Protein AF-0000000065813609 (afdb_homodimer)

Sequence (1292 aa):
MASGGAFCLIANDGKADKIILAQDLLNSRISNIKNVNKSYGKPDPEPTLSQIEETHLVHFNAHFKPYVPVGFEYNKVRPHTGTPTLGNKLTFGIPQYGDFFHDMVGHHILGACHSSWQDAPIQGTAQMGAHGQLQTFPRNGYDWDNQTPLEGAVYTLVDPFGRPIVPGTKNAYRNLVYYCEYPGERLYENVRFDVNGNSLDEYSSDVTTLVRKFCIPGDKMTGYKHLVGQEVSVEGTSGPLLCNIHDLHKPHQSKPILTDENDTQRTCSHTNPKFLSQHFPENSHNIQTAGKQDITPITDATYLDIRRNVHYSCNGPQTPKYYQPPLALWIKLRFWFNENVNLAIPSVSIPFGERFITIKLASQKDLVNEFPGLFIRQSRFIPGRPSRRNIRFKPWFIPGVINEISLTNNELYINNLFVTPEIHNLFVKRVRFSLIRVHKTQVTHTNNNHHDEKLMSALKWPIEYMFIGLKPTWNISDQNPHQHRDWHKFGHVVNAIMQPTHHAEISFQDRDTALPDACSSISDISPVTYPITLPIIKNISVTAHGINLIDKFPSKFCSSYIPFHYGGNAIKTPDDPGAMMITFALKPREEYQPSGHINVSRAREFYISWDTDYVGSITTADLVVSASAINFLLLQNGSAVLRYSTMASGGAFCLIANDGKADKIILAQDLLNSRISNIKNVNKSYGKPDPEPTLSQIEETHLVHFNAHFKPYVPVGFEYNKVRPHTGTPTLGNKLTFGIPQYGDFFHDMVGHHILGACHSSWQDAPIQGTAQMGAHGQLQTFPRNGYDWDNQTPLEGAVYTLVDPFGRPIVPGTKNAYRNLVYYCEYPGERLYENVRFDVNGNSLDEYSSDVTTLVRKFCIPGDKMTGYKHLVGQEVSVEGTSGPLLCNIHDLHKPHQSKPILTDENDTQRTCSHTNPKFLSQHFPENSHNIQTAGKQDITPITDATYLDIRRNVHYSCNGPQTPKYYQPPLALWIKLRFWFNENVNLAIPSVSIPFGERFITIKLASQKDLVNEFPGLFIRQSRFIPGRPSRRNIRFKPWFIPGVINEISLTNNELYINNLFVTPEIHNLFVKRVRFSLIRVHKTQVTHTNNNHHDEKLMSALKWPIEYMFIGLKPTWNISDQNPHQHRDWHKFGHVVNAIMQPTHHAEISFQDRDTALPDACSSISDISPVTYPITLPIIKNISVTAHGINLIDKFPSKFCSSYIPFHYGGNAIKTPDDPGAMMITFALKPREEYQPSGHINVSRAREFYISWDTDYVGSITTADLVVSASAINFLLLQNGSAVLRYST

InterPro domains:
  IPR007542 Major capsid protein, C-terminal [PF04451] (423-640)
  IPR016112 Group II dsDNA virus coat/capsid protein [SSF49749] (59-231)
  IPR016112 Group II dsDNA virus coat/capsid protein [SSF49749] (291-428)
  IPR038519 Major capsid protein, C-terminal domain superfamily [G3DSA:2.70.9.20] (430-646)

Structure (mmCIF, N/CA/C/O backbone):
data_AF-0000000065813609-model_v1
#
loop_
_entity.id
_entity.type
_entity.pdbx_description
1 polymer 'Hexon protein p72'
#
loop_
_atom_site.group_PDB
_atom_site.id
_atom_site.type_symbol
_atom_site.label_atom_id
_atom_site.label_alt_id
_atom_site.label_comp_id
_atom_site.label_asym_id
_atom_site.label_entity_id
_atom_site.label_seq_id
_atom_site.pdbx_PDB_ins_code
_atom_site.Cartn_x
_atom_site.Cartn_y
_atom_site.Cartn_z
_atom_site.occupancy
_atom_site.B_iso_or_equiv
_atom_site.auth_seq_id
_atom_site.auth_comp_id
_atom_site.auth_asym_id
_atom_site.auth_atom_id
_atom_site.pdbx_PDB_model_num
ATOM 1 N N . MET A 1 1 ? 18.5 -40.781 7.051 1 17.11 1 MET A N 1
ATOM 2 C CA . MET A 1 1 ? 17.594 -41.812 6.551 1 17.11 1 MET A CA 1
ATOM 3 C C . MET A 1 1 ? 16.141 -41.344 6.605 1 17.11 1 MET A C 1
ATOM 5 O O . MET A 1 1 ? 15.25 -42.125 6.914 1 17.11 1 MET A O 1
ATOM 9 N N . ALA A 1 2 ? 15.867 -40.125 6.602 1 18.41 2 ALA A N 1
ATOM 10 C CA . ALA A 1 2 ? 14.781 -39.281 7.082 1 18.41 2 ALA A CA 1
ATOM 11 C C . ALA A 1 2 ? 13.5 -39.5 6.285 1 18.41 2 ALA A C 1
ATOM 13 O O . ALA A 1 2 ? 13.531 -39.562 5.055 1 18.41 2 ALA A O 1
ATOM 14 N N . SER A 1 3 ? 12.391 -40.281 6.84 1 20.25 3 SER A N 1
ATOM 15 C CA . SER A 1 3 ? 11.141 -41 6.594 1 20.25 3 SER A CA 1
ATOM 16 C C . SER A 1 3 ? 10.133 -40.094 5.875 1 20.25 3 SER A C 1
ATOM 18 O O . SER A 1 3 ? 10.016 -38.906 6.184 1 20.25 3 SER A O 1
ATOM 20 N N . GLY A 1 4 ? 9.766 -40.375 4.641 1 24.12 4 GLY A N 1
ATOM 21 C CA . GLY A 1 4 ? 8.867 -39.906 3.594 1 24.12 4 GLY A CA 1
ATOM 22 C C . GLY A 1 4 ? 7.48 -39.562 4.105 1 24.12 4 GLY A C 1
ATOM 23 O O . GLY A 1 4 ? 6.703 -40.438 4.461 1 24.12 4 GLY A O 1
ATOM 24 N N . GLY A 1 5 ? 7.262 -38.531 4.871 1 26 5 GLY A N 1
ATOM 25 C CA . GLY A 1 5 ? 6.016 -38.312 5.582 1 26 5 GLY A CA 1
ATOM 26 C C . GLY A 1 5 ? 4.809 -38.219 4.668 1 26 5 GLY A C 1
ATOM 27 O O . GLY A 1 5 ? 4.953 -38.188 3.443 1 26 5 GLY A O 1
ATOM 28 N N . ALA A 1 6 ? 3.422 -38.375 5.117 1 26.95 6 ALA A N 1
ATOM 29 C CA . ALA A 1 6 ? 2.059 -38.656 4.672 1 26.95 6 ALA A CA 1
ATOM 30 C C . ALA A 1 6 ? 1.574 -37.594 3.686 1 26.95 6 ALA A C 1
ATOM 32 O O . ALA A 1 6 ? 0.526 -37.781 3.057 1 26.95 6 ALA A O 1
ATOM 33 N N . PHE A 1 7 ? 1.956 -36.344 3.75 1 27.88 7 PHE A N 1
ATOM 34 C CA . PHE A 1 7 ? 1.291 -35.312 2.963 1 27.88 7 PHE A CA 1
ATOM 35 C C . PHE A 1 7 ? 2.117 -34.938 1.733 1 27.88 7 PHE A C 1
ATOM 37 O O . PHE A 1 7 ? 3.348 -34.938 1.786 1 27.88 7 PHE A O 1
ATOM 44 N N . CYS A 1 8 ? 1.643 -35.438 0.547 1 27.55 8 CYS A N 1
ATOM 45 C CA . CYS A 1 8 ? 2.34 -35.062 -0.682 1 27.55 8 CYS A CA 1
ATOM 46 C C . CYS A 1 8 ? 1.888 -33.719 -1.183 1 27.55 8 CYS A C 1
ATOM 48 O O . CYS A 1 8 ? 0.692 -33.469 -1.362 1 27.55 8 CYS A O 1
ATOM 50 N N . LEU A 1 9 ? 2.521 -32.688 -0.787 1 30.09 9 LEU A N 1
ATOM 51 C CA . LEU A 1 9 ? 2.34 -31.391 -1.418 1 30.09 9 LEU A CA 1
ATOM 52 C C . LEU A 1 9 ? 2.645 -31.469 -2.91 1 30.09 9 LEU A C 1
ATOM 54 O O . LEU A 1 9 ? 3.719 -31.922 -3.309 1 30.09 9 LEU A O 1
ATOM 58 N N . ILE A 1 10 ? 1.572 -31.719 -3.715 1 31.33 10 ILE A N 1
ATOM 59 C CA . ILE A 1 10 ? 1.807 -31.797 -5.152 1 31.33 10 ILE A CA 1
ATOM 60 C C . ILE A 1 10 ? 1.607 -30.422 -5.781 1 31.33 10 ILE A C 1
ATOM 62 O O . ILE A 1 10 ? 0.597 -29.75 -5.535 1 31.33 10 ILE A O 1
ATOM 66 N N . ALA A 1 11 ? 2.469 -29.703 -5.84 1 32.31 11 ALA A N 1
ATOM 67 C CA . ALA A 1 11 ? 2.328 -28.438 -6.555 1 32.31 11 ALA A CA 1
ATOM 68 C C . ALA A 1 11 ? 2.27 -28.672 -8.062 1 32.31 11 ALA A C 1
ATOM 70 O O . ALA A 1 11 ? 3.057 -29.438 -8.609 1 32.31 11 ALA A O 1
ATOM 71 N N . ASN A 1 12 ? 0.96 -28.75 -8.539 1 31.72 12 ASN A N 1
ATOM 72 C CA . ASN A 1 12 ? 0.755 -28.953 -9.969 1 31.72 12 ASN A CA 1
ATOM 73 C C . ASN A 1 12 ? 0.893 -27.656 -10.758 1 31.72 12 ASN A C 1
ATOM 75 O O . ASN A 1 12 ? 0.412 -26.609 -10.328 1 31.72 12 ASN A O 1
ATOM 79 N N . ASP A 1 13 ? 1.905 -27.609 -11.391 1 32.09 13 ASP A N 1
ATOM 80 C CA . ASP A 1 13 ? 2.18 -26.438 -12.211 1 32.09 13 ASP A CA 1
ATOM 81 C C . ASP A 1 13 ? 1.117 -26.266 -13.297 1 32.09 13 ASP A C 1
ATOM 83 O O . ASP A 1 13 ? 1.367 -25.641 -14.32 1 32.09 13 ASP A O 1
ATOM 87 N N . GLY A 1 14 ? -0.15 -26.75 -13.242 1 31.2 14 GLY A N 1
ATOM 88 C CA . GLY A 1 14 ? -1.317 -26.422 -14.039 1 31.2 14 GLY A CA 1
ATOM 89 C C . GLY A 1 14 ? -1.962 -27.625 -14.695 1 31.2 14 GLY A C 1
ATOM 90 O O . GLY A 1 14 ? -3.049 -27.516 -15.266 1 31.2 14 GLY A O 1
ATOM 91 N N . LYS A 1 15 ? -1.315 -28.656 -15.398 1 33.69 15 LYS A N 1
ATOM 92 C CA . LYS A 1 15 ? -2.082 -29.578 -16.234 1 33.69 15 LYS A CA 1
ATOM 93 C C . LYS A 1 15 ? -2.709 -30.688 -15.391 1 33.69 15 LYS A C 1
ATOM 95 O O . LYS A 1 15 ? -2.006 -31.562 -14.875 1 33.69 15 LYS A O 1
ATOM 100 N N . ALA A 1 16 ? -3.699 -30.656 -14.766 1 33.12 16 ALA A N 1
ATOM 101 C CA . ALA A 1 16 ? -4.367 -31.484 -13.758 1 33.12 16 ALA A CA 1
ATOM 102 C C . ALA A 1 16 ? -4.621 -32.906 -14.273 1 33.12 16 ALA A C 1
ATOM 104 O O . ALA A 1 16 ? -4.449 -33.875 -13.539 1 33.12 16 ALA A O 1
ATOM 105 N N . ASP A 1 17 ? -5.309 -33.062 -15.383 1 31.48 17 ASP A N 1
ATOM 106 C CA . ASP A 1 17 ? -5.75 -34.406 -15.758 1 31.48 17 ASP A CA 1
ATOM 107 C C . ASP A 1 17 ? -4.566 -35.344 -15.844 1 31.48 17 ASP A C 1
ATOM 109 O O . ASP A 1 17 ? -4.672 -36.5 -15.445 1 31.48 17 ASP A O 1
ATOM 113 N N . LYS A 1 18 ? -3.555 -34.938 -16.5 1 33.34 18 LYS A N 1
ATOM 114 C CA . LYS A 1 18 ? -2.369 -35.781 -16.656 1 33.34 18 LYS A CA 1
ATOM 115 C C . LYS A 1 18 ? -1.627 -35.906 -15.328 1 33.34 18 LYS A C 1
ATOM 117 O O . LYS A 1 18 ? -0.626 -36.625 -15.242 1 33.34 18 LYS A O 1
ATOM 122 N N . ILE A 1 19 ? -1.897 -35.281 -14.336 1 37.94 19 ILE A N 1
ATOM 123 C CA . ILE A 1 19 ? -1.289 -35.25 -13.008 1 37.94 19 ILE A CA 1
ATOM 124 C C . ILE A 1 19 ? -1.578 -36.531 -12.273 1 37.94 19 ILE A C 1
ATOM 126 O O . ILE A 1 19 ? -0.696 -37.094 -11.609 1 37.94 19 ILE A O 1
ATOM 130 N N . ILE A 1 20 ? -2.863 -36.812 -12.289 1 37.09 20 ILE A N 1
ATOM 131 C CA . ILE A 1 20 ? -3.139 -38.094 -11.641 1 37.09 20 ILE A CA 1
ATOM 132 C C . ILE A 1 20 ? -2.322 -39.188 -12.312 1 37.09 20 ILE A C 1
ATOM 134 O O . ILE A 1 20 ? -1.779 -40.062 -11.633 1 37.09 20 ILE A O 1
ATOM 138 N N . LEU A 1 21 ? -2.365 -39.125 -13.609 1 37.72 21 LEU A N 1
ATOM 139 C CA . LEU A 1 21 ? -1.688 -40.188 -14.352 1 37.72 21 LEU A CA 1
ATOM 140 C C . LEU A 1 21 ? -0.266 -39.781 -14.719 1 37.72 21 LEU A C 1
ATOM 142 O O . LEU A 1 21 ? 0.445 -40.5 -15.406 1 37.72 21 LEU A O 1
ATOM 146 N N . ALA A 1 22 ? 0.005 -38.562 -14.25 1 42.88 22 ALA A N 1
ATOM 147 C CA . ALA A 1 22 ? 1.214 -37.906 -14.719 1 42.88 22 ALA A CA 1
ATOM 148 C C . ALA A 1 22 ? 2.467 -38.656 -14.289 1 42.88 22 ALA A C 1
ATOM 150 O O . ALA A 1 22 ? 3.4 -38.812 -15.07 1 42.88 22 ALA A O 1
ATOM 151 N N . GLN A 1 23 ? 2.342 -38.938 -13.07 1 46.09 23 GLN A N 1
ATOM 152 C CA . GLN A 1 23 ? 3.514 -39.719 -12.656 1 46.09 23 GLN A CA 1
ATOM 153 C C . GLN A 1 23 ? 3.693 -40.938 -13.531 1 46.09 23 GLN A C 1
ATOM 155 O O . GLN A 1 23 ? 4.809 -41.25 -13.961 1 46.09 23 GLN A O 1
ATOM 160 N N . ASP A 1 24 ? 2.512 -41.531 -13.703 1 49.38 24 ASP A N 1
ATOM 161 C CA . ASP A 1 24 ? 2.586 -42.719 -14.523 1 49.38 24 ASP A CA 1
ATOM 162 C C . ASP A 1 24 ? 2.959 -42.406 -15.961 1 49.38 24 ASP A C 1
ATOM 164 O O . ASP A 1 24 ? 3.756 -43.125 -16.578 1 49.38 24 ASP A O 1
ATOM 168 N N . LEU A 1 25 ? 2.416 -41.281 -16.375 1 51.06 25 LEU A N 1
ATOM 169 C CA . LEU A 1 25 ? 2.746 -40.875 -17.734 1 51.06 25 LEU A CA 1
ATOM 170 C C . LEU A 1 25 ? 4.215 -40.5 -17.844 1 51.06 25 LEU A C 1
ATOM 172 O O . LEU A 1 25 ? 4.898 -40.875 -18.797 1 51.06 25 LEU A O 1
ATOM 176 N N . LEU A 1 26 ? 4.574 -39.75 -16.859 1 53.88 26 LEU A N 1
ATOM 177 C CA . LEU A 1 26 ? 5.988 -39.375 -16.844 1 53.88 26 LEU A CA 1
ATOM 178 C C . LEU A 1 26 ? 6.871 -40.625 -16.781 1 53.88 26 LEU A C 1
ATOM 180 O O . LEU A 1 26 ? 7.836 -40.75 -17.547 1 53.88 26 LEU A O 1
ATOM 184 N N . ASN A 1 27 ? 6.422 -41.438 -15.883 1 58.91 27 ASN A N 1
ATOM 185 C CA . ASN A 1 27 ? 7.188 -42.656 -15.75 1 58.91 27 ASN A CA 1
ATOM 186 C C . ASN A 1 27 ? 7.16 -43.469 -17.031 1 58.91 27 ASN A C 1
ATOM 188 O O . ASN A 1 27 ? 8.172 -44.062 -17.438 1 58.91 27 ASN A O 1
ATOM 192 N N . SER A 1 28 ? 5.992 -43.438 -17.578 1 58.44 28 SER A N 1
ATOM 193 C CA . SER A 1 28 ? 5.871 -44.156 -18.844 1 58.44 28 SER A CA 1
ATOM 194 C C . SER A 1 28 ? 6.73 -43.531 -19.922 1 58.44 28 SER A C 1
ATOM 196 O O . SER A 1 28 ? 7.398 -44.219 -20.688 1 58.44 28 SER A O 1
ATOM 198 N N . ARG A 1 29 ? 6.742 -42.281 -19.906 1 59.56 29 ARG A N 1
ATOM 199 C CA . ARG A 1 29 ? 7.543 -41.562 -20.906 1 59.56 29 ARG A CA 1
ATOM 200 C C . ARG A 1 29 ? 9.031 -41.781 -20.656 1 59.56 29 ARG A C 1
ATOM 202 O O . ARG A 1 29 ? 9.805 -42 -21.594 1 59.56 29 ARG A O 1
ATOM 209 N N . ILE A 1 30 ? 9.273 -41.594 -19.469 1 65.06 30 ILE A N 1
ATOM 210 C CA . ILE A 1 30 ? 10.664 -41.844 -19.094 1 65.06 30 ILE A CA 1
ATOM 211 C C . ILE A 1 30 ? 11.055 -43.25 -19.531 1 65.06 30 ILE A C 1
ATOM 213 O O . ILE A 1 30 ? 12.117 -43.469 -20.125 1 65.06 30 ILE A O 1
ATOM 217 N N . SER A 1 31 ? 10.117 -44.125 -19.25 1 68.75 31 SER A N 1
ATOM 218 C CA . SER A 1 31 ? 10.375 -45.5 -19.609 1 68.75 31 SER A CA 1
ATOM 219 C C . SER A 1 31 ? 10.469 -45.688 -21.125 1 68.75 31 SER A C 1
ATOM 221 O O . SER A 1 31 ? 11.336 -46.406 -21.609 1 68.75 31 SER A O 1
ATOM 223 N N . ASN A 1 32 ? 9.656 -45 -21.75 1 65.38 32 ASN A N 1
ATOM 224 C CA . ASN A 1 32 ? 9.672 -45.062 -23.203 1 65.38 32 ASN A CA 1
ATOM 225 C C . ASN A 1 32 ? 10.977 -44.531 -23.781 1 65.38 32 ASN A C 1
ATOM 227 O O . ASN A 1 32 ? 11.578 -45.125 -24.672 1 65.38 32 ASN A O 1
ATOM 231 N N . ILE A 1 33 ? 11.32 -43.406 -23.297 1 70.94 33 ILE A N 1
ATOM 232 C CA . ILE A 1 33 ? 12.57 -42.844 -23.766 1 70.94 33 ILE A CA 1
ATOM 233 C C . ILE A 1 33 ? 13.734 -43.781 -23.453 1 70.94 33 ILE A C 1
ATOM 235 O O . ILE A 1 33 ? 14.617 -43.969 -24.297 1 70.94 33 ILE A O 1
ATOM 239 N N . LYS A 1 34 ? 13.586 -44.219 -22.281 1 77.5 34 LYS A N 1
ATOM 240 C CA . LYS A 1 34 ? 14.609 -45.188 -21.891 1 77.5 34 LYS A CA 1
ATOM 241 C C . LYS A 1 34 ? 14.641 -46.375 -22.859 1 77.5 34 LYS A C 1
ATOM 243 O O . LYS A 1 34 ? 15.719 -46.812 -23.281 1 77.5 34 LYS A O 1
ATOM 248 N N . ASN A 1 35 ? 13.477 -46.812 -23.219 1 73.88 35 ASN A N 1
ATOM 249 C CA . ASN A 1 35 ? 13.383 -47.938 -24.141 1 73.88 35 ASN A CA 1
ATOM 250 C C . ASN A 1 35 ? 13.883 -47.562 -25.531 1 73.88 35 ASN A C 1
ATOM 252 O O . ASN A 1 35 ? 14.578 -48.375 -26.172 1 73.88 35 ASN A O 1
ATOM 256 N N . VAL A 1 36 ? 13.516 -46.438 -25.906 1 72.5 36 VAL A N 1
ATOM 257 C CA . VAL A 1 36 ? 13.977 -45.969 -27.219 1 72.5 36 VAL A CA 1
ATOM 258 C C . VAL A 1 36 ? 15.5 -45.844 -27.188 1 72.5 36 VAL A C 1
ATOM 260 O O . VAL A 1 36 ? 16.188 -46.25 -28.125 1 72.5 36 VAL A O 1
ATOM 263 N N . ASN A 1 37 ? 15.945 -45.344 -26.219 1 78.19 37 ASN A N 1
ATOM 264 C CA . ASN A 1 37 ? 17.391 -45.188 -26.094 1 78.19 37 ASN A CA 1
ATOM 265 C C . ASN A 1 37 ? 18.109 -46.531 -26.078 1 78.19 37 ASN A C 1
ATOM 267 O O . ASN A 1 37 ? 19.156 -46.688 -26.703 1 78.19 37 ASN A O 1
ATOM 271 N N . LYS A 1 38 ? 17.469 -47.375 -25.391 1 78.81 38 LYS A N 1
ATOM 272 C CA . LYS A 1 38 ? 18.016 -48.719 -25.359 1 78.81 38 LYS A CA 1
ATOM 273 C C . LYS A 1 38 ? 18.016 -49.344 -26.75 1 78.81 38 LYS A C 1
ATOM 275 O O . LYS A 1 38 ? 18.984 -50 -27.141 1 78.81 38 LYS A O 1
ATOM 280 N N . SER A 1 39 ? 17.016 -49.062 -27.359 1 76.62 39 SER A N 1
ATOM 281 C CA . SER A 1 39 ? 16.891 -49.625 -28.688 1 76.62 39 SER A CA 1
ATOM 282 C C . SER A 1 39 ? 17.906 -49.031 -29.656 1 76.62 39 SER A C 1
ATOM 284 O O . SER A 1 39 ? 18.359 -49.719 -30.594 1 76.62 39 SER A O 1
ATOM 286 N N . TYR A 1 40 ? 18.156 -47.812 -29.391 1 75.94 40 TYR A N 1
ATOM 287 C CA . TYR A 1 40 ? 19.125 -47.156 -30.25 1 75.94 40 TYR A CA 1
ATOM 288 C C . TYR A 1 40 ? 20.547 -47.469 -29.812 1 75.94 40 TYR A C 1
ATOM 290 O O . TYR A 1 40 ? 21.5 -46.969 -30.406 1 75.94 40 TYR A O 1
ATOM 298 N N . GLY A 1 41 ? 20.625 -48.25 -28.75 1 73.19 41 GLY A N 1
ATOM 299 C CA . GLY A 1 41 ? 21.922 -48.688 -28.297 1 73.19 41 GLY A CA 1
ATOM 300 C C . GLY A 1 41 ? 22.719 -47.625 -27.562 1 73.19 41 GLY A C 1
ATOM 301 O O . GLY A 1 41 ? 23.938 -47.656 -27.547 1 73.19 41 GLY A O 1
ATOM 302 N N . LYS A 1 42 ? 21.969 -46.719 -27.031 1 73.38 42 LYS A N 1
ATOM 303 C CA . LYS A 1 42 ? 22.688 -45.688 -26.281 1 73.38 42 LYS A CA 1
ATOM 304 C C . LYS A 1 42 ? 23.266 -46.25 -25 1 73.38 42 LYS A C 1
ATOM 306 O O . LYS A 1 42 ? 22.625 -47.062 -24.312 1 73.38 42 LYS A O 1
ATOM 311 N N . PRO A 1 43 ? 24.484 -45.938 -24.812 1 76.19 43 PRO A N 1
ATOM 312 C CA . PRO A 1 43 ? 25.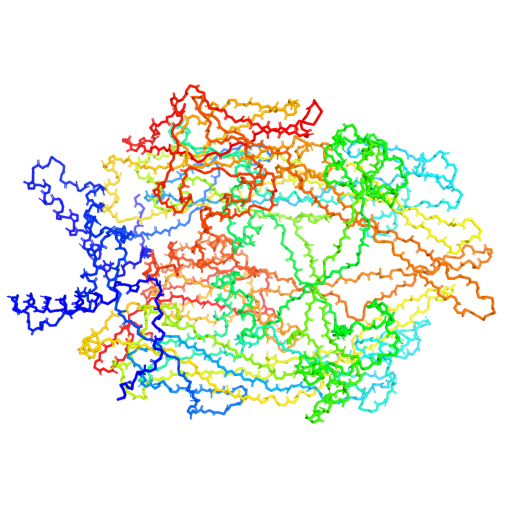125 -46.5 -23.609 1 76.19 43 PRO A CA 1
ATOM 313 C C . PRO A 1 43 ? 24.391 -46.125 -22.328 1 76.19 43 PRO A C 1
ATOM 315 O O . PRO A 1 43 ? 24.328 -46.938 -21.391 1 76.19 43 PRO A O 1
ATOM 318 N N . ASP A 1 44 ? 23.828 -45 -22.25 1 70.25 44 ASP A N 1
ATOM 319 C CA . ASP A 1 44 ? 23 -44.562 -21.125 1 70.25 44 ASP A CA 1
ATOM 320 C C . ASP A 1 44 ? 21.547 -44.406 -21.531 1 70.25 44 ASP A C 1
ATOM 322 O O . ASP A 1 44 ? 21.188 -43.5 -22.281 1 70.25 44 ASP A O 1
ATOM 326 N N . PRO A 1 45 ? 20.812 -45.344 -21.094 1 76.38 45 PRO A N 1
ATOM 327 C CA . PRO A 1 45 ? 19.422 -45.312 -21.547 1 76.38 45 PRO A CA 1
ATOM 328 C C . PRO A 1 45 ? 18.594 -44.25 -20.828 1 76.38 45 PRO A C 1
ATOM 330 O O . PRO A 1 45 ? 17.438 -44.031 -21.203 1 76.38 45 PRO A O 1
ATOM 333 N N . GLU A 1 46 ? 19.141 -43.719 -19.859 1 72.38 46 GLU A N 1
ATOM 334 C CA . GLU A 1 46 ? 18.359 -42.75 -19.094 1 72.38 46 GLU A CA 1
ATOM 335 C C . GLU A 1 46 ? 18.062 -41.5 -19.922 1 72.38 46 GLU A C 1
ATOM 337 O O . GLU A 1 46 ? 18.922 -41.062 -20.688 1 72.38 46 GLU A O 1
ATOM 342 N N . PRO A 1 47 ? 16.812 -41.125 -19.812 1 62.91 47 PRO A N 1
ATOM 343 C CA . PRO A 1 47 ? 16.5 -39.906 -20.578 1 62.91 47 PRO A CA 1
ATOM 344 C C . PRO A 1 47 ? 17.359 -38.719 -20.172 1 62.91 47 PRO A C 1
ATOM 346 O O . PRO A 1 47 ? 17.688 -38.562 -19 1 62.91 47 PRO A O 1
ATOM 349 N N . THR A 1 48 ? 17.781 -38.031 -21.172 1 62.25 48 THR A N 1
ATOM 350 C CA . THR A 1 48 ? 18.406 -36.75 -20.891 1 62.25 48 THR A CA 1
ATOM 351 C C . THR A 1 48 ? 17.359 -35.719 -20.5 1 62.25 48 THR A C 1
ATOM 353 O O . THR A 1 48 ? 16.172 -35.906 -20.719 1 62.25 48 THR A O 1
ATOM 356 N N . LEU A 1 49 ? 17.781 -34.781 -19.766 1 54.38 49 LEU A N 1
ATOM 357 C CA . LEU A 1 49 ? 16.875 -33.688 -19.391 1 54.38 49 LEU A CA 1
ATOM 358 C C . LEU A 1 49 ? 16.203 -33.094 -20.625 1 54.38 49 LEU A C 1
ATOM 360 O O . LEU A 1 49 ? 15.016 -32.75 -20.594 1 54.38 49 LEU A O 1
ATOM 364 N N . SER A 1 50 ? 17.094 -33.062 -21.672 1 54.31 50 SER A N 1
ATOM 365 C CA . SER A 1 50 ? 16.547 -32.562 -22.922 1 54.31 50 SER A CA 1
ATOM 366 C C . SER A 1 50 ? 15.461 -33.469 -23.469 1 54.31 50 SER A C 1
ATOM 368 O O . SER A 1 50 ? 14.453 -33 -24 1 54.31 50 SER A O 1
ATOM 370 N N . GLN A 1 51 ? 15.781 -34.719 -23.422 1 56.44 51 GLN A N 1
ATOM 371 C CA . GLN A 1 51 ? 14.797 -35.688 -23.906 1 56.44 51 GLN A CA 1
ATOM 372 C C . GLN A 1 51 ? 13.508 -35.594 -23.094 1 56.44 51 GLN A C 1
ATOM 374 O O . GLN A 1 51 ? 12.414 -35.719 -23.656 1 56.44 51 GLN A O 1
ATOM 379 N N . ILE A 1 52 ? 13.805 -35.469 -21.844 1 55.84 52 ILE A N 1
ATOM 380 C CA . ILE A 1 52 ? 12.641 -35.312 -20.984 1 55.84 52 ILE A CA 1
ATOM 381 C C . ILE A 1 52 ? 11.914 -34 -21.312 1 55.84 52 ILE A C 1
ATOM 383 O O . ILE A 1 52 ? 10.688 -33.969 -21.375 1 55.84 52 ILE A O 1
ATOM 387 N N . GLU A 1 53 ? 12.883 -33.156 -21.547 1 51.25 53 GLU A N 1
ATOM 388 C CA . GLU A 1 53 ? 12.312 -31.875 -21.938 1 51.25 53 GLU A CA 1
ATOM 389 C C . GLU A 1 53 ? 11.602 -31.984 -23.281 1 51.25 53 GLU A C 1
ATOM 391 O O . GLU A 1 53 ? 10.562 -31.359 -23.484 1 51.25 53 GLU A O 1
ATOM 396 N N . GLU A 1 54 ? 12.445 -32.812 -24.203 1 43.41 54 GLU A N 1
ATOM 397 C CA . GLU A 1 54 ? 11.898 -33 -25.547 1 43.41 54 GLU A CA 1
ATOM 398 C C . GLU A 1 54 ? 10.594 -33.812 -25.5 1 43.41 54 GLU A C 1
ATOM 400 O O . GLU A 1 54 ? 9.766 -33.719 -26.391 1 43.41 54 GLU A O 1
ATOM 405 N N . THR A 1 55 ? 10.867 -34.938 -24.844 1 40.41 55 THR A N 1
ATOM 406 C CA . THR A 1 55 ? 9.617 -35.688 -24.734 1 40.41 55 THR A CA 1
ATOM 407 C C . THR A 1 55 ? 8.469 -34.781 -24.344 1 40.41 55 THR A C 1
ATOM 409 O O . THR A 1 55 ? 7.301 -35.094 -24.594 1 40.41 55 THR A O 1
ATOM 412 N N . HIS A 1 56 ? 9.117 -34.062 -23.75 1 35.09 56 HIS A N 1
ATOM 413 C CA . HIS A 1 56 ? 8.234 -33 -23.328 1 35.09 56 HIS A CA 1
ATOM 414 C C . HIS A 1 56 ? 7.953 -32.031 -24.5 1 35.09 56 HIS A C 1
ATOM 416 O O . HIS A 1 56 ? 7.203 -31.078 -24.344 1 35.09 56 HIS A O 1
ATOM 422 N N . LEU A 1 57 ? 8.977 -32.25 -25.547 1 30.06 57 LEU A N 1
ATOM 423 C CA . LEU A 1 57 ? 9 -31.219 -26.578 1 30.06 57 LEU A CA 1
ATOM 424 C C . LEU A 1 57 ? 7.773 -31.328 -27.484 1 30.06 57 LEU A C 1
ATOM 426 O O . LEU A 1 57 ? 7.609 -30.547 -28.406 1 30.06 57 LEU A O 1
ATOM 430 N N . VAL A 1 58 ? 7.5 -32.5 -27.891 1 27.16 58 VAL A N 1
ATOM 431 C CA . VAL A 1 58 ? 6.676 -32.25 -29.062 1 27.16 58 VAL A CA 1
ATOM 432 C C . VAL A 1 58 ? 5.766 -31.031 -28.812 1 27.16 58 VAL A C 1
ATOM 434 O O . VAL A 1 58 ? 5.246 -30.422 -29.75 1 27.16 58 VAL A O 1
ATOM 437 N N . HIS A 1 59 ? 4.816 -31.297 -27.859 1 26.36 59 HIS A N 1
ATOM 438 C CA . HIS A 1 59 ? 3.916 -30.141 -27.781 1 26.36 59 HIS A CA 1
ATOM 439 C C . HIS A 1 59 ? 4.676 -28.875 -27.422 1 26.36 59 HIS A C 1
ATOM 441 O O . HIS A 1 59 ? 5.281 -28.797 -26.344 1 26.36 59 HIS A O 1
ATOM 447 N N . PHE A 1 60 ? 5.359 -28.156 -28.297 1 25.52 60 PHE A N 1
ATOM 448 C CA . PHE A 1 60 ? 6.043 -26.875 -28.359 1 25.52 60 PHE A CA 1
ATOM 449 C C . PHE A 1 60 ? 5.539 -25.953 -27.25 1 25.52 60 PHE A C 1
ATOM 451 O O . PHE A 1 60 ? 6.332 -25.422 -26.469 1 25.52 60 PHE A O 1
ATOM 458 N N . ASN A 1 61 ? 4.758 -24.719 -27.781 1 27.06 61 ASN A N 1
ATOM 459 C CA . ASN A 1 61 ? 4.605 -23.375 -27.219 1 27.06 61 ASN A CA 1
ATOM 460 C C . ASN A 1 61 ? 4.031 -23.422 -25.797 1 27.06 61 ASN A C 1
ATOM 462 O O . ASN A 1 61 ? 3.646 -22.391 -25.25 1 27.06 61 ASN A O 1
ATOM 466 N N . ALA A 1 62 ? 3.172 -24.281 -25.641 1 27.83 62 ALA A N 1
ATOM 467 C CA . ALA A 1 62 ? 2.586 -24.359 -24.297 1 27.83 62 ALA A CA 1
ATOM 468 C C . ALA A 1 62 ? 3.645 -24.719 -23.25 1 27.83 62 ALA A C 1
ATOM 470 O O . ALA A 1 62 ? 4.395 -25.672 -23.422 1 27.83 62 ALA A O 1
ATOM 471 N N . HIS A 1 63 ? 4.453 -23.844 -22.906 1 29.3 63 HIS A N 1
ATOM 472 C CA . HIS A 1 63 ? 5.418 -23.922 -21.812 1 29.3 63 HIS A CA 1
ATOM 473 C C . HIS A 1 63 ? 5.016 -25 -20.812 1 29.3 63 HIS A C 1
ATOM 475 O O . HIS A 1 63 ? 4.617 -24.688 -19.688 1 29.3 63 HIS A O 1
ATOM 481 N N . PHE A 1 64 ? 4.297 -25.953 -21.312 1 28.89 64 PHE A N 1
ATOM 482 C CA . PHE A 1 64 ? 3.939 -26.906 -20.281 1 28.89 64 PHE A CA 1
ATOM 483 C C . PHE A 1 64 ? 5.156 -27.719 -19.844 1 28.89 64 PHE A C 1
ATOM 485 O O . PHE A 1 64 ? 5.664 -28.547 -20.609 1 28.89 64 PHE A O 1
ATOM 492 N N . LYS A 1 65 ? 6.168 -27.203 -19.5 1 33.03 65 LYS A N 1
ATOM 493 C CA . LYS A 1 65 ? 7.172 -28 -18.797 1 33.03 65 LYS A CA 1
ATOM 494 C C . LYS A 1 65 ? 6.52 -29.125 -17.984 1 33.03 65 LYS A C 1
ATOM 496 O O . LYS A 1 65 ? 5.414 -28.953 -17.469 1 33.03 65 LYS A O 1
ATOM 501 N N . PRO A 1 66 ? 6.793 -30.391 -18.531 1 36 66 PRO A N 1
ATOM 502 C CA . PRO A 1 66 ? 6.309 -31.438 -17.625 1 36 66 PRO A CA 1
ATOM 503 C C . PRO A 1 66 ? 6.211 -30.969 -16.172 1 36 66 PRO A C 1
ATOM 505 O O . PRO A 1 66 ? 7.148 -30.359 -15.656 1 36 66 PRO A O 1
ATOM 508 N N . TYR A 1 67 ? 5.012 -30.766 -15.891 1 45.03 67 TYR A N 1
ATOM 509 C CA . TYR A 1 67 ? 4.832 -30.344 -14.508 1 45.03 67 TYR A CA 1
ATOM 510 C C . TYR A 1 67 ? 5.172 -31.469 -13.547 1 45.03 67 TYR A C 1
ATOM 512 O O . TYR A 1 67 ? 4.738 -32.594 -13.742 1 45.03 67 TYR A O 1
ATOM 520 N N . VAL A 1 68 ? 6.492 -31.656 -13.258 1 50.22 68 VAL A N 1
ATOM 521 C CA . VAL A 1 68 ? 6.836 -32.5 -12.125 1 50.22 68 VAL A CA 1
ATOM 522 C C . VAL A 1 68 ? 6.164 -31.984 -10.859 1 50.22 68 VAL A C 1
ATOM 524 O O . VAL A 1 68 ? 6.16 -30.781 -10.609 1 50.22 68 VAL A O 1
ATOM 527 N N . PRO A 1 69 ? 5.348 -33 -10.453 1 55.12 69 PRO A N 1
ATOM 528 C CA . PRO A 1 69 ? 4.852 -32.56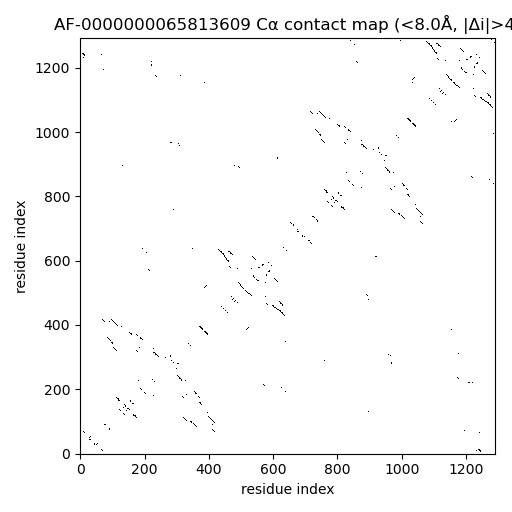2 -9.148 1 55.12 69 PRO A CA 1
ATOM 529 C C . PRO A 1 69 ? 5.969 -32.125 -8.203 1 55.12 69 PRO A C 1
ATOM 531 O O . PRO A 1 69 ? 7.027 -32.75 -8.156 1 55.12 69 PRO A O 1
ATOM 534 N N . VAL A 1 70 ? 5.801 -31 -7.805 1 65.88 70 VAL A N 1
ATOM 535 C CA . VAL A 1 70 ? 6.789 -30.453 -6.879 1 65.88 70 VAL A CA 1
ATOM 536 C C . VAL A 1 70 ? 6.121 -30.109 -5.547 1 65.88 70 VAL A C 1
ATOM 538 O O . VAL A 1 70 ? 5.012 -29.562 -5.523 1 65.88 70 VAL A O 1
ATOM 541 N N . GLY A 1 71 ? 6.664 -30.703 -4.5 1 69.5 71 GLY A N 1
ATOM 542 C CA . GLY A 1 71 ? 6.332 -30.219 -3.17 1 69.5 71 GLY A CA 1
ATOM 543 C C . GLY A 1 71 ? 7.32 -29.203 -2.639 1 69.5 71 GLY A C 1
ATOM 544 O O . GLY A 1 71 ? 8.469 -29.141 -3.092 1 69.5 71 GLY A O 1
ATOM 545 N N . PHE A 1 72 ? 6.797 -28.297 -1.841 1 77.94 72 PHE A N 1
ATOM 546 C CA . PHE A 1 72 ? 7.754 -27.344 -1.286 1 77.94 72 PHE A CA 1
ATOM 547 C C . PHE A 1 72 ? 7.434 -27.047 0.174 1 77.94 72 PHE A C 1
ATOM 549 O O . PHE A 1 72 ? 6.293 -27.203 0.611 1 77.94 72 PHE A O 1
ATOM 556 N N . GLU A 1 73 ? 8.469 -26.781 0.898 1 82.19 73 GLU A N 1
ATOM 557 C CA . GLU A 1 73 ? 8.414 -26.406 2.311 1 82.19 73 GLU A CA 1
ATOM 558 C C . GLU A 1 73 ? 9.508 -25.406 2.666 1 82.19 73 GLU A C 1
ATOM 560 O O . GLU A 1 73 ? 10.617 -25.484 2.143 1 82.19 73 GLU A O 1
ATOM 565 N N . TYR A 1 74 ? 9.109 -24.469 3.541 1 88.69 74 TYR A N 1
ATOM 566 C CA . TYR A 1 74 ? 10.109 -23.547 4.059 1 88.69 74 TYR A CA 1
ATOM 567 C C . TYR A 1 74 ? 10.75 -24.078 5.332 1 88.69 74 TYR A C 1
ATOM 569 O O . TYR A 1 74 ? 10.07 -24.656 6.184 1 88.69 74 TYR A O 1
ATOM 577 N N . ASN A 1 75 ? 12.016 -23.953 5.391 1 88.62 75 ASN A N 1
ATOM 578 C CA . ASN A 1 75 ? 12.766 -24.219 6.617 1 88.62 75 ASN A CA 1
ATOM 579 C C . ASN A 1 75 ? 13.609 -23.016 7.027 1 88.62 75 ASN A C 1
ATOM 581 O O . ASN A 1 75 ? 13.977 -22.203 6.188 1 88.62 75 ASN A O 1
ATOM 585 N N . LYS A 1 76 ? 13.82 -22.891 8.289 1 89.81 76 LYS A N 1
ATOM 586 C CA . LYS A 1 76 ? 14.633 -21.797 8.82 1 89.81 76 LYS A CA 1
ATOM 587 C C . LYS A 1 76 ? 16.016 -22.281 9.203 1 89.81 76 LYS A C 1
ATOM 589 O O . LYS A 1 76 ? 16.172 -23.391 9.742 1 89.81 76 LYS A O 1
ATOM 594 N N . VAL A 1 77 ? 17 -21.484 8.898 1 92.12 77 VAL A N 1
ATOM 595 C CA . VAL A 1 77 ? 18.375 -21.797 9.25 1 92.12 77 VAL A CA 1
ATOM 596 C C . VAL A 1 77 ? 19 -20.625 10 1 92.12 77 VAL A C 1
ATOM 598 O O . VAL A 1 77 ? 18.641 -19.469 9.758 1 92.12 77 VAL A O 1
ATOM 601 N N . ARG A 1 78 ? 19.891 -20.953 10.906 1 91.69 78 ARG A N 1
ATOM 602 C CA . ARG A 1 78 ? 20.625 -19.922 11.656 1 91.69 78 ARG A CA 1
ATOM 603 C C . ARG A 1 78 ? 22.047 -19.766 11.117 1 91.69 78 ARG A C 1
ATOM 605 O O . ARG A 1 78 ? 22.578 -20.672 10.484 1 91.69 78 ARG A O 1
ATOM 612 N N . PRO A 1 79 ? 22.578 -18.625 11.32 1 91.5 79 PRO A N 1
ATOM 613 C CA . PRO A 1 79 ? 23.938 -18.422 10.805 1 91.5 79 PRO A CA 1
ATOM 614 C C . PRO A 1 79 ? 25 -19.203 11.586 1 91.5 79 PRO A C 1
ATOM 616 O O . PRO A 1 79 ? 24.797 -19.516 12.758 1 91.5 79 PRO A O 1
ATOM 619 N N . HIS A 1 80 ? 26.094 -19.688 10.93 1 81.81 80 HIS A N 1
ATOM 620 C CA . HIS A 1 80 ? 27.203 -20.438 11.516 1 81.81 80 HIS A CA 1
ATOM 621 C C . HIS A 1 80 ? 28.094 -19.531 12.359 1 81.81 80 HIS A C 1
ATOM 623 O O . HIS A 1 80 ? 28.672 -19.969 13.359 1 81.81 80 HIS A O 1
ATOM 629 N N . THR A 1 81 ? 28.469 -18.516 11.688 1 67.69 81 THR A N 1
ATOM 630 C CA . THR A 1 81 ? 29.531 -17.703 12.266 1 67.69 81 THR A CA 1
ATOM 631 C C . THR A 1 81 ? 29.078 -16.25 12.414 1 67.69 81 THR A C 1
ATOM 633 O O . THR A 1 81 ? 28.141 -15.82 11.75 1 67.69 81 THR A O 1
ATOM 636 N N . GLY A 1 82 ? 29.609 -15.703 13.461 1 61.44 82 GLY A N 1
ATOM 637 C CA . GLY A 1 82 ? 29.672 -14.258 13.586 1 61.44 82 GLY A CA 1
ATOM 638 C C . GLY A 1 82 ? 28.75 -13.719 14.672 1 61.44 82 GLY A C 1
ATOM 639 O O . GLY A 1 82 ? 27.828 -14.406 15.117 1 61.44 82 GLY A O 1
ATOM 640 N N . THR A 1 83 ? 29.266 -12.977 15.43 1 66.56 83 THR A N 1
ATOM 641 C CA . THR A 1 83 ? 28.453 -12.242 16.391 1 66.56 83 THR A CA 1
ATOM 642 C C . THR A 1 83 ? 27.5 -11.289 15.688 1 66.56 83 THR A C 1
ATOM 644 O O . THR A 1 83 ? 27.938 -10.359 15 1 66.56 83 THR A O 1
ATOM 647 N N . PRO A 1 84 ? 26.234 -11.672 15.633 1 81.12 84 PRO A N 1
ATOM 648 C CA . PRO A 1 84 ? 25.297 -10.828 14.898 1 81.12 84 PRO A CA 1
ATOM 649 C C . PRO A 1 84 ? 25.266 -9.391 15.414 1 81.12 84 PRO A C 1
ATOM 651 O O . PRO A 1 84 ? 24.797 -9.141 16.531 1 81.12 84 PRO A O 1
ATOM 654 N N . THR A 1 85 ? 26.297 -8.578 14.891 1 88.25 85 THR A N 1
ATOM 655 C CA . THR A 1 85 ? 26.219 -7.145 15.148 1 88.25 85 THR A CA 1
ATOM 656 C C . THR A 1 85 ? 26.172 -6.359 13.844 1 88.25 85 THR A C 1
ATOM 658 O O . THR A 1 85 ? 26.609 -6.852 12.805 1 88.25 85 THR A O 1
ATOM 661 N N . LEU A 1 86 ? 25.641 -5.324 13.992 1 93.62 86 LEU A N 1
ATOM 662 C CA . LEU A 1 86 ? 25.594 -4.449 12.828 1 93.62 86 LEU A CA 1
ATOM 663 C C . LEU A 1 86 ? 27 -4.07 12.383 1 93.62 86 LEU A C 1
ATOM 665 O O . LEU A 1 86 ? 27.875 -3.824 13.211 1 93.62 86 LEU A O 1
ATOM 669 N N . GLY A 1 87 ? 27.266 -4.09 11.109 1 91.69 87 GLY A N 1
ATOM 670 C CA . GLY A 1 87 ? 28.578 -3.799 10.555 1 91.69 87 GLY A CA 1
ATOM 671 C C . GLY A 1 87 ? 29.391 -5.043 10.266 1 91.69 87 GLY A C 1
ATOM 672 O O . GLY A 1 87 ? 30.406 -4.98 9.562 1 91.69 87 GLY A O 1
ATOM 673 N N . ASN A 1 88 ? 28.922 -6.191 10.727 1 91.94 88 ASN A N 1
ATOM 674 C CA . ASN A 1 88 ? 29.672 -7.434 10.531 1 91.94 88 ASN A CA 1
ATOM 675 C C . ASN A 1 88 ? 29.047 -8.289 9.43 1 91.94 88 ASN A C 1
ATOM 677 O O . ASN A 1 88 ? 28.062 -7.883 8.797 1 91.94 88 ASN A O 1
ATOM 681 N N . LYS A 1 89 ? 29.812 -9.398 9.211 1 92.5 89 LYS A N 1
ATOM 682 C CA . LYS A 1 89 ? 29.328 -10.352 8.211 1 92.5 89 LYS A CA 1
ATOM 683 C C . LYS A 1 89 ? 28.594 -11.516 8.867 1 92.5 89 LYS A C 1
ATOM 685 O O . LYS A 1 89 ? 28.984 -11.977 9.938 1 92.5 89 LYS A O 1
ATOM 690 N N . LEU A 1 90 ? 27.516 -11.906 8.203 1 93.25 90 LEU A N 1
ATOM 691 C CA . LEU A 1 90 ? 26.75 -13.094 8.57 1 93.25 90 LEU A CA 1
ATOM 692 C C . LEU A 1 90 ? 26.812 -14.148 7.477 1 93.25 90 LEU A C 1
ATOM 694 O O . LEU A 1 90 ? 26.641 -13.836 6.297 1 93.25 90 LEU A O 1
ATOM 698 N N . THR A 1 91 ? 27.141 -15.398 7.902 1 93.44 91 THR A N 1
ATOM 699 C CA . THR A 1 91 ? 27.219 -16.469 6.922 1 93.44 91 THR A CA 1
ATOM 700 C C . THR A 1 91 ? 26.234 -17.594 7.258 1 93.44 91 THR A C 1
ATOM 702 O O . THR A 1 91 ? 26.219 -18.094 8.391 1 93.44 91 THR A O 1
ATOM 705 N N . PHE A 1 92 ? 25.422 -17.938 6.293 1 94.38 92 PHE A N 1
ATOM 706 C CA . PHE A 1 92 ? 24.469 -19.031 6.422 1 94.38 92 PHE A CA 1
ATOM 707 C C . PHE A 1 92 ? 24.906 -20.234 5.594 1 94.38 92 PHE A C 1
ATOM 709 O O . PHE A 1 92 ? 25.25 -20.094 4.418 1 94.38 92 PHE A O 1
ATOM 716 N N . GLY A 1 93 ? 24.969 -21.375 6.223 1 92.25 93 GLY A N 1
ATOM 717 C CA . GLY A 1 93 ? 25.078 -22.625 5.469 1 92.25 93 GLY A CA 1
ATOM 718 C C . GLY A 1 93 ? 23.734 -23.141 4.984 1 92.25 93 GLY A C 1
ATOM 719 O O . GLY A 1 93 ? 22.75 -23.109 5.715 1 92.25 93 GLY A O 1
ATOM 720 N N . ILE A 1 94 ? 23.672 -23.516 3.723 1 92.81 94 ILE A N 1
ATOM 721 C CA . ILE A 1 94 ? 22.422 -24.047 3.168 1 92.81 94 ILE A CA 1
ATOM 722 C C . ILE A 1 94 ? 22.391 -25.562 3.346 1 92.81 94 ILE A C 1
ATOM 724 O O . ILE A 1 94 ? 23.156 -26.297 2.709 1 92.81 94 ILE A O 1
ATOM 728 N N . PRO A 1 95 ? 21.484 -26 4.113 1 89.31 95 PRO A N 1
ATOM 729 C CA . PRO A 1 95 ? 21.406 -27.438 4.312 1 89.31 95 PRO A CA 1
ATOM 730 C C . PRO A 1 95 ? 20.719 -28.156 3.145 1 89.31 95 PRO A C 1
ATOM 732 O O . PRO A 1 95 ? 20.141 -27.516 2.271 1 89.31 95 PRO A O 1
ATOM 735 N N . GLN A 1 96 ? 20.938 -29.5 3.176 1 87.38 96 GLN A N 1
ATOM 736 C CA . GLN A 1 96 ? 20.234 -30.312 2.195 1 87.38 96 GLN A CA 1
ATOM 737 C C . GLN A 1 96 ? 18.922 -30.844 2.77 1 87.38 96 GLN A C 1
ATOM 739 O O . GLN A 1 96 ? 18.875 -31.984 3.225 1 87.38 96 GLN A O 1
ATOM 744 N N . TYR A 1 97 ? 17.969 -30.156 2.695 1 85.12 97 TYR A N 1
ATOM 745 C CA . TYR A 1 97 ? 16.672 -30.578 3.189 1 85.12 97 TYR A CA 1
ATOM 746 C C . TYR A 1 97 ? 15.805 -31.125 2.059 1 85.12 97 TYR A C 1
ATOM 748 O O . TYR A 1 97 ? 15.078 -32.094 2.244 1 85.12 97 TYR A O 1
ATOM 756 N N . GLY A 1 98 ? 15.875 -30.469 0.917 1 86.81 98 GLY A N 1
ATOM 757 C CA . GLY A 1 98 ? 15.125 -30.891 -0.255 1 86.81 98 GLY A CA 1
ATOM 758 C C . GLY A 1 98 ? 16 -31.188 -1.456 1 86.81 98 GLY A C 1
ATOM 759 O O . GLY A 1 98 ? 17.234 -31.188 -1.351 1 86.81 98 GLY A O 1
ATOM 760 N N . ASP A 1 99 ? 15.289 -31.516 -2.521 1 87.19 99 ASP A N 1
ATOM 761 C CA . ASP A 1 99 ? 16.016 -31.844 -3.744 1 87.19 99 ASP A CA 1
ATOM 762 C C . ASP A 1 99 ? 16.547 -30.578 -4.426 1 87.19 99 ASP A C 1
ATOM 764 O O . ASP A 1 99 ? 17.578 -30.625 -5.098 1 87.19 99 ASP A O 1
ATOM 768 N N . PHE A 1 100 ? 15.75 -29.484 -4.273 1 89.38 100 PHE A N 1
ATOM 769 C CA . PHE A 1 100 ? 16.109 -28.172 -4.801 1 89.38 100 PHE A CA 1
ATOM 770 C C . PHE A 1 100 ? 15.859 -27.094 -3.768 1 89.38 100 PHE A C 1
ATOM 772 O O . PHE A 1 100 ? 15.125 -27.312 -2.799 1 89.38 100 PHE A O 1
ATOM 779 N N . PHE A 1 101 ? 16.547 -26 -3.879 1 91 101 PHE A N 1
ATOM 780 C CA . PHE A 1 101 ? 16.141 -24.812 -3.15 1 91 101 PHE A CA 1
ATOM 781 C C . PHE A 1 101 ? 15.922 -23.641 -4.105 1 91 101 PHE A C 1
ATOM 783 O O . PHE A 1 101 ? 16.562 -23.562 -5.152 1 91 101 PHE A O 1
ATOM 790 N N . HIS A 1 102 ? 15 -22.734 -3.764 1 91.06 102 HIS A N 1
ATOM 791 C CA . HIS A 1 102 ? 14.602 -21.688 -4.688 1 91.06 102 HIS A CA 1
ATOM 792 C C . HIS A 1 102 ? 14.484 -20.344 -3.977 1 91.06 102 HIS A C 1
ATOM 794 O O . HIS A 1 102 ? 15.289 -19.438 -4.215 1 91.06 102 HIS A O 1
ATOM 800 N N . ASP A 1 103 ? 13.547 -20.172 -3.143 1 93.5 103 ASP A N 1
ATOM 801 C CA . ASP A 1 103 ? 13.266 -18.906 -2.484 1 93.5 103 ASP A CA 1
ATOM 802 C C . ASP A 1 103 ? 13.977 -18.812 -1.136 1 93.5 103 ASP A C 1
ATOM 804 O O . ASP A 1 103 ? 14.07 -19.812 -0.411 1 93.5 103 ASP A O 1
ATOM 808 N N . MET A 1 104 ? 14.562 -17.641 -0.913 1 96.75 104 MET A N 1
ATOM 809 C CA . MET A 1 104 ? 15.219 -17.359 0.361 1 96.75 104 MET A CA 1
ATOM 810 C C . MET A 1 104 ? 14.875 -15.961 0.857 1 96.75 104 MET A C 1
ATOM 812 O O . MET A 1 104 ? 14.828 -15.016 0.073 1 96.75 104 MET A O 1
ATOM 816 N N . VAL A 1 105 ? 14.586 -15.883 2.137 1 97.56 105 VAL A N 1
ATOM 817 C CA . VAL A 1 105 ? 14.297 -14.594 2.752 1 97.56 105 VAL A CA 1
ATOM 818 C C . VAL A 1 105 ? 14.922 -14.531 4.141 1 97.56 105 VAL A C 1
ATOM 820 O O . VAL A 1 105 ? 14.812 -15.477 4.922 1 97.56 105 VAL A O 1
ATOM 823 N N . GLY A 1 106 ? 15.672 -13.438 4.379 1 96.88 106 GLY A N 1
ATOM 824 C CA . GLY A 1 106 ? 16.234 -13.211 5.703 1 96.88 106 GLY A CA 1
ATOM 825 C C . GLY A 1 106 ? 15.266 -12.539 6.656 1 96.88 106 GLY A C 1
ATOM 826 O O . GLY A 1 106 ? 14.531 -11.633 6.266 1 96.88 106 GLY A O 1
ATOM 827 N N . HIS A 1 107 ? 15.18 -13.07 7.867 1 96.19 107 HIS A N 1
ATOM 828 C CA . HIS A 1 107 ? 14.383 -12.484 8.93 1 96.19 107 HIS A CA 1
ATOM 829 C C . HIS A 1 107 ? 15.258 -11.977 10.07 1 96.19 107 HIS A C 1
ATOM 831 O O . HIS A 1 107 ? 16 -12.75 10.68 1 96.19 107 HIS A O 1
ATOM 837 N N . HIS A 1 108 ? 15.234 -10.68 10.25 1 95.94 108 HIS A N 1
ATOM 838 C CA . HIS A 1 108 ? 16.016 -10.016 11.289 1 95.94 108 HIS A CA 1
ATOM 839 C C . HIS A 1 108 ? 15.125 -9.102 12.133 1 95.94 108 HIS A C 1
ATOM 841 O O . HIS A 1 108 ? 14.188 -8.484 11.617 1 95.94 108 HIS A O 1
ATOM 847 N N . ILE A 1 109 ? 15.445 -9.039 13.398 1 95.44 109 ILE A N 1
ATOM 848 C CA . ILE A 1 109 ? 14.781 -8.078 14.273 1 95.44 109 ILE A CA 1
ATOM 849 C C . ILE A 1 109 ? 15.805 -7.094 14.828 1 95.44 109 ILE A C 1
ATOM 851 O O . ILE A 1 109 ? 16.766 -7.492 15.492 1 95.44 109 ILE A O 1
ATOM 855 N N . LEU A 1 110 ? 15.68 -5.855 14.469 1 97.06 110 LEU A N 1
ATOM 856 C CA . LEU A 1 110 ? 16.453 -4.781 15.078 1 97.06 110 LEU A CA 1
ATOM 857 C C . LEU A 1 110 ? 15.844 -4.359 16.406 1 97.06 110 LEU A C 1
ATOM 859 O O . LEU A 1 110 ? 14.672 -3.998 16.469 1 97.06 110 LEU A O 1
ATOM 863 N N . GLY A 1 111 ? 16.578 -4.344 17.406 1 95.69 111 GLY A N 1
ATOM 864 C CA . GLY A 1 111 ? 16.094 -4.023 18.734 1 95.69 111 GLY A CA 1
ATOM 865 C C . GLY A 1 111 ? 15.641 -2.582 18.875 1 95.69 111 GLY A C 1
ATOM 866 O O . GLY A 1 111 ? 15.844 -1.771 17.969 1 95.69 111 GLY A O 1
ATOM 867 N N . ALA A 1 112 ? 15.039 -2.35 20 1 95.19 112 ALA A N 1
ATOM 868 C CA . ALA A 1 112 ? 14.539 -1.007 20.297 1 95.19 112 ALA A CA 1
ATOM 869 C C . ALA A 1 112 ? 15.688 -0.004 20.391 1 95.19 112 ALA A C 1
ATOM 871 O O . ALA A 1 112 ? 16.797 -0.36 20.781 1 95.19 112 ALA A O 1
ATOM 872 N N . CYS A 1 113 ? 15.414 1.179 20.016 1 96.19 113 CYS A N 1
ATOM 873 C CA . CYS A 1 113 ? 16.484 2.174 20.109 1 96.19 113 CYS A CA 1
ATOM 874 C C . CYS A 1 113 ? 15.938 3.514 20.594 1 96.19 113 CYS A C 1
ATOM 876 O O . CYS A 1 113 ? 14.75 3.811 20.391 1 96.19 113 CYS A O 1
ATOM 878 N N . HIS A 1 114 ? 16.719 4.258 21.25 1 96.19 114 HIS A N 1
ATOM 879 C CA . HIS A 1 114 ? 16.469 5.582 21.812 1 96.19 114 HIS A CA 1
ATOM 880 C C . HIS A 1 114 ? 17.766 6.375 21.953 1 96.19 114 HIS A C 1
ATOM 882 O O . HIS A 1 114 ? 18.859 5.805 21.906 1 96.19 114 HIS A O 1
ATOM 888 N N . SER A 1 115 ? 17.688 7.645 22 1 97.25 115 SER A N 1
ATOM 889 C CA . SER A 1 115 ? 18.844 8.516 22.188 1 97.25 115 SER A CA 1
ATOM 890 C C . SER A 1 115 ? 19.078 8.812 23.672 1 97.25 115 SER A C 1
ATOM 892 O O . SER A 1 115 ? 18.188 8.625 24.5 1 97.25 115 SER A O 1
ATOM 894 N N . SER A 1 116 ? 20.234 9.25 24.078 1 97.12 116 SER A N 1
ATOM 895 C CA . SER A 1 116 ? 20.609 9.562 25.453 1 97.12 116 SER A CA 1
ATOM 896 C C . SER A 1 116 ? 19.984 10.867 25.922 1 97.12 116 SER A C 1
ATOM 898 O O . SER A 1 116 ? 19.547 11.68 25.109 1 97.12 116 SER A O 1
ATOM 900 N N . TRP A 1 117 ? 19.938 11.078 27.234 1 96.81 117 TRP A N 1
ATOM 901 C CA . TRP A 1 117 ? 19.5 12.328 27.859 1 96.81 117 TRP A CA 1
ATOM 902 C C . TRP A 1 117 ? 20.531 13.43 27.609 1 96.81 117 TRP A C 1
ATOM 904 O O . TRP A 1 117 ? 21.734 13.164 27.578 1 96.81 117 TRP A O 1
ATOM 914 N N . GLN A 1 118 ? 20.047 14.625 27.453 1 95.88 118 GLN A N 1
ATOM 915 C CA . GLN A 1 118 ? 20.906 15.789 27.266 1 95.88 118 GLN A CA 1
ATOM 916 C C . GLN A 1 118 ? 20.453 16.953 28.156 1 95.88 118 GLN A C 1
ATOM 918 O O . GLN A 1 118 ? 19.297 17.016 28.562 1 95.88 118 GLN A O 1
ATOM 923 N N . ASP A 1 119 ? 21.391 17.812 28.438 1 95.88 119 ASP A N 1
ATOM 924 C CA . ASP A 1 119 ? 21.125 19 29.25 1 95.88 119 ASP A CA 1
ATOM 925 C C . ASP A 1 119 ? 20.578 20.141 28.391 1 95.88 119 ASP A C 1
ATOM 927 O O . ASP A 1 119 ? 20.984 20.312 27.25 1 95.88 119 ASP A O 1
ATOM 931 N N . ALA A 1 120 ? 19.656 20.875 28.969 1 97 120 ALA A N 1
ATOM 932 C CA . ALA A 1 120 ? 19.203 22.094 28.297 1 97 120 ALA A CA 1
ATOM 933 C C . ALA A 1 120 ? 20.281 23.172 28.328 1 97 120 ALA A C 1
ATOM 935 O O . ALA A 1 120 ? 20.953 23.359 29.359 1 97 120 ALA A O 1
ATOM 936 N N . PRO A 1 121 ? 20.453 23.812 27.25 1 96.31 121 PRO A N 1
ATOM 937 C CA . PRO A 1 121 ? 21.469 24.875 27.234 1 96.31 121 PRO A CA 1
ATOM 938 C C . PRO A 1 121 ? 21.078 26.078 28.094 1 96.31 121 PRO A C 1
ATOM 940 O O . PRO A 1 121 ? 19.875 26.328 28.312 1 96.31 121 PRO A O 1
ATOM 943 N N . ILE A 1 122 ? 22.125 26.766 28.5 1 95.38 122 ILE A N 1
ATOM 944 C CA . ILE A 1 122 ? 21.922 28.031 29.188 1 95.38 122 ILE A CA 1
ATOM 945 C C . ILE A 1 122 ? 21.891 29.172 28.172 1 95.38 122 ILE A C 1
ATOM 947 O O . ILE A 1 122 ? 22.641 29.172 27.203 1 95.38 122 ILE A O 1
ATOM 951 N N . GLN A 1 123 ? 20.969 30.094 28.438 1 94.88 123 GLN A N 1
ATOM 952 C CA . GLN A 1 123 ? 20.859 31.219 27.516 1 94.88 123 GLN A CA 1
ATOM 953 C C . GLN A 1 123 ? 22.203 31.938 27.359 1 94.88 123 GLN A C 1
ATOM 955 O O . GLN A 1 123 ? 22.906 32.156 28.359 1 94.88 123 GLN A O 1
ATOM 960 N N . GLY A 1 124 ? 22.578 32.25 26.188 1 92.81 124 GLY A N 1
ATOM 961 C CA . GLY A 1 124 ? 23.812 32.938 25.875 1 92.81 124 GLY A CA 1
ATOM 962 C C . GLY A 1 124 ? 24.953 32 25.547 1 92.81 124 GLY A C 1
ATOM 963 O O . GLY A 1 124 ? 26.062 32.438 25.234 1 92.81 124 GLY A O 1
ATOM 964 N N . THR A 1 125 ? 24.703 30.766 25.578 1 91.62 125 THR A N 1
ATOM 965 C CA . THR A 1 125 ? 25.766 29.797 25.297 1 91.62 125 THR A CA 1
ATOM 966 C C . THR A 1 125 ? 25.703 29.344 23.844 1 91.62 125 THR A C 1
ATOM 968 O O . THR A 1 125 ? 24.688 29.516 23.172 1 91.62 125 THR A O 1
ATOM 971 N N . ALA A 1 126 ? 26.812 28.844 23.359 1 89.19 126 ALA A N 1
ATOM 972 C CA . ALA A 1 126 ? 26.953 28.266 22.031 1 89.19 126 ALA A CA 1
ATOM 973 C C . ALA A 1 126 ? 27.578 26.875 22.094 1 89.19 126 ALA A C 1
ATOM 975 O O . ALA A 1 126 ? 28.438 26.609 22.938 1 89.19 126 ALA A O 1
ATOM 976 N N . GLN A 1 127 ? 27.062 25.984 21.297 1 87.69 127 GLN A N 1
ATOM 977 C CA . GLN A 1 127 ? 27.562 24.625 21.219 1 87.69 127 GLN A CA 1
ATOM 978 C C . GLN A 1 127 ? 27.609 24.125 19.781 1 87.69 127 GLN A C 1
ATOM 980 O O . GLN A 1 127 ? 26.828 24.594 18.938 1 87.69 127 GLN A O 1
ATOM 985 N N . MET A 1 128 ? 28.484 23.156 19.547 1 84.25 128 MET A N 1
ATOM 986 C CA . MET A 1 128 ? 28.562 22.562 18.203 1 84.25 128 MET A CA 1
ATOM 987 C C . MET A 1 128 ? 27.422 21.594 17.969 1 84.25 128 MET A C 1
ATOM 989 O O . MET A 1 128 ? 27.125 20.734 18.812 1 84.25 128 MET A O 1
ATOM 993 N N . GLY A 1 129 ? 26.75 21.781 16.828 1 81.69 129 GLY A N 1
ATOM 994 C CA . GLY A 1 129 ? 25.609 20.953 16.484 1 81.69 129 GLY A CA 1
ATOM 995 C C . GLY A 1 129 ? 26.016 19.625 15.852 1 81.69 129 GLY A C 1
ATOM 996 O O . GLY A 1 129 ? 27.203 19.312 15.734 1 81.69 129 GLY A O 1
ATOM 997 N N . ALA A 1 130 ? 25.078 18.812 15.508 1 76.62 130 ALA A N 1
ATOM 998 C CA . ALA A 1 130 ? 25.234 17.438 15.023 1 76.62 130 ALA A CA 1
ATOM 999 C C . ALA A 1 130 ? 25.938 17.422 13.664 1 76.62 130 ALA A C 1
ATOM 1001 O O . ALA A 1 130 ? 26.609 16.438 13.32 1 76.62 130 ALA A O 1
ATOM 1002 N N . HIS A 1 131 ? 25.906 18.359 12.93 1 75.38 131 HIS A N 1
ATOM 1003 C CA . HIS A 1 131 ? 26.5 18.375 11.602 1 75.38 131 HIS A CA 1
ATOM 1004 C C . HIS A 1 131 ? 27.594 19.438 11.492 1 75.38 131 HIS A C 1
ATOM 1006 O O . HIS A 1 131 ? 27.828 19.984 10.414 1 75.38 131 HIS A O 1
ATOM 1012 N N . GLY A 1 132 ? 28.094 19.844 12.648 1 69.75 132 GLY A N 1
ATOM 1013 C CA . GLY A 1 132 ? 29.266 20.719 12.703 1 69.75 132 GLY A CA 1
ATOM 1014 C C . GLY A 1 132 ? 28.891 22.188 12.727 1 69.75 132 GLY A C 1
ATOM 1015 O O . GLY A 1 132 ? 29.781 23.062 12.672 1 69.75 132 GLY A O 1
ATOM 1016 N N . GLN A 1 133 ? 27.656 22.5 12.805 1 70.62 133 GLN A N 1
ATOM 1017 C CA . GLN A 1 133 ? 27.25 23.906 12.859 1 70.62 133 GLN A CA 1
ATOM 1018 C C . GLN A 1 133 ? 27.25 24.422 14.297 1 70.62 133 GLN A C 1
ATOM 1020 O O . GLN A 1 133 ? 26.969 23.672 15.234 1 70.62 133 GLN A O 1
ATOM 1025 N N . LEU A 1 134 ? 27.641 25.672 14.367 1 78.31 134 LEU A N 1
ATOM 1026 C CA . LEU A 1 134 ? 27.578 26.297 15.68 1 78.31 134 LEU A CA 1
ATOM 1027 C C . LEU A 1 134 ? 26.141 26.703 16.031 1 78.31 134 LEU A C 1
ATOM 1029 O O . LEU A 1 134 ? 25.5 27.438 15.273 1 78.31 134 LEU A O 1
ATOM 1033 N N . GLN A 1 135 ? 25.625 26.203 17.125 1 83.81 135 GLN A N 1
ATOM 1034 C CA . GLN A 1 135 ? 24.281 26.531 17.609 1 83.81 135 GLN A CA 1
ATOM 1035 C C . GLN A 1 135 ? 24.359 27.484 18.797 1 83.81 135 GLN A C 1
ATOM 1037 O O . GLN A 1 135 ? 25.141 27.266 19.734 1 83.81 135 GLN A O 1
ATOM 1042 N N . THR A 1 136 ? 23.625 28.547 18.672 1 89.44 136 THR A N 1
ATOM 1043 C CA . THR A 1 136 ? 23.625 29.562 19.734 1 89.44 136 THR A CA 1
ATOM 1044 C C . THR A 1 136 ? 22.219 29.734 20.297 1 89.44 136 THR A C 1
ATOM 1046 O O . THR A 1 136 ? 21.25 29.859 19.547 1 89.44 136 THR A O 1
ATOM 1049 N N . PHE A 1 137 ? 22.125 29.672 21.656 1 94.69 137 PHE A N 1
ATOM 1050 C CA . PHE A 1 137 ? 20.922 30.078 22.359 1 94.69 137 PHE A CA 1
ATOM 1051 C C . PHE A 1 137 ? 21 31.547 22.766 1 94.69 137 PHE A C 1
ATOM 1053 O O . PHE A 1 137 ? 21.547 31.875 23.828 1 94.69 137 PHE A O 1
ATOM 1060 N N . PRO A 1 138 ? 20.359 32.312 22 1 94.56 138 PRO A N 1
ATOM 1061 C CA . PRO A 1 138 ? 20.594 33.75 22.172 1 94.56 138 PRO A CA 1
ATOM 1062 C C . PRO A 1 138 ? 19.969 34.281 23.469 1 94.56 138 PRO A C 1
ATOM 1064 O O . PRO A 1 138 ? 19 33.719 23.969 1 94.56 138 PRO A O 1
ATOM 1067 N N . ARG A 1 139 ? 20.562 35.5 23.922 1 94.44 139 ARG A N 1
ATOM 1068 C CA . ARG A 1 139 ? 19.969 36.25 25.016 1 94.44 139 ARG A CA 1
ATOM 1069 C C . ARG A 1 139 ? 18.766 37.062 24.531 1 94.44 139 ARG A C 1
ATOM 1071 O O . ARG A 1 139 ? 18.688 37.438 23.359 1 94.44 139 ARG A O 1
ATOM 1078 N N . ASN A 1 140 ? 17.891 37.312 25.516 1 92.81 140 ASN A N 1
ATOM 1079 C CA . ASN A 1 140 ? 16.781 38.188 25.188 1 92.81 140 ASN A CA 1
ATOM 1080 C C . ASN A 1 140 ? 17.281 39.562 24.75 1 92.81 140 ASN A C 1
ATOM 1082 O O . ASN A 1 140 ? 18.266 40.062 25.281 1 92.81 140 ASN A O 1
ATOM 1086 N N . GLY A 1 141 ? 16.656 40.062 23.734 1 90.31 141 GLY A N 1
ATOM 1087 C CA . GLY A 1 141 ? 17.031 41.375 23.25 1 90.31 141 GLY A CA 1
ATOM 1088 C C . GLY A 1 141 ? 18.062 41.344 22.141 1 90.31 141 GLY A C 1
ATOM 1089 O O . GLY A 1 141 ? 18.5 42.375 21.656 1 90.31 141 GLY A O 1
ATOM 1090 N N . TYR A 1 142 ? 18.469 40.188 21.828 1 91.94 142 TYR A N 1
ATOM 1091 C CA . TYR A 1 142 ? 19.422 40.031 20.734 1 91.94 142 TYR A CA 1
ATOM 1092 C C . TYR A 1 142 ? 18.828 39.156 19.625 1 91.94 142 TYR A C 1
ATOM 1094 O O . TYR A 1 142 ? 17.844 38.438 19.844 1 91.94 142 TYR A O 1
ATOM 1102 N N . ASP A 1 143 ? 19.438 39.281 18.484 1 90.06 143 ASP A N 1
ATOM 1103 C CA . ASP A 1 143 ? 19.047 38.406 17.375 1 90.06 143 ASP A CA 1
ATOM 1104 C C . ASP A 1 143 ? 19.656 37.031 17.5 1 90.06 143 ASP A C 1
ATOM 1106 O O . ASP A 1 143 ? 20.344 36.719 18.484 1 90.06 143 ASP A O 1
ATOM 1110 N N . TRP A 1 144 ? 19.359 36.219 16.578 1 86.94 144 TRP A N 1
ATOM 1111 C CA . TRP A 1 144 ? 19.734 34.812 16.594 1 86.94 144 TRP A CA 1
ATOM 1112 C C . TRP A 1 144 ? 21.25 34.656 16.75 1 86.94 144 TRP A C 1
ATOM 1114 O O . TRP A 1 144 ? 21.719 33.656 17.297 1 86.94 144 TRP A O 1
ATOM 1124 N N . ASP A 1 145 ? 22.062 35.656 16.312 1 81.44 145 ASP A N 1
ATOM 1125 C CA . ASP A 1 145 ? 23.516 35.594 16.391 1 81.44 145 ASP A CA 1
ATOM 1126 C C . ASP A 1 145 ? 24.016 35.969 17.797 1 81.44 145 ASP A C 1
ATOM 1128 O O . ASP A 1 145 ? 25.188 35.812 18.109 1 81.44 145 ASP A O 1
ATOM 1132 N N . ASN A 1 146 ? 23.141 36.438 18.625 1 89.88 146 ASN A N 1
ATOM 1133 C CA . ASN A 1 146 ? 23.422 36.844 20 1 89.88 146 ASN A CA 1
ATOM 1134 C C . ASN A 1 146 ? 24.344 38.062 20.031 1 89.88 146 ASN A C 1
ATOM 1136 O O . ASN A 1 146 ? 25.109 38.25 20.984 1 89.88 146 ASN A O 1
ATOM 1140 N N . GLN A 1 147 ? 24.484 38.812 18.953 1 87.06 147 GLN A N 1
ATOM 1141 C CA . GLN A 1 147 ? 25.344 40 18.859 1 87.06 147 GLN A CA 1
ATOM 1142 C C . GLN A 1 147 ? 24.547 41.219 18.453 1 87.06 147 GLN A C 1
ATOM 1144 O O . GLN A 1 147 ? 24.719 42.312 19.016 1 87.06 147 GLN A O 1
ATOM 1149 N N . THR A 1 148 ? 23.688 41.031 17.469 1 90.44 148 THR A N 1
ATOM 1150 C CA . THR A 1 148 ? 22.906 42.125 16.922 1 90.44 148 THR A CA 1
ATOM 1151 C C . THR A 1 148 ? 21.703 42.438 17.828 1 90.44 148 THR A C 1
ATOM 1153 O O . THR A 1 148 ? 20.875 41.562 18.078 1 90.44 148 THR A O 1
ATOM 1156 N N . PRO A 1 149 ? 21.625 43.656 18.281 1 90.44 149 PRO A N 1
ATOM 1157 C CA . PRO A 1 149 ? 20.469 44 19.094 1 90.44 149 PRO A CA 1
ATOM 1158 C C . PRO A 1 149 ? 19.141 43.875 18.328 1 90.44 149 PRO A C 1
ATOM 1160 O O . PRO A 1 149 ? 19.062 44.281 17.172 1 90.44 149 PRO A O 1
ATOM 1163 N N . LEU A 1 150 ? 18.172 43.188 18.812 1 88.88 150 LEU A N 1
ATOM 1164 C CA . LEU A 1 150 ? 16.828 43.062 18.281 1 88.88 150 LEU A CA 1
ATOM 1165 C C . LEU A 1 150 ? 15.789 43.281 19.391 1 88.88 150 LEU A C 1
ATOM 1167 O O . LEU A 1 150 ? 15.367 42.312 20.047 1 88.88 150 LEU A O 1
ATOM 1171 N N . GLU A 1 151 ? 15.312 44.469 19.422 1 85.75 151 GLU A N 1
ATOM 1172 C CA . GLU A 1 151 ? 14.398 44.844 20.5 1 85.75 151 GLU A CA 1
ATOM 1173 C C . GLU A 1 151 ? 13.133 44 20.469 1 85.75 151 GLU A C 1
ATOM 1175 O O . GLU A 1 151 ? 12.57 43.719 19.391 1 85.75 151 GLU A O 1
ATOM 1180 N N . GLY A 1 152 ? 12.727 43.5 21.641 1 82.38 152 GLY A N 1
ATOM 1181 C CA . GLY A 1 152 ? 11.477 42.75 21.781 1 82.38 152 GLY A CA 1
ATOM 1182 C C . GLY A 1 152 ? 11.641 41.25 21.594 1 82.38 152 GLY A C 1
ATOM 1183 O O . GLY A 1 152 ? 10.688 40.5 21.75 1 82.38 152 GLY A O 1
ATOM 1184 N N . ALA A 1 153 ? 12.844 40.844 21.266 1 87.81 153 ALA A N 1
ATOM 1185 C CA . ALA A 1 153 ? 13.07 39.406 21.047 1 87.81 153 ALA A CA 1
ATOM 1186 C C . ALA A 1 153 ? 13.219 38.656 22.359 1 87.81 153 ALA A C 1
ATOM 1188 O O . ALA A 1 153 ? 14.047 39.031 23.203 1 87.81 153 ALA A O 1
ATOM 1189 N N . VAL A 1 154 ? 12.359 37.656 22.547 1 89.31 154 VAL A N 1
ATOM 1190 C CA . VAL A 1 154 ? 12.43 36.75 23.703 1 89.31 154 VAL A CA 1
ATOM 1191 C C . VAL A 1 154 ? 12.602 35.312 23.234 1 89.31 154 VAL A C 1
ATOM 1193 O O . VAL A 1 154 ? 11.945 34.875 22.281 1 89.31 154 VAL A O 1
ATOM 1196 N N . TYR A 1 155 ? 13.508 34.656 23.953 1 92.06 155 TYR A N 1
ATOM 1197 C CA . TYR A 1 155 ? 13.805 33.281 23.547 1 92.06 155 TYR A CA 1
ATOM 1198 C C . TYR A 1 155 ? 13.422 32.281 24.641 1 92.06 155 TYR A C 1
ATOM 1200 O O . TYR A 1 155 ? 13.68 32.531 25.812 1 92.06 155 TYR A O 1
ATOM 1208 N N . THR A 1 156 ? 12.758 31.219 24.266 1 93.12 156 THR A N 1
ATOM 1209 C CA . THR A 1 156 ? 12.43 30.094 25.141 1 93.12 156 THR A CA 1
ATOM 1210 C C . THR A 1 156 ? 12.812 28.766 24.469 1 93.12 156 THR A C 1
ATOM 1212 O O . THR A 1 156 ? 13.008 28.703 23.266 1 93.12 156 THR A O 1
ATOM 1215 N N . LEU A 1 157 ? 13.008 27.75 25.297 1 94.81 157 LEU A N 1
ATOM 1216 C CA . LEU A 1 157 ? 13.242 26.406 24.797 1 94.81 157 LEU A CA 1
ATOM 1217 C C . LEU A 1 157 ? 11.953 25.594 24.797 1 94.81 157 LEU A C 1
ATOM 1219 O O . LEU A 1 157 ? 11.18 25.656 25.75 1 94.81 157 LEU A O 1
ATOM 1223 N N . VAL A 1 158 ? 11.711 24.891 23.719 1 92.75 158 VAL A N 1
ATOM 1224 C CA . VAL A 1 158 ? 10.531 24.047 23.641 1 92.75 158 VAL A CA 1
ATOM 1225 C C . VAL A 1 158 ? 10.914 22.688 23.047 1 92.75 158 VAL A C 1
ATOM 1227 O O . VAL A 1 158 ? 11.898 22.578 22.312 1 92.75 158 VAL A O 1
ATOM 1230 N N . ASP A 1 159 ? 10.211 21.656 23.391 1 92.5 159 ASP A N 1
ATOM 1231 C CA . ASP A 1 159 ? 10.383 20.359 22.734 1 92.5 159 ASP A CA 1
ATOM 1232 C C . ASP A 1 159 ? 9.719 20.359 21.359 1 92.5 159 ASP A C 1
ATOM 1234 O O . ASP A 1 159 ? 9.18 21.375 20.922 1 92.5 159 ASP A O 1
ATOM 1238 N N . PRO A 1 160 ? 9.781 19.234 20.562 1 89.81 160 PRO A N 1
ATOM 1239 C CA . PRO A 1 160 ? 9.25 19.219 19.188 1 89.81 160 PRO A CA 1
ATOM 1240 C C . PRO A 1 160 ? 7.734 19.375 19.141 1 89.81 160 PRO A C 1
ATOM 1242 O O . PRO A 1 160 ? 7.164 19.594 18.078 1 89.81 160 PRO A O 1
ATOM 1245 N N . PHE A 1 161 ? 7.09 19.375 20.281 1 83.31 161 PHE A N 1
ATOM 1246 C CA . PHE A 1 161 ? 5.633 19.469 20.344 1 83.31 161 PHE A CA 1
ATOM 1247 C C . PHE A 1 161 ? 5.195 20.797 20.938 1 83.31 161 PHE A C 1
ATOM 1249 O O . PHE A 1 161 ? 4.012 21 21.219 1 83.31 161 PHE A O 1
ATOM 1256 N N . GLY A 1 162 ? 6.133 21.656 21.219 1 81.94 162 GLY A N 1
ATOM 1257 C CA . GLY A 1 162 ? 5.84 23.016 21.688 1 81.94 162 GLY A CA 1
ATOM 1258 C C . GLY A 1 162 ? 5.809 23.125 23.203 1 81.94 162 GLY A C 1
ATOM 1259 O O . GLY A 1 162 ? 5.449 24.188 23.734 1 81.94 162 GLY A O 1
ATOM 1260 N N . ARG A 1 163 ? 6.176 22.188 24 1 86.62 163 ARG A N 1
ATOM 1261 C CA . ARG A 1 163 ? 6.195 22.25 25.469 1 86.62 163 ARG A CA 1
ATOM 1262 C C . ARG A 1 163 ? 7.488 22.875 25.969 1 86.62 163 ARG A C 1
ATOM 1264 O O . ARG A 1 163 ? 8.578 22.5 25.547 1 86.62 163 ARG A O 1
ATOM 1271 N N . PRO A 1 164 ? 7.301 23.781 26.812 1 90.5 164 PRO A N 1
ATOM 1272 C CA . PRO A 1 164 ? 8.477 24.531 27.266 1 90.5 164 PRO A CA 1
ATOM 1273 C C . PRO A 1 164 ? 9.438 23.688 28.078 1 90.5 164 PRO A C 1
ATOM 1275 O O . PRO A 1 164 ? 9.008 22.797 28.828 1 90.5 164 PRO A O 1
ATOM 1278 N N . ILE A 1 165 ? 10.711 23.969 27.938 1 94.38 165 ILE A N 1
ATOM 1279 C CA . ILE A 1 165 ? 11.805 23.375 28.688 1 94.38 165 ILE A CA 1
ATOM 1280 C C . ILE A 1 165 ? 12.609 24.484 29.375 1 94.38 165 ILE A C 1
ATOM 1282 O O . ILE A 1 165 ? 12.977 25.469 28.75 1 94.38 165 ILE A O 1
ATOM 1286 N N . VAL A 1 166 ? 12.945 24.312 30.672 1 94.88 166 VAL A N 1
ATOM 1287 C CA . VAL A 1 166 ? 13.672 25.312 31.438 1 94.88 166 VAL A CA 1
ATOM 1288 C C . VAL A 1 166 ? 15.156 25.266 31.094 1 94.88 166 VAL A C 1
ATOM 1290 O O . VAL A 1 166 ? 15.781 24.203 31.188 1 94.88 166 VAL A O 1
ATOM 1293 N N . PRO A 1 167 ? 15.719 26.453 30.703 1 95.69 167 PRO A N 1
ATOM 1294 C CA . PRO A 1 167 ? 17.156 26.469 30.391 1 95.69 167 PRO A CA 1
ATOM 1295 C C . PRO A 1 167 ? 18.016 26.016 31.578 1 95.69 167 PRO A C 1
ATOM 1297 O O . PRO A 1 167 ? 17.703 26.312 32.719 1 95.69 167 PRO A O 1
ATOM 1300 N N . GLY A 1 168 ? 19.078 25.266 31.297 1 94.25 168 GLY A N 1
ATOM 1301 C CA . GLY A 1 168 ? 20.047 24.844 32.281 1 94.25 168 GLY A CA 1
ATOM 1302 C C . GLY A 1 168 ? 19.641 23.594 33.031 1 94.25 168 GLY A C 1
ATOM 1303 O O . GLY A 1 168 ? 20.406 23.062 33.844 1 94.25 168 GLY A O 1
ATOM 1304 N N . THR A 1 169 ? 18.453 23.109 32.781 1 95.75 169 THR A N 1
ATOM 1305 C CA . THR A 1 169 ? 18 21.891 33.438 1 95.75 169 THR A CA 1
ATOM 1306 C C . THR A 1 169 ? 18.812 20.688 32.969 1 95.75 169 THR A C 1
ATOM 1308 O O . THR A 1 169 ? 19.047 20.516 31.766 1 95.75 169 THR A O 1
ATOM 1311 N N . LYS A 1 170 ? 19.281 19.859 33.938 1 95 170 LYS A N 1
ATOM 1312 C CA . LYS A 1 170 ? 20.016 18.641 33.594 1 95 170 LYS A CA 1
ATOM 1313 C C . LYS A 1 170 ? 19.062 17.547 33.156 1 95 170 LYS A C 1
ATOM 1315 O O . LYS A 1 170 ? 17.938 17.422 33.656 1 95 170 LYS A O 1
ATOM 1320 N N . ASN A 1 171 ? 19.547 16.688 32.188 1 95.06 171 ASN A N 1
ATOM 1321 C CA . ASN A 1 171 ? 18.734 15.594 31.656 1 95.06 171 ASN A CA 1
ATOM 1322 C C . ASN A 1 171 ? 17.328 16.078 31.312 1 95.06 171 ASN A C 1
ATOM 1324 O O . ASN A 1 171 ? 16.344 15.484 31.766 1 95.06 171 ASN A O 1
ATOM 1328 N N . ALA A 1 172 ? 17.344 17.141 30.5 1 94.94 172 ALA A N 1
ATOM 1329 C CA . ALA A 1 172 ? 16.094 17.875 30.25 1 94.94 172 ALA A CA 1
ATOM 1330 C C . ALA A 1 172 ? 15.375 17.344 29.016 1 94.94 172 ALA A C 1
ATOM 1332 O O . ALA A 1 172 ? 14.148 17.422 28.922 1 94.94 172 ALA A O 1
ATOM 1333 N N . TYR A 1 173 ? 16.109 16.875 28.031 1 95.94 173 TYR A N 1
ATOM 1334 C CA . TYR A 1 173 ? 15.469 16.422 26.797 1 95.94 173 TYR A CA 1
ATOM 1335 C C . TYR A 1 173 ? 16.281 15.297 26.156 1 95.94 173 TYR A C 1
ATOM 1337 O O . TYR A 1 173 ? 17.375 14.969 26.609 1 95.94 173 TYR A O 1
ATOM 1345 N N . ARG A 1 174 ? 15.648 14.562 25.172 1 95.75 174 ARG A N 1
ATOM 1346 C CA . ARG A 1 174 ? 16.25 13.57 24.297 1 95.75 174 ARG A CA 1
ATOM 1347 C C . ARG A 1 174 ? 15.898 13.844 22.844 1 95.75 174 ARG A C 1
ATOM 1349 O O . ARG A 1 174 ? 14.781 14.266 22.531 1 95.75 174 ARG A O 1
ATOM 1356 N N . ASN A 1 175 ? 16.906 13.68 22.016 1 96.06 175 ASN A N 1
ATOM 1357 C CA . ASN A 1 175 ? 16.562 13.672 20.594 1 96.06 175 ASN A CA 1
ATOM 1358 C C . ASN A 1 175 ? 15.641 12.508 20.25 1 96.06 175 ASN A C 1
ATOM 1360 O O . ASN A 1 175 ? 15.602 11.508 20.969 1 96.06 175 ASN A O 1
ATOM 1364 N N . LEU A 1 176 ? 14.828 12.711 19.266 1 95.94 176 LEU A N 1
ATOM 1365 C CA . LEU A 1 176 ? 14.031 11.617 18.719 1 95.94 176 LEU A CA 1
ATOM 1366 C C . LEU A 1 176 ? 14.859 10.766 17.766 1 95.94 176 LEU A C 1
ATOM 1368 O O . LEU A 1 176 ? 15.898 11.219 17.266 1 95.94 176 LEU A O 1
ATOM 1372 N N . VAL A 1 177 ? 14.477 9.555 17.562 1 96.81 177 VAL A N 1
ATOM 1373 C CA . VAL A 1 177 ? 15.219 8.648 16.688 1 96.81 177 VAL A CA 1
ATOM 1374 C C . VAL A 1 177 ? 14.297 8.086 15.609 1 96.81 177 VAL A C 1
ATOM 1376 O O . VAL A 1 177 ? 13.094 7.91 15.844 1 96.81 177 VAL A O 1
ATOM 1379 N N . TYR A 1 178 ? 14.836 7.863 14.477 1 97.25 178 TYR A N 1
ATOM 1380 C CA . TYR A 1 178 ? 14.078 7.285 13.367 1 97.25 178 TYR A CA 1
ATOM 1381 C C . TYR A 1 178 ? 15 6.539 12.406 1 97.25 178 TYR A C 1
ATOM 1383 O O . TYR A 1 178 ? 16.203 6.789 12.375 1 97.25 178 TYR A O 1
ATOM 1391 N N . TYR A 1 179 ? 14.477 5.578 11.688 1 98.44 179 TYR A N 1
ATOM 1392 C CA . TYR A 1 179 ? 15.234 4.773 10.734 1 98.44 179 TYR A CA 1
ATOM 1393 C C . TYR A 1 179 ? 15.32 5.469 9.383 1 98.44 179 TYR A C 1
ATOM 1395 O O . TYR A 1 179 ? 14.508 6.352 9.078 1 98.44 179 TYR A O 1
ATOM 1403 N N . CYS A 1 180 ? 16.312 5.082 8.609 1 98.25 180 CYS A N 1
ATOM 1404 C CA . CYS A 1 180 ? 16.406 5.535 7.227 1 98.25 180 CYS A CA 1
ATOM 1405 C C . CYS A 1 180 ? 15.281 4.953 6.383 1 98.25 180 CYS A C 1
ATOM 1407 O O . CYS A 1 180 ? 14.555 4.07 6.84 1 98.25 180 CYS A O 1
ATOM 1409 N N . GLU A 1 181 ? 15.117 5.551 5.227 1 98.12 181 GLU A N 1
ATOM 1410 C CA . GLU A 1 181 ? 14.172 4.953 4.289 1 98.12 181 GLU A CA 1
ATOM 1411 C C . GLU A 1 181 ? 14.656 3.584 3.818 1 98.12 181 GLU A C 1
ATOM 1413 O O . GLU A 1 181 ? 15.844 3.389 3.576 1 98.12 181 GLU A O 1
ATOM 1418 N N . TYR A 1 182 ? 13.758 2.627 3.74 1 98.25 182 TYR A N 1
ATOM 1419 C CA . TYR A 1 182 ? 13.992 1.254 3.311 1 98.25 182 TYR A CA 1
ATOM 1420 C C . TYR A 1 182 ? 15.164 0.64 4.074 1 98.25 182 TYR A C 1
ATOM 1422 O O . TYR A 1 182 ? 16.125 0.169 3.473 1 98.25 182 TYR A O 1
ATOM 1430 N N . PRO A 1 183 ? 15.031 0.552 5.363 1 98.25 183 PRO A N 1
ATOM 1431 C CA . PRO A 1 183 ? 16.141 0.039 6.176 1 98.25 183 PRO A CA 1
ATOM 1432 C C . PRO A 1 183 ? 16.516 -1.396 5.816 1 98.25 183 PRO A C 1
ATOM 1434 O O . PRO A 1 183 ? 17.688 -1.77 5.91 1 98.25 183 PRO A O 1
ATOM 1437 N N . GLY A 1 184 ? 15.57 -2.182 5.414 1 98.25 184 GLY A N 1
ATOM 1438 C CA . GLY A 1 184 ? 15.883 -3.545 5.016 1 98.25 184 GLY A CA 1
ATOM 1439 C C . GLY A 1 184 ? 16.812 -3.619 3.82 1 98.25 184 GLY A C 1
ATOM 1440 O O . GLY A 1 184 ? 17.672 -4.508 3.748 1 98.25 184 GLY A O 1
ATOM 1441 N N . GLU A 1 185 ? 16.625 -2.719 2.883 1 97.94 185 GLU A N 1
ATOM 1442 C CA . GLU A 1 185 ? 17.531 -2.666 1.73 1 97.94 185 GLU A CA 1
ATOM 1443 C C . GLU A 1 185 ? 18.922 -2.23 2.139 1 97.94 185 GLU A C 1
ATOM 1445 O O . GLU A 1 185 ? 19.922 -2.777 1.651 1 97.94 185 GLU A O 1
ATOM 1450 N N . ARG A 1 186 ? 18.938 -1.266 3.018 1 97.88 186 ARG A N 1
ATOM 1451 C CA . ARG A 1 186 ? 20.219 -0.705 3.42 1 97.88 186 ARG A CA 1
ATOM 1452 C C . ARG A 1 186 ? 20.984 -1.668 4.328 1 97.88 186 ARG A C 1
ATOM 1454 O O . ARG A 1 186 ? 22.219 -1.701 4.316 1 97.88 186 ARG A O 1
ATOM 1461 N N . LEU A 1 187 ? 20.297 -2.428 5.102 1 97.81 187 LEU A N 1
ATOM 1462 C CA . LEU A 1 187 ? 20.906 -3.363 6.043 1 97.81 187 LEU A CA 1
ATOM 1463 C C . LEU A 1 187 ? 21.812 -4.352 5.316 1 97.81 187 LEU A C 1
ATOM 1465 O O . LEU A 1 187 ? 22.891 -4.676 5.801 1 97.81 187 LEU A O 1
ATOM 1469 N N . TYR A 1 188 ? 21.328 -4.906 4.203 1 97.81 188 TYR A N 1
ATOM 1470 C CA . TYR A 1 188 ? 22.125 -5.82 3.396 1 97.81 188 TYR A CA 1
ATOM 1471 C C . TYR A 1 188 ? 23.062 -5.055 2.477 1 97.81 188 TYR A C 1
ATOM 1473 O O . TYR A 1 188 ? 22.766 -4.852 1.297 1 97.81 188 TYR A O 1
ATOM 1481 N N . GLU A 1 189 ? 24.156 -4.711 2.965 1 96.69 189 GLU A N 1
ATOM 1482 C CA . GLU A 1 189 ? 25.125 -3.939 2.189 1 96.69 189 GLU A CA 1
ATOM 1483 C C . GLU A 1 189 ? 25.656 -4.746 1.003 1 96.69 189 GLU A C 1
ATOM 1485 O O . GLU A 1 189 ? 25.797 -4.211 -0.099 1 96.69 189 GLU A O 1
ATOM 1490 N N . ASN A 1 190 ? 25.984 -5.992 1.3 1 96.94 190 ASN A N 1
ATOM 1491 C CA . ASN A 1 190 ? 26.453 -6.914 0.271 1 96.94 190 ASN A CA 1
ATOM 1492 C C . ASN A 1 190 ? 26.016 -8.352 0.569 1 96.94 190 ASN A C 1
ATOM 1494 O O . ASN A 1 190 ? 26.062 -8.789 1.721 1 96.94 190 ASN A O 1
ATOM 1498 N N . VAL A 1 191 ? 25.562 -9.023 -0.464 1 97.88 191 VAL A N 1
ATOM 1499 C CA . VAL A 1 191 ? 25.141 -10.414 -0.345 1 97.88 191 VAL A CA 1
ATOM 1500 C C . VAL A 1 191 ? 25.859 -11.266 -1.389 1 97.88 191 VAL A C 1
ATOM 1502 O O . VAL A 1 191 ? 25.891 -10.914 -2.57 1 97.88 191 VAL A O 1
ATOM 1505 N N . ARG A 1 192 ? 26.391 -12.383 -0.899 1 97.12 192 ARG A N 1
ATOM 1506 C CA . ARG A 1 192 ? 27.172 -13.25 -1.778 1 97.12 192 ARG A CA 1
ATOM 1507 C C . ARG A 1 192 ? 26.734 -14.703 -1.645 1 97.12 192 ARG A C 1
ATOM 1509 O O . ARG A 1 192 ? 26.422 -15.164 -0.544 1 97.12 192 ARG A O 1
ATOM 1516 N N . PHE A 1 193 ? 26.688 -15.391 -2.789 1 96.38 193 PHE A N 1
ATOM 1517 C CA . PHE A 1 193 ? 26.391 -16.812 -2.85 1 96.38 193 PHE A CA 1
ATOM 1518 C C . PHE A 1 193 ? 27.594 -17.594 -3.32 1 96.38 193 PHE A C 1
ATOM 1520 O O . PHE A 1 193 ? 28.047 -17.438 -4.457 1 96.38 193 PHE A O 1
ATOM 1527 N N . ASP A 1 194 ? 28.062 -18.484 -2.43 1 93.75 194 ASP A N 1
ATOM 1528 C CA . ASP A 1 194 ? 29.266 -19.266 -2.711 1 93.75 194 ASP A CA 1
ATOM 1529 C C . ASP A 1 194 ? 28.969 -20.766 -2.676 1 93.75 194 ASP A C 1
ATOM 1531 O O . ASP A 1 194 ? 28.188 -21.234 -1.833 1 93.75 194 ASP A O 1
ATOM 1535 N N . VAL A 1 195 ? 29.516 -21.359 -3.621 1 91.56 195 VAL A N 1
ATOM 1536 C CA . VAL A 1 195 ? 29.484 -22.828 -3.639 1 91.56 195 VAL A CA 1
ATOM 1537 C C . VAL A 1 195 ? 30.891 -23.375 -3.838 1 91.56 195 VAL A C 1
ATOM 1539 O O . VAL A 1 195 ? 31.594 -22.969 -4.766 1 91.56 195 VAL A O 1
ATOM 1542 N N . ASN A 1 196 ? 31.359 -24.297 -3.039 1 87.06 196 ASN A N 1
ATOM 1543 C CA . ASN A 1 196 ? 32.656 -24.938 -3.121 1 87.06 196 ASN A CA 1
ATOM 1544 C C . ASN A 1 196 ? 33.781 -23.906 -3.174 1 87.06 196 ASN A C 1
ATOM 1546 O O . ASN A 1 196 ? 34.719 -24.031 -3.982 1 87.06 196 ASN A O 1
ATOM 1550 N N . GLY A 1 197 ? 33.531 -22.766 -2.459 1 82.69 197 GLY A N 1
ATOM 1551 C CA . GLY A 1 197 ? 34.562 -21.734 -2.389 1 82.69 197 GLY A CA 1
ATOM 1552 C C . GLY A 1 197 ? 34.531 -20.766 -3.566 1 82.69 197 GLY A C 1
ATOM 1553 O O . GLY A 1 197 ? 35.281 -19.797 -3.596 1 82.69 197 GLY A O 1
ATOM 1554 N N . ASN A 1 198 ? 33.688 -21.062 -4.52 1 86.06 198 ASN A N 1
ATOM 1555 C CA . ASN A 1 198 ? 33.531 -20.188 -5.672 1 86.06 198 ASN A CA 1
ATOM 1556 C C . ASN A 1 198 ? 32.344 -19.25 -5.516 1 86.06 198 ASN A C 1
ATOM 1558 O O . ASN A 1 198 ? 31.25 -19.703 -5.164 1 86.06 198 ASN A O 1
ATOM 1562 N N . SER A 1 199 ? 32.594 -18.016 -5.816 1 90.56 199 SER A N 1
ATOM 1563 C CA . SER A 1 199 ? 31.484 -17.062 -5.805 1 90.56 199 SER A CA 1
ATOM 1564 C C . SER A 1 199 ? 30.672 -17.141 -7.094 1 90.56 199 SER A C 1
ATOM 1566 O O . SER A 1 199 ? 31.188 -16.844 -8.18 1 90.56 199 SER A O 1
ATOM 1568 N N . LEU A 1 200 ? 29.453 -17.484 -6.984 1 92.69 200 LEU A N 1
ATOM 1569 C CA . LEU A 1 200 ? 28.609 -17.641 -8.164 1 92.69 200 LEU A CA 1
ATOM 1570 C C . LEU A 1 200 ? 27.891 -16.344 -8.484 1 92.69 200 LEU A C 1
ATOM 1572 O O . LEU A 1 200 ? 27.547 -16.094 -9.648 1 92.69 200 LEU A O 1
ATOM 1576 N N . ASP A 1 201 ? 27.547 -15.602 -7.477 1 95.19 201 ASP A N 1
ATOM 1577 C CA . ASP A 1 201 ? 26.812 -14.359 -7.672 1 95.19 201 ASP A CA 1
ATOM 1578 C C . ASP A 1 201 ? 26.953 -13.445 -6.453 1 95.19 201 ASP A C 1
ATOM 1580 O O . ASP A 1 201 ? 27.203 -13.922 -5.34 1 95.19 201 ASP A O 1
ATOM 1584 N N . GLU A 1 202 ? 26.891 -12.188 -6.707 1 96.06 202 GLU A N 1
ATOM 1585 C CA . GLU A 1 202 ? 27 -11.188 -5.652 1 96.06 202 GLU A CA 1
ATOM 1586 C C . GLU A 1 202 ? 26.25 -9.906 -6.035 1 96.06 202 GLU A C 1
ATOM 1588 O O . GLU A 1 202 ? 26.203 -9.539 -7.211 1 96.06 202 GLU A O 1
ATOM 1593 N N . TYR A 1 203 ? 25.609 -9.258 -5.023 1 96.56 203 TYR A N 1
ATOM 1594 C CA . TYR A 1 203 ? 24.969 -7.973 -5.289 1 96.56 203 TYR A CA 1
ATOM 1595 C C . TYR A 1 203 ? 25.016 -7.074 -4.059 1 96.56 203 TYR A C 1
ATOM 1597 O O . TYR A 1 203 ? 25.156 -7.559 -2.936 1 96.56 203 TYR A O 1
ATOM 1605 N N . SER A 1 204 ? 24.938 -5.812 -4.289 1 96.62 204 SER A N 1
ATOM 1606 C CA . SER A 1 204 ? 25 -4.809 -3.232 1 96.62 204 SER A CA 1
ATOM 1607 C C . SER A 1 204 ? 23.625 -4.195 -2.969 1 96.62 204 SER A C 1
ATOM 1609 O O . SER A 1 204 ? 22.656 -4.512 -3.66 1 96.62 204 SER A O 1
ATOM 1611 N N . SER A 1 205 ? 23.578 -3.291 -1.962 1 96.56 205 SER A N 1
ATOM 1612 C CA . SER A 1 205 ? 22.344 -2.584 -1.616 1 96.56 205 SER A CA 1
ATOM 1613 C C . SER A 1 205 ? 21.875 -1.704 -2.768 1 96.56 205 SER A C 1
ATOM 1615 O O . SER A 1 205 ? 20.672 -1.531 -2.969 1 96.56 205 SER A O 1
ATOM 1617 N N . ASP A 1 206 ? 22.766 -1.179 -3.529 1 96 206 ASP A N 1
ATOM 1618 C CA . ASP A 1 206 ? 22.391 -0.356 -4.676 1 96 206 ASP A CA 1
ATOM 1619 C C . ASP A 1 206 ? 21.609 -1.169 -5.707 1 96 206 ASP A C 1
ATOM 1621 O O . ASP A 1 206 ? 20.672 -0.663 -6.316 1 96 206 ASP A O 1
ATOM 1625 N N . VAL A 1 207 ? 22.062 -2.391 -5.82 1 96.25 207 VAL A N 1
ATOM 1626 C CA . VAL A 1 207 ? 21.375 -3.266 -6.758 1 96.25 207 VAL A CA 1
ATOM 1627 C C . VAL A 1 207 ? 19.953 -3.523 -6.262 1 96.25 207 VAL A C 1
ATOM 1629 O O . VAL A 1 207 ? 19 -3.461 -7.043 1 96.25 207 VAL A O 1
ATOM 1632 N N . THR A 1 208 ? 19.812 -3.781 -5.004 1 97.19 208 THR A N 1
ATOM 1633 C CA . THR A 1 208 ? 18.5 -4.012 -4.438 1 97.19 208 THR A CA 1
ATOM 1634 C C . THR A 1 208 ? 17.609 -2.779 -4.613 1 97.19 208 THR A C 1
ATOM 1636 O O . THR A 1 208 ? 16.406 -2.9 -4.883 1 97.19 208 THR A O 1
ATOM 1639 N N . THR A 1 209 ? 18.172 -1.618 -4.465 1 97.69 209 THR A N 1
ATOM 1640 C CA . THR A 1 209 ? 17.438 -0.372 -4.652 1 97.69 209 THR A CA 1
ATOM 1641 C C . THR A 1 209 ? 16.969 -0.243 -6.098 1 97.69 209 THR A C 1
ATOM 1643 O O . THR A 1 209 ? 15.805 0.114 -6.34 1 97.69 209 THR A O 1
ATOM 1646 N N . LEU A 1 210 ? 17.828 -0.527 -7.023 1 97.5 210 LEU A N 1
ATOM 1647 C CA . LEU A 1 210 ? 17.453 -0.427 -8.43 1 97.5 210 LEU A CA 1
ATOM 1648 C C . LEU A 1 210 ? 16.391 -1.458 -8.789 1 97.5 210 LEU A C 1
ATOM 1650 O O . LEU A 1 210 ? 15.484 -1.17 -9.57 1 97.5 210 LEU A O 1
ATOM 1654 N N . VAL A 1 211 ? 16.531 -2.629 -8.195 1 96.38 211 VAL A N 1
ATOM 1655 C CA . VAL A 1 211 ? 15.523 -3.656 -8.422 1 96.38 211 VAL A CA 1
ATOM 1656 C C . VAL A 1 211 ? 14.172 -3.17 -7.906 1 96.38 211 VAL A C 1
ATOM 1658 O O . VAL A 1 211 ? 13.148 -3.365 -8.555 1 96.38 211 VAL A O 1
ATOM 1661 N N . ARG A 1 212 ? 14.133 -2.582 -6.75 1 96.62 212 ARG A N 1
ATOM 1662 C CA . ARG A 1 212 ? 12.875 -2.031 -6.242 1 96.62 212 ARG A CA 1
ATOM 1663 C C . ARG A 1 212 ? 12.305 -0.994 -7.203 1 96.62 212 ARG A C 1
ATOM 1665 O O . ARG A 1 212 ? 11.102 -0.989 -7.473 1 96.62 212 ARG A O 1
ATOM 1672 N N . LYS A 1 213 ? 13.125 -0.123 -7.688 1 97.38 213 LYS A N 1
ATOM 1673 C CA . LYS A 1 213 ? 12.688 1.015 -8.484 1 97.38 213 LYS A CA 1
ATOM 1674 C C . LYS A 1 213 ? 12.164 0.561 -9.852 1 97.38 213 LYS A C 1
ATOM 1676 O O . LYS A 1 213 ? 11.273 1.196 -10.422 1 97.38 213 LYS A O 1
ATOM 1681 N N . PHE A 1 214 ? 12.695 -0.589 -10.344 1 97.12 214 PHE A N 1
ATOM 1682 C CA . PHE A 1 214 ? 12.359 -0.959 -11.719 1 97.12 214 PHE A CA 1
ATOM 1683 C C . PHE A 1 214 ? 11.531 -2.238 -11.742 1 97.12 214 PHE A C 1
ATOM 1685 O O . PHE A 1 214 ? 10.812 -2.498 -12.711 1 97.12 214 PHE A O 1
ATOM 1692 N N . CYS A 1 215 ? 11.641 -3.096 -10.68 1 94.94 215 CYS A N 1
ATOM 1693 C CA . CYS A 1 215 ? 11.195 -4.465 -10.914 1 94.94 215 CYS A CA 1
ATOM 1694 C C . CYS A 1 215 ? 10.078 -4.852 -9.953 1 94.94 215 CYS A C 1
ATOM 1696 O O . CYS A 1 215 ? 9.492 -5.93 -10.07 1 94.94 215 CYS A O 1
ATOM 1698 N N . ILE A 1 216 ? 9.812 -4.137 -8.945 1 94.25 216 ILE A N 1
ATOM 1699 C CA . ILE A 1 216 ? 8.727 -4.453 -8.031 1 94.25 216 ILE A CA 1
ATOM 1700 C C . ILE A 1 216 ? 7.461 -3.707 -8.461 1 94.25 216 ILE A C 1
ATOM 1702 O O . ILE A 1 216 ? 7.414 -2.475 -8.422 1 94.25 216 ILE A O 1
ATOM 1706 N N . PRO A 1 217 ? 6.488 -4.449 -8.828 1 91.75 217 PRO A N 1
ATOM 1707 C CA . PRO A 1 217 ? 5.262 -3.812 -9.312 1 91.75 217 PRO A CA 1
ATOM 1708 C C . PRO A 1 217 ? 4.535 -3.025 -8.227 1 91.75 217 PRO A C 1
ATOM 1710 O O . PRO A 1 217 ? 4.715 -3.297 -7.035 1 91.75 217 PRO A O 1
ATOM 1713 N N . GLY A 1 218 ? 3.684 -2.137 -8.703 1 90.62 218 GLY A N 1
ATOM 1714 C CA . GLY A 1 218 ? 2.934 -1.288 -7.789 1 90.62 218 GLY A CA 1
ATOM 1715 C C . GLY A 1 218 ? 2.035 -2.07 -6.852 1 90.62 218 GLY A C 1
ATOM 1716 O O . GLY A 1 218 ? 1.913 -1.729 -5.672 1 90.62 218 GLY A O 1
ATOM 1717 N N . ASP A 1 219 ? 1.517 -3.102 -7.273 1 91.88 219 ASP A N 1
ATOM 1718 C CA . ASP A 1 219 ? 0.554 -3.887 -6.508 1 91.88 219 ASP A CA 1
ATOM 1719 C C . ASP A 1 219 ? 1.25 -4.695 -5.414 1 91.88 219 ASP A C 1
ATOM 1721 O O . ASP A 1 219 ? 0.595 -5.227 -4.516 1 91.88 219 ASP A O 1
ATOM 1725 N N . LYS A 1 220 ? 2.566 -4.781 -5.426 1 95.06 220 LYS A N 1
ATOM 1726 C CA . LYS A 1 220 ? 3.332 -5.527 -4.43 1 95.06 220 LYS A CA 1
ATOM 1727 C C . LYS A 1 220 ? 4.082 -4.586 -3.492 1 95.06 220 LYS A C 1
ATOM 1729 O O . LYS A 1 220 ? 4.719 -5.031 -2.537 1 95.06 220 LYS A O 1
ATOM 1734 N N . MET A 1 221 ? 3.9 -3.285 -3.758 1 93.94 221 MET A N 1
ATOM 1735 C CA . MET A 1 221 ? 4.746 -2.318 -3.064 1 93.94 221 MET A CA 1
ATOM 1736 C C . MET A 1 221 ? 4.34 -2.189 -1.601 1 93.94 221 MET A C 1
ATOM 1738 O O . MET A 1 221 ? 5.191 -2.006 -0.729 1 93.94 221 MET A O 1
ATOM 1742 N N . THR A 1 222 ? 3.102 -2.277 -1.272 1 93.25 222 THR A N 1
ATOM 1743 C CA . THR A 1 222 ? 2.672 -2.17 0.118 1 93.25 222 THR A CA 1
ATOM 1744 C C . THR A 1 222 ? 3.287 -3.285 0.961 1 93.25 222 THR A C 1
ATOM 1746 O O . THR A 1 222 ? 3.857 -3.025 2.021 1 93.25 222 THR A O 1
ATOM 1749 N N . GLY A 1 223 ? 3.148 -4.512 0.503 1 94.25 223 GLY A N 1
ATOM 1750 C CA . GLY A 1 223 ? 3.768 -5.629 1.199 1 94.25 223 GLY A CA 1
ATOM 1751 C C . GLY A 1 223 ? 5.277 -5.508 1.297 1 94.25 223 GLY A C 1
ATOM 1752 O O . GLY A 1 223 ? 5.863 -5.801 2.34 1 94.25 223 GLY A O 1
ATOM 1753 N N . TYR A 1 224 ? 5.863 -5.016 0.147 1 96.88 224 TYR A N 1
ATOM 1754 C CA . TYR A 1 224 ? 7.312 -4.836 0.137 1 96.88 224 TYR A CA 1
ATOM 1755 C C . TYR A 1 224 ? 7.746 -3.842 1.209 1 96.88 224 TYR A C 1
ATOM 1757 O O . TYR A 1 224 ? 8.711 -4.086 1.935 1 96.88 224 TYR A O 1
ATOM 1765 N N . LYS A 1 225 ? 7.043 -2.756 1.311 1 97.12 225 LYS A N 1
ATOM 1766 C CA . LYS A 1 225 ? 7.355 -1.742 2.312 1 97.12 225 LYS A CA 1
ATOM 1767 C C . LYS A 1 225 ? 7.254 -2.312 3.725 1 97.12 225 LYS A C 1
ATOM 1769 O O . LYS A 1 225 ? 8.125 -2.07 4.562 1 97.12 225 LYS A O 1
ATOM 1774 N N . HIS A 1 226 ? 6.25 -3.156 3.984 1 95.31 226 HIS A N 1
ATOM 1775 C CA . HIS A 1 226 ? 6.117 -3.799 5.285 1 95.31 226 HIS A CA 1
ATOM 1776 C C . HIS A 1 226 ? 7.309 -4.699 5.582 1 95.31 226 HIS A C 1
ATOM 1778 O O . HIS A 1 226 ? 7.789 -4.75 6.715 1 95.31 226 HIS A O 1
ATOM 1784 N N . LEU A 1 227 ? 7.773 -5.336 4.602 1 97.62 227 LEU A N 1
ATOM 1785 C CA . LEU A 1 227 ? 8.836 -6.32 4.773 1 97.62 227 LEU A CA 1
ATOM 1786 C C . LEU A 1 227 ? 10.164 -5.637 5.074 1 97.62 227 LEU A C 1
ATOM 1788 O O . LEU A 1 227 ? 10.914 -6.078 5.949 1 97.62 227 LEU A O 1
ATO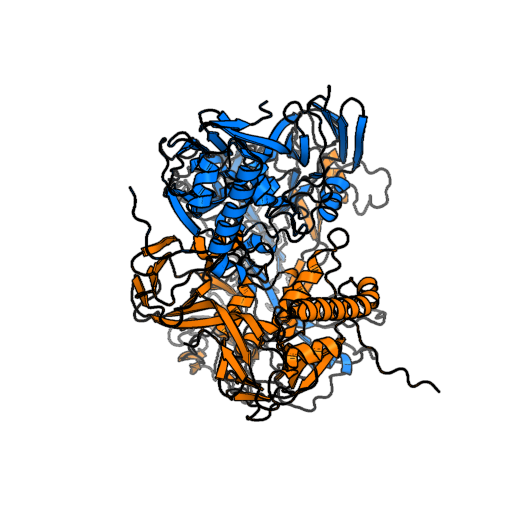M 1792 N N . VAL A 1 228 ? 10.438 -4.516 4.402 1 98.31 228 VAL A N 1
ATOM 1793 C CA . VAL A 1 228 ? 11.773 -3.928 4.492 1 98.31 228 VAL A CA 1
ATOM 1794 C C . VAL A 1 228 ? 11.766 -2.777 5.496 1 98.31 228 VAL A C 1
ATOM 1796 O O . VAL A 1 228 ? 12.758 -2.055 5.629 1 98.31 228 VAL A O 1
ATOM 1799 N N . GLY A 1 229 ? 10.703 -2.531 6.164 1 97.5 229 GLY A N 1
ATOM 1800 C CA . GLY A 1 229 ? 10.648 -1.552 7.238 1 97.5 229 GLY A CA 1
ATOM 1801 C C . GLY A 1 229 ? 10.375 -0.143 6.746 1 97.5 229 GLY A C 1
ATOM 1802 O O . GLY A 1 229 ? 10.742 0.832 7.406 1 97.5 229 GLY A O 1
ATOM 1803 N N . GLN A 1 230 ? 9.867 0.016 5.527 1 97.31 230 GLN A N 1
ATOM 1804 C CA . GLN A 1 230 ? 9.438 1.319 5.035 1 97.31 230 GLN A CA 1
ATOM 1805 C C . GLN A 1 230 ? 8.016 1.641 5.504 1 97.31 230 GLN A C 1
ATOM 1807 O O . GLN A 1 230 ? 7.137 0.781 5.461 1 97.31 230 GLN A O 1
ATOM 1812 N N . GLU A 1 231 ? 7.836 2.797 5.969 1 95.69 231 GLU A N 1
ATOM 1813 C CA . GLU A 1 231 ? 6.52 3.168 6.48 1 95.69 231 GLU A CA 1
ATOM 1814 C C . GLU A 1 231 ? 5.508 3.305 5.348 1 95.69 231 GLU A C 1
ATOM 1816 O O . GLU A 1 231 ? 5.875 3.625 4.215 1 95.69 231 GLU A O 1
ATOM 1821 N N . VAL A 1 232 ? 4.305 3.006 5.652 1 93.38 232 VAL A N 1
ATOM 1822 C CA . VAL A 1 232 ? 3.164 3.152 4.75 1 93.38 232 VAL A CA 1
ATOM 1823 C C . VAL A 1 232 ? 2.16 4.137 5.344 1 93.38 232 VAL A C 1
ATOM 1825 O O . VAL A 1 232 ? 1.861 4.086 6.539 1 93.38 232 VAL A O 1
ATOM 1828 N N . SER A 1 233 ? 1.687 5.016 4.52 1 92.38 233 SER A N 1
ATOM 1829 C CA . SER A 1 233 ? 0.742 6.016 5.008 1 92.38 233 SER A CA 1
ATOM 1830 C C . SER A 1 233 ? -0.642 5.41 5.219 1 92.38 233 SER A C 1
ATOM 1832 O O . SER A 1 233 ? -0.999 4.422 4.578 1 92.38 233 SER A O 1
ATOM 1834 N N . VAL A 1 234 ? -1.3 6.035 6.137 1 91.44 234 VAL A N 1
ATOM 1835 C CA . VAL A 1 234 ? -2.684 5.68 6.438 1 91.44 234 VAL A CA 1
ATOM 1836 C C . VAL A 1 234 ? -3.607 6.832 6.047 1 91.44 234 VAL A C 1
ATOM 1838 O O . VAL A 1 234 ? -3.289 8 6.281 1 91.44 234 VAL A O 1
ATOM 1841 N N . GLU A 1 235 ? -4.684 6.484 5.469 1 92.06 235 GLU A N 1
ATOM 1842 C CA . GLU A 1 235 ? -5.668 7.477 5.043 1 92.06 235 GLU A CA 1
ATOM 1843 C C . GLU A 1 235 ? -6.625 7.828 6.18 1 92.06 235 GLU A C 1
ATOM 1845 O O . GLU A 1 235 ? -7.066 6.945 6.918 1 92.06 235 GLU A O 1
ATOM 1850 N N . GLY A 1 236 ? -6.754 9.055 6.391 1 91.5 236 GLY A N 1
ATOM 1851 C CA . GLY A 1 236 ? -7.738 9.586 7.316 1 91.5 236 GLY A CA 1
ATOM 1852 C C . GLY A 1 236 ? -8.695 10.57 6.664 1 91.5 236 GLY A C 1
ATOM 1853 O O . GLY A 1 236 ? -8.414 11.102 5.586 1 91.5 236 GLY A O 1
ATOM 1854 N N . THR A 1 237 ? -9.859 10.742 7.301 1 91.19 237 THR A N 1
ATOM 1855 C CA . THR A 1 237 ? -10.859 11.648 6.754 1 91.19 237 THR A CA 1
ATOM 1856 C C . THR A 1 237 ? -11.32 12.648 7.816 1 91.19 237 THR A C 1
ATOM 1858 O O . THR A 1 237 ? -11.352 12.32 9.008 1 91.19 237 THR A O 1
ATOM 1861 N N . SER A 1 238 ? -11.672 13.805 7.379 1 90.5 238 SER A N 1
ATOM 1862 C CA . SER A 1 238 ? -12.258 14.82 8.242 1 90.5 238 SER A CA 1
ATOM 1863 C C . SER A 1 238 ? -13.766 14.617 8.391 1 90.5 238 SER A C 1
ATOM 1865 O O . SER A 1 238 ? -14.32 13.664 7.848 1 90.5 238 SER A O 1
ATOM 1867 N N . GLY A 1 239 ? -14.344 15.453 9.273 1 88.12 239 GLY A N 1
ATOM 1868 C CA . GLY A 1 239 ? -15.797 15.547 9.281 1 88.12 239 GLY A CA 1
ATOM 1869 C C . GLY A 1 239 ? -16.359 16.172 8.016 1 88.12 239 GLY A C 1
ATOM 1870 O O . GLY A 1 239 ? -15.602 16.594 7.141 1 88.12 239 GLY A O 1
ATOM 1871 N N . PRO A 1 240 ? -17.641 16.141 7.945 1 89.94 240 PRO A N 1
ATOM 1872 C CA . PRO A 1 240 ? -18.266 16.75 6.758 1 89.94 240 PRO A CA 1
ATOM 1873 C C . PRO A 1 240 ? -18.016 18.25 6.66 1 89.94 240 PRO A C 1
ATOM 1875 O O . PRO A 1 240 ? -18.016 18.953 7.68 1 89.94 240 PRO A O 1
ATOM 1878 N N . LEU A 1 241 ? -17.781 18.672 5.496 1 87.62 241 LEU A N 1
ATOM 1879 C CA . LEU A 1 241 ? -17.562 20.078 5.168 1 87.62 241 LEU A CA 1
ATOM 1880 C C . LEU A 1 241 ? -18.484 20.531 4.043 1 87.62 241 LEU A C 1
ATOM 1882 O O . LEU A 1 241 ? -18.828 19.734 3.162 1 87.62 241 LEU A O 1
ATOM 1886 N N . LEU A 1 242 ? -18.812 21.766 4.137 1 82.75 242 LEU A N 1
ATOM 1887 C CA . LEU A 1 242 ? -19.625 22.359 3.072 1 82.75 242 LEU A CA 1
ATOM 1888 C C . LEU A 1 242 ? -18.75 22.969 1.99 1 82.75 242 LEU A C 1
ATOM 1890 O O . LEU A 1 242 ? -17.766 23.672 2.295 1 82.75 242 LEU A O 1
ATOM 1894 N N . CYS A 1 243 ? -19.062 22.578 0.796 1 79.12 243 CYS A N 1
ATOM 1895 C CA . CYS A 1 243 ? -18.328 23.125 -0.346 1 79.12 243 CYS A CA 1
ATOM 1896 C C . CYS A 1 243 ? -19.297 23.75 -1.357 1 79.12 243 CYS A C 1
ATOM 1898 O O . CYS A 1 243 ? -20.391 23.234 -1.569 1 79.12 243 CYS A O 1
ATOM 1900 N N . ASN A 1 244 ? -18.781 24.812 -2.01 1 71.62 244 ASN A N 1
ATOM 1901 C CA . ASN A 1 244 ? -19.547 25.453 -3.068 1 71.62 244 ASN A CA 1
ATOM 1902 C C . ASN A 1 244 ? -19.156 24.906 -4.445 1 71.62 244 ASN A C 1
ATOM 1904 O O . ASN A 1 244 ? -17.984 24.719 -4.73 1 71.62 244 ASN A O 1
ATOM 1908 N N . ILE A 1 245 ? -20.172 24.594 -5.219 1 71.5 245 ILE A N 1
ATOM 1909 C CA . ILE A 1 245 ? -19.953 24.156 -6.598 1 71.5 245 ILE A CA 1
ATOM 1910 C C . ILE A 1 245 ? -20.188 25.344 -7.543 1 71.5 245 ILE A C 1
ATOM 1912 O O . ILE A 1 245 ? -21.266 25.938 -7.535 1 71.5 245 ILE A O 1
ATOM 1916 N N . HIS A 1 246 ? -19.078 25.688 -8.242 1 63.59 246 HIS A N 1
ATOM 1917 C CA . HIS A 1 246 ? -19.172 26.75 -9.242 1 63.59 246 HIS A CA 1
ATOM 1918 C C . HIS A 1 246 ? -19.125 26.188 -10.656 1 63.59 246 HIS A C 1
ATOM 1920 O O . HIS A 1 246 ? -18.125 25.562 -11.047 1 63.59 246 HIS A O 1
ATOM 1926 N N . ASP A 1 247 ? -20.25 26.172 -11.344 1 57.81 247 ASP A N 1
ATOM 1927 C CA . ASP A 1 247 ? -20.297 25.781 -12.758 1 57.81 247 ASP A CA 1
ATOM 1928 C C . ASP A 1 247 ? -20.172 27.016 -13.656 1 57.81 247 ASP A C 1
ATOM 1930 O O . ASP A 1 247 ? -21.172 27.672 -13.953 1 57.81 247 ASP A O 1
ATOM 1934 N N . LEU A 1 248 ? -18.75 27.547 -13.984 1 52.22 248 LEU A N 1
ATOM 1935 C CA . LEU A 1 248 ? -18.484 28.812 -14.672 1 52.22 248 LEU A CA 1
ATOM 1936 C C . LEU A 1 248 ? -18.734 28.672 -16.172 1 52.22 248 LEU A C 1
ATOM 1938 O O . LEU A 1 248 ? -17.828 28.297 -16.922 1 52.22 248 LEU A O 1
ATOM 1942 N N . HIS A 1 249 ? -19.547 28 -16.797 1 45.03 249 HIS A N 1
ATOM 1943 C CA . HIS A 1 249 ? -19.609 28.062 -18.25 1 45.03 249 HIS A CA 1
ATOM 1944 C C . HIS A 1 249 ? -19.656 29.5 -18.734 1 45.03 249 HIS A C 1
ATOM 1946 O O . HIS A 1 249 ? -19.297 29.781 -19.875 1 45.03 249 HIS A O 1
ATOM 1952 N N . LYS A 1 250 ? -20.375 30.438 -18.531 1 42.41 250 LYS A N 1
ATOM 1953 C CA . LYS A 1 250 ? -20.312 31.75 -19.156 1 42.41 250 LYS A CA 1
ATOM 1954 C C . LYS A 1 250 ? -19.516 32.719 -18.297 1 42.41 250 LYS A C 1
ATOM 1956 O O . LYS A 1 250 ? -19.641 32.719 -17.078 1 42.41 250 LYS A O 1
ATOM 1961 N N . PRO A 1 251 ? -18.422 33.375 -19.094 1 41.5 251 PRO A N 1
ATOM 1962 C CA . PRO A 1 251 ? -17.578 34.375 -18.453 1 41.5 251 PRO A CA 1
ATOM 1963 C C . PRO A 1 251 ? -18.359 35.312 -17.531 1 41.5 251 PRO A C 1
ATOM 1965 O O . PRO A 1 251 ? -19.422 35.812 -17.906 1 41.5 251 PRO A O 1
ATOM 1968 N N . HIS A 1 252 ? -18.531 34.906 -16.391 1 39.09 252 HIS A N 1
ATOM 1969 C CA . HIS A 1 252 ? -19.109 35.938 -15.562 1 39.09 252 HIS A CA 1
ATOM 1970 C C . HIS A 1 252 ? -18.422 37.281 -15.781 1 39.09 252 HIS A C 1
ATOM 1972 O O . HIS A 1 252 ? -17.188 37.344 -15.906 1 39.09 252 HIS A O 1
ATOM 1978 N N . GLN A 1 253 ? -19.031 38.188 -16.641 1 37.88 253 GLN A N 1
ATOM 1979 C CA . GLN A 1 253 ? -18.359 39.469 -16.734 1 37.88 253 GLN A CA 1
ATOM 1980 C C . GLN A 1 253 ? -17.484 39.75 -15.508 1 37.88 253 GLN A C 1
ATOM 1982 O O . GLN A 1 253 ? -16.328 40.156 -15.641 1 37.88 253 GLN A O 1
ATOM 1987 N N . SER A 1 254 ? -18.219 40.406 -14.477 1 35.66 254 SER A N 1
ATOM 1988 C CA . SER A 1 254 ? -17.391 41.219 -13.562 1 35.66 254 SER A CA 1
ATOM 1989 C C . SER A 1 254 ? -16.438 40.312 -12.773 1 35.66 254 SER A C 1
ATOM 1991 O O . SER A 1 254 ? -15.32 40.75 -12.453 1 35.66 254 SER A O 1
ATOM 1993 N N . LYS A 1 255 ? -17.047 39.656 -11.578 1 38.53 255 LYS A N 1
ATOM 1994 C CA . LYS A 1 255 ? -16.141 39.375 -10.461 1 38.53 255 LYS A CA 1
ATOM 1995 C C . LYS A 1 255 ? -15.344 38.094 -10.68 1 38.53 255 LYS A C 1
ATOM 1997 O O . LYS A 1 255 ? -15.836 37.156 -11.305 1 38.53 255 LYS A O 1
ATOM 2002 N N . PRO A 1 256 ? -14.094 38.219 -10.602 1 40.81 256 PRO A N 1
ATOM 2003 C CA . PRO A 1 256 ? -13.141 37.125 -10.641 1 40.81 256 PRO A CA 1
ATOM 2004 C C . PRO A 1 256 ? -13.648 35.875 -9.898 1 40.81 256 PRO A C 1
ATOM 2006 O O . PRO A 1 256 ? -14.438 36 -8.961 1 40.81 256 PRO A O 1
ATOM 2009 N N . ILE A 1 257 ? -13.734 34.719 -10.438 1 40.44 257 ILE A N 1
ATOM 2010 C CA . ILE A 1 257 ? -14.016 33.344 -10.031 1 40.44 257 ILE A CA 1
ATOM 2011 C C . ILE A 1 257 ? -13.57 33.125 -8.578 1 40.44 257 ILE A C 1
ATOM 2013 O O . ILE A 1 257 ? -13.641 32 -8.062 1 40.44 257 ILE A O 1
ATOM 2017 N N . LEU A 1 258 ? -12.742 34 -7.992 1 38.53 258 LEU A N 1
ATOM 2018 C CA . LEU A 1 258 ? -12.219 33.594 -6.699 1 38.53 258 LEU A CA 1
ATOM 2019 C C . LEU A 1 258 ? -13.344 33.406 -5.688 1 38.53 258 LEU A C 1
ATOM 2021 O O . LEU A 1 258 ? -14.445 33.906 -5.883 1 38.53 258 LEU A O 1
ATOM 2025 N N . THR A 1 259 ? -13.07 32.875 -4.289 1 37.62 259 THR A N 1
ATOM 2026 C CA . THR A 1 259 ? -13.641 32.281 -3.086 1 37.62 259 THR A CA 1
ATOM 2027 C C . THR A 1 259 ? -14.648 33.219 -2.441 1 37.62 259 THR A C 1
ATOM 2029 O O . THR A 1 259 ? -15.055 33.031 -1.294 1 37.62 259 THR A O 1
ATOM 2032 N N . ASP A 1 260 ? -14.977 34.469 -2.871 1 34.59 260 ASP A N 1
ATOM 2033 C CA . ASP A 1 260 ? -15.656 35.156 -1.784 1 34.59 260 ASP A CA 1
ATOM 2034 C C . ASP A 1 260 ? -17.031 34.562 -1.524 1 34.59 260 ASP A C 1
ATOM 2036 O O . ASP A 1 260 ? -17.844 34.438 -2.445 1 34.59 260 ASP A O 1
ATOM 2040 N N . GLU A 1 261 ? -17.266 33.812 -0.444 1 37.38 261 GLU A N 1
ATOM 2041 C CA . GLU A 1 261 ? -18.469 33.219 0.135 1 37.38 261 GLU A CA 1
ATOM 2042 C C . GLU A 1 261 ? -19.688 34.125 -0.113 1 37.38 261 GLU A C 1
ATOM 2044 O O . GLU A 1 261 ? -20.781 33.594 -0.356 1 37.38 261 GLU A O 1
ATOM 2049 N N . ASN A 1 262 ? -19.578 35.406 0.373 1 34.5 262 ASN A N 1
ATOM 2050 C CA . ASN A 1 262 ? -20.781 36.188 0.596 1 34.5 262 ASN A CA 1
ATOM 2051 C C . ASN A 1 262 ? -21.375 36.719 -0.716 1 34.5 262 ASN A C 1
ATOM 2053 O O . ASN A 1 262 ? -22.188 37.656 -0.718 1 34.5 262 ASN A O 1
ATOM 2057 N N . ASP A 1 263 ? -20.641 36.594 -1.75 1 35.84 263 ASP A N 1
ATOM 2058 C CA . ASP A 1 263 ? -21.281 37.344 -2.822 1 35.84 263 ASP A CA 1
ATOM 2059 C C . ASP A 1 263 ? -22.594 36.688 -3.248 1 35.84 263 ASP A C 1
ATOM 2061 O O . ASP A 1 263 ? -22.703 35.469 -3.279 1 35.84 263 ASP A O 1
ATOM 2065 N N . THR A 1 264 ? -23.625 37.469 -3.205 1 35.84 264 THR A N 1
ATOM 2066 C CA . THR A 1 264 ? -24.969 37.156 -3.705 1 35.84 264 THR A CA 1
ATOM 2067 C C . THR A 1 264 ? -24.875 36.344 -4.984 1 35.84 264 THR A C 1
ATOM 2069 O O . THR A 1 264 ? -24.297 36.781 -5.977 1 35.84 264 THR A O 1
ATOM 2072 N N . GLN A 1 265 ? -24.812 35.094 -4.871 1 39.56 265 GLN A N 1
ATOM 2073 C CA . GLN A 1 265 ? -24.875 33.969 -5.781 1 39.56 265 GLN A CA 1
ATOM 2074 C C . GLN A 1 265 ? -25.891 34.219 -6.898 1 39.56 265 GLN A C 1
ATOM 2076 O O . GLN A 1 265 ? -27.094 33.969 -6.715 1 39.56 265 GLN A O 1
ATOM 2081 N N . ARG A 1 266 ? -25.828 35.25 -7.523 1 36.78 266 ARG A N 1
ATOM 2082 C CA . ARG A 1 266 ? -26.859 35.312 -8.562 1 36.78 266 ARG A CA 1
ATOM 2083 C C . ARG A 1 266 ? -26.734 34.156 -9.539 1 36.78 266 ARG A C 1
ATOM 2085 O O . ARG A 1 266 ? -25.609 33.781 -9.906 1 36.78 266 ARG A O 1
ATOM 2092 N N . THR A 1 267 ? -27.703 33.219 -9.609 1 39.66 267 THR A N 1
ATOM 2093 C CA . THR A 1 267 ? -28.062 32.062 -10.414 1 39.66 267 THR A CA 1
ATOM 2094 C C . THR A 1 267 ? -27.797 32.344 -11.891 1 39.66 267 THR A C 1
ATOM 2096 O O . THR A 1 267 ? -28.25 33.344 -12.445 1 39.66 267 THR A O 1
ATOM 2099 N N . CYS A 1 268 ? -26.641 32.062 -12.227 1 39.72 268 CYS A N 1
ATOM 2100 C CA . CYS A 1 268 ? -26.422 32.094 -13.664 1 39.72 268 CYS A CA 1
ATOM 2101 C C . CYS A 1 268 ? -27.406 31.156 -14.375 1 39.72 268 CYS A C 1
ATOM 2103 O O . CYS A 1 268 ? -27.719 30.094 -13.867 1 39.72 268 CYS A O 1
ATOM 2105 N N . SER A 1 269 ? -28.281 31.672 -15.188 1 42.62 269 SER A N 1
ATOM 2106 C CA . SER A 1 269 ? -29.312 31.109 -16.047 1 42.62 269 SER A CA 1
ATOM 2107 C C . SER A 1 269 ? -28.812 29.891 -16.797 1 42.62 269 SER A C 1
ATOM 2109 O O . SER A 1 269 ? -29.609 29.156 -17.391 1 42.62 269 SER A O 1
ATOM 2111 N N . HIS A 1 270 ? -27.609 29.703 -16.953 1 44.19 270 HIS A N 1
ATOM 2112 C CA . HIS A 1 270 ? -27.281 28.688 -17.953 1 44.19 270 HIS A CA 1
ATOM 2113 C C . HIS A 1 270 ? -26.828 27.391 -17.297 1 44.19 270 HIS A C 1
ATOM 2115 O O . HIS A 1 270 ? -26.219 26.531 -17.953 1 44.19 270 HIS A O 1
ATOM 2121 N N . THR A 1 271 ? -26.859 27.312 -16.062 1 53.84 271 THR A N 1
ATOM 2122 C CA . THR A 1 271 ? -26.672 26 -15.438 1 53.84 271 THR A CA 1
ATOM 2123 C C . THR A 1 271 ? -27.906 25.125 -15.609 1 53.84 271 THR A C 1
ATOM 2125 O O . THR A 1 271 ? -29.016 25.641 -15.766 1 53.84 271 THR A O 1
ATOM 2128 N N . ASN A 1 272 ? -27.656 23.938 -16.297 1 60.78 272 ASN A N 1
ATOM 2129 C CA . ASN A 1 272 ? -28.75 22.984 -16.234 1 60.78 272 ASN A CA 1
ATOM 2130 C C . ASN A 1 272 ? -29 22.516 -14.805 1 60.78 272 ASN A C 1
ATOM 2132 O O . ASN A 1 272 ? -28.406 21.531 -14.359 1 60.78 272 ASN A O 1
ATOM 2136 N N . PRO A 1 273 ? -29.719 23.359 -14.164 1 62.62 273 PRO A N 1
ATOM 2137 C CA . PRO A 1 273 ? -29.938 23.062 -12.75 1 62.62 273 PRO A CA 1
ATOM 2138 C C . PRO A 1 273 ? -30.422 21.625 -12.516 1 62.62 273 PRO A C 1
ATOM 2140 O O . PRO A 1 273 ? -30.062 21.016 -11.508 1 62.62 273 PRO A O 1
ATOM 2143 N N . LYS A 1 274 ? -31.156 21.172 -13.508 1 63.75 274 LYS A N 1
ATOM 2144 C CA . LYS A 1 274 ? -31.656 19.812 -13.352 1 63.75 274 LYS A CA 1
ATOM 2145 C C . LYS A 1 274 ? -30.5 18.797 -13.398 1 63.75 274 LYS A C 1
ATOM 2147 O O . LYS A 1 274 ? -30.484 17.859 -12.617 1 63.75 274 LYS A O 1
ATOM 2152 N N . PHE A 1 275 ? -29.703 19.203 -14.258 1 69.12 275 PHE A N 1
ATOM 2153 C CA . PHE A 1 275 ? -28.547 18.312 -14.391 1 69.12 275 PHE A CA 1
ATOM 2154 C C . PHE A 1 275 ? -27.688 18.344 -13.133 1 69.12 275 PHE A C 1
ATOM 2156 O O . PHE A 1 275 ? -27.328 17.297 -12.602 1 69.12 275 PHE A O 1
ATOM 2163 N N . LEU A 1 276 ? -27.422 19.453 -12.57 1 68 276 LEU A N 1
ATOM 2164 C CA . LEU A 1 276 ? -26.547 19.609 -11.422 1 68 276 LEU A CA 1
ATOM 2165 C C . LEU A 1 276 ? -27.203 19.031 -10.164 1 68 276 LEU A C 1
ATOM 2167 O O . LEU A 1 276 ? -26.516 18.5 -9.289 1 68 276 LEU A O 1
ATOM 2171 N N . SER A 1 277 ? -28.406 19.094 -10.109 1 68.88 277 SER A N 1
ATOM 2172 C CA . SER A 1 277 ? -29.109 18.625 -8.914 1 68.88 277 SER A CA 1
ATOM 2173 C C . SER A 1 277 ? -29.031 17.094 -8.805 1 68.88 277 SER A C 1
ATOM 2175 O O . SER A 1 277 ? -29.141 16.547 -7.703 1 68.88 277 SER A O 1
ATOM 2177 N N . GLN A 1 278 ? -28.797 16.547 -9.922 1 68.5 278 GLN A N 1
ATOM 2178 C CA . GLN A 1 278 ? -28.672 15.094 -9.922 1 68.5 278 GLN A CA 1
ATOM 2179 C C . GLN A 1 278 ? -27.344 14.656 -9.328 1 68.5 278 GLN A C 1
ATOM 2181 O O . GLN A 1 278 ? -27.234 13.562 -8.758 1 68.5 278 GLN A O 1
ATOM 2186 N N . HIS A 1 279 ? -26.484 15.594 -9.453 1 74.44 279 HIS A N 1
ATOM 2187 C CA . HIS A 1 279 ? -25.125 15.203 -9.047 1 74.44 279 HIS A CA 1
ATOM 2188 C C . HIS A 1 279 ? -24.75 15.828 -7.711 1 74.44 279 HIS A C 1
ATOM 2190 O O . HIS A 1 279 ? -23.812 15.383 -7.051 1 74.44 279 HIS A O 1
ATOM 2196 N N . PHE A 1 280 ? -25.516 16.844 -7.402 1 74.81 280 PHE A N 1
ATOM 2197 C CA . PHE A 1 280 ? -25.312 17.516 -6.121 1 74.81 280 PHE A CA 1
ATOM 2198 C C . PHE A 1 280 ? -26.641 17.656 -5.371 1 74.81 280 PHE A C 1
ATOM 2200 O O . PHE A 1 280 ? -27.172 18.75 -5.246 1 74.81 280 PHE A O 1
ATOM 2207 N N . PRO A 1 281 ? -27.078 16.609 -4.848 1 72.06 281 PRO A N 1
ATOM 2208 C CA . PRO A 1 281 ? -28.422 16.562 -4.262 1 72.06 281 PRO A CA 1
ATOM 2209 C C . PRO A 1 281 ? -28.547 17.453 -3.029 1 72.06 281 PRO A C 1
ATOM 2211 O O . PRO A 1 281 ? -29.672 17.766 -2.605 1 72.06 281 PRO A O 1
ATOM 2214 N N . GLU A 1 282 ? -27.469 17.906 -2.498 1 73.44 282 GLU A N 1
ATOM 2215 C CA . GLU A 1 282 ? -27.531 18.766 -1.315 1 73.44 282 GLU A CA 1
ATOM 2216 C C . GLU A 1 282 ? -28.266 20.078 -1.616 1 73.44 282 GLU A C 1
ATOM 2218 O O . GLU A 1 282 ? -28.75 20.75 -0.703 1 73.44 282 GLU A O 1
ATOM 2223 N N . ASN A 1 283 ? -28.297 20.297 -2.867 1 62.75 283 ASN A N 1
ATOM 2224 C CA . ASN A 1 283 ? -28.984 21.531 -3.258 1 62.75 283 ASN A CA 1
ATOM 2225 C C . ASN A 1 283 ? -30.5 21.359 -3.193 1 62.75 283 ASN A C 1
ATOM 2227 O O . ASN A 1 283 ? -31.234 22.344 -3.014 1 62.75 283 ASN A O 1
ATOM 2231 N N . SER A 1 284 ? -30.797 20.156 -3.377 1 61.88 284 SER A N 1
ATOM 2232 C CA . SER A 1 284 ? -32.219 19.875 -3.387 1 61.88 284 SER A CA 1
ATOM 2233 C C . SER A 1 284 ? -32.656 19.219 -2.088 1 61.88 284 SER A C 1
ATOM 2235 O O . SER A 1 284 ? -33.844 19.328 -1.697 1 61.88 284 SER A O 1
ATOM 2237 N N . HIS A 1 285 ? -31.609 18.594 -1.497 1 67.5 285 HIS A N 1
ATOM 2238 C CA . HIS A 1 285 ? -31.906 17.891 -0.262 1 67.5 285 HIS A CA 1
ATOM 2239 C C . HIS A 1 285 ? -30.984 18.312 0.87 1 67.5 285 HIS A C 1
ATOM 2241 O O . HIS A 1 285 ? -29.781 18.031 0.846 1 67.5 285 HIS A O 1
ATOM 2247 N N . ASN A 1 286 ? -31.516 19.234 1.6 1 65.31 286 ASN A N 1
ATOM 2248 C CA . ASN A 1 286 ? -30.844 19.672 2.812 1 65.31 286 ASN A CA 1
ATOM 2249 C C . ASN A 1 286 ? -31.562 19.188 4.066 1 65.31 286 ASN A C 1
ATOM 2251 O O . ASN A 1 286 ? -32.406 18.281 3.994 1 65.31 286 ASN A O 1
ATOM 2255 N N . ILE A 1 287 ? -31.156 19.688 5.148 1 73.25 287 ILE A N 1
ATOM 2256 C CA . ILE A 1 287 ? -31.734 19.234 6.414 1 73.25 287 ILE A CA 1
ATOM 2257 C C . ILE A 1 287 ? -33.25 19.359 6.371 1 73.25 287 ILE A C 1
ATOM 2259 O O . ILE A 1 287 ? -33.969 18.516 6.891 1 73.25 287 ILE A O 1
ATOM 2263 N N . GLN A 1 288 ? -33.75 20.406 5.609 1 68.94 288 GLN A N 1
ATOM 2264 C CA . GLN A 1 288 ? -35.156 20.703 5.617 1 68.94 288 GLN A CA 1
ATOM 2265 C C . GLN A 1 288 ? -35.938 19.828 4.621 1 68.94 288 GLN A C 1
ATOM 2267 O O . GLN A 1 288 ? -37.062 19.469 4.852 1 68.94 288 GLN A O 1
ATOM 2272 N N . THR A 1 289 ? -35.188 19.438 3.637 1 73 289 THR A N 1
ATOM 2273 C CA . THR A 1 289 ? -35.906 18.781 2.547 1 73 289 THR A CA 1
ATOM 2274 C C . THR A 1 289 ? -35.531 17.297 2.471 1 73 289 THR A C 1
ATOM 2276 O O . THR A 1 289 ? -36.062 16.578 1.631 1 73 289 THR A O 1
ATOM 2279 N N . ALA A 1 290 ? -34.688 17.094 3.416 1 73.62 290 ALA A N 1
ATOM 2280 C CA . ALA A 1 290 ? -34.344 15.672 3.426 1 73.62 290 ALA A CA 1
ATOM 2281 C C . ALA A 1 290 ? -35.562 14.797 3.645 1 73.62 290 ALA A C 1
ATOM 2283 O O . ALA A 1 290 ? -36.344 15.039 4.562 1 73.62 290 ALA A O 1
ATOM 2284 N N . GLY A 1 291 ? -35.969 13.938 2.664 1 63.47 291 GLY A N 1
ATOM 2285 C CA . GLY A 1 291 ? -37.094 13.062 2.783 1 63.47 291 GLY A CA 1
ATOM 2286 C C . GLY A 1 291 ? -38.281 13.477 1.903 1 63.47 291 GLY A C 1
ATOM 2287 O O . GLY A 1 291 ? -39.281 12.766 1.806 1 63.47 291 GLY A O 1
ATOM 2288 N N . LYS A 1 292 ? -37.969 14.773 1.511 1 66.12 292 LYS A N 1
ATOM 2289 C CA . LYS A 1 292 ? -39.031 15.219 0.615 1 66.12 292 LYS A CA 1
ATOM 2290 C C . LYS A 1 292 ? -38.812 14.734 -0.812 1 66.12 292 LYS A C 1
ATOM 2292 O O . LYS A 1 292 ? -37.656 14.711 -1.28 1 66.12 292 LYS A O 1
ATOM 2297 N N . GLN A 1 293 ? -39.656 14 -1.364 1 56.09 293 GLN A N 1
ATOM 2298 C CA . GLN A 1 293 ? -39.531 13.422 -2.699 1 56.09 293 GLN A CA 1
ATOM 2299 C C . GLN A 1 293 ? -39.469 14.508 -3.768 1 56.09 293 GLN A C 1
ATOM 2301 O O . GLN A 1 293 ? -38.688 14.406 -4.711 1 56.09 293 GLN A O 1
ATOM 2306 N N . ASP A 1 294 ? -40.375 15.523 -3.812 1 51.5 294 ASP A N 1
ATOM 2307 C CA . ASP A 1 294 ? -40.531 16.484 -4.895 1 51.5 294 ASP A CA 1
ATOM 2308 C C . ASP A 1 294 ? -39.844 17.812 -4.562 1 51.5 294 ASP A C 1
ATOM 2310 O O . ASP A 1 294 ? -40.344 18.594 -3.76 1 51.5 294 ASP A O 1
ATOM 2314 N N . ILE A 1 295 ? -38.531 17.734 -4.691 1 57.72 295 ILE A N 1
ATOM 2315 C CA . ILE A 1 295 ? -37.906 19.031 -4.43 1 57.72 295 ILE A CA 1
ATOM 2316 C C . ILE A 1 295 ? -37.438 19.656 -5.746 1 57.72 295 ILE A C 1
ATOM 2318 O O . ILE A 1 295 ? -36.906 18.984 -6.613 1 57.72 295 ILE A O 1
ATOM 2322 N N . THR A 1 296 ? -38.031 20.859 -6.074 1 55.66 296 THR A N 1
ATOM 2323 C CA . THR A 1 296 ? -37.594 21.625 -7.227 1 55.66 296 THR A CA 1
ATOM 2324 C C . THR A 1 296 ? -36.125 22.047 -7.059 1 55.66 296 THR A C 1
ATOM 2326 O O . THR A 1 296 ? -35.75 22.625 -6.035 1 55.66 296 THR A O 1
ATOM 2329 N N . PRO A 1 297 ? -35.344 21.469 -7.977 1 56.41 297 PRO A N 1
ATOM 2330 C CA . PRO A 1 297 ? -33.938 21.953 -7.898 1 56.41 297 PRO A CA 1
ATOM 2331 C C . PRO A 1 297 ? -33.844 23.453 -7.707 1 56.41 297 PRO A C 1
ATOM 2333 O O . PRO A 1 297 ? -34.656 24.203 -8.258 1 56.41 297 PRO A O 1
ATOM 2336 N N . ILE A 1 298 ? -33.094 23.797 -6.684 1 54.97 298 ILE A N 1
ATOM 2337 C CA . ILE A 1 298 ? -32.906 25.219 -6.441 1 54.97 298 ILE A CA 1
ATOM 2338 C C . ILE A 1 298 ? -32.156 25.844 -7.617 1 54.97 298 ILE A C 1
ATOM 2340 O O . ILE A 1 298 ? -31.094 25.344 -8.016 1 54.97 298 ILE A O 1
ATOM 2344 N N . THR A 1 299 ? -32.875 26.609 -8.555 1 48.84 299 THR A N 1
ATOM 2345 C CA . THR A 1 299 ? -32.344 27.25 -9.742 1 48.84 299 THR A CA 1
ATOM 2346 C C . THR A 1 299 ? -31.219 28.234 -9.359 1 48.84 299 THR A C 1
ATOM 2348 O O . THR A 1 299 ? -30.312 28.484 -10.148 1 48.84 299 THR A O 1
ATOM 2351 N N . ASP A 1 300 ? -31.422 29.062 -8.391 1 45.59 300 ASP A N 1
ATOM 2352 C CA . ASP A 1 300 ? -30.531 30.203 -8.164 1 45.59 300 ASP A CA 1
ATOM 2353 C C . ASP A 1 300 ? -29.531 29.906 -7.055 1 45.59 300 ASP A C 1
ATOM 2355 O O . ASP A 1 300 ? -28.859 30.812 -6.562 1 45.59 300 ASP A O 1
ATOM 2359 N N . ALA A 1 301 ? -29.438 28.625 -6.609 1 51.12 301 ALA A N 1
ATOM 2360 C CA . ALA A 1 301 ? -28.719 28.5 -5.348 1 51.12 301 ALA A CA 1
ATOM 2361 C C . ALA A 1 301 ? -27.312 27.969 -5.574 1 51.12 301 ALA A C 1
ATOM 2363 O O . ALA A 1 301 ? -27.031 27.328 -6.594 1 51.12 301 ALA A O 1
ATOM 2364 N N . THR A 1 302 ? -26.344 28.688 -4.973 1 56.94 302 THR A N 1
ATOM 2365 C CA . THR A 1 302 ? -25.031 28.078 -4.785 1 56.94 302 THR A CA 1
ATOM 2366 C C . THR A 1 302 ? -25.156 26.594 -4.461 1 56.94 302 THR A C 1
ATOM 2368 O O . THR A 1 302 ? -25.875 26.219 -3.539 1 56.94 302 THR A O 1
ATOM 2371 N N . TYR A 1 303 ? -24.812 25.906 -5.559 1 66.94 303 TYR A N 1
ATOM 2372 C CA . TYR A 1 303 ? -24.844 24.469 -5.316 1 66.94 303 TYR A CA 1
ATOM 2373 C C . TYR A 1 303 ? -23.859 24.078 -4.219 1 66.94 303 TYR A C 1
ATOM 2375 O O . TYR A 1 303 ? -22.719 24.562 -4.199 1 66.94 303 TYR A O 1
ATOM 2383 N N . LEU A 1 304 ? -24.484 23.547 -3.234 1 74.5 304 LEU A N 1
ATOM 2384 C CA . LEU A 1 304 ? -23.688 23.078 -2.105 1 74.5 304 LEU A CA 1
ATOM 2385 C C . LEU A 1 304 ? -23.406 21.594 -2.23 1 74.5 304 LEU A C 1
ATOM 2387 O O . LEU A 1 304 ? -24.203 20.844 -2.799 1 74.5 304 LEU A O 1
ATOM 2391 N N . ASP A 1 305 ? -22.281 21.344 -1.845 1 82.69 305 ASP A N 1
ATOM 2392 C CA . ASP A 1 305 ? -21.828 19.953 -1.76 1 82.69 305 ASP A CA 1
ATOM 2393 C C . ASP A 1 305 ? -21.203 19.672 -0.394 1 82.69 305 ASP A C 1
ATOM 2395 O O . ASP A 1 305 ? -20.609 20.547 0.226 1 82.69 305 ASP A O 1
ATOM 2399 N N . ILE A 1 306 ? -21.609 18.516 0.144 1 87.94 306 ILE A N 1
ATOM 2400 C CA . ILE A 1 306 ? -20.969 18.094 1.388 1 87.94 306 ILE A CA 1
ATOM 2401 C C . ILE A 1 306 ? -19.828 17.125 1.079 1 87.94 306 ILE A C 1
ATOM 2403 O O . ILE A 1 306 ? -20.031 16.125 0.392 1 87.94 306 ILE A O 1
ATOM 2407 N N . ARG A 1 307 ? -18.672 17.5 1.599 1 90.75 307 ARG A N 1
ATOM 2408 C CA . ARG A 1 307 ? -17.469 16.734 1.328 1 90.75 307 ARG A CA 1
ATOM 2409 C C . ARG A 1 307 ? -16.688 16.469 2.611 1 90.75 307 ARG A C 1
ATOM 2411 O O . ARG A 1 307 ? -17 17.031 3.66 1 90.75 307 ARG A O 1
ATOM 2418 N N . ARG A 1 308 ? -15.82 15.5 2.51 1 93 308 ARG A N 1
ATOM 2419 C CA . ARG A 1 308 ? -14.797 15.266 3.527 1 93 308 ARG A CA 1
ATOM 2420 C C . ARG A 1 308 ? -13.398 15.367 2.932 1 93 308 ARG A C 1
ATOM 2422 O O . ARG A 1 308 ? -13.156 14.898 1.818 1 93 308 ARG A O 1
ATOM 2429 N N . ASN A 1 309 ? -12.5 15.969 3.676 1 91.56 309 ASN A N 1
ATOM 2430 C CA . ASN A 1 309 ? -11.102 15.977 3.264 1 91.56 309 ASN A CA 1
ATOM 2431 C C . ASN A 1 309 ? -10.422 14.648 3.562 1 91.56 309 ASN A C 1
ATOM 2433 O O . ASN A 1 309 ? -10.695 14.016 4.586 1 91.56 309 ASN A O 1
ATOM 2437 N N . VAL A 1 310 ? -9.617 14.273 2.662 1 93.12 310 VAL A N 1
ATOM 2438 C CA . VAL A 1 310 ? -8.805 13.078 2.844 1 93.12 310 VAL A CA 1
ATOM 2439 C C . VAL A 1 310 ? -7.371 13.477 3.188 1 93.12 310 VAL A C 1
ATOM 2441 O O . VAL A 1 310 ? -6.766 14.305 2.498 1 93.12 310 VAL A O 1
ATOM 2444 N N . HIS A 1 311 ? -6.922 12.922 4.281 1 91.56 311 HIS A N 1
ATOM 2445 C CA . HIS A 1 311 ? -5.566 13.188 4.75 1 91.56 311 HIS A CA 1
ATOM 2446 C C . HIS A 1 311 ? -4.758 11.906 4.867 1 91.56 311 HIS A C 1
ATOM 2448 O O . HIS A 1 311 ? -5.328 10.812 4.934 1 91.56 311 HIS A O 1
ATOM 2454 N N . TYR A 1 312 ? -3.451 12.078 4.848 1 92 312 TYR A N 1
ATOM 2455 C CA . TYR A 1 312 ? -2.547 10.945 5.012 1 92 312 TYR A CA 1
ATOM 2456 C C . TYR A 1 312 ? -1.573 11.188 6.156 1 92 312 TYR A C 1
ATOM 2458 O O . TYR A 1 312 ? -1.083 12.305 6.34 1 92 312 TYR A O 1
ATOM 2466 N N . SER A 1 313 ? -1.345 10.125 6.895 1 91.19 313 SER A N 1
ATOM 2467 C CA . SER A 1 313 ? -0.391 10.195 7.996 1 91.19 313 SER A CA 1
ATOM 2468 C C . SER A 1 313 ? 0.454 8.922 8.07 1 91.19 313 SER A C 1
ATOM 2470 O O . SER A 1 313 ? 0.083 7.891 7.512 1 91.19 313 SER A O 1
ATOM 2472 N N . CYS A 1 314 ? 1.661 9.07 8.664 1 92.81 314 CYS A N 1
ATOM 2473 C CA . CYS A 1 314 ? 2.557 7.934 8.867 1 92.81 314 CYS A CA 1
ATOM 2474 C C . CYS A 1 314 ? 3.004 7.844 10.32 1 92.81 314 CYS A C 1
ATOM 2476 O O . CYS A 1 314 ? 3.1 8.859 11.008 1 92.81 314 CYS A O 1
ATOM 2478 N N . ASN A 1 315 ? 3.213 6.668 10.797 1 91.31 315 ASN A N 1
ATOM 2479 C CA . ASN A 1 315 ? 3.75 6.418 12.133 1 91.31 315 ASN A CA 1
ATOM 2480 C C . ASN A 1 315 ? 4.746 5.262 12.133 1 91.31 315 ASN A C 1
ATOM 2482 O O . ASN A 1 315 ? 5.012 4.668 13.172 1 91.31 315 ASN A O 1
ATOM 2486 N N . GLY A 1 316 ? 5.289 5.012 11.07 1 94.19 316 GLY A N 1
ATOM 2487 C CA . GLY A 1 316 ? 6.219 3.896 10.945 1 94.19 316 GLY A CA 1
ATOM 2488 C C . GLY A 1 316 ? 7.621 4.23 11.414 1 94.19 316 GLY A C 1
ATOM 2489 O O . GLY A 1 316 ? 7.816 5.184 12.172 1 94.19 316 GLY A O 1
ATOM 2490 N N . PRO A 1 317 ? 8.602 3.428 11.031 1 96.75 317 PRO A N 1
ATOM 2491 C CA . PRO A 1 317 ? 9.969 3.537 11.531 1 96.75 317 PRO A CA 1
ATOM 2492 C C . PRO A 1 317 ? 10.648 4.844 11.117 1 96.75 317 PRO A C 1
ATOM 2494 O O . PRO A 1 317 ? 11.633 5.258 11.742 1 96.75 317 PRO A O 1
ATOM 2497 N N . GLN A 1 318 ? 10.195 5.516 10.078 1 97.31 318 GLN A N 1
ATOM 2498 C CA . GLN A 1 318 ? 10.828 6.746 9.609 1 97.31 318 GLN A CA 1
ATOM 2499 C C . GLN A 1 318 ? 10.234 7.969 10.312 1 97.31 318 GLN A C 1
ATOM 2501 O O . GLN A 1 318 ? 10.695 9.094 10.109 1 97.31 318 GLN A O 1
ATOM 2506 N N . THR A 1 319 ? 9.203 7.77 11.133 1 95.69 319 THR A N 1
ATOM 2507 C CA . THR A 1 319 ? 8.672 8.844 11.961 1 95.69 319 THR A CA 1
ATOM 2508 C C . THR A 1 319 ? 9.516 9.031 13.211 1 95.69 319 THR A C 1
ATOM 2510 O O . THR A 1 319 ? 9.695 8.094 13.992 1 95.69 319 THR A O 1
ATOM 2513 N N . PRO A 1 320 ? 10.055 10.211 13.422 1 95.88 320 PRO A N 1
ATOM 2514 C CA . PRO A 1 320 ? 10.867 10.422 14.625 1 95.88 320 PRO A CA 1
ATOM 2515 C C . PRO A 1 320 ? 10.078 10.211 15.914 1 95.88 320 PRO A C 1
ATOM 2517 O O . PRO A 1 320 ? 9.008 10.789 16.094 1 95.88 320 PRO A O 1
ATOM 2520 N N . LYS A 1 321 ? 10.656 9.336 16.828 1 95.75 321 LYS A N 1
ATOM 2521 C CA . LYS A 1 321 ? 10.062 9.031 18.125 1 95.75 321 LYS A CA 1
ATOM 2522 C C . LYS A 1 321 ? 11.133 9.008 19.219 1 95.75 321 LYS A C 1
ATOM 2524 O O . LYS A 1 321 ? 12.32 8.883 18.938 1 95.75 321 LYS A O 1
ATOM 2529 N N . TYR A 1 322 ? 10.656 9.156 20.469 1 94.56 322 TYR A N 1
ATOM 2530 C CA . TYR A 1 322 ? 11.586 9.055 21.594 1 94.56 322 TYR A CA 1
ATOM 2531 C C . TYR A 1 322 ? 12.086 7.625 21.766 1 94.56 322 TYR A C 1
ATOM 2533 O O . TYR A 1 322 ? 13.18 7.398 22.297 1 94.56 322 TYR A O 1
ATOM 2541 N N . TYR A 1 323 ? 11.211 6.75 21.266 1 94.5 323 TYR A N 1
ATOM 2542 C CA . TYR A 1 323 ? 11.453 5.316 21.359 1 94.5 323 TYR A CA 1
ATOM 2543 C C . TYR A 1 323 ? 10.953 4.594 20.125 1 94.5 323 TYR A C 1
ATOM 2545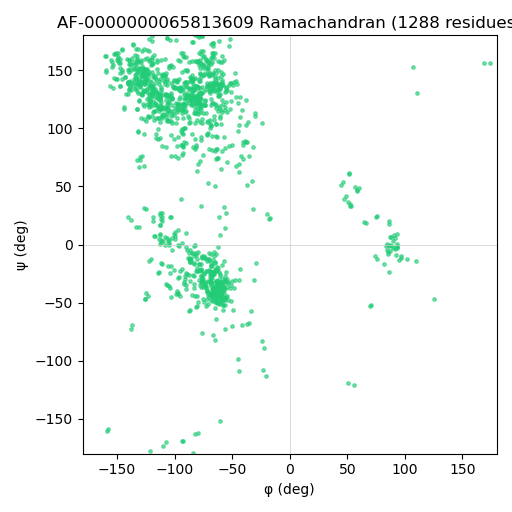 O O . TYR A 1 323 ? 9.75 4.609 19.828 1 94.5 323 TYR A O 1
ATOM 2553 N N . GLN A 1 324 ? 11.906 4.023 19.453 1 96.19 324 GLN A N 1
ATOM 2554 C CA . GLN A 1 324 ? 11.508 3.145 18.359 1 96.19 324 GLN A CA 1
ATOM 2555 C C . GLN A 1 324 ? 11.398 1.696 18.828 1 96.19 324 GLN A C 1
ATOM 2557 O O . GLN A 1 324 ? 12.367 1.122 19.312 1 96.19 324 GLN A O 1
ATOM 2562 N N . PRO A 1 325 ? 10.227 1.107 18.688 1 94.12 325 PRO A N 1
ATOM 2563 C CA . PRO A 1 325 ? 10.117 -0.309 19.047 1 94.12 325 PRO A CA 1
ATOM 2564 C C . PRO A 1 325 ? 10.922 -1.215 18.109 1 94.12 325 PRO A C 1
ATOM 2566 O O . PRO A 1 325 ? 11.414 -0.76 17.078 1 94.12 325 PRO A O 1
ATOM 2569 N N . PRO A 1 326 ? 11.125 -2.473 18.547 1 95.44 326 PRO A N 1
ATOM 2570 C CA . PRO A 1 326 ? 11.844 -3.398 17.672 1 95.44 326 PRO A CA 1
ATOM 2571 C C . PRO A 1 326 ? 11.25 -3.447 16.266 1 95.44 326 PRO A C 1
ATOM 2573 O O . PRO A 1 326 ? 10.023 -3.387 16.094 1 95.44 326 PRO A O 1
ATOM 2576 N N . LEU A 1 327 ? 12.102 -3.486 15.32 1 96.88 327 LEU A N 1
ATOM 2577 C CA . LEU A 1 327 ? 11.719 -3.496 13.914 1 96.88 327 LEU A CA 1
ATOM 2578 C C . LEU A 1 327 ? 12.016 -4.848 13.273 1 96.88 327 LEU A C 1
ATOM 2580 O O . LEU A 1 327 ? 13.172 -5.242 13.156 1 96.88 327 LEU A O 1
ATOM 2584 N N . ALA A 1 328 ? 10.969 -5.582 12.906 1 96.06 328 ALA A N 1
ATOM 2585 C CA . ALA A 1 328 ? 11.125 -6.867 12.227 1 96.06 328 ALA A CA 1
ATOM 2586 C C . ALA A 1 328 ? 11.273 -6.672 10.719 1 96.06 328 ALA A C 1
ATOM 2588 O O . ALA A 1 328 ? 10.414 -6.07 10.078 1 96.06 328 ALA A O 1
ATOM 2589 N N . LEU A 1 329 ? 12.336 -7.203 10.18 1 97.62 329 LEU A N 1
ATOM 2590 C CA . LEU A 1 329 ? 12.617 -7.066 8.758 1 97.62 329 LEU A CA 1
ATOM 2591 C C . LEU A 1 329 ? 12.609 -8.43 8.07 1 97.62 329 LEU A C 1
ATOM 2593 O O . LEU A 1 329 ? 13.047 -9.422 8.641 1 97.62 329 LEU A O 1
ATOM 2597 N N . TRP A 1 330 ? 12.047 -8.508 6.918 1 98.12 330 TRP A N 1
ATOM 2598 C CA . TRP A 1 330 ? 12.094 -9.633 5.988 1 98.12 330 TRP A CA 1
ATOM 2599 C C . TRP A 1 330 ? 12.711 -9.211 4.66 1 98.12 330 TRP A C 1
ATOM 2601 O O . TRP A 1 330 ? 12.117 -8.438 3.91 1 98.12 330 TRP A O 1
ATOM 2611 N N . ILE A 1 331 ? 13.844 -9.68 4.391 1 98.06 331 ILE A N 1
ATOM 2612 C CA . ILE A 1 331 ? 14.586 -9.227 3.221 1 98.06 331 ILE A CA 1
ATOM 2613 C C . ILE A 1 331 ? 14.773 -10.391 2.25 1 98.06 331 ILE A C 1
ATOM 2615 O O . ILE A 1 331 ? 15.57 -11.305 2.508 1 98.06 331 ILE A O 1
ATOM 2619 N N . LYS A 1 332 ? 14.109 -10.352 1.174 1 97.88 332 LYS A N 1
ATOM 2620 C CA . LYS A 1 332 ? 14.219 -11.375 0.143 1 97.88 332 LYS A CA 1
ATOM 2621 C C . LYS A 1 332 ? 15.57 -11.305 -0.56 1 97.88 332 LYS A C 1
ATOM 2623 O O . LYS A 1 332 ? 16.047 -10.219 -0.883 1 97.88 332 LYS A O 1
ATOM 2628 N N . LEU A 1 333 ? 16.172 -12.422 -0.784 1 98 333 LEU A N 1
ATOM 2629 C CA . LEU A 1 333 ? 17.406 -12.453 -1.579 1 98 333 LEU A CA 1
ATOM 2630 C C . LEU A 1 333 ? 17.078 -12.375 -3.068 1 98 333 LEU A C 1
ATOM 2632 O O . LEU A 1 333 ? 15.961 -12.68 -3.484 1 98 333 LEU A O 1
ATOM 2636 N N . ARG A 1 334 ? 18.078 -11.945 -3.855 1 96.69 334 ARG A N 1
ATOM 2637 C CA . ARG A 1 334 ? 17.781 -11.562 -5.23 1 96.69 334 ARG A CA 1
ATOM 2638 C C . ARG A 1 334 ? 18.656 -12.328 -6.215 1 96.69 334 ARG A C 1
ATOM 2640 O O . ARG A 1 334 ? 19 -11.812 -7.281 1 96.69 334 ARG A O 1
ATOM 2647 N N . PHE A 1 335 ? 19.047 -13.484 -5.949 1 96.25 335 PHE A N 1
ATOM 2648 C CA . PHE A 1 335 ? 19.781 -14.297 -6.91 1 96.25 335 PHE A CA 1
ATOM 2649 C C . PHE A 1 335 ? 18.859 -14.852 -7.98 1 96.25 335 PHE A C 1
ATOM 2651 O O . PHE A 1 335 ? 17.625 -14.797 -7.836 1 96.25 335 PHE A O 1
ATOM 2658 N N . TRP A 1 336 ? 19.406 -15.383 -9.07 1 92.44 336 TRP A N 1
ATOM 2659 C CA . TRP A 1 336 ? 18.594 -15.828 -10.203 1 92.44 336 TRP A CA 1
ATOM 2660 C C . TRP A 1 336 ? 17.594 -16.891 -9.773 1 92.44 336 TRP A C 1
ATOM 2662 O O . TRP A 1 336 ? 16.453 -16.906 -10.258 1 92.44 336 TRP A O 1
ATOM 2672 N N . PHE A 1 337 ? 17.984 -17.781 -8.844 1 92.12 337 PHE A N 1
ATOM 2673 C CA . PHE A 1 337 ? 17.109 -18.875 -8.445 1 92.12 337 PHE A CA 1
ATOM 2674 C C . PHE A 1 337 ? 16.047 -18.391 -7.469 1 92.12 337 PHE A C 1
ATOM 2676 O O . PHE A 1 337 ? 15.055 -19.078 -7.23 1 92.12 337 PHE A O 1
ATOM 2683 N N . ASN A 1 338 ? 16.219 -17.219 -6.844 1 93.12 338 ASN A N 1
ATOM 2684 C CA . ASN A 1 338 ? 15.188 -16.656 -5.965 1 93.12 338 ASN A CA 1
ATOM 2685 C C . ASN A 1 338 ? 14.047 -16.031 -6.762 1 93.12 338 ASN A C 1
ATOM 2687 O O . ASN A 1 338 ? 12.938 -15.875 -6.25 1 93.12 338 ASN A O 1
ATOM 2691 N N . GLU A 1 339 ? 14.32 -15.656 -7.992 1 87.69 339 GLU A N 1
ATOM 2692 C CA . GLU A 1 339 ? 13.352 -14.906 -8.797 1 87.69 339 GLU A CA 1
ATOM 2693 C C . GLU A 1 339 ? 12.547 -15.836 -9.703 1 87.69 339 GLU A C 1
ATOM 2695 O O . GLU A 1 339 ? 11.422 -15.508 -10.086 1 87.69 339 GLU A O 1
ATOM 2700 N N . ASN A 1 340 ? 13.164 -16.922 -10.047 1 82.75 340 ASN A N 1
ATOM 2701 C CA . ASN A 1 340 ? 12.523 -17.859 -10.961 1 82.75 340 ASN A CA 1
ATOM 2702 C C . ASN A 1 340 ? 12.609 -19.297 -10.461 1 82.75 340 ASN A C 1
ATOM 2704 O O . ASN A 1 340 ? 13.688 -19.891 -10.453 1 82.75 340 ASN A O 1
ATOM 2708 N N . VAL A 1 341 ? 11.523 -19.859 -10.195 1 81.94 341 VAL A N 1
ATOM 2709 C CA . VAL A 1 341 ? 11.484 -21.188 -9.602 1 81.94 341 VAL A CA 1
ATOM 2710 C C . VAL A 1 341 ? 11.984 -22.219 -10.609 1 81.94 341 VAL A C 1
ATOM 2712 O O . VAL A 1 341 ? 12.508 -23.266 -10.227 1 81.94 341 VAL A O 1
ATOM 2715 N N . ASN A 1 342 ? 11.883 -21.875 -11.898 1 75.75 342 ASN A N 1
ATOM 2716 C CA . ASN A 1 342 ? 12.352 -22.797 -12.93 1 75.75 342 ASN A CA 1
ATOM 2717 C C . ASN A 1 342 ? 13.867 -22.938 -12.906 1 75.75 342 ASN A C 1
ATOM 2719 O O . ASN A 1 342 ? 14.414 -23.891 -13.484 1 75.75 342 ASN A O 1
ATOM 2723 N N . LEU A 1 343 ? 14.508 -22.047 -12.266 1 83.88 343 LEU A N 1
ATOM 2724 C CA . LEU A 1 343 ? 15.969 -22.062 -12.203 1 83.88 343 LEU A CA 1
ATOM 2725 C C . LEU A 1 343 ? 16.438 -22.391 -10.789 1 83.88 343 LEU A C 1
ATOM 2727 O O . LEU A 1 343 ? 17.547 -22.016 -10.398 1 83.88 343 LEU A O 1
ATOM 2731 N N . ALA A 1 344 ? 15.562 -23.125 -10.109 1 89.12 344 ALA A N 1
ATOM 2732 C CA . ALA A 1 344 ? 15.93 -23.562 -8.773 1 89.12 344 ALA A CA 1
ATOM 2733 C C . ALA A 1 344 ? 17.219 -24.391 -8.805 1 89.12 344 ALA A C 1
ATOM 2735 O O . ALA A 1 344 ? 17.469 -25.109 -9.766 1 89.12 344 ALA A O 1
ATOM 2736 N N . ILE A 1 345 ? 18.016 -24.297 -7.762 1 90.31 345 ILE A N 1
ATOM 2737 C CA . ILE A 1 345 ? 19.297 -25 -7.707 1 90.31 345 ILE A CA 1
ATOM 2738 C C . ILE A 1 345 ? 19.078 -26.422 -7.16 1 90.31 345 ILE A C 1
ATOM 2740 O O . ILE A 1 345 ? 18.484 -26.594 -6.102 1 90.31 345 ILE A O 1
ATOM 2744 N N . PRO A 1 346 ? 19.531 -27.359 -7.914 1 88.69 346 PRO A N 1
ATOM 2745 C CA . PRO A 1 346 ? 19.438 -28.719 -7.383 1 88.69 346 PRO A CA 1
ATOM 2746 C C . PRO A 1 346 ? 20.422 -28.984 -6.246 1 88.69 346 PRO A C 1
ATOM 2748 O O . PRO A 1 346 ? 21.625 -29.125 -6.484 1 88.69 346 PRO A O 1
ATOM 2751 N N . SER A 1 347 ? 19.953 -29.031 -5.133 1 88.19 347 SER A N 1
ATOM 2752 C CA . SER A 1 347 ? 20.781 -29.25 -3.949 1 88.19 347 SER A CA 1
ATOM 2753 C C . SER A 1 347 ? 21.406 -30.641 -3.961 1 88.19 347 SER A C 1
ATOM 2755 O O . SER A 1 347 ? 22.484 -30.844 -3.383 1 88.19 347 SER A O 1
ATOM 2757 N N . VAL A 1 348 ? 20.797 -31.547 -4.621 1 85.06 348 VAL A N 1
ATOM 2758 C CA . VAL A 1 348 ? 21.234 -32.938 -4.637 1 85.06 348 VAL A CA 1
ATOM 2759 C C . VAL A 1 348 ? 22.516 -33.062 -5.469 1 85.06 348 VAL A C 1
ATOM 2761 O O . VAL A 1 348 ? 23.266 -34.031 -5.316 1 85.06 348 VAL A O 1
ATOM 2764 N N . SER A 1 349 ? 22.672 -32.125 -6.297 1 83.44 349 SER A N 1
ATOM 2765 C CA . SER A 1 349 ? 23.812 -32.188 -7.191 1 83.44 349 SER A CA 1
ATOM 2766 C C . SER A 1 349 ? 25.062 -31.578 -6.551 1 83.44 349 SER A C 1
ATOM 2768 O O . SER A 1 349 ? 26.156 -31.656 -7.105 1 83.44 349 SER A O 1
ATOM 2770 N N . ILE A 1 350 ? 24.875 -30.906 -5.488 1 85.81 350 ILE A N 1
ATOM 2771 C CA . ILE A 1 350 ? 25.969 -30.234 -4.801 1 85.81 350 ILE A CA 1
ATOM 2772 C C . ILE A 1 350 ? 26.172 -30.859 -3.424 1 85.81 350 ILE A C 1
ATOM 2774 O O . ILE A 1 350 ? 25.219 -31.047 -2.668 1 85.81 350 ILE A O 1
ATOM 2778 N N . PRO A 1 351 ? 27.469 -31.188 -3.182 1 79.81 351 PRO A N 1
ATOM 2779 C CA . PRO A 1 351 ? 27.703 -31.812 -1.882 1 79.81 351 PRO A CA 1
ATOM 2780 C C . PRO A 1 351 ? 27.266 -30.938 -0.711 1 79.81 351 PRO A C 1
ATOM 2782 O O . PRO A 1 351 ? 27.281 -29.719 -0.811 1 79.81 351 PRO A O 1
ATOM 2785 N N . PHE A 1 352 ? 27.031 -31.656 0.351 1 80.75 352 PHE A N 1
ATOM 2786 C CA . PHE A 1 352 ? 26.578 -31.016 1.577 1 80.75 352 PHE A CA 1
ATOM 2787 C C . PHE A 1 352 ? 27.672 -30.141 2.18 1 80.75 352 PHE A C 1
ATOM 2789 O O . PHE A 1 352 ? 28.844 -30.516 2.154 1 80.75 352 PHE A O 1
ATOM 2796 N N . GLY A 1 353 ? 27.328 -29.031 2.656 1 79.62 353 GLY A N 1
ATOM 2797 C CA . GLY A 1 353 ? 28.234 -28.188 3.426 1 79.62 353 GLY A CA 1
ATOM 2798 C C . GLY A 1 353 ? 29.047 -27.25 2.562 1 79.62 353 GLY A C 1
ATOM 2799 O O . GLY A 1 353 ? 29.938 -26.547 3.062 1 79.62 353 GLY A O 1
ATOM 2800 N N . GLU A 1 354 ? 28.828 -27.172 1.368 1 86.12 354 GLU A N 1
ATOM 2801 C CA . GLU A 1 354 ? 29.641 -26.344 0.486 1 86.12 354 GLU A CA 1
ATOM 2802 C C . GLU A 1 354 ? 28.844 -25.172 -0.062 1 86.12 354 GLU A C 1
ATOM 2804 O O . GLU A 1 354 ? 29.281 -24.5 -0.995 1 86.12 354 GLU A O 1
ATOM 2809 N N . ARG A 1 355 ? 27.75 -24.969 0.386 1 91.81 355 ARG A N 1
ATOM 2810 C CA . ARG A 1 355 ? 26.875 -23.891 -0.086 1 91.81 355 ARG A CA 1
ATOM 2811 C C . ARG A 1 355 ? 26.688 -22.844 0.994 1 91.81 355 ARG A C 1
ATOM 2813 O O . ARG A 1 355 ? 26.172 -23.141 2.076 1 91.81 355 ARG A O 1
ATOM 2820 N N . PHE A 1 356 ? 26.984 -21.547 0.63 1 93.31 356 PHE A N 1
ATOM 2821 C CA . PHE A 1 356 ? 26.922 -20.516 1.653 1 93.31 356 PHE A CA 1
ATOM 2822 C C . PHE A 1 356 ? 26.328 -19.234 1.092 1 93.31 356 PHE A C 1
ATOM 2824 O O . PHE A 1 356 ? 26.547 -18.891 -0.07 1 93.31 356 PHE A O 1
ATOM 2831 N N . ILE A 1 357 ? 25.516 -18.625 1.887 1 96.06 357 ILE A N 1
ATOM 2832 C CA . ILE A 1 357 ? 25.109 -17.234 1.684 1 96.06 357 ILE A CA 1
ATOM 2833 C C . ILE A 1 357 ? 25.828 -16.344 2.699 1 96.06 357 ILE A C 1
ATOM 2835 O O . ILE A 1 357 ? 25.703 -16.547 3.91 1 96.06 357 ILE A O 1
ATOM 2839 N N . THR A 1 358 ? 26.578 -15.359 2.271 1 95.25 358 THR A N 1
ATOM 2840 C CA . THR A 1 358 ? 27.25 -14.414 3.146 1 95.25 358 THR A CA 1
ATOM 2841 C C . THR A 1 358 ? 26.672 -13.016 2.984 1 95.25 358 THR A C 1
ATOM 2843 O O . THR A 1 358 ? 26.547 -12.508 1.864 1 95.25 358 THR A O 1
ATOM 2846 N N . ILE A 1 359 ? 26.312 -12.422 4.09 1 96.12 359 ILE A N 1
ATOM 2847 C CA . ILE A 1 359 ? 25.703 -11.094 4.09 1 96.12 359 ILE A CA 1
ATOM 2848 C C . ILE A 1 359 ? 26.562 -10.133 4.906 1 96.12 359 ILE A C 1
ATOM 2850 O O . ILE A 1 359 ? 26.828 -10.375 6.086 1 96.12 359 ILE A O 1
ATOM 2854 N N . LYS A 1 360 ? 27.047 -9.141 4.312 1 96.19 360 LYS A N 1
ATOM 2855 C CA . LYS A 1 360 ? 27.641 -8.031 5.051 1 96.19 360 LYS A CA 1
ATOM 2856 C C . LYS A 1 360 ? 26.578 -7.027 5.496 1 96.19 360 LYS A C 1
ATOM 2858 O O . LYS A 1 360 ? 25.906 -6.418 4.664 1 96.19 360 LYS A O 1
ATOM 2863 N N . LEU A 1 361 ? 26.484 -6.82 6.793 1 96.06 361 LEU A N 1
ATOM 2864 C CA . LEU A 1 361 ? 25.469 -5.938 7.348 1 96.06 361 LEU A CA 1
ATOM 2865 C C . LEU A 1 361 ? 25.969 -4.5 7.426 1 96.06 361 LEU A C 1
ATOM 2867 O O . LEU A 1 361 ? 27.156 -4.27 7.664 1 96.06 361 LEU A O 1
ATOM 2871 N N . ALA A 1 362 ? 25.047 -3.605 7.312 1 96.75 362 ALA A N 1
ATOM 2872 C CA . ALA A 1 362 ? 25.359 -2.186 7.43 1 96.75 362 ALA A CA 1
ATOM 2873 C C . ALA A 1 362 ? 25.656 -1.808 8.883 1 96.75 362 ALA A C 1
ATOM 2875 O O . ALA A 1 362 ? 25.219 -2.502 9.805 1 96.75 362 ALA A O 1
ATOM 2876 N N . SER A 1 363 ? 26.359 -0.684 8.984 1 95.44 363 SER A N 1
ATOM 2877 C CA . SER A 1 363 ? 26.609 -0.141 10.312 1 95.44 363 SER A CA 1
ATOM 2878 C C . SER A 1 363 ? 25.391 0.573 10.867 1 95.44 363 SER A C 1
ATOM 2880 O O . SER A 1 363 ? 24.516 1.011 10.109 1 95.44 363 SER A O 1
ATOM 2882 N N . GLN A 1 364 ? 25.344 0.648 12.156 1 95.88 364 GLN A N 1
ATOM 2883 C CA . GLN A 1 364 ? 24.219 1.285 12.836 1 95.88 364 GLN A CA 1
ATOM 2884 C C . GLN A 1 364 ? 24.047 2.73 12.375 1 95.88 364 GLN A C 1
ATOM 2886 O O . GLN A 1 364 ? 22.922 3.211 12.227 1 95.88 364 GLN A O 1
ATOM 2891 N N . LYS A 1 365 ? 25.125 3.445 12.141 1 92.94 365 LYS A N 1
ATOM 2892 C CA . LYS A 1 365 ? 25.078 4.859 11.781 1 92.94 365 LYS A CA 1
ATOM 2893 C C . LYS A 1 365 ? 24.359 5.066 10.445 1 92.94 365 LYS A C 1
ATOM 2895 O O . LYS A 1 365 ? 23.859 6.156 10.172 1 92.94 365 LYS A O 1
ATOM 2900 N N . ASP A 1 366 ? 24.312 4.039 9.617 1 95.38 366 ASP A N 1
ATOM 2901 C CA . ASP A 1 366 ? 23.688 4.133 8.312 1 95.38 366 ASP A CA 1
ATOM 2902 C C . ASP A 1 366 ? 22.188 3.854 8.406 1 95.38 366 ASP A C 1
ATOM 2904 O O . ASP A 1 366 ? 21.422 4.184 7.492 1 95.38 366 ASP A O 1
ATOM 2908 N N . LEU A 1 367 ? 21.734 3.295 9.5 1 97.5 367 LEU A N 1
ATOM 2909 C CA . LEU A 1 367 ? 20.359 2.816 9.594 1 97.5 367 LEU A CA 1
ATOM 2910 C C . LEU A 1 367 ? 19.5 3.773 10.414 1 97.5 367 LEU A C 1
ATOM 2912 O O . LEU A 1 367 ? 18.312 3.928 10.148 1 97.5 367 LEU A O 1
ATOM 2916 N N . VAL A 1 368 ? 20.094 4.312 11.422 1 96.88 368 VAL A N 1
ATOM 2917 C CA . VAL A 1 368 ? 19.312 5.094 12.367 1 96.88 368 VAL A CA 1
ATOM 2918 C C . VAL A 1 368 ? 19.891 6.5 12.484 1 96.88 368 VAL A C 1
ATOM 2920 O O . VAL A 1 368 ? 21.109 6.68 12.461 1 96.88 368 VAL A O 1
ATOM 2923 N N . ASN A 1 369 ? 18.969 7.453 12.609 1 95 369 ASN A N 1
ATOM 2924 C CA . ASN A 1 369 ? 19.312 8.867 12.734 1 95 369 ASN A CA 1
ATOM 2925 C C . ASN A 1 369 ? 18.562 9.531 13.883 1 95 369 ASN A C 1
ATOM 2927 O O . ASN A 1 369 ? 17.641 8.938 14.453 1 95 369 ASN A O 1
ATOM 2931 N N . GLU A 1 370 ? 19 10.734 14.195 1 94.5 370 GLU A N 1
ATOM 2932 C CA . GLU A 1 370 ? 18.344 11.516 15.242 1 94.5 370 GLU A CA 1
ATOM 2933 C C . GLU A 1 370 ? 17.594 12.703 14.664 1 94.5 370 GLU A C 1
ATOM 2935 O O . GLU A 1 370 ? 17.953 13.219 13.602 1 94.5 370 GLU A O 1
ATOM 2940 N N . PHE A 1 371 ? 16.562 13.016 15.273 1 94.38 371 PHE A N 1
ATOM 2941 C CA . PHE A 1 371 ? 15.789 14.234 15.039 1 94.38 371 PHE A CA 1
ATOM 2942 C C . PHE A 1 371 ? 15.852 15.156 16.266 1 94.38 371 PHE A C 1
ATOM 2944 O O . PHE A 1 371 ? 15.805 14.688 17.391 1 94.38 371 PHE A O 1
ATOM 2951 N N . PRO A 1 372 ? 15.953 16.453 16.078 1 93.31 372 PRO A N 1
ATOM 2952 C CA . PRO A 1 372 ? 16.094 17.344 17.234 1 93.31 372 PRO A CA 1
ATOM 2953 C C . PRO A 1 372 ? 14.984 17.172 18.25 1 93.31 372 PRO A C 1
ATOM 2955 O O . PRO A 1 372 ? 13.805 17.172 17.891 1 93.31 372 PRO A O 1
ATOM 2958 N N . GLY A 1 373 ? 15.438 17.062 19.469 1 94.5 373 GLY A N 1
ATOM 2959 C CA . GLY A 1 373 ? 14.492 16.984 20.562 1 94.5 373 GLY A CA 1
ATOM 2960 C C . GLY A 1 373 ? 14.242 18.312 21.234 1 94.5 373 GLY A C 1
ATOM 2961 O O . GLY A 1 373 ? 13.414 18.422 22.141 1 94.5 373 GLY A O 1
ATOM 2962 N N . LEU A 1 374 ? 14.961 19.359 20.734 1 94.38 374 LEU A N 1
ATOM 2963 C CA . LEU A 1 374 ? 14.883 20.688 21.328 1 94.38 374 LEU A CA 1
ATOM 2964 C C . LEU A 1 374 ? 14.859 21.766 20.25 1 94.38 374 LEU A C 1
ATOM 2966 O O . LEU A 1 374 ? 15.578 21.672 19.25 1 94.38 374 LEU A O 1
ATOM 2970 N N . PHE A 1 375 ? 14.031 22.734 20.516 1 92.69 375 PHE A N 1
ATOM 2971 C CA . PHE A 1 375 ? 13.922 23.891 19.625 1 92.69 375 PHE A CA 1
ATOM 2972 C C . PHE A 1 375 ? 13.984 25.188 20.406 1 92.69 375 PHE A C 1
ATOM 2974 O O . PHE A 1 375 ? 13.57 25.25 21.562 1 92.69 375 PHE A O 1
ATOM 2981 N N . ILE A 1 376 ? 14.523 26.188 19.781 1 92.88 376 ILE A N 1
ATOM 2982 C CA . ILE A 1 376 ? 14.492 27.547 20.297 1 92.88 376 ILE A CA 1
ATOM 2983 C C . ILE A 1 376 ? 13.32 28.312 19.688 1 92.88 376 ILE A C 1
ATOM 2985 O O . ILE A 1 376 ? 13.195 28.391 18.469 1 92.88 376 ILE A O 1
ATOM 2989 N N . ARG A 1 377 ? 12.516 28.75 20.516 1 90.06 377 ARG A N 1
ATOM 2990 C CA . ARG A 1 377 ? 11.383 29.578 20.094 1 90.06 377 ARG A CA 1
ATOM 2991 C C . ARG A 1 377 ? 11.695 31.062 20.281 1 90.06 377 ARG A C 1
ATOM 2993 O O . ARG A 1 377 ? 12.008 31.516 21.375 1 90.06 377 ARG A O 1
ATOM 3000 N N . GLN A 1 378 ? 11.641 31.812 19.172 1 87.88 378 GLN A N 1
ATOM 3001 C CA . GLN A 1 378 ? 11.734 33.281 19.25 1 87.88 378 GLN A CA 1
ATOM 3002 C C . GLN A 1 378 ? 10.352 33.906 19.188 1 87.88 378 GLN A C 1
ATOM 3004 O O . GLN A 1 378 ? 9.57 33.656 18.281 1 87.88 378 GLN A O 1
ATOM 3009 N N . SER A 1 379 ? 10.062 34.594 20.141 1 82 379 SER A N 1
ATOM 3010 C CA . SER A 1 379 ? 8.875 35.438 20.156 1 82 379 SER A CA 1
ATOM 3011 C C . SER A 1 379 ? 9.25 36.906 20.125 1 82 379 SER A C 1
ATOM 3013 O O . SER A 1 379 ? 9.859 37.438 21.062 1 82 379 SER A O 1
ATOM 3015 N N . ARG A 1 380 ? 8.961 37.531 19.016 1 80.56 380 ARG A N 1
ATOM 3016 C CA . ARG A 1 380 ? 9.328 38.938 18.891 1 80.56 380 ARG A CA 1
ATOM 3017 C C . ARG A 1 380 ? 8.094 39.844 18.859 1 80.56 380 ARG A C 1
ATOM 3019 O O . ARG A 1 380 ? 7.199 39.656 18.031 1 80.56 380 ARG A O 1
ATOM 3026 N N . PHE A 1 381 ? 8.008 40.688 19.781 1 73.62 381 PHE A N 1
ATOM 3027 C CA . PHE A 1 381 ? 6.98 41.719 19.734 1 73.62 381 PHE A CA 1
ATOM 3028 C C . PHE A 1 381 ? 7.441 42.906 18.922 1 73.62 381 PHE A C 1
ATOM 3030 O O . PHE A 1 381 ? 8.617 43.281 18.953 1 73.62 381 PHE A O 1
ATOM 3037 N N . ILE A 1 382 ? 6.605 43.406 18.016 1 65.44 382 ILE A N 1
ATOM 3038 C CA . ILE A 1 382 ? 6.953 44.562 17.219 1 65.44 382 ILE A CA 1
ATOM 3039 C C . ILE A 1 382 ? 6.805 45.844 18.062 1 65.44 382 ILE A C 1
ATOM 3041 O O . ILE A 1 382 ? 5.73 46.094 18.609 1 65.44 382 ILE A O 1
ATOM 3045 N N . PRO A 1 383 ? 8 46.562 18.203 1 62.34 383 PRO A N 1
ATOM 3046 C CA . PRO A 1 383 ? 7.91 47.812 18.969 1 62.34 383 PRO A CA 1
ATOM 3047 C C . PRO A 1 383 ? 6.82 48.75 18.453 1 62.34 383 PRO A C 1
ATOM 3049 O O . PRO A 1 383 ? 6.691 48.938 17.25 1 62.34 383 PRO A O 1
ATOM 3052 N N . GLY A 1 384 ? 6.117 49.312 19.203 1 56.16 384 GLY A N 1
ATOM 3053 C CA . GLY A 1 384 ? 5.047 50.25 18.859 1 56.16 384 GLY A CA 1
ATOM 3054 C C . GLY A 1 384 ? 3.73 49.562 18.562 1 56.16 384 GLY A C 1
ATOM 3055 O O . GLY A 1 384 ? 2.68 50.188 18.516 1 56.16 384 GLY A O 1
ATOM 3056 N N . ARG A 1 385 ? 3.844 48.406 18.219 1 54.75 385 ARG A N 1
ATOM 3057 C CA . ARG A 1 385 ? 2.65 47.594 18 1 54.75 385 ARG A CA 1
ATOM 3058 C C . ARG A 1 385 ? 2.721 46.312 18.797 1 54.75 385 ARG A C 1
ATOM 3060 O O . ARG A 1 385 ? 2.854 45.219 18.234 1 54.75 385 ARG A O 1
ATOM 3067 N N . PRO A 1 386 ? 2.662 46.406 20.047 1 51.72 386 PRO A N 1
ATOM 3068 C CA . PRO A 1 386 ? 2.982 45.281 20.891 1 51.72 386 PRO A CA 1
ATOM 3069 C C . PRO A 1 386 ? 2.012 44.094 20.703 1 51.72 386 PRO A C 1
ATOM 3071 O O . PRO A 1 386 ? 2.295 42.969 21.141 1 51.72 386 PRO A O 1
ATOM 3074 N N . SER A 1 387 ? 0.941 44.469 19.875 1 53.69 387 SER A N 1
ATOM 3075 C CA . SER A 1 387 ? -0.049 43.406 19.688 1 53.69 387 SER A CA 1
ATOM 3076 C C . SER A 1 387 ? 0.379 42.438 18.594 1 53.69 387 SER A C 1
ATOM 3078 O O . SER A 1 387 ? -0.192 41.375 18.469 1 53.69 387 SER A O 1
ATOM 3080 N N . ARG A 1 388 ? 1.444 42.781 17.844 1 61.59 388 ARG A N 1
ATOM 3081 C CA . ARG A 1 388 ? 1.92 41.906 16.766 1 61.59 388 ARG A CA 1
ATOM 3082 C C . ARG A 1 388 ? 3.15 41.125 17.203 1 61.59 388 ARG A C 1
ATOM 3084 O O . ARG A 1 388 ? 4.082 41.688 17.781 1 61.59 388 ARG A O 1
ATOM 3091 N N . ARG A 1 389 ? 2.943 39.75 17.156 1 68.06 389 ARG A N 1
ATOM 3092 C CA . ARG A 1 389 ? 4.074 38.875 17.5 1 68.06 389 ARG A CA 1
ATOM 3093 C C . ARG A 1 389 ? 4.465 38 16.328 1 68.06 389 ARG A C 1
ATOM 3095 O O . ARG A 1 389 ? 3.6 37.5 15.602 1 68.06 389 ARG A O 1
ATOM 3102 N N . ASN A 1 390 ? 5.703 38.031 16.141 1 74.75 390 ASN A N 1
ATOM 3103 C CA . ASN A 1 390 ? 6.281 37.062 15.211 1 74.75 390 ASN A CA 1
ATOM 3104 C C . ASN A 1 390 ? 6.973 35.906 15.961 1 74.75 390 ASN A C 1
ATOM 3106 O O . ASN A 1 390 ? 7.859 36.156 16.781 1 74.75 390 ASN A O 1
ATOM 3110 N N . ILE A 1 391 ? 6.387 34.719 15.766 1 79.25 391 ILE A N 1
ATOM 3111 C CA . ILE A 1 391 ? 6.977 33.562 16.438 1 79.25 391 ILE A CA 1
ATOM 3112 C C . ILE A 1 391 ? 7.699 32.688 15.406 1 79.25 391 ILE A C 1
ATOM 3114 O O . ILE A 1 391 ? 7.129 32.312 14.375 1 79.25 391 ILE A O 1
ATOM 3118 N N . ARG A 1 392 ? 8.891 32.406 15.719 1 82.69 392 ARG A N 1
ATOM 3119 C CA . ARG A 1 392 ? 9.711 31.531 14.875 1 82.69 392 ARG A CA 1
ATOM 3120 C C . ARG A 1 392 ? 10.422 30.469 15.703 1 82.69 392 ARG A C 1
ATOM 3122 O O . ARG A 1 392 ? 10.602 30.641 16.906 1 82.69 392 ARG A O 1
ATOM 3129 N N . PHE A 1 393 ? 10.82 29.438 15.031 1 85.25 393 PHE A N 1
ATOM 3130 C CA . PHE A 1 393 ? 11.5 28.344 15.703 1 85.25 393 PHE A CA 1
ATOM 3131 C C . PHE A 1 393 ? 12.797 27.984 14.977 1 85.25 393 PHE A C 1
ATOM 3133 O O . PHE A 1 393 ? 12.867 28.062 13.75 1 85.25 393 PHE A O 1
ATOM 3140 N N . LYS A 1 394 ? 13.75 27.578 15.742 1 86.88 394 LYS A N 1
ATOM 3141 C CA . LYS A 1 394 ? 14.984 27 15.227 1 86.88 394 LYS A CA 1
ATOM 3142 C C . LYS A 1 394 ? 15.367 25.734 16.016 1 86.88 394 LYS A C 1
ATOM 3144 O O . LYS A 1 394 ? 15.25 25.703 17.234 1 86.88 394 LYS A O 1
ATOM 3149 N N . PRO A 1 395 ? 15.891 24.766 15.258 1 88.81 395 PRO A N 1
ATOM 3150 C CA . PRO A 1 395 ? 16.297 23.547 15.984 1 88.81 395 PRO A CA 1
ATOM 3151 C C . PRO A 1 395 ? 17.578 23.734 16.781 1 88.81 395 PRO A C 1
ATOM 3153 O O . PRO A 1 395 ? 18.5 24.422 16.312 1 88.81 395 PRO A O 1
ATOM 3156 N N . TRP A 1 396 ? 17.594 23.328 18 1 91.75 396 TRP A N 1
ATOM 3157 C CA . TRP A 1 396 ? 18.797 23.062 18.781 1 91.75 396 TRP A CA 1
ATOM 3158 C C . TRP A 1 396 ? 19.203 21.594 18.672 1 91.75 396 TRP A C 1
ATOM 3160 O O . TRP A 1 396 ? 18.734 20.75 19.453 1 91.75 396 TRP A O 1
ATOM 3170 N N . PHE A 1 397 ? 20.125 21.328 17.719 1 90.38 397 PHE A N 1
ATOM 3171 C CA . PHE A 1 397 ? 20.391 19.938 17.391 1 90.38 397 PHE A CA 1
ATOM 3172 C C . PHE A 1 397 ? 21.812 19.547 17.781 1 90.38 397 PHE A C 1
ATOM 3174 O O . PHE A 1 397 ? 22.734 19.656 16.969 1 90.38 397 PHE A O 1
ATOM 3181 N N . ILE A 1 398 ? 21.938 19.062 18.969 1 90.69 398 ILE A N 1
ATOM 3182 C CA . ILE A 1 398 ? 23.156 18.469 19.469 1 90.69 398 ILE A CA 1
ATOM 3183 C C . ILE A 1 398 ? 23.031 16.938 19.453 1 90.69 398 ILE A C 1
ATOM 3185 O O . ILE A 1 398 ? 22.062 16.391 19.969 1 90.69 398 ILE A O 1
ATOM 3189 N N . PRO A 1 399 ? 24 16.328 18.797 1 89.69 399 PRO A N 1
ATOM 3190 C CA . PRO A 1 399 ? 23.891 14.867 18.703 1 89.69 399 PRO A CA 1
ATOM 3191 C C . PRO A 1 399 ? 23.922 14.18 20.062 1 89.69 399 PRO A C 1
ATOM 3193 O O . PRO A 1 399 ? 24.719 14.555 20.922 1 89.69 399 PRO A O 1
ATOM 3196 N N . GLY A 1 400 ? 23 13.258 20.25 1 92.81 400 GLY A N 1
ATOM 3197 C CA . GLY A 1 400 ? 23.062 12.336 21.375 1 92.81 400 GLY A CA 1
ATOM 3198 C C . GLY A 1 400 ? 23.75 11.023 21.047 1 92.81 400 GLY A C 1
ATOM 3199 O O . GLY A 1 400 ? 24.547 10.961 20.109 1 92.81 400 GLY A O 1
ATOM 3200 N N . VAL A 1 401 ? 23.609 10.117 21.969 1 95 401 VAL A N 1
ATOM 3201 C CA . VAL A 1 401 ? 24.109 8.766 21.75 1 95 401 VAL A CA 1
ATOM 3202 C C . VAL A 1 401 ? 22.953 7.785 21.625 1 95 401 VAL A C 1
ATOM 3204 O O . VAL A 1 401 ? 22.141 7.652 22.547 1 95 401 VAL A O 1
ATOM 3207 N N . ILE A 1 402 ? 22.891 7.215 20.484 1 96.5 402 ILE A N 1
ATOM 3208 C CA . ILE A 1 402 ? 21.891 6.168 20.312 1 96.5 402 ILE A CA 1
ATOM 3209 C C . ILE A 1 402 ? 22.406 4.852 20.891 1 96.5 402 ILE A C 1
ATOM 3211 O O . ILE A 1 402 ? 23.562 4.477 20.641 1 96.5 402 ILE A O 1
ATOM 3215 N N . ASN A 1 403 ? 21.609 4.16 21.594 1 96.5 403 ASN A N 1
ATOM 3216 C CA . ASN A 1 403 ? 22.031 2.877 22.156 1 96.5 403 ASN A CA 1
ATOM 3217 C C . ASN A 1 403 ? 22.391 1.88 21.047 1 96.5 403 ASN A C 1
ATOM 3219 O O . ASN A 1 403 ? 21.938 2.014 19.922 1 96.5 403 ASN A O 1
ATOM 3223 N N . GLU A 1 404 ? 23.188 0.922 21.438 1 94.88 404 GLU A N 1
ATOM 3224 C CA . GLU A 1 404 ? 23.531 -0.141 20.484 1 94.88 404 GLU A CA 1
ATOM 3225 C C . GLU A 1 404 ? 22.312 -0.996 20.156 1 94.88 404 GLU A C 1
ATOM 3227 O O . GLU A 1 404 ? 21.688 -1.56 21.062 1 94.88 404 GLU A O 1
ATOM 3232 N N . ILE A 1 405 ? 22 -1.033 18.938 1 95.31 405 ILE A N 1
ATOM 3233 C CA . ILE A 1 405 ? 20.859 -1.804 18.5 1 95.31 405 ILE A CA 1
ATOM 3234 C C . ILE A 1 405 ? 21.203 -3.289 18.453 1 95.31 405 ILE A C 1
ATOM 3236 O O . ILE A 1 405 ? 22.172 -3.688 17.797 1 95.31 405 ILE A O 1
ATOM 3240 N N . SER A 1 406 ? 20.438 -4.043 19.125 1 92.38 406 SER A N 1
ATOM 3241 C CA . SER A 1 406 ? 20.641 -5.488 19.125 1 92.38 406 SER A CA 1
ATOM 3242 C C . SER A 1 406 ? 20.047 -6.121 17.859 1 92.38 406 SER A C 1
ATOM 3244 O O . SER A 1 406 ? 19 -5.707 17.391 1 92.38 406 SER A O 1
ATOM 3246 N N . LEU A 1 407 ? 20.766 -6.992 17.312 1 93.31 407 LEU A N 1
ATOM 3247 C CA . LEU A 1 407 ? 20.281 -7.781 16.172 1 93.31 407 LEU A CA 1
ATOM 3248 C C . LEU A 1 407 ? 19.891 -9.188 16.625 1 93.31 407 LEU A C 1
ATOM 3250 O O . LEU A 1 407 ? 20.766 -9.984 16.984 1 93.31 407 LEU A O 1
ATOM 3254 N N . THR A 1 408 ? 18.562 -9.391 16.578 1 90.38 408 THR A N 1
ATOM 3255 C CA . THR A 1 408 ? 18.078 -10.695 17.031 1 90.38 408 THR A CA 1
ATOM 3256 C C . THR A 1 408 ? 17.297 -11.391 15.922 1 90.38 408 THR A C 1
ATOM 3258 O O . THR A 1 408 ? 17 -10.781 14.891 1 90.38 408 THR A O 1
ATOM 3261 N N . ASN A 1 409 ? 17.031 -12.711 16.078 1 88.31 409 ASN A N 1
ATOM 3262 C CA . ASN A 1 409 ? 16.266 -13.523 15.141 1 88.31 409 ASN A CA 1
ATOM 3263 C C . ASN A 1 409 ? 16.891 -13.508 13.75 1 88.31 409 ASN A C 1
ATOM 3265 O O . ASN A 1 409 ? 16.203 -13.258 12.758 1 88.31 409 ASN A O 1
ATOM 3269 N N . ASN A 1 410 ? 18.156 -13.703 13.742 1 92.69 410 ASN A N 1
ATOM 3270 C CA . ASN A 1 410 ? 18.844 -13.812 12.461 1 92.69 410 ASN A CA 1
ATOM 3271 C C . ASN A 1 410 ? 18.625 -15.18 11.828 1 92.69 410 ASN A C 1
ATOM 3273 O O . ASN A 1 410 ? 19.391 -16.109 12.078 1 92.69 410 ASN A O 1
ATOM 3277 N N . GLU A 1 411 ? 17.625 -15.25 11.016 1 93.5 411 GLU A N 1
ATOM 3278 C CA . GLU A 1 411 ? 17.266 -16.5 10.367 1 93.5 411 GLU A CA 1
ATOM 3279 C C . GLU A 1 411 ? 17.125 -16.328 8.859 1 93.5 411 GLU A C 1
ATOM 3281 O O . GLU A 1 411 ? 16.797 -15.242 8.383 1 93.5 411 GLU A O 1
ATOM 3286 N N . LEU A 1 412 ? 17.484 -17.344 8.172 1 95.62 412 LEU A N 1
ATOM 3287 C CA . LEU A 1 412 ? 17.234 -17.422 6.738 1 95.62 412 LEU A CA 1
ATOM 3288 C C . LEU A 1 412 ? 16.188 -18.484 6.434 1 95.62 412 LEU A C 1
ATOM 3290 O O . LEU A 1 412 ? 16.344 -19.656 6.777 1 95.62 412 LEU A O 1
ATOM 3294 N N . TYR A 1 413 ? 15.078 -18.016 5.879 1 95.31 413 TYR A N 1
ATOM 3295 C CA . TYR A 1 413 ? 14.031 -18.938 5.418 1 95.31 413 TYR A CA 1
ATOM 3296 C C . TYR A 1 413 ? 14.32 -19.422 4.004 1 95.31 413 TYR A C 1
ATOM 3298 O O . TYR A 1 413 ? 14.531 -18.609 3.092 1 95.31 413 TYR A O 1
ATOM 3306 N N . ILE A 1 414 ? 14.367 -20.703 3.852 1 94.38 414 ILE A N 1
ATOM 3307 C CA . ILE A 1 414 ? 14.688 -21.297 2.559 1 94.38 414 ILE A CA 1
ATOM 3308 C C . ILE A 1 414 ? 13.539 -22.203 2.1 1 94.38 414 ILE A C 1
ATOM 3310 O O . ILE A 1 414 ? 13.078 -23.062 2.85 1 94.38 414 ILE A O 1
ATOM 3314 N N . ASN A 1 415 ? 13.023 -21.922 0.938 1 91.94 415 ASN A N 1
ATOM 3315 C CA . ASN A 1 415 ? 12.039 -22.797 0.323 1 91.94 415 ASN A CA 1
ATOM 3316 C C . ASN A 1 415 ? 12.695 -24 -0.34 1 91.94 415 ASN A C 1
ATOM 3318 O O . ASN A 1 415 ? 13.43 -23.859 -1.321 1 91.94 415 ASN A O 1
ATOM 3322 N N . ASN A 1 416 ? 12.438 -25.141 0.166 1 89 416 ASN A N 1
ATOM 3323 C CA . ASN A 1 416 ? 12.961 -26.391 -0.375 1 89 416 ASN A CA 1
ATOM 3324 C C . ASN A 1 416 ? 11.922 -27.109 -1.226 1 89 416 ASN A C 1
ATOM 3326 O O . ASN A 1 416 ? 10.75 -27.203 -0.838 1 89 416 ASN A O 1
ATOM 3330 N N . LEU A 1 417 ? 12.414 -27.547 -2.326 1 84.88 417 LEU A N 1
ATOM 3331 C CA . LEU A 1 417 ? 11.531 -28.25 -3.256 1 84.88 417 LEU A CA 1
ATOM 3332 C C . LEU A 1 417 ? 11.805 -29.75 -3.25 1 84.88 417 LEU A C 1
ATOM 3334 O O . LEU A 1 417 ? 12.961 -30.172 -3.156 1 84.88 417 LEU A O 1
ATOM 3338 N N . PHE A 1 418 ? 10.758 -30.516 -3.354 1 82 418 PHE A N 1
ATOM 3339 C CA . PHE A 1 418 ? 10.82 -31.969 -3.41 1 82 418 PHE A CA 1
ATOM 3340 C C . PHE A 1 418 ? 10.234 -32.469 -4.715 1 82 418 PHE A C 1
ATOM 3342 O O . PHE A 1 418 ? 9.18 -32 -5.16 1 82 418 PHE A O 1
ATOM 3349 N N . VAL A 1 419 ? 10.977 -33.375 -5.324 1 78 419 VAL A N 1
ATOM 3350 C CA . VAL A 1 419 ? 10.508 -33.938 -6.582 1 78 419 VAL A CA 1
ATOM 3351 C C . VAL A 1 419 ? 10.391 -35.469 -6.449 1 78 419 VAL A C 1
ATOM 3353 O O . VAL A 1 419 ? 10.688 -36.031 -5.395 1 78 419 VAL A O 1
ATOM 3356 N N . THR A 1 420 ? 9.93 -36.094 -7.438 1 71.56 420 THR A N 1
ATOM 3357 C CA . THR A 1 420 ? 9.812 -37.531 -7.441 1 71.56 420 THR A CA 1
ATOM 3358 C C . THR A 1 420 ? 11.188 -38.188 -7.523 1 71.56 420 THR A C 1
ATOM 3360 O O . THR A 1 420 ? 12.141 -37.594 -8.023 1 71.56 420 THR A O 1
ATOM 3363 N N . PRO A 1 421 ? 11.273 -39.406 -7.062 1 74 421 PRO A N 1
ATOM 3364 C CA . PRO A 1 421 ? 12.57 -40.094 -7.066 1 74 421 PRO A CA 1
ATOM 3365 C C . PRO A 1 421 ? 13.172 -40.219 -8.469 1 74 421 PRO A C 1
ATOM 3367 O O . PRO A 1 421 ? 14.391 -40.188 -8.617 1 74 421 PRO A O 1
ATOM 3370 N N . GLU A 1 422 ? 12.305 -40.344 -9.438 1 66.5 422 GLU A N 1
ATOM 3371 C CA . GLU A 1 422 ? 12.797 -40.469 -10.805 1 66.5 422 GLU A CA 1
ATOM 3372 C C . GLU A 1 422 ? 13.531 -39.188 -11.227 1 66.5 422 GLU A C 1
ATOM 3374 O O . GLU A 1 422 ? 14.602 -39.25 -11.836 1 66.5 422 GLU A O 1
ATOM 3379 N N . ILE A 1 423 ? 12.938 -38.125 -10.852 1 72.56 423 ILE A N 1
ATOM 3380 C CA . ILE A 1 423 ? 13.539 -36.844 -11.188 1 72.56 423 ILE A CA 1
ATOM 3381 C C . ILE A 1 423 ? 14.781 -36.625 -10.336 1 72.56 423 ILE A C 1
ATOM 3383 O O . ILE A 1 423 ? 15.805 -36.125 -10.828 1 72.56 423 ILE A O 1
ATOM 3387 N N . HIS A 1 424 ? 14.664 -36.969 -9.148 1 78.44 424 HIS A N 1
ATOM 3388 C CA . HIS A 1 424 ? 15.805 -36.906 -8.242 1 78.44 424 HIS A CA 1
ATOM 3389 C C . HIS A 1 424 ? 17.031 -37.594 -8.828 1 78.44 424 HIS A C 1
ATOM 3391 O O . HIS A 1 424 ? 18.125 -37.031 -8.867 1 78.44 424 HIS A O 1
ATOM 3397 N N . ASN A 1 425 ? 16.812 -38.75 -9.297 1 75.38 425 ASN A N 1
ATOM 3398 C CA . ASN A 1 425 ? 17.906 -39.594 -9.812 1 75.38 425 ASN A CA 1
ATOM 3399 C C . ASN A 1 425 ? 18.484 -39 -11.094 1 75.38 425 ASN A C 1
ATOM 3401 O O . ASN A 1 425 ? 19.688 -39.125 -11.352 1 75.38 425 ASN A O 1
ATOM 3405 N N . LEU A 1 426 ? 17.641 -38.406 -11.781 1 72.44 426 LEU A N 1
ATOM 3406 C CA . LEU A 1 426 ? 18.109 -37.75 -13.008 1 72.44 426 LEU A CA 1
ATOM 3407 C C . LEU A 1 426 ? 19.078 -36.625 -12.688 1 72.44 426 LEU A C 1
ATOM 3409 O O . LEU A 1 426 ? 20.078 -36.438 -13.375 1 72.44 426 LEU A O 1
ATOM 3413 N N . PHE A 1 427 ? 18.797 -35.906 -11.672 1 79 427 PHE A N 1
ATOM 3414 C CA . PHE A 1 427 ? 19.625 -34.75 -11.359 1 79 427 PHE A CA 1
ATOM 3415 C C . PHE A 1 427 ? 20.891 -35.156 -10.617 1 79 427 PHE A C 1
ATOM 3417 O O . PHE A 1 427 ? 21.875 -34.406 -10.617 1 79 427 PHE A O 1
ATOM 3424 N N . VAL A 1 428 ? 20.828 -36.219 -10.039 1 78.31 428 VAL A N 1
ATOM 3425 C CA . VAL A 1 428 ? 22.016 -36.719 -9.367 1 78.31 428 VAL A CA 1
ATOM 3426 C C . VAL A 1 428 ? 23 -37.25 -10.406 1 78.31 428 VAL A C 1
ATOM 3428 O O . VAL A 1 428 ? 24.219 -37.062 -10.281 1 78.31 428 VAL A O 1
ATOM 3431 N N . LYS A 1 429 ? 22.531 -37.844 -11.43 1 72.19 429 LYS A N 1
ATOM 3432 C CA . LYS A 1 429 ? 23.391 -38.625 -12.312 1 72.19 429 LYS A CA 1
ATOM 3433 C C . LYS A 1 429 ? 23.844 -37.781 -13.508 1 72.19 429 LYS A C 1
ATOM 3435 O O . LYS A 1 429 ? 24.875 -38.062 -14.109 1 72.19 429 LYS A O 1
ATOM 3440 N N . ARG A 1 430 ? 23.125 -36.812 -13.781 1 68.75 430 ARG A N 1
ATOM 3441 C CA . ARG A 1 430 ? 23.391 -36.156 -15.047 1 68.75 430 ARG A CA 1
ATOM 3442 C C . ARG A 1 430 ? 24.047 -34.781 -14.836 1 68.75 430 ARG A C 1
ATOM 3444 O O . ARG A 1 430 ? 23.766 -34.125 -13.836 1 68.75 430 ARG A O 1
ATOM 3451 N N . VAL A 1 431 ? 24.922 -34.562 -15.828 1 70.5 431 VAL A N 1
ATOM 3452 C CA . VAL A 1 431 ? 25.484 -33.219 -15.898 1 70.5 431 VAL A CA 1
ATOM 3453 C C . VAL A 1 431 ? 24.438 -32.25 -16.375 1 70.5 431 VAL A C 1
ATOM 3455 O O . VAL A 1 431 ? 23.656 -32.531 -17.297 1 70.5 431 VAL A O 1
ATOM 3458 N N . ARG A 1 432 ? 24.438 -31.078 -15.648 1 74.38 432 ARG A N 1
ATOM 3459 C CA . ARG A 1 432 ? 23.453 -30.062 -16 1 74.38 432 ARG A CA 1
ATOM 3460 C C . ARG A 1 432 ? 24.125 -28.766 -16.438 1 74.38 432 ARG A C 1
ATOM 3462 O O . ARG A 1 432 ? 25.125 -28.344 -15.844 1 74.38 432 ARG A O 1
ATOM 3469 N N . PHE A 1 433 ? 23.531 -28.344 -17.531 1 74.5 433 PHE A N 1
ATOM 3470 C CA . PHE A 1 433 ? 23.922 -27.062 -18.094 1 74.5 433 PHE A CA 1
ATOM 3471 C C . PHE A 1 433 ? 22.734 -26.125 -18.203 1 74.5 433 PHE A C 1
ATOM 3473 O O . PHE A 1 433 ? 21.797 -26.375 -18.969 1 74.5 433 PHE A O 1
ATOM 3480 N N . SER A 1 434 ? 22.703 -25.047 -17.344 1 76.44 434 SER A N 1
ATOM 3481 C CA . SER A 1 434 ? 21.562 -24.141 -17.312 1 76.44 434 SER A CA 1
ATOM 3482 C C . SER A 1 434 ? 22 -22.703 -17.594 1 76.44 434 SER A C 1
ATOM 3484 O O . SER A 1 434 ? 23.016 -22.25 -17.078 1 76.44 434 SER A O 1
ATOM 3486 N N . LEU A 1 435 ? 21.156 -22.062 -18.438 1 81.25 435 LEU A N 1
ATOM 3487 C CA . LEU A 1 435 ? 21.344 -20.641 -18.656 1 81.25 435 LEU A CA 1
ATOM 3488 C C . LEU A 1 435 ? 20.797 -19.828 -17.484 1 81.25 435 LEU A C 1
ATOM 3490 O O . LEU A 1 435 ? 19.641 -20.016 -17.094 1 81.25 435 LEU A O 1
ATOM 3494 N N . ILE A 1 436 ? 21.641 -19.062 -16.859 1 87.12 436 ILE A N 1
ATOM 3495 C CA . ILE A 1 436 ? 21.219 -18.281 -15.695 1 87.12 436 ILE A CA 1
ATOM 3496 C C . ILE A 1 436 ? 21.578 -16.812 -15.906 1 87.12 436 ILE A C 1
ATOM 3498 O O . ILE A 1 436 ? 22.266 -16.469 -16.875 1 87.12 436 ILE A O 1
ATOM 3502 N N . ARG A 1 437 ? 21.031 -16 -15.039 1 91.75 437 ARG A N 1
ATOM 3503 C CA . ARG A 1 437 ? 21.375 -14.586 -14.992 1 91.75 437 ARG A CA 1
ATOM 3504 C C . ARG A 1 437 ? 22.078 -14.242 -13.68 1 91.75 437 ARG A C 1
ATOM 3506 O O . ARG A 1 437 ? 21.609 -14.609 -12.602 1 91.75 437 ARG A O 1
ATOM 3513 N N . VAL A 1 438 ? 23.203 -13.586 -13.797 1 93.12 438 VAL A N 1
ATOM 3514 C CA . VAL A 1 438 ? 23.938 -13.18 -12.602 1 93.12 438 VAL A CA 1
ATOM 3515 C C . VAL A 1 438 ? 24.062 -11.664 -12.57 1 93.12 438 VAL A C 1
ATOM 3517 O O . VAL A 1 438 ? 24.016 -11 -13.609 1 93.12 438 VAL A O 1
ATOM 3520 N N . HIS A 1 439 ? 24.234 -11.133 -11.383 1 95.69 439 HIS A N 1
ATOM 3521 C CA . HIS A 1 439 ? 24.438 -9.703 -11.203 1 95.69 439 HIS A CA 1
ATOM 3522 C C . HIS A 1 439 ? 25.891 -9.312 -11.453 1 95.69 439 HIS A C 1
ATOM 3524 O O . HIS A 1 439 ? 26.812 -9.93 -10.906 1 95.69 439 HIS A O 1
ATOM 3530 N N . LYS A 1 440 ? 26.047 -8.391 -12.266 1 94.81 440 LYS A N 1
ATOM 3531 C CA . LYS A 1 440 ? 27.359 -7.754 -12.438 1 94.81 440 LYS A CA 1
ATOM 3532 C C . LYS A 1 440 ? 27.266 -6.246 -12.219 1 94.81 440 LYS A C 1
ATOM 3534 O O . LYS A 1 440 ? 26.469 -5.566 -12.867 1 94.81 440 LYS A O 1
ATOM 3539 N N . THR A 1 441 ? 28.062 -5.824 -11.227 1 95.94 441 THR A N 1
ATOM 3540 C CA . THR A 1 441 ? 27.969 -4.418 -10.852 1 95.94 441 THR A CA 1
ATOM 3541 C C . THR A 1 441 ? 29.344 -3.754 -10.898 1 95.94 441 THR A C 1
ATOM 3543 O O . THR A 1 441 ? 30.344 -4.375 -10.547 1 95.94 441 THR A O 1
ATOM 3546 N N . GLN A 1 442 ? 29.359 -2.561 -11.359 1 95.75 442 GLN A N 1
ATOM 3547 C CA . GLN A 1 442 ? 30.547 -1.715 -11.312 1 95.75 442 GLN A CA 1
ATOM 3548 C C . GLN A 1 442 ? 30.219 -0.33 -10.758 1 95.75 442 GLN A C 1
ATOM 3550 O O . GLN A 1 442 ? 29.266 0.314 -11.219 1 95.75 442 GLN A O 1
ATOM 3555 N N . VAL A 1 443 ? 30.922 0.035 -9.742 1 95.81 443 VAL A N 1
ATOM 3556 C CA . VAL A 1 443 ? 30.797 1.369 -9.164 1 95.81 443 VAL A CA 1
ATOM 3557 C C . VAL A 1 443 ? 32.094 2.146 -9.391 1 95.81 443 VAL A C 1
ATOM 3559 O O . VAL A 1 443 ? 33.188 1.681 -9.023 1 95.81 443 VAL A O 1
ATOM 3562 N N . THR A 1 444 ? 31.953 3.297 -10.008 1 95.81 444 THR A N 1
ATOM 3563 C CA . THR A 1 444 ? 33.125 4.109 -10.312 1 95.81 444 THR A CA 1
ATOM 3564 C C . THR A 1 444 ? 32.906 5.555 -9.867 1 95.81 444 THR A C 1
ATOM 3566 O O . THR A 1 444 ? 31.875 6.152 -10.164 1 95.81 444 THR A O 1
ATOM 3569 N N . HIS A 1 445 ? 33.969 6.059 -9.289 1 95.75 445 HIS A N 1
ATOM 3570 C CA . HIS A 1 445 ? 33.906 7.43 -8.789 1 95.75 445 HIS A CA 1
ATOM 3571 C C . HIS A 1 445 ? 34.219 8.43 -9.891 1 95.75 445 HIS A C 1
ATOM 3573 O O . HIS A 1 445 ? 35.062 8.148 -10.773 1 95.75 445 HIS A O 1
ATOM 3579 N N . THR A 1 446 ? 33.5 9.5 -9.875 1 94.81 446 THR A N 1
ATOM 3580 C CA . THR A 1 446 ? 33.781 10.562 -10.836 1 94.81 446 THR A CA 1
ATOM 3581 C C . THR A 1 446 ? 33.812 11.93 -10.148 1 94.81 446 THR A C 1
ATOM 3583 O O . THR A 1 446 ? 33 12.18 -9.25 1 94.81 446 THR A O 1
ATOM 3586 N N . ASN A 1 447 ? 34.75 12.742 -10.508 1 91.12 447 ASN A N 1
ATOM 3587 C CA . ASN A 1 447 ? 34.844 14.133 -10.07 1 91.12 447 ASN A CA 1
ATOM 3588 C C . ASN A 1 447 ? 35.125 15.07 -11.242 1 91.12 447 ASN A C 1
ATOM 3590 O O . ASN A 1 447 ? 35.531 16.219 -11.047 1 91.12 447 ASN A O 1
ATOM 3594 N N . ASN A 1 448 ? 34.906 14.508 -12.391 1 89.12 448 ASN A N 1
ATOM 3595 C CA . ASN A 1 448 ? 35.156 15.297 -13.586 1 89.12 448 ASN A CA 1
ATOM 3596 C C . ASN A 1 448 ? 34 16.219 -13.922 1 89.12 448 ASN A C 1
ATOM 3598 O O . ASN A 1 448 ? 32.844 15.805 -13.875 1 89.12 448 ASN A O 1
ATOM 3602 N N . ASN A 1 449 ? 34.406 17.344 -14.383 1 87 449 ASN A N 1
ATOM 3603 C CA . ASN A 1 449 ? 33.406 18.328 -14.727 1 87 449 ASN A CA 1
ATOM 3604 C C . ASN A 1 449 ? 32.844 18.094 -16.125 1 87 449 ASN A C 1
ATOM 3606 O O . ASN A 1 449 ? 33.562 17.766 -17.047 1 87 449 ASN A O 1
ATOM 3610 N N . HIS A 1 450 ? 31.594 18.312 -16.297 1 88.25 450 HIS A N 1
ATOM 3611 C CA . HIS A 1 450 ? 30.859 18.406 -17.547 1 88.25 450 HIS A CA 1
ATOM 3612 C C . HIS A 1 450 ? 30.75 17.062 -18.234 1 88.25 450 HIS A C 1
ATOM 3614 O O . HIS A 1 450 ? 29.672 16.656 -18.672 1 88.25 450 HIS A O 1
ATOM 3620 N N . HIS A 1 451 ? 31.969 16.469 -18.391 1 94.19 451 HIS A N 1
ATOM 3621 C CA . HIS A 1 451 ? 31.953 15.211 -19.141 1 94.19 451 HIS A CA 1
ATOM 3622 C C . HIS A 1 451 ? 32.906 14.195 -18.531 1 94.19 451 HIS A C 1
ATOM 3624 O O . HIS A 1 451 ? 34 14.562 -18.047 1 94.19 451 HIS A O 1
ATOM 3630 N N . ASP A 1 452 ? 32.469 12.961 -18.5 1 95.44 452 ASP A N 1
ATOM 3631 C CA . ASP A 1 452 ? 33.344 11.875 -18.078 1 95.44 452 ASP A CA 1
ATOM 3632 C C . ASP A 1 452 ? 33 10.586 -18.828 1 95.44 452 ASP A C 1
ATOM 3634 O O . ASP A 1 452 ? 31.938 10.469 -19.438 1 95.44 452 ASP A O 1
ATOM 3638 N N . GLU A 1 453 ? 33.969 9.797 -18.969 1 95.38 453 GLU A N 1
ATOM 3639 C CA . GLU A 1 453 ? 33.875 8.484 -19.594 1 95.38 453 GLU A CA 1
ATOM 3640 C C . GLU A 1 453 ? 34.562 7.414 -18.75 1 95.38 453 GLU A C 1
ATOM 3642 O O . GLU A 1 453 ? 35.688 7.629 -18.266 1 95.38 453 GLU A O 1
ATOM 3647 N N . LYS A 1 454 ? 33.875 6.375 -18.578 1 95.75 454 LYS A N 1
ATOM 3648 C CA . LYS A 1 454 ? 34.438 5.305 -17.766 1 95.75 454 LYS A CA 1
ATOM 3649 C C . LYS A 1 454 ? 34.406 3.977 -18.516 1 95.75 454 LYS A C 1
ATOM 3651 O O . LYS A 1 454 ? 33.438 3.664 -19.219 1 95.75 454 LYS A O 1
ATOM 3656 N N . LEU A 1 455 ? 35.531 3.295 -18.297 1 95.12 455 LEU A N 1
ATOM 3657 C CA . LEU A 1 455 ? 35.625 1.942 -18.828 1 95.12 455 LEU A CA 1
ATOM 3658 C C . LEU A 1 455 ? 34.906 0.944 -17.938 1 95.12 455 LEU A C 1
ATOM 3660 O O . LEU A 1 455 ? 35.125 0.902 -16.719 1 95.12 455 LEU A O 1
ATOM 3664 N N . MET A 1 456 ? 34.031 0.206 -18.578 1 93.5 456 MET A N 1
ATOM 3665 C CA . MET A 1 456 ? 33.25 -0.792 -17.844 1 93.5 456 MET A CA 1
ATOM 3666 C C . MET A 1 456 ? 33.938 -2.156 -17.906 1 93.5 456 MET A C 1
ATOM 3668 O O . MET A 1 456 ? 33.406 -3.094 -18.5 1 93.5 456 MET A O 1
ATOM 3672 N N . SER A 1 457 ? 34.969 -2.35 -17.125 1 91.19 457 SER A N 1
ATOM 3673 C CA . SER A 1 457 ? 35.75 -3.57 -17.156 1 91.19 457 SER A CA 1
ATOM 3674 C C . SER A 1 457 ? 35.031 -4.727 -16.484 1 91.19 457 SER A C 1
ATOM 3676 O O . SER A 1 457 ? 35.188 -5.883 -16.891 1 91.19 457 SER A O 1
ATOM 3678 N N . ALA A 1 458 ? 34.219 -4.43 -15.523 1 90.31 458 ALA A N 1
ATOM 3679 C CA . ALA A 1 458 ? 33.531 -5.48 -14.781 1 90.31 458 ALA A CA 1
ATOM 3680 C C . ALA A 1 458 ? 32.312 -5.969 -15.539 1 90.31 458 ALA A C 1
ATOM 3682 O O . ALA A 1 458 ? 31.719 -6.996 -15.188 1 90.31 458 ALA A O 1
ATOM 3683 N N . LEU A 1 459 ? 31.984 -5.301 -16.625 1 92.12 459 LEU A N 1
ATOM 3684 C CA . LEU A 1 459 ? 30.766 -5.621 -17.344 1 92.12 459 LEU A CA 1
ATOM 3685 C C . LEU A 1 459 ? 31.078 -6.254 -18.688 1 92.12 459 LEU A C 1
ATOM 3687 O O . LEU A 1 459 ? 30.234 -6.242 -19.594 1 92.12 459 LEU A O 1
ATOM 3691 N N . LYS A 1 460 ? 32.219 -6.754 -18.797 1 88.56 460 LYS A N 1
ATOM 3692 C CA . LYS A 1 460 ? 32.562 -7.457 -20.031 1 88.56 460 LYS A CA 1
ATOM 3693 C C . LYS A 1 460 ? 31.953 -8.859 -20.047 1 88.56 460 LYS A C 1
ATOM 3695 O O . LYS A 1 460 ? 32.688 -9.852 -20.016 1 88.56 460 LYS A O 1
ATOM 3700 N N . TRP A 1 461 ? 30.672 -8.906 -20.203 1 88.81 461 TRP A N 1
ATOM 3701 C CA . TRP A 1 461 ? 29.797 -10.078 -20.203 1 88.81 461 TRP A CA 1
ATOM 3702 C C . TRP A 1 461 ? 28.703 -9.938 -21.25 1 88.81 461 TRP A C 1
ATOM 3704 O O . TRP A 1 461 ? 28.484 -8.859 -21.797 1 88.81 461 TRP A O 1
ATOM 3714 N N . PRO A 1 462 ? 28.141 -11.102 -21.609 1 87.62 462 PRO A N 1
ATOM 3715 C CA . PRO A 1 462 ? 26.859 -10.93 -22.297 1 87.62 462 PRO A CA 1
ATOM 3716 C C . PRO A 1 462 ? 25.797 -10.305 -21.391 1 87.62 462 PRO A C 1
ATOM 3718 O O . PRO A 1 462 ? 25.453 -10.867 -20.344 1 87.62 462 PRO A O 1
ATOM 3721 N N . ILE A 1 463 ? 25.312 -9.172 -21.828 1 91.81 463 ILE A N 1
ATOM 3722 C CA . ILE A 1 463 ? 24.422 -8.391 -20.984 1 91.81 463 ILE A CA 1
ATOM 3723 C C . ILE A 1 463 ? 23.031 -8.289 -21.625 1 91.81 463 ILE A C 1
ATOM 3725 O O . ILE A 1 463 ? 22.922 -7.945 -22.797 1 91.81 463 ILE A O 1
ATOM 3729 N N . GLU A 1 464 ? 22.016 -8.648 -20.844 1 91.69 464 GLU A N 1
ATOM 3730 C CA . GLU A 1 464 ? 20.641 -8.516 -21.312 1 91.69 464 GLU A CA 1
ATOM 3731 C C . GLU A 1 464 ? 20.141 -7.078 -21.156 1 91.69 464 GLU A C 1
ATOM 3733 O O . GLU A 1 464 ? 19.578 -6.508 -22.094 1 91.69 464 GLU A O 1
ATOM 3738 N N . TYR A 1 465 ? 20.25 -6.531 -20.016 1 94.19 465 TYR A N 1
ATOM 3739 C CA . TYR A 1 465 ? 19.906 -5.148 -19.703 1 94.19 465 TYR A CA 1
ATOM 3740 C C . TYR A 1 465 ? 20.75 -4.629 -18.547 1 94.19 465 TYR A C 1
ATOM 3742 O O . TYR A 1 465 ? 21.438 -5.398 -17.875 1 94.19 465 TYR A O 1
ATOM 3750 N N . MET A 1 466 ? 20.781 -3.359 -18.375 1 96.44 466 MET A N 1
ATOM 3751 C CA . MET A 1 466 ? 21.516 -2.77 -17.25 1 96.44 466 MET A CA 1
ATOM 3752 C C . MET A 1 466 ? 20.766 -1.563 -16.688 1 96.44 466 MET A C 1
ATOM 3754 O O . MET A 1 466 ? 20.078 -0.85 -17.438 1 96.44 466 MET A O 1
ATOM 3758 N N . PHE A 1 467 ? 20.844 -1.419 -15.43 1 97.94 467 PHE A N 1
ATOM 3759 C CA . PHE A 1 467 ? 20.422 -0.213 -14.727 1 97.94 467 PHE A CA 1
ATOM 3760 C C . PHE A 1 467 ? 21.609 0.692 -14.438 1 97.94 467 PHE A C 1
ATOM 3762 O O . PHE A 1 467 ? 22.703 0.212 -14.094 1 97.94 467 PHE A O 1
ATOM 3769 N N . ILE A 1 468 ? 21.359 1.951 -14.57 1 97.44 468 ILE A N 1
ATOM 3770 C CA . ILE A 1 468 ? 22.438 2.924 -14.422 1 97.44 468 ILE A CA 1
ATOM 3771 C C . ILE A 1 468 ? 21.969 4.09 -13.555 1 97.44 468 ILE A C 1
ATOM 3773 O O . ILE A 1 468 ? 20.812 4.512 -13.641 1 97.44 468 ILE A O 1
ATOM 3777 N N . GLY A 1 469 ? 22.844 4.562 -12.695 1 95.81 469 GLY A N 1
ATOM 3778 C CA . GLY A 1 469 ? 22.609 5.777 -11.93 1 95.81 469 GLY A CA 1
ATOM 3779 C C . GLY A 1 469 ? 23.891 6.48 -11.516 1 95.81 469 GLY A C 1
ATOM 3780 O O . GLY A 1 469 ? 24.875 5.828 -11.18 1 95.81 469 GLY A O 1
ATOM 3781 N N . LEU A 1 470 ? 23.906 7.711 -11.68 1 95.94 470 LEU A N 1
ATOM 3782 C CA . LEU A 1 470 ? 24.984 8.531 -11.141 1 95.94 470 LEU A CA 1
ATOM 3783 C C . LEU A 1 470 ? 24.625 9.07 -9.766 1 95.94 470 LEU A C 1
ATOM 3785 O O . LEU A 1 470 ? 23.984 10.125 -9.656 1 95.94 470 LEU A O 1
ATOM 3789 N N . LYS A 1 471 ? 25.109 8.445 -8.727 1 95.62 471 LYS A N 1
ATOM 3790 C CA . LYS A 1 471 ? 24.719 8.75 -7.352 1 95.62 471 LYS A CA 1
ATOM 3791 C C . LYS A 1 471 ? 25.641 9.789 -6.73 1 95.62 471 LYS A C 1
ATOM 3793 O O . LYS A 1 471 ? 26.828 9.539 -6.551 1 95.62 471 LYS A O 1
ATOM 3798 N N . PRO A 1 472 ? 25.047 10.945 -6.301 1 93.88 472 PRO A N 1
ATOM 3799 C CA . PRO A 1 472 ? 25.891 11.922 -5.602 1 93.88 472 PRO A CA 1
ATOM 3800 C C . PRO A 1 472 ? 26.469 11.367 -4.305 1 93.88 472 PRO A C 1
ATOM 3802 O O . PRO A 1 472 ? 25.766 10.742 -3.518 1 93.88 472 PRO A O 1
ATOM 3805 N N . THR A 1 473 ? 27.75 11.578 -4.09 1 92.56 473 THR A N 1
ATOM 3806 C CA . THR A 1 473 ? 28.375 11.094 -2.869 1 92.56 473 THR A CA 1
ATOM 3807 C C . THR A 1 473 ? 27.766 11.758 -1.641 1 92.56 473 THR A C 1
ATOM 3809 O O . THR A 1 473 ? 27.75 11.18 -0.553 1 92.56 473 THR A O 1
ATOM 3812 N N . TRP A 1 474 ? 27.203 12.867 -1.906 1 88.75 474 TRP A N 1
ATOM 3813 C CA . TRP A 1 474 ? 26.547 13.609 -0.835 1 88.75 474 TRP A CA 1
ATOM 3814 C C . TRP A 1 474 ? 25.375 12.82 -0.25 1 88.75 474 TRP A C 1
ATOM 3816 O O . TRP A 1 474 ? 25.109 12.898 0.95 1 88.75 474 TRP A O 1
ATOM 3826 N N . ASN A 1 475 ? 24.719 12.094 -1.053 1 92.56 475 ASN A N 1
ATOM 3827 C CA . ASN A 1 475 ? 23.531 11.375 -0.636 1 92.56 475 ASN A CA 1
ATOM 3828 C C . ASN A 1 475 ? 23.828 10.367 0.464 1 92.56 475 ASN A C 1
ATOM 3830 O O . ASN A 1 475 ? 22.938 9.992 1.231 1 92.56 475 ASN A O 1
ATOM 3834 N N . ILE A 1 476 ? 25.109 9.93 0.546 1 92.31 476 ILE A N 1
ATOM 3835 C CA . ILE A 1 476 ? 25.438 8.898 1.524 1 92.31 476 ILE A CA 1
ATOM 3836 C C . ILE A 1 476 ? 26.438 9.461 2.541 1 92.31 476 ILE A C 1
ATOM 3838 O O . ILE A 1 476 ? 26.953 8.719 3.381 1 92.31 476 ILE A O 1
ATOM 3842 N N . SER A 1 477 ? 26.688 10.719 2.467 1 87.88 477 SER A N 1
ATOM 3843 C CA . SER A 1 477 ? 27.656 11.336 3.354 1 87.88 477 SER A CA 1
ATOM 3844 C C . SER A 1 477 ? 27.109 11.492 4.766 1 87.88 477 SER A C 1
ATOM 3846 O O . SER A 1 477 ? 25.938 11.828 4.945 1 87.88 477 SER A O 1
ATOM 3848 N N . ASP A 1 478 ? 27.953 11.359 5.715 1 83.25 478 ASP A N 1
ATOM 3849 C CA . ASP A 1 478 ? 27.594 11.562 7.113 1 83.25 478 ASP A CA 1
ATOM 3850 C C . ASP A 1 478 ? 27.281 13.039 7.387 1 83.25 478 ASP A C 1
ATOM 3852 O O . ASP A 1 478 ? 26.625 13.367 8.383 1 83.25 478 ASP A O 1
ATOM 3856 N N . GLN A 1 479 ? 27.734 13.82 6.52 1 77.75 479 GLN A N 1
ATOM 3857 C CA . GLN A 1 479 ? 27.531 15.258 6.688 1 77.75 479 GLN A CA 1
ATOM 3858 C C . GLN A 1 479 ? 26.156 15.68 6.172 1 77.75 479 GLN A C 1
ATOM 3860 O O . GLN A 1 479 ? 25.688 16.781 6.461 1 77.75 479 GLN A O 1
ATOM 3865 N N . ASN A 1 480 ? 25.547 14.844 5.391 1 85.25 480 ASN A N 1
ATOM 3866 C CA . ASN A 1 480 ? 24.188 15.102 4.902 1 85.25 480 ASN A CA 1
ATOM 3867 C C . ASN A 1 480 ? 23.141 14.859 5.988 1 85.25 480 ASN A C 1
ATOM 3869 O O . ASN A 1 480 ? 22.906 13.719 6.383 1 85.25 480 ASN A O 1
ATOM 3873 N N . PRO A 1 481 ? 22.453 15.922 6.449 1 82.81 481 PRO A N 1
ATOM 3874 C CA . PRO A 1 481 ? 21.438 15.727 7.492 1 82.81 481 PRO A CA 1
ATOM 3875 C C . PRO A 1 481 ? 20.266 14.875 7.027 1 82.81 481 PRO A C 1
ATOM 3877 O O . PRO A 1 481 ? 19.484 14.391 7.852 1 82.81 481 PRO A O 1
ATOM 3880 N N . HIS A 1 482 ? 20.156 14.719 5.707 1 90.12 482 HIS A N 1
ATOM 3881 C CA . HIS A 1 482 ? 19.031 13.961 5.168 1 90.12 482 HIS A CA 1
ATOM 3882 C C . HIS A 1 482 ? 19.484 12.648 4.559 1 90.12 482 HIS A C 1
ATOM 3884 O O . HIS A 1 482 ? 18.812 12.094 3.684 1 90.12 482 HIS A O 1
ATOM 3890 N N . GLN A 1 483 ? 20.609 12.172 4.992 1 91.69 483 GLN A N 1
ATOM 3891 C CA . GLN A 1 483 ? 21.156 10.93 4.469 1 91.69 483 GLN A CA 1
ATOM 3892 C C . GLN A 1 483 ? 20.156 9.781 4.617 1 91.69 483 GLN A C 1
ATOM 3894 O O . GLN A 1 483 ? 20.109 8.883 3.773 1 91.69 483 GLN A O 1
ATOM 3899 N N . HIS A 1 484 ? 19.344 9.875 5.656 1 93.75 484 HIS A N 1
ATOM 3900 C CA . HIS A 1 484 ? 18.375 8.828 5.945 1 93.75 484 HIS A CA 1
ATOM 3901 C C . HIS A 1 484 ? 17.391 8.664 4.789 1 93.75 484 HIS A C 1
ATOM 3903 O O . HIS A 1 484 ? 16.828 7.578 4.602 1 93.75 484 HIS A O 1
ATOM 3909 N N . ARG A 1 485 ? 17.188 9.648 4.051 1 95.44 485 ARG A N 1
ATOM 3910 C CA . ARG A 1 485 ? 16.219 9.664 2.967 1 95.44 485 ARG A CA 1
ATOM 3911 C C . ARG A 1 485 ? 16.906 9.633 1.606 1 95.44 485 ARG A C 1
ATOM 3913 O O . ARG A 1 485 ? 16.391 9.039 0.657 1 95.44 485 ARG A O 1
ATOM 3920 N N . ASP A 1 486 ? 18.078 10.266 1.496 1 95.31 486 ASP A N 1
ATOM 3921 C CA . ASP A 1 486 ? 18.703 10.531 0.202 1 95.31 486 ASP A CA 1
ATOM 3922 C C . ASP A 1 486 ? 19.578 9.359 -0.239 1 95.31 486 ASP A C 1
ATOM 3924 O O . ASP A 1 486 ? 19.922 9.242 -1.415 1 95.31 486 ASP A O 1
ATOM 3928 N N . TRP A 1 487 ? 19.875 8.445 0.596 1 96.69 487 TRP A N 1
ATOM 3929 C CA . TRP A 1 487 ? 20.922 7.453 0.355 1 96.69 487 TRP A CA 1
ATOM 3930 C C . TRP A 1 487 ? 20.578 6.594 -0.859 1 96.69 487 TRP A C 1
ATOM 3932 O O . TRP A 1 487 ? 21.484 6.102 -1.546 1 96.69 487 TRP A O 1
ATOM 3942 N N . HIS A 1 488 ? 19.297 6.402 -1.089 1 97.62 488 HIS A N 1
ATOM 3943 C CA . HIS A 1 488 ? 18.922 5.48 -2.158 1 97.62 488 HIS A CA 1
ATOM 3944 C C . HIS A 1 488 ? 18.547 6.234 -3.428 1 97.62 488 HIS A C 1
ATOM 3946 O O . HIS A 1 488 ? 18.062 5.637 -4.387 1 97.62 488 HIS A O 1
ATOM 3952 N N . LYS A 1 489 ? 18.75 7.559 -3.459 1 97.31 489 LYS A N 1
ATOM 3953 C CA . LYS A 1 489 ? 18.422 8.375 -4.625 1 97.31 489 LYS A CA 1
ATOM 3954 C C . LYS A 1 489 ? 19.609 8.484 -5.574 1 97.31 489 LYS A C 1
ATOM 3956 O O . LYS A 1 489 ? 20.766 8.609 -5.137 1 97.31 489 LYS A O 1
ATOM 3961 N N . PHE A 1 490 ? 19.281 8.406 -6.871 1 97.31 490 PHE A N 1
ATOM 3962 C CA . PHE A 1 490 ? 20.328 8.469 -7.887 1 97.31 490 PHE A CA 1
ATOM 3963 C C . PHE A 1 490 ? 20.344 9.836 -8.562 1 97.31 490 PHE A C 1
ATOM 3965 O O . PHE A 1 490 ? 20.734 9.953 -9.727 1 97.31 490 PHE A O 1
ATOM 3972 N N . GLY A 1 491 ? 19.875 10.828 -7.953 1 93.38 491 GLY A N 1
ATOM 3973 C CA . GLY A 1 491 ? 19.922 12.242 -8.305 1 93.38 491 GLY A CA 1
ATOM 3974 C C . GLY A 1 491 ? 20.25 13.133 -7.121 1 93.38 491 GLY A C 1
ATOM 3975 O O . GLY A 1 491 ? 20.406 12.656 -5.996 1 93.38 491 GLY A O 1
ATOM 3976 N N . HIS A 1 492 ? 20.453 14.312 -7.473 1 91.81 492 HIS A N 1
ATOM 3977 C CA . HIS A 1 492 ? 20.656 15.273 -6.398 1 91.81 492 HIS A CA 1
ATOM 3978 C C . HIS A 1 492 ? 19.344 15.664 -5.734 1 91.81 492 HIS A C 1
ATOM 3980 O O . HIS A 1 492 ? 18.375 16 -6.418 1 91.81 492 HIS A O 1
ATOM 3986 N N . VAL A 1 493 ? 19.344 15.586 -4.383 1 91.06 493 VAL A N 1
ATOM 3987 C CA . VAL A 1 493 ? 18.094 15.859 -3.676 1 91.06 493 VAL A CA 1
ATOM 3988 C C . VAL A 1 493 ? 18.156 17.234 -3.025 1 91.06 493 VAL A C 1
ATOM 3990 O O . VAL A 1 493 ? 19.109 17.547 -2.307 1 91.06 493 VAL A O 1
ATOM 3993 N N . VAL A 1 494 ? 17.203 18 -3.344 1 85.88 494 VAL A N 1
ATOM 3994 C CA . VAL A 1 494 ? 17.031 19.297 -2.682 1 85.88 494 VAL A CA 1
ATOM 3995 C C . VAL A 1 494 ? 15.719 19.297 -1.901 1 85.88 494 VAL A C 1
ATOM 3997 O O . VAL A 1 494 ? 14.828 18.484 -2.168 1 85.88 494 VAL A O 1
ATOM 4000 N N . ASN A 1 495 ? 15.594 20.219 -0.882 1 84.88 495 ASN A N 1
ATOM 4001 C CA . ASN A 1 495 ? 14.414 20.266 -0.034 1 84.88 495 ASN A CA 1
ATOM 4002 C C . ASN A 1 495 ? 13.633 21.562 -0.23 1 84.88 495 ASN A C 1
ATOM 4004 O O . ASN A 1 495 ? 14.172 22.641 -0.034 1 84.88 495 ASN A O 1
ATOM 4008 N N . ALA A 1 496 ? 12.43 21.422 -0.686 1 81.94 496 ALA A N 1
ATOM 4009 C CA . ALA A 1 496 ? 11.516 22.562 -0.72 1 81.94 496 ALA A CA 1
ATOM 4010 C C . ALA A 1 496 ? 10.789 22.719 0.612 1 81.94 496 ALA A C 1
ATOM 4012 O O . ALA A 1 496 ? 10.141 21.797 1.088 1 81.94 496 ALA A O 1
ATOM 4013 N N . ILE A 1 497 ? 10.977 23.859 1.239 1 79.44 497 ILE A N 1
ATOM 4014 C CA . ILE A 1 497 ? 10.359 24.125 2.531 1 79.44 497 ILE A CA 1
ATOM 4015 C C . ILE A 1 497 ? 9.188 25.094 2.352 1 79.44 497 ILE A C 1
ATOM 4017 O O . ILE A 1 497 ? 9.367 26.219 1.864 1 79.44 497 ILE A O 1
ATOM 4021 N N . MET A 1 498 ? 7.961 24.547 2.645 1 74.69 498 MET A N 1
ATOM 4022 C CA . MET A 1 498 ? 6.773 25.391 2.598 1 74.69 498 MET A CA 1
ATOM 4023 C C . MET A 1 498 ? 6.414 25.906 3.988 1 74.69 498 MET A C 1
ATOM 4025 O O . MET A 1 498 ? 6.266 25.109 4.922 1 74.69 498 MET A O 1
ATOM 4029 N N . GLN A 1 499 ? 6.461 27.156 4.246 1 62.06 499 GLN A N 1
ATOM 4030 C CA . GLN A 1 499 ? 6.109 27.75 5.535 1 62.06 499 GLN A CA 1
ATOM 4031 C C . GLN A 1 499 ? 4.828 28.578 5.434 1 62.06 499 GLN A C 1
ATOM 4033 O O . GLN A 1 499 ? 4.871 29.75 5.098 1 62.06 499 GLN A O 1
ATOM 4038 N N . PRO A 1 500 ? 3.711 27.781 5.578 1 56.72 500 PRO A N 1
ATOM 4039 C CA . PRO A 1 500 ? 2.514 28.625 5.57 1 56.72 500 PRO A CA 1
ATOM 4040 C C . PRO A 1 500 ? 2.494 29.641 6.723 1 56.72 500 PRO A C 1
ATOM 4042 O O . PRO A 1 500 ? 2.986 29.344 7.812 1 56.72 500 PRO A O 1
ATOM 4045 N N . THR A 1 501 ? 2.5 30.891 6.453 1 56.72 501 THR A N 1
ATOM 4046 C CA . THR A 1 501 ? 2.324 31.891 7.504 1 56.72 501 THR A CA 1
ATOM 4047 C C . THR A 1 501 ? 0.902 31.844 8.055 1 56.72 501 THR A C 1
ATOM 4049 O O . THR A 1 501 ? -0.066 31.938 7.297 1 56.72 501 THR A O 1
ATOM 4052 N N . HIS A 1 502 ? 0.847 31.203 9.242 1 58.34 502 HIS A N 1
ATOM 4053 C CA . HIS A 1 502 ? -0.458 31.281 9.891 1 58.34 502 HIS A CA 1
ATOM 4054 C C . HIS A 1 502 ? -0.688 32.656 10.516 1 58.34 502 HIS A C 1
ATOM 4056 O O . HIS A 1 502 ? 0.147 33.156 11.281 1 58.34 502 HIS A O 1
ATOM 4062 N N . HIS A 1 503 ? -1.618 33.469 9.727 1 53.88 503 HIS A N 1
ATOM 4063 C CA . HIS A 1 503 ? -1.969 34.781 10.273 1 53.88 503 HIS A CA 1
ATOM 4064 C C . HIS A 1 503 ? -3.176 34.688 11.195 1 53.88 503 HIS A C 1
ATOM 4066 O O . HIS A 1 503 ? -4.109 33.938 10.93 1 53.88 503 HIS A O 1
ATOM 4072 N N . ALA A 1 504 ? -2.988 34.875 12.414 1 51.56 504 ALA A N 1
ATOM 4073 C CA . ALA A 1 504 ? -4.137 34.938 13.312 1 51.56 504 ALA A CA 1
ATOM 4074 C C . ALA A 1 504 ? -4.512 36.375 13.625 1 51.56 504 ALA A C 1
ATOM 4076 O O . ALA A 1 504 ? -3.641 37.219 13.906 1 51.56 504 ALA A O 1
ATOM 4077 N N . GLU A 1 505 ? -5.789 36.844 12.867 1 48.34 505 GLU A N 1
ATOM 4078 C CA . GLU A 1 505 ? -6.309 38.156 13.164 1 48.34 505 GLU A CA 1
ATOM 4079 C C . GLU A 1 505 ? -7.277 38.125 14.344 1 48.34 505 GLU A C 1
ATOM 4081 O O . GLU A 1 505 ? -8.07 37.188 14.477 1 48.34 505 GLU A O 1
ATOM 4086 N N . ILE A 1 506 ? -6.996 38.594 15.422 1 43 506 ILE A N 1
ATOM 4087 C CA . ILE A 1 506 ? -7.98 38.656 16.484 1 43 506 ILE A CA 1
ATOM 4088 C C . ILE A 1 506 ? -8.672 40.031 16.469 1 43 506 ILE A C 1
ATOM 4090 O O . ILE A 1 506 ? -8.008 41.062 16.469 1 43 506 ILE A O 1
ATOM 4094 N N . SER A 1 507 ? -9.953 40.062 15.797 1 39.59 507 SER A N 1
ATOM 4095 C CA . SER A 1 507 ? -10.75 41.281 15.898 1 39.59 507 SER A CA 1
ATOM 4096 C C . SER A 1 507 ? -11.086 41.594 17.344 1 39.59 507 SER A C 1
ATOM 4098 O O . SER A 1 507 ? -11.461 40.719 18.109 1 39.59 507 SER A O 1
ATOM 4100 N N . PHE A 1 508 ? -10.445 42.562 18.016 1 35.69 508 PHE A N 1
ATOM 4101 C CA . PHE A 1 508 ? -10.859 43.094 19.312 1 35.69 508 PHE A CA 1
ATOM 4102 C C . PHE A 1 508 ? -12.219 43.781 19.203 1 35.69 508 PHE A C 1
ATOM 4104 O O . PHE A 1 508 ? -12.383 44.75 18.484 1 35.69 508 PHE A O 1
ATOM 4111 N N . GLN A 1 509 ? -13.297 42.969 19.062 1 34.62 509 GLN A N 1
ATOM 4112 C CA . GLN A 1 509 ? -14.516 43.781 19.203 1 34.62 509 GLN A CA 1
ATOM 4113 C C . GLN A 1 509 ? -14.531 44.531 20.531 1 34.62 509 GLN A C 1
ATOM 4115 O O . GLN A 1 509 ? -15.234 44.125 21.469 1 34.62 509 GLN A O 1
ATOM 4120 N N . ASP A 1 510 ? -13.656 44.781 21.406 1 32.59 510 ASP A N 1
ATOM 4121 C CA . ASP A 1 510 ? -14.211 45.719 22.359 1 32.59 510 ASP A CA 1
ATOM 4122 C C . ASP A 1 510 ? -14.812 46.938 21.656 1 32.59 510 ASP A C 1
ATOM 4124 O O . ASP A 1 510 ? -14.484 47.219 20.484 1 32.59 510 ASP A O 1
ATOM 4128 N N . ARG A 1 511 ? -15.523 48 22.609 1 35.59 511 ARG A N 1
ATOM 4129 C CA . ARG A 1 511 ? -16.25 49.219 22.234 1 35.59 511 ARG A CA 1
ATOM 4130 C C . ARG A 1 511 ? -15.508 50 21.156 1 35.59 511 ARG A C 1
ATOM 4132 O O . ARG A 1 511 ? -15.891 49.969 20 1 35.59 511 ARG A O 1
ATOM 4139 N N . ASP A 1 512 ? -14.93 51.25 21.688 1 31.78 512 ASP A N 1
ATOM 4140 C CA . ASP A 1 512 ? -14.68 52.531 20.984 1 31.78 512 ASP A CA 1
ATOM 4141 C C . ASP A 1 512 ? -13.586 52.344 19.922 1 31.78 512 ASP A C 1
ATOM 4143 O O . ASP A 1 512 ? -13.594 53.031 18.906 1 31.78 512 ASP A O 1
ATOM 4147 N N . THR A 1 513 ? -12.258 52.312 20.406 1 31.33 513 THR A N 1
ATOM 4148 C CA . THR A 1 513 ? -11.227 52.562 19.422 1 31.33 513 THR A CA 1
ATOM 4149 C C . THR A 1 513 ? -10.898 51.281 18.641 1 31.33 513 THR A C 1
ATOM 4151 O O . THR A 1 513 ? -10.758 50.219 19.219 1 31.33 513 THR A O 1
ATOM 4154 N N . ALA A 1 514 ? -11.328 51.125 17.422 1 35 514 ALA A N 1
ATOM 4155 C CA . ALA A 1 514 ? -11.039 50.25 16.297 1 35 514 ALA A CA 1
ATOM 4156 C C . ALA A 1 514 ? -9.562 49.844 16.281 1 35 514 ALA A C 1
ATOM 4158 O O . ALA A 1 514 ? -8.734 50.562 15.711 1 35 514 ALA A O 1
ATOM 4159 N N . LEU A 1 515 ? -8.828 49.719 17.422 1 36.25 515 LEU A N 1
ATOM 4160 C CA . LEU A 1 515 ? -7.438 49.438 17.062 1 36.25 515 LEU A CA 1
ATOM 4161 C C . LEU A 1 515 ? -7.348 48.281 16.078 1 36.25 515 LEU A C 1
ATOM 4163 O O . LEU A 1 515 ? -8.133 47.344 16.141 1 36.25 515 LEU A O 1
ATOM 4167 N N . PRO A 1 516 ? -6.594 48.5 15.023 1 38.97 516 PRO A N 1
ATOM 4168 C CA . PRO A 1 516 ? -6.328 47.594 13.906 1 38.97 516 PRO A CA 1
ATOM 4169 C C . PRO A 1 516 ? -5.996 46.188 14.367 1 38.97 516 PRO A C 1
ATOM 4171 O O . PRO A 1 516 ? -5.488 46 15.477 1 38.97 516 PRO A O 1
ATOM 4174 N N . ASP A 1 517 ? -6.496 45.125 13.75 1 42 517 ASP A N 1
ATOM 4175 C CA . ASP A 1 517 ? -6.465 43.656 13.648 1 42 517 ASP A CA 1
ATOM 4176 C C . ASP A 1 517 ? -5.035 43.156 13.742 1 42 517 ASP A C 1
ATOM 4178 O O . ASP A 1 517 ? -4.168 43.531 12.961 1 42 517 ASP A O 1
ATOM 4182 N N . ALA A 1 518 ? -4.344 43.156 14.984 1 46.06 518 ALA A N 1
ATOM 4183 C CA . ALA A 1 518 ? -3.002 42.594 15.195 1 46.06 518 ALA A CA 1
ATOM 4184 C C . ALA A 1 518 ? -2.84 41.25 14.531 1 46.06 518 ALA A C 1
ATOM 4186 O O . ALA A 1 518 ? -3.727 40.406 14.625 1 46.06 518 ALA A O 1
ATOM 4187 N N . CYS A 1 519 ? -2.102 41.219 13.297 1 52.03 519 CYS A N 1
ATOM 4188 C CA . CYS A 1 519 ? -1.79 40 12.523 1 52.03 519 CYS A CA 1
ATOM 4189 C C . CYS A 1 519 ? -0.531 39.344 13.047 1 52.03 519 CYS A C 1
ATOM 4191 O O . CYS A 1 519 ? 0.497 40 13.242 1 52.03 519 CYS A O 1
ATOM 4193 N N . SER A 1 520 ? -0.623 38.219 14.07 1 59.72 520 SER A N 1
ATOM 4194 C CA . SER A 1 520 ? 0.537 37.438 14.469 1 59.72 520 SER A CA 1
ATOM 4195 C C . SER A 1 520 ? 0.875 36.375 13.422 1 59.72 520 SER A C 1
ATOM 4197 O O . SER A 1 520 ? -0.012 35.875 12.719 1 59.72 520 SER A O 1
ATOM 4199 N N . SER A 1 521 ? 2.273 36.406 13.094 1 65.75 521 SER A N 1
ATOM 4200 C CA . SER A 1 521 ? 2.789 35.344 12.234 1 65.75 521 SER A CA 1
ATOM 4201 C C . SER A 1 521 ? 3.434 34.25 13.062 1 65.75 521 SER A C 1
ATOM 4203 O O . SER A 1 521 ? 4.301 34.5 13.898 1 65.75 521 SER A O 1
ATOM 4205 N N . ILE A 1 522 ? 2.836 33.062 13.039 1 68.62 522 ILE A N 1
ATOM 4206 C CA . ILE A 1 522 ? 3.379 31.938 13.758 1 68.62 522 ILE A CA 1
ATOM 4207 C C . ILE A 1 522 ? 3.863 30.875 12.773 1 68.62 522 ILE A C 1
ATOM 4209 O O . ILE A 1 522 ? 3.107 30.438 11.898 1 68.62 522 ILE A O 1
ATOM 4213 N N . SER A 1 523 ? 5.117 30.516 12.953 1 73.56 523 SER A N 1
ATOM 4214 C CA . SER A 1 523 ? 5.656 29.453 12.109 1 73.56 523 SER A CA 1
ATOM 4215 C C . SER A 1 523 ? 5.449 28.078 12.742 1 73.56 523 SER A C 1
ATOM 4217 O O . SER A 1 523 ? 5.18 27.984 13.945 1 73.56 523 SER A O 1
ATOM 4219 N N . ASP A 1 524 ? 5.535 27.078 11.953 1 75.88 524 ASP A N 1
ATOM 4220 C CA . ASP A 1 524 ? 5.543 25.719 12.484 1 75.88 524 ASP A CA 1
ATOM 4221 C C . ASP A 1 524 ? 6.875 25.406 13.156 1 75.88 524 ASP A C 1
ATOM 4223 O O . ASP A 1 524 ? 7.914 25.938 12.781 1 75.88 524 ASP 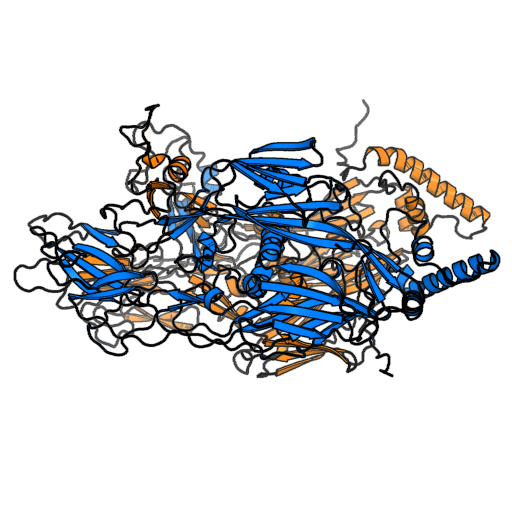A O 1
ATOM 4227 N N . ILE A 1 525 ? 6.77 24.609 14.141 1 80.19 525 ILE A N 1
ATOM 4228 C CA . ILE A 1 525 ? 7.996 24.203 14.82 1 80.19 525 ILE A CA 1
ATOM 4229 C C . ILE A 1 525 ? 8.93 23.516 13.836 1 80.19 525 ILE A C 1
ATOM 4231 O O . ILE A 1 525 ? 10.125 23.812 13.789 1 80.19 525 ILE A O 1
ATOM 4235 N N . SER A 1 526 ? 8.328 22.562 13.109 1 80.56 526 SER A N 1
ATOM 4236 C CA . SER A 1 526 ? 9.023 21.906 12 1 80.56 526 SER A CA 1
ATOM 4237 C C . SER A 1 526 ? 8.242 22.047 10.703 1 80.56 526 SER A C 1
ATOM 4239 O O . SER A 1 526 ? 7.172 21.453 10.547 1 80.56 526 SER A O 1
ATOM 4241 N N . PRO A 1 527 ? 8.727 22.781 9.852 1 78.5 527 PRO A N 1
ATOM 4242 C CA . PRO A 1 527 ? 7.98 23.016 8.617 1 78.5 527 PRO A CA 1
ATOM 4243 C C . PRO A 1 527 ? 7.891 21.766 7.734 1 78.5 527 PRO A C 1
ATOM 4245 O O . PRO A 1 527 ? 8.703 20.844 7.879 1 78.5 527 PRO A O 1
ATOM 4248 N N . VAL A 1 528 ? 6.902 21.828 6.852 1 81.31 528 VAL A N 1
ATOM 4249 C CA . VAL A 1 528 ? 6.758 20.766 5.871 1 81.31 528 VAL A CA 1
ATOM 4250 C C . VAL A 1 528 ? 7.91 20.828 4.871 1 81.31 528 VAL A C 1
ATOM 4252 O O . VAL A 1 528 ? 8.227 21.891 4.344 1 81.31 528 VAL A O 1
ATOM 4255 N N . THR A 1 529 ? 8.508 19.703 4.684 1 84.25 529 THR A N 1
ATOM 4256 C CA . THR A 1 529 ? 9.648 19.609 3.773 1 84.25 529 THR A CA 1
ATOM 4257 C C . THR A 1 529 ? 9.344 18.641 2.635 1 84.25 529 THR A C 1
ATOM 4259 O O . THR A 1 529 ? 8.938 17.5 2.873 1 84.25 529 THR A O 1
ATOM 4262 N N . TYR A 1 530 ? 9.547 19.141 1.401 1 88.19 530 TYR A N 1
ATOM 4263 C CA . TYR A 1 530 ? 9.359 18.312 0.215 1 88.19 530 TYR A CA 1
ATOM 4264 C C . TYR A 1 530 ? 10.703 17.984 -0.439 1 88.19 530 TYR A C 1
ATOM 4266 O O . TYR A 1 530 ? 11.352 18.875 -1.011 1 88.19 530 TYR A O 1
ATOM 4274 N N . PRO A 1 531 ? 11.094 16.719 -0.371 1 91.12 531 PRO A N 1
ATOM 4275 C CA . PRO A 1 531 ? 12.312 16.328 -1.087 1 91.12 531 PRO A CA 1
ATOM 4276 C C . PRO A 1 531 ? 12.109 16.25 -2.598 1 91.12 531 PRO A C 1
ATOM 4278 O O . PRO A 1 531 ? 11.211 15.547 -3.062 1 91.12 531 PRO A O 1
ATOM 4281 N N . ILE A 1 532 ? 12.922 17 -3.348 1 89.25 532 ILE A N 1
ATOM 4282 C CA . ILE A 1 532 ? 12.875 16.984 -4.805 1 89.25 532 ILE A CA 1
ATOM 4283 C C . ILE A 1 532 ? 14.156 16.375 -5.359 1 89.25 532 ILE A C 1
ATOM 4285 O O . ILE A 1 532 ? 15.258 16.875 -5.094 1 89.25 532 ILE A O 1
ATOM 4289 N N . THR A 1 533 ? 14.023 15.281 -6.105 1 92.94 533 THR A N 1
ATOM 4290 C CA . THR A 1 533 ? 15.18 14.656 -6.738 1 92.94 533 THR A CA 1
ATOM 4291 C C . THR A 1 533 ? 15.398 15.227 -8.141 1 92.94 533 THR A C 1
ATOM 4293 O O . THR A 1 533 ? 14.508 15.172 -8.984 1 92.94 533 THR A O 1
ATOM 4296 N N . LEU A 1 534 ? 16.625 15.703 -8.359 1 89.81 534 LEU A N 1
ATOM 4297 C CA . LEU A 1 534 ? 17 16.281 -9.641 1 89.81 534 LEU A CA 1
ATOM 4298 C C . LEU A 1 534 ? 17.922 15.352 -10.414 1 89.81 534 LEU A C 1
ATOM 4300 O O . LEU A 1 534 ? 18.922 14.883 -9.883 1 89.81 534 LEU A O 1
ATOM 4304 N N . PRO A 1 535 ? 17.609 15.055 -11.656 1 92.19 535 PRO A N 1
ATOM 4305 C CA . PRO A 1 535 ? 18.531 14.258 -12.461 1 92.19 535 PRO A CA 1
ATOM 4306 C C . PRO A 1 535 ? 19.844 14.984 -12.734 1 92.19 535 PRO A C 1
ATOM 4308 O O . PRO A 1 535 ? 19.844 16.188 -13.008 1 92.19 535 PRO A O 1
ATOM 4311 N N . ILE A 1 536 ? 20.922 14.289 -12.688 1 92.94 536 ILE A N 1
ATOM 4312 C CA . ILE A 1 536 ? 22.188 14.992 -12.828 1 92.94 536 ILE A CA 1
ATOM 4313 C C . ILE A 1 536 ? 22.844 14.641 -14.164 1 92.94 536 ILE A C 1
ATOM 4315 O O . ILE A 1 536 ? 23.766 15.32 -14.609 1 92.94 536 ILE A O 1
ATOM 4319 N N . ILE A 1 537 ? 22.391 13.547 -14.789 1 95.44 537 ILE A N 1
ATOM 4320 C CA . ILE A 1 537 ? 22.875 13.227 -16.125 1 95.44 537 ILE A CA 1
ATOM 4321 C C . ILE A 1 537 ? 22.016 13.93 -17.172 1 95.44 537 ILE A C 1
ATOM 4323 O O . ILE A 1 537 ? 20.797 13.82 -17.141 1 95.44 537 ILE A O 1
ATOM 4327 N N . LYS A 1 538 ? 22.672 14.648 -18.062 1 93.06 538 LYS A N 1
ATOM 4328 C CA . LYS A 1 538 ? 21.953 15.305 -19.156 1 93.06 538 LYS A CA 1
ATOM 4329 C C . LYS A 1 538 ? 21.797 14.367 -20.344 1 93.06 538 LYS A C 1
ATOM 4331 O O . LYS A 1 538 ? 20.688 14.148 -20.828 1 93.06 538 LYS A O 1
ATOM 4336 N N . ASN A 1 539 ? 22.969 13.914 -20.781 1 95.31 539 ASN A N 1
ATOM 4337 C CA . ASN A 1 539 ? 23.031 12.953 -21.875 1 95.31 539 ASN A CA 1
ATOM 4338 C C . ASN A 1 539 ? 23.938 11.773 -21.547 1 95.31 539 ASN A C 1
ATOM 4340 O O . ASN A 1 539 ? 24.891 11.914 -20.766 1 95.31 539 ASN A O 1
ATOM 4344 N N . ILE A 1 540 ? 23.609 10.664 -22.156 1 96.5 540 ILE A N 1
ATOM 4345 C CA . ILE A 1 540 ? 24.391 9.461 -21.891 1 96.5 540 ILE A CA 1
ATOM 4346 C C . ILE A 1 540 ? 24.734 8.766 -23.219 1 96.5 540 ILE A C 1
ATOM 4348 O O . ILE A 1 540 ? 23.953 8.812 -24.172 1 96.5 540 ILE A O 1
ATOM 4352 N N . SER A 1 541 ? 25.953 8.195 -23.266 1 95.56 541 SER A N 1
ATOM 4353 C CA . SER A 1 541 ? 26.406 7.426 -24.406 1 95.56 541 SER A CA 1
ATOM 4354 C C . SER A 1 541 ? 27 6.09 -23.969 1 95.56 541 SER A C 1
ATOM 4356 O O . SER A 1 541 ? 27.609 5.992 -22.906 1 95.56 541 SER A O 1
ATOM 4358 N N . VAL A 1 542 ? 26.75 5.102 -24.75 1 95.5 542 VAL A N 1
ATOM 4359 C CA . VAL A 1 542 ? 27.359 3.785 -24.562 1 95.5 542 VAL A CA 1
ATOM 4360 C C . VAL A 1 542 ? 28.094 3.369 -25.828 1 95.5 542 VAL A C 1
ATOM 4362 O O . VAL A 1 542 ? 27.531 3.373 -26.922 1 95.5 542 VAL A O 1
ATOM 4365 N N . THR A 1 543 ? 29.391 3.035 -25.656 1 93.19 543 THR A N 1
ATOM 4366 C CA . THR A 1 543 ? 30.234 2.664 -26.781 1 93.19 543 THR A CA 1
ATOM 4367 C C . THR A 1 543 ? 30.922 1.326 -26.531 1 93.19 543 THR A C 1
ATOM 4369 O O . THR A 1 543 ? 31.375 1.059 -25.422 1 93.19 543 THR A O 1
ATOM 4372 N N . ALA A 1 544 ? 30.875 0.528 -27.469 1 90 544 ALA A N 1
ATOM 4373 C CA . ALA A 1 544 ? 31.594 -0.75 -27.422 1 90 544 ALA A CA 1
ATOM 4374 C C . ALA A 1 544 ? 32.438 -0.96 -28.688 1 90 544 ALA A C 1
ATOM 4376 O O . ALA A 1 544 ? 31.922 -0.833 -29.797 1 90 544 ALA A O 1
ATOM 4377 N N . HIS A 1 545 ? 33.688 -1.292 -28.516 1 88.06 545 HIS A N 1
ATOM 4378 C CA . HIS A 1 545 ? 34.625 -1.55 -29.609 1 88.06 545 HIS A CA 1
ATOM 4379 C C . HIS A 1 545 ? 34.594 -0.409 -30.625 1 88.06 545 HIS A C 1
ATOM 4381 O O . HIS A 1 545 ? 34.531 -0.646 -31.828 1 88.06 545 HIS A O 1
ATOM 4387 N N . GLY A 1 546 ? 34.438 0.741 -30.203 1 84 546 GLY A N 1
ATOM 4388 C CA . GLY A 1 546 ? 34.5 1.936 -31.031 1 84 546 GLY A CA 1
ATOM 4389 C C . GLY A 1 546 ? 33.156 2.266 -31.688 1 84 546 GLY A C 1
ATOM 4390 O O . GLY A 1 546 ? 33.062 3.254 -32.406 1 84 546 GLY A O 1
ATOM 4391 N N . ILE A 1 547 ? 32.188 1.446 -31.453 1 86.88 547 ILE A N 1
ATOM 4392 C CA . ILE A 1 547 ? 30.859 1.667 -32.031 1 86.88 547 ILE A CA 1
ATOM 4393 C C . ILE A 1 547 ? 29.922 2.266 -31 1 86.88 547 ILE A C 1
ATOM 4395 O O . ILE A 1 547 ? 29.828 1.771 -29.875 1 86.88 547 ILE A O 1
ATOM 4399 N N . ASN A 1 548 ? 29.219 3.242 -31.469 1 88.75 548 ASN A N 1
ATOM 4400 C CA . ASN A 1 548 ? 28.219 3.848 -30.594 1 88.75 548 ASN A CA 1
ATOM 4401 C C . ASN A 1 548 ? 26.922 3.061 -30.578 1 88.75 548 ASN A C 1
ATOM 4403 O O . ASN A 1 548 ? 26.219 3.01 -31.594 1 88.75 548 ASN A O 1
ATOM 4407 N N . LEU A 1 549 ? 26.578 2.531 -29.484 1 89.31 549 LEU A N 1
ATOM 4408 C CA . LEU A 1 549 ? 25.297 1.861 -29.312 1 89.31 549 LEU A CA 1
ATOM 4409 C C . LEU A 1 549 ? 24.203 2.865 -28.953 1 89.31 549 LEU A C 1
ATOM 4411 O O . LEU A 1 549 ? 23.078 2.74 -29.422 1 89.31 549 LEU A O 1
ATOM 4415 N N . ILE A 1 550 ? 24.547 3.748 -28.062 1 90.44 550 ILE A N 1
ATOM 4416 C CA . ILE A 1 550 ? 23.766 4.91 -27.672 1 90.44 550 ILE A CA 1
ATOM 4417 C C . ILE A 1 550 ? 24.609 6.172 -27.766 1 90.44 550 ILE A C 1
ATOM 4419 O O . ILE A 1 550 ? 25.688 6.254 -27.156 1 90.44 550 ILE A O 1
ATOM 4423 N N . ASP A 1 551 ? 24.125 7.055 -28.562 1 92.75 551 ASP A N 1
ATOM 4424 C CA . ASP A 1 551 ? 24.953 8.234 -28.828 1 92.75 551 ASP A CA 1
ATOM 4425 C C . ASP A 1 551 ? 24.281 9.5 -28.312 1 92.75 551 ASP A C 1
ATOM 4427 O O . ASP A 1 551 ? 23.516 10.141 -29.031 1 92.75 551 ASP A O 1
ATOM 4431 N N . LYS A 1 552 ? 24.672 9.852 -27.125 1 93.88 552 LYS A N 1
ATOM 4432 C CA . LYS A 1 552 ? 24.312 11.109 -26.484 1 93.88 552 LYS A CA 1
ATOM 4433 C C . LYS A 1 552 ? 22.797 11.281 -26.406 1 93.88 552 LYS A C 1
ATOM 4435 O O . LYS A 1 552 ? 22.266 12.305 -26.828 1 93.88 552 LYS A O 1
ATOM 4440 N N . PHE A 1 553 ? 22.156 10.281 -25.938 1 94.56 553 PHE A N 1
ATOM 4441 C CA . PHE A 1 553 ? 20.719 10.367 -25.703 1 94.56 553 PHE A CA 1
ATOM 4442 C C . PHE A 1 553 ? 20.422 11.148 -24.438 1 94.56 553 PHE A C 1
ATOM 4444 O O . PHE A 1 553 ? 21.141 11.008 -23.438 1 94.56 553 PHE A O 1
ATOM 4451 N N . PRO A 1 554 ? 19.328 11.906 -24.484 1 94.38 554 PRO A N 1
ATOM 4452 C CA . PRO A 1 554 ? 18.938 12.555 -23.234 1 94.38 554 PRO A CA 1
ATOM 4453 C C . PRO A 1 554 ? 18.594 11.562 -22.125 1 94.38 554 PRO A C 1
ATOM 4455 O O . PRO A 1 554 ? 18.016 10.508 -22.406 1 94.38 554 PRO A O 1
ATOM 4458 N N . SER A 1 555 ? 18.938 11.883 -20.953 1 94.5 555 SER A N 1
ATOM 4459 C CA . SER A 1 555 ? 18.75 10.984 -19.812 1 94.5 555 SER A CA 1
ATOM 4460 C C . SER A 1 555 ? 17.297 10.539 -19.703 1 94.5 555 SER A C 1
ATOM 4462 O O . SER A 1 555 ? 17.016 9.414 -19.281 1 94.5 555 SER A O 1
ATOM 4464 N N . LYS A 1 556 ? 16.297 11.445 -20.016 1 93.38 556 LYS A N 1
ATOM 4465 C CA . LYS A 1 556 ? 14.875 11.141 -19.906 1 93.38 556 LYS A CA 1
ATOM 4466 C C . LYS A 1 556 ? 14.492 9.953 -20.781 1 93.38 556 LYS A C 1
ATOM 4468 O O . LYS A 1 556 ? 13.586 9.195 -20.453 1 93.38 556 LYS A O 1
ATOM 4473 N N . PHE A 1 557 ? 15.219 9.797 -21.875 1 94.62 557 PHE A N 1
ATOM 4474 C CA . PHE A 1 557 ? 14.984 8.656 -22.75 1 94.62 557 PHE A CA 1
ATOM 4475 C C . PHE A 1 557 ? 15.242 7.344 -22.016 1 94.62 557 PHE A C 1
ATOM 4477 O O . PHE A 1 557 ? 14.469 6.391 -22.141 1 94.62 557 PHE A O 1
ATOM 4484 N N . CYS A 1 558 ? 16.234 7.312 -21.234 1 96.19 558 CYS A N 1
ATOM 4485 C CA . CYS A 1 558 ? 16.656 6.086 -20.562 1 96.19 558 CYS A CA 1
ATOM 4486 C C . CYS A 1 558 ? 15.969 5.941 -19.219 1 96.19 558 CYS A C 1
ATOM 4488 O O . CYS A 1 558 ? 15.828 4.828 -18.703 1 96.19 558 CYS A O 1
ATOM 4490 N N . SER A 1 559 ? 15.539 7.047 -18.625 1 96.19 559 SER A N 1
ATOM 4491 C CA . SER A 1 559 ? 14.938 6.977 -17.297 1 96.19 559 SER A CA 1
ATOM 4492 C C . SER A 1 559 ? 13.43 6.754 -17.391 1 96.19 559 SER A C 1
ATOM 4494 O O . SER A 1 559 ? 12.828 6.215 -16.453 1 96.19 559 SER A O 1
ATOM 4496 N N . SER A 1 560 ? 12.773 7.164 -18.516 1 94.88 560 SER A N 1
ATOM 4497 C CA . SER A 1 560 ? 11.312 7.137 -18.578 1 94.88 560 SER A CA 1
ATOM 4498 C C . SER A 1 560 ? 10.828 6.348 -19.781 1 94.88 560 SER A C 1
ATOM 4500 O O . SER A 1 560 ? 9.992 5.449 -19.656 1 94.88 560 SER A O 1
ATOM 4502 N N . TYR A 1 561 ? 11.398 6.602 -20.922 1 94.38 561 TYR A N 1
ATOM 4503 C CA . TYR A 1 561 ? 10.82 6.016 -22.125 1 94.38 561 TYR A CA 1
ATOM 4504 C C . TYR A 1 561 ? 11.148 4.531 -22.219 1 94.38 561 TYR A C 1
ATOM 4506 O O . TYR A 1 561 ? 10.266 3.709 -22.484 1 94.38 561 TYR A O 1
ATOM 4514 N N . ILE A 1 562 ? 12.375 4.152 -22 1 94.25 562 ILE A N 1
ATOM 4515 C CA . ILE A 1 562 ? 12.812 2.77 -22.188 1 94.25 562 ILE A CA 1
ATOM 4516 C C . ILE A 1 562 ? 12.055 1.867 -21.203 1 94.25 562 ILE A C 1
ATOM 4518 O O . ILE A 1 562 ? 11.438 0.882 -21.625 1 94.25 562 ILE A O 1
ATOM 4522 N N . PRO A 1 563 ? 12.039 2.191 -20 1 95.56 563 PRO A N 1
ATOM 4523 C CA . PRO A 1 563 ? 11.297 1.306 -19.094 1 95.56 563 PRO A CA 1
ATOM 4524 C C . PRO A 1 563 ? 9.797 1.331 -19.359 1 95.56 563 PRO A C 1
ATOM 4526 O O . PRO A 1 563 ? 9.094 0.368 -19.031 1 95.56 563 PRO A O 1
ATOM 4529 N N . PHE A 1 564 ? 9.273 2.422 -19.906 1 93.81 564 PHE A N 1
ATOM 4530 C CA . PHE A 1 564 ? 7.863 2.508 -20.25 1 93.81 564 PHE A CA 1
ATOM 4531 C C . PHE A 1 564 ? 7.527 1.566 -21.406 1 93.81 564 PHE A C 1
ATOM 4533 O O . PHE A 1 564 ? 6.473 0.932 -21.406 1 93.81 564 PHE A O 1
ATOM 4540 N N . HIS A 1 565 ? 8.445 1.469 -22.25 1 90.75 565 HIS A N 1
ATOM 4541 C CA . HIS A 1 565 ? 8.172 0.748 -23.484 1 90.75 565 HIS A CA 1
ATOM 4542 C C . HIS A 1 565 ? 8.5 -0.735 -23.344 1 90.75 565 HIS A C 1
ATOM 4544 O O . HIS A 1 565 ? 7.762 -1.587 -23.844 1 90.75 565 HIS A O 1
ATOM 4550 N N . TYR A 1 566 ? 9.531 -1.028 -22.672 1 89.5 566 TYR A N 1
ATOM 4551 C CA . TYR A 1 566 ? 10.008 -2.404 -22.641 1 89.5 566 TYR A CA 1
ATOM 4552 C C . TYR A 1 566 ? 9.664 -3.064 -21.312 1 89.5 566 TYR A C 1
ATOM 4554 O O . TYR A 1 566 ? 9.602 -2.395 -20.281 1 89.5 566 TYR A O 1
ATOM 4562 N N . GLY A 1 567 ? 9.492 -4.41 -21.281 1 86.31 567 GLY A N 1
ATOM 4563 C CA . GLY A 1 567 ? 9.406 -5.234 -20.078 1 86.31 567 GLY A CA 1
ATOM 4564 C C . GLY A 1 567 ? 7.988 -5.43 -19.594 1 86.31 567 GLY A C 1
ATOM 4565 O O . GLY A 1 567 ? 7.75 -6.176 -18.641 1 86.31 567 GLY A O 1
ATOM 4566 N N . GLY A 1 568 ? 7.059 -4.703 -20.188 1 82.81 568 GLY A N 1
ATOM 4567 C CA . GLY A 1 568 ? 5.68 -4.902 -19.781 1 82.81 568 GLY A CA 1
ATOM 4568 C C . GLY A 1 568 ? 5.465 -4.723 -18.297 1 82.81 568 GLY A C 1
ATOM 4569 O O . GLY A 1 568 ? 5.891 -3.717 -17.719 1 82.81 568 GLY A O 1
ATOM 4570 N N . ASN A 1 569 ? 4.949 -5.801 -17.594 1 82.88 569 ASN A N 1
ATOM 4571 C CA . ASN A 1 569 ? 4.66 -5.723 -16.172 1 82.88 569 ASN A CA 1
ATOM 4572 C C . ASN A 1 569 ? 5.887 -6.059 -15.328 1 82.88 569 ASN A C 1
ATOM 4574 O O . ASN A 1 569 ? 5.906 -5.805 -14.125 1 82.88 569 ASN A O 1
ATOM 4578 N N . ALA A 1 570 ? 6.844 -6.609 -16.016 1 88.06 570 ALA A N 1
ATOM 4579 C CA . ALA A 1 570 ? 8.039 -7.023 -15.281 1 88.06 570 ALA A CA 1
ATOM 4580 C C . ALA A 1 570 ? 8.922 -5.824 -14.945 1 88.06 570 ALA A C 1
ATOM 4582 O O . ALA A 1 570 ? 9.781 -5.902 -14.07 1 88.06 570 ALA A O 1
ATOM 4583 N N . ILE A 1 571 ? 8.727 -4.684 -15.727 1 93.44 571 ILE A N 1
ATOM 4584 C CA . ILE A 1 571 ? 9.5 -3.467 -15.516 1 93.44 571 ILE A CA 1
ATOM 4585 C C . ILE A 1 571 ? 8.555 -2.293 -15.266 1 93.44 571 ILE A C 1
ATOM 4587 O O . ILE A 1 571 ? 7.586 -2.104 -16 1 93.44 571 ILE A O 1
ATOM 4591 N N . LYS A 1 572 ? 8.828 -1.575 -14.273 1 93.94 572 LYS A N 1
ATOM 4592 C CA . LYS A 1 572 ? 8.086 -0.336 -14.047 1 93.94 572 LYS A CA 1
ATOM 4593 C C . LYS A 1 572 ? 8.984 0.883 -14.242 1 93.94 572 LYS A C 1
ATOM 4595 O O . LYS A 1 572 ? 10.211 0.766 -14.219 1 93.94 572 LYS A O 1
ATOM 4600 N N . THR A 1 573 ? 8.383 1.982 -14.492 1 94.75 573 THR A N 1
ATOM 4601 C CA . THR A 1 573 ? 9.125 3.234 -14.57 1 94.75 573 THR A CA 1
ATOM 4602 C C . THR A 1 573 ? 9.461 3.752 -13.172 1 94.75 573 THR A C 1
ATOM 4604 O O . THR A 1 573 ? 8.594 3.812 -12.305 1 94.75 573 THR A O 1
ATOM 4607 N N . PRO A 1 574 ? 10.688 4.078 -12.961 1 95.62 574 PRO A N 1
ATOM 4608 C CA . PRO A 1 574 ? 11.062 4.555 -11.633 1 95.62 574 PRO A CA 1
ATOM 4609 C C . PRO A 1 574 ? 10.531 5.957 -11.336 1 95.62 574 PRO A C 1
ATOM 4611 O O . PRO A 1 574 ? 10.344 6.754 -12.258 1 95.62 574 PRO A O 1
ATOM 4614 N N . ASP A 1 575 ? 10.297 6.246 -10.086 1 92.31 575 ASP A N 1
ATOM 4615 C CA . ASP A 1 575 ? 9.938 7.594 -9.648 1 92.31 575 ASP A CA 1
ATOM 4616 C C . ASP A 1 575 ? 11.172 8.477 -9.516 1 92.31 575 ASP A C 1
ATOM 4618 O O . ASP A 1 575 ? 11.07 9.703 -9.5 1 92.31 575 ASP A O 1
ATOM 4622 N N . ASP A 1 576 ? 12.336 7.898 -9.398 1 95.62 576 ASP A N 1
ATOM 4623 C CA . ASP A 1 576 ? 13.625 8.57 -9.32 1 95.62 576 ASP A CA 1
ATOM 4624 C C . ASP A 1 576 ? 14.133 8.945 -10.711 1 95.62 576 ASP A C 1
ATOM 4626 O O . ASP A 1 576 ? 14.539 8.078 -11.484 1 95.62 576 ASP A O 1
ATOM 4630 N N . PRO A 1 577 ? 14.227 10.195 -11.016 1 94.44 577 PRO A N 1
ATOM 4631 C CA . PRO A 1 577 ? 14.641 10.594 -12.367 1 94.44 577 PRO A CA 1
ATOM 4632 C C . PRO A 1 577 ? 16.125 10.32 -12.633 1 94.44 577 PRO A C 1
ATOM 4634 O O . PRO A 1 577 ? 16.562 10.375 -13.781 1 94.44 577 PRO A O 1
ATOM 4637 N N . GLY A 1 578 ? 16.844 10.031 -11.625 1 96.56 578 GLY A N 1
ATOM 4638 C CA . GLY A 1 578 ? 18.25 9.727 -11.805 1 96.56 578 GLY A CA 1
ATOM 4639 C C . GLY A 1 578 ? 18.516 8.266 -12.133 1 96.56 578 GLY A C 1
ATOM 4640 O O . GLY A 1 578 ? 19.625 7.902 -12.539 1 96.56 578 GLY A O 1
ATOM 4641 N N . ALA A 1 579 ? 17.516 7.453 -11.961 1 97.69 579 ALA A N 1
ATOM 4642 C CA . ALA A 1 579 ? 17.656 6.035 -12.289 1 97.69 579 ALA A CA 1
ATOM 4643 C C . ALA A 1 579 ? 17.312 5.773 -13.758 1 97.69 579 ALA A C 1
ATOM 4645 O O . ALA A 1 579 ? 16.25 6.176 -14.234 1 97.69 579 ALA A O 1
ATOM 4646 N N . MET A 1 580 ? 18.219 5.094 -14.438 1 97.75 580 MET A N 1
ATOM 4647 C CA . MET A 1 580 ? 18.047 4.855 -15.867 1 97.75 580 MET A CA 1
ATOM 4648 C C . MET A 1 580 ? 18.141 3.367 -16.188 1 97.75 580 MET A C 1
ATOM 4650 O O . MET A 1 580 ? 18.703 2.596 -15.398 1 97.75 580 MET A O 1
ATOM 4654 N N . MET A 1 581 ? 17.609 3.041 -17.312 1 97.56 581 MET A N 1
ATOM 4655 C CA . MET A 1 581 ? 17.672 1.669 -17.812 1 97.56 581 MET A CA 1
ATOM 4656 C C . MET A 1 581 ? 18.078 1.642 -19.281 1 97.56 581 MET A C 1
ATOM 4658 O O . MET A 1 581 ? 17.641 2.488 -20.062 1 97.56 581 MET A O 1
ATOM 4662 N N . ILE A 1 582 ? 18.953 0.789 -19.609 1 95.44 582 ILE A N 1
ATOM 4663 C CA . ILE A 1 582 ? 19.266 0.43 -21 1 95.44 582 ILE A CA 1
ATOM 4664 C C . ILE A 1 582 ? 19.047 -1.067 -21.203 1 95.44 582 ILE A C 1
ATOM 4666 O O . ILE A 1 582 ? 19.484 -1.881 -20.375 1 95.44 582 ILE A O 1
ATOM 4670 N N . THR A 1 583 ? 18.328 -1.381 -22.219 1 94.5 583 THR A N 1
ATOM 4671 C CA . THR A 1 583 ? 18.062 -2.793 -22.469 1 94.5 583 THR A CA 1
ATOM 4672 C C . THR A 1 583 ? 18.469 -3.191 -23.875 1 94.5 583 THR A C 1
ATOM 4674 O O . THR A 1 583 ? 18.375 -2.389 -24.812 1 94.5 583 THR A O 1
ATOM 4677 N N . PHE A 1 584 ? 18.984 -4.395 -23.969 1 91.38 584 PHE A N 1
ATOM 4678 C CA . PHE A 1 584 ? 19.328 -5.008 -25.234 1 91.38 584 PHE A CA 1
ATOM 4679 C C . PHE A 1 584 ? 18.406 -6.18 -25.547 1 91.38 584 PHE A C 1
ATOM 4681 O O . PHE A 1 584 ? 18.625 -6.922 -26.5 1 91.38 584 PHE A O 1
ATOM 4688 N N . ALA A 1 585 ? 17.469 -6.348 -24.625 1 88.56 585 ALA A N 1
ATOM 4689 C CA . ALA A 1 585 ? 16.453 -7.379 -24.797 1 88.56 585 ALA A CA 1
ATOM 4690 C C . ALA A 1 585 ? 15.102 -6.762 -25.125 1 88.56 585 ALA A C 1
ATOM 4692 O O . ALA A 1 585 ? 14.742 -5.703 -24.609 1 88.56 585 ALA A O 1
ATOM 4693 N N . LEU A 1 586 ? 14.281 -7.457 -25.922 1 82.31 586 LEU A N 1
ATOM 4694 C CA . LEU A 1 586 ? 12.945 -6.984 -26.266 1 82.31 586 LEU A CA 1
ATOM 4695 C C . LEU A 1 586 ? 11.977 -7.207 -25.109 1 82.31 586 LEU A C 1
ATOM 4697 O O . LEU A 1 586 ? 11.031 -6.441 -24.938 1 82.31 586 LEU A O 1
ATOM 4701 N N . LYS A 1 587 ? 12.234 -8.281 -24.359 1 84.06 587 LYS A N 1
ATOM 4702 C CA . LYS A 1 587 ? 11.414 -8.625 -23.203 1 84.06 587 LYS A CA 1
ATOM 4703 C C . LYS A 1 587 ? 12.273 -8.891 -21.969 1 84.06 587 LYS A C 1
ATOM 4705 O O . LYS A 1 587 ? 12.312 -10.016 -21.469 1 84.06 587 LYS A O 1
ATOM 4710 N N . PRO A 1 588 ? 12.766 -7.82 -21.5 1 88.62 588 PRO A N 1
ATOM 4711 C CA . PRO A 1 588 ? 13.617 -8.023 -20.328 1 88.62 588 PRO A CA 1
ATOM 4712 C C . PRO A 1 588 ? 12.852 -8.602 -19.125 1 88.62 588 PRO A C 1
ATOM 4714 O O . PRO A 1 588 ? 11.727 -8.18 -18.859 1 88.62 588 PRO A O 1
ATOM 4717 N N . ARG A 1 589 ? 13.359 -9.664 -18.453 1 84.25 589 ARG A N 1
ATOM 4718 C CA . ARG A 1 589 ? 12.938 -10.258 -17.203 1 84.25 589 ARG A CA 1
ATOM 4719 C C . ARG A 1 589 ? 11.672 -11.094 -17.375 1 84.25 589 ARG A C 1
ATOM 4721 O O . ARG A 1 589 ? 11.289 -11.859 -16.484 1 84.25 589 ARG A O 1
ATOM 4728 N N . GLU A 1 590 ? 11.016 -10.984 -18.453 1 70.12 590 GLU A N 1
ATOM 4729 C CA . GLU A 1 590 ? 9.711 -11.617 -18.609 1 70.12 590 GLU A CA 1
ATOM 4730 C C . GLU A 1 590 ? 9.852 -13.109 -18.891 1 70.12 590 GLU A C 1
ATOM 4732 O O . GLU A 1 590 ? 9.062 -13.914 -18.406 1 70.12 590 GLU A O 1
ATOM 4737 N N . GLU A 1 591 ? 10.938 -13.297 -19.641 1 64 591 GLU A N 1
ATOM 4738 C CA . GLU A 1 591 ? 11.047 -14.672 -20.125 1 64 591 GLU A CA 1
ATOM 4739 C C . GLU A 1 591 ? 12.258 -15.375 -19.531 1 64 591 GLU A C 1
ATOM 4741 O O . GLU A 1 591 ? 13.25 -14.734 -19.172 1 64 591 GLU A O 1
ATOM 4746 N N . TYR A 1 592 ? 12.008 -16.641 -19.375 1 66.25 592 TYR A N 1
ATOM 4747 C CA . TYR A 1 592 ? 13.109 -17.484 -18.906 1 66.25 592 TYR A CA 1
ATOM 4748 C C . TYR A 1 592 ? 14.281 -17.422 -19.875 1 66.25 592 TYR A C 1
ATOM 4750 O O . TYR A 1 592 ? 15.438 -17.359 -19.453 1 66.25 592 TYR A O 1
ATOM 4758 N N . GLN A 1 593 ? 13.922 -17.391 -21.125 1 67.88 593 GLN A N 1
ATOM 4759 C CA . GLN A 1 593 ? 14.953 -17.25 -22.141 1 67.88 593 GLN A CA 1
ATOM 4760 C C . GLN A 1 593 ? 15.141 -15.781 -22.531 1 67.88 593 GLN A C 1
ATOM 4762 O O . GLN A 1 593 ? 14.164 -15.07 -22.766 1 67.88 593 GLN A O 1
ATOM 4767 N N . PRO A 1 594 ? 16.391 -15.422 -22.594 1 75.94 594 PRO A N 1
ATOM 4768 C CA . PRO A 1 594 ? 16.625 -14.023 -22.984 1 75.94 594 PRO A CA 1
ATOM 4769 C C . PRO A 1 594 ? 16.078 -13.703 -24.375 1 75.94 594 PRO A C 1
ATOM 4771 O O . PRO A 1 594 ? 16.234 -14.5 -25.297 1 75.94 594 PRO A O 1
ATOM 4774 N N . SER A 1 595 ? 15.43 -12.602 -24.516 1 77.19 595 SER A N 1
ATOM 4775 C CA . SER A 1 595 ? 14.891 -12.156 -25.797 1 77.19 595 SER A CA 1
ATOM 4776 C C . SER A 1 595 ? 15.914 -11.367 -26.594 1 77.19 595 SER A C 1
ATOM 4778 O O . SER A 1 595 ? 15.664 -10.969 -27.734 1 77.19 595 SER A O 1
ATOM 4780 N N . GLY A 1 596 ? 17.016 -11.109 -25.953 1 80.19 596 GLY A N 1
ATOM 4781 C CA . GLY A 1 596 ? 18.125 -10.391 -26.562 1 80.19 596 GLY A CA 1
ATOM 4782 C C . GLY A 1 596 ? 19.25 -10.078 -25.594 1 80.19 596 GLY A C 1
ATOM 4783 O O . GLY A 1 596 ? 19.047 -10.117 -24.375 1 80.19 596 GLY A O 1
ATOM 4784 N N . HIS A 1 597 ? 20.469 -9.883 -26.172 1 86.94 597 HIS A N 1
ATOM 4785 C CA . HIS A 1 597 ? 21.625 -9.508 -25.359 1 86.94 597 HIS A CA 1
ATOM 4786 C C . HIS A 1 597 ? 22.719 -8.891 -26.203 1 86.94 597 HIS A C 1
ATOM 4788 O O . HIS A 1 597 ? 22.672 -8.961 -27.438 1 86.94 597 HIS A O 1
ATOM 4794 N N . ILE A 1 598 ? 23.594 -8.219 -25.562 1 86.44 598 ILE A N 1
ATOM 4795 C CA . ILE A 1 598 ? 24.828 -7.789 -26.203 1 86.44 598 ILE A CA 1
ATOM 4796 C C . ILE A 1 598 ? 26.016 -8.539 -25.578 1 86.44 598 ILE A C 1
ATOM 4798 O O . ILE A 1 598 ? 26.031 -8.789 -24.375 1 86.44 598 ILE A O 1
ATOM 4802 N N . ASN A 1 599 ? 26.875 -9 -26.391 1 86.19 599 ASN A N 1
ATOM 4803 C CA . ASN A 1 599 ? 28.062 -9.656 -25.891 1 86.19 599 ASN A CA 1
ATOM 4804 C C . ASN A 1 599 ? 29.312 -8.781 -26.062 1 86.19 599 ASN A C 1
ATOM 4806 O O . ASN A 1 599 ? 29.828 -8.633 -27.172 1 86.19 599 ASN A O 1
ATOM 4810 N N . VAL A 1 600 ? 29.766 -8.266 -24.953 1 85.88 600 VAL A N 1
ATOM 4811 C CA . VAL A 1 600 ? 30.922 -7.379 -25 1 85.88 600 VAL A CA 1
ATOM 4812 C C . VAL A 1 600 ? 32.094 -8.031 -24.312 1 85.88 600 VAL A C 1
ATOM 4814 O O . VAL A 1 600 ? 33.062 -7.348 -23.906 1 85.88 600 VAL A O 1
ATOM 4817 N N . SER A 1 601 ? 32.062 -9.273 -24.109 1 81.75 601 SER A N 1
ATOM 4818 C CA . SER A 1 601 ? 33.125 -9.984 -23.375 1 81.75 601 SER A CA 1
ATOM 4819 C C . SER A 1 601 ? 34.469 -9.844 -24.078 1 81.75 601 SER A C 1
ATOM 4821 O O . SER A 1 601 ? 35.5 -9.773 -23.422 1 81.75 601 SER A O 1
ATOM 4823 N N . ARG A 1 602 ? 34.406 -9.789 -25.391 1 79.75 602 ARG A N 1
ATOM 4824 C CA . ARG A 1 602 ? 35.656 -9.75 -26.141 1 79.75 602 ARG A CA 1
ATOM 4825 C C . ARG A 1 602 ? 35.906 -8.359 -26.719 1 79.75 602 ARG A C 1
ATOM 4827 O O . ARG A 1 602 ? 36.844 -8.156 -27.5 1 79.75 602 ARG A O 1
ATOM 4834 N N . ALA A 1 603 ? 35 -7.551 -26.297 1 81.94 603 ALA A N 1
ATOM 4835 C CA . ALA A 1 603 ? 35.188 -6.191 -26.797 1 81.94 603 ALA A CA 1
ATOM 4836 C C . ALA A 1 603 ? 36.438 -5.574 -26.172 1 81.94 603 ALA A C 1
ATOM 4838 O O . ALA A 1 603 ? 36.75 -5.797 -25 1 81.94 603 ALA A O 1
ATOM 4839 N N . ARG A 1 604 ? 37.156 -4.922 -26.984 1 81.06 604 ARG A N 1
ATOM 4840 C CA . ARG A 1 604 ? 38.375 -4.258 -26.484 1 81.06 604 ARG A CA 1
ATOM 4841 C C . ARG A 1 604 ? 38.031 -3.191 -25.453 1 81.06 604 ARG A C 1
ATOM 4843 O O . ARG A 1 604 ? 38.688 -3.066 -24.422 1 81.06 604 ARG A O 1
ATOM 4850 N N . GLU A 1 605 ? 37 -2.475 -25.859 1 88.38 605 GLU A N 1
ATOM 4851 C CA . GLU A 1 605 ? 36.625 -1.405 -24.938 1 88.38 605 GLU A CA 1
ATOM 4852 C C . GLU A 1 605 ? 35.094 -1.32 -24.812 1 88.38 605 GLU A C 1
ATOM 4854 O O . GLU A 1 605 ? 34.375 -1.553 -25.797 1 88.38 605 GLU A O 1
ATOM 4859 N N . PHE A 1 606 ? 34.594 -1.152 -23.672 1 92.81 606 PHE A N 1
ATOM 4860 C CA . PHE A 1 606 ? 33.188 -0.883 -23.328 1 92.81 606 PHE A CA 1
ATOM 4861 C C . PHE A 1 606 ? 33.094 0.321 -22.406 1 92.81 606 PHE A C 1
ATOM 4863 O O . PHE A 1 606 ? 33.5 0.259 -21.25 1 92.81 606 PHE A O 1
ATOM 4870 N N . TYR A 1 607 ? 32.562 1.423 -23.031 1 95.12 607 TYR A N 1
ATOM 4871 C CA . TYR A 1 607 ? 32.562 2.678 -22.281 1 95.12 607 TYR A CA 1
ATOM 4872 C C . TYR A 1 607 ? 31.141 3.189 -22.062 1 95.12 607 TYR A C 1
ATOM 4874 O O . TYR A 1 607 ? 30.266 3.027 -22.938 1 95.12 607 TYR A O 1
ATOM 4882 N N . ILE A 1 608 ? 30.938 3.797 -20.953 1 96.69 608 ILE A N 1
ATOM 4883 C CA . ILE A 1 608 ? 29.797 4.664 -20.703 1 96.69 608 ILE A CA 1
ATOM 4884 C C . ILE A 1 608 ? 30.266 6.102 -20.484 1 96.69 608 ILE A C 1
ATOM 4886 O O . ILE A 1 608 ? 31.188 6.348 -19.719 1 96.69 608 ILE A O 1
ATOM 4890 N N . SER A 1 609 ? 29.703 6.965 -21.25 1 96.69 609 SER A N 1
ATOM 4891 C CA . SER A 1 609 ? 30.047 8.375 -21.109 1 96.69 609 SER A CA 1
ATOM 4892 C C . SER A 1 609 ? 28.797 9.219 -20.891 1 96.69 609 SER A C 1
ATOM 4894 O O . SER A 1 609 ? 27.688 8.836 -21.297 1 96.69 609 SER A O 1
ATOM 4896 N N . TRP A 1 610 ? 28.969 10.328 -20.188 1 96.75 610 TRP A N 1
ATOM 4897 C CA . TRP A 1 610 ? 27.812 11.172 -19.891 1 96.75 610 TRP A CA 1
ATOM 4898 C C . TRP A 1 610 ? 28.219 12.633 -19.766 1 96.75 610 TRP A C 1
ATOM 4900 O O . TRP A 1 610 ? 29.406 12.938 -19.562 1 96.75 610 TRP A O 1
ATOM 4910 N N . ASP A 1 611 ? 27.281 13.477 -19.938 1 95.31 611 ASP A N 1
ATOM 4911 C CA . ASP A 1 611 ? 27.406 14.898 -19.656 1 95.31 611 ASP A CA 1
ATOM 4912 C C . ASP A 1 611 ? 26.609 15.281 -18.406 1 95.31 611 ASP A C 1
ATOM 4914 O O . ASP A 1 611 ? 25.547 14.727 -18.141 1 95.31 611 ASP A O 1
ATOM 4918 N N . THR A 1 612 ? 27.234 16.109 -17.609 1 93.19 612 THR A N 1
ATOM 4919 C CA . THR A 1 612 ? 26.578 16.531 -16.375 1 93.19 612 THR A CA 1
ATOM 4920 C C . THR A 1 612 ? 27 17.969 -16.031 1 93.19 612 THR A C 1
ATOM 4922 O O . THR A 1 612 ? 28.094 18.406 -16.391 1 93.19 612 THR A O 1
ATOM 4925 N N . ASP A 1 613 ? 26.094 18.703 -15.414 1 88.06 613 ASP A N 1
ATOM 4926 C CA . ASP A 1 613 ? 26.406 20.031 -14.898 1 88.06 613 ASP A CA 1
ATOM 4927 C C . ASP A 1 613 ? 26.547 20 -13.375 1 88.06 613 ASP A C 1
ATOM 4929 O O . ASP A 1 613 ? 26.766 21.047 -12.75 1 88.06 613 ASP A O 1
ATOM 4933 N N . TYR A 1 614 ? 26.406 18.859 -12.789 1 89.38 614 TYR A N 1
ATOM 4934 C CA . TYR A 1 614 ? 26.406 18.75 -11.336 1 89.38 614 TYR A CA 1
ATOM 4935 C C . TYR A 1 614 ? 27.797 18.391 -10.828 1 89.38 614 TYR A C 1
ATOM 4937 O O . TYR A 1 614 ? 28.297 19 -9.875 1 89.38 614 TYR A O 1
ATOM 4945 N N . VAL A 1 615 ? 28.406 17.453 -11.5 1 90.75 615 VAL A N 1
ATOM 4946 C CA . VAL A 1 615 ? 29.625 16.859 -10.969 1 90.75 615 VAL A CA 1
ATOM 4947 C C . VAL A 1 615 ? 30.812 17.812 -11.172 1 90.75 615 VAL A C 1
ATOM 4949 O O . VAL A 1 615 ? 30.938 18.422 -12.234 1 90.75 615 VAL A O 1
ATOM 4952 N N . GLY A 1 616 ? 31.562 17.922 -10.172 1 83.44 616 GLY A N 1
ATOM 4953 C CA . GLY A 1 616 ? 32.812 18.688 -10.156 1 83.44 616 GLY A CA 1
ATOM 4954 C C . GLY A 1 616 ? 33.75 18.266 -9.047 1 83.44 616 GLY A C 1
ATOM 4955 O O . GLY A 1 616 ? 33.688 17.141 -8.562 1 83.44 616 GLY A O 1
ATOM 4956 N N . SER A 1 617 ? 34.656 19.125 -8.734 1 81.12 617 SER A N 1
ATOM 4957 C CA . SER A 1 617 ? 35.688 18.812 -7.727 1 81.12 617 SER A CA 1
ATOM 4958 C C . SER A 1 617 ? 35.062 18.672 -6.34 1 81.12 617 SER A C 1
ATOM 4960 O O . SER A 1 617 ? 35.5 17.875 -5.523 1 81.12 617 SER A O 1
ATOM 4962 N N . ILE A 1 618 ? 34.031 19.344 -6.16 1 76.38 618 ILE A N 1
ATOM 4963 C CA . ILE A 1 618 ? 33.406 19.359 -4.84 1 76.38 618 ILE A CA 1
ATOM 4964 C C . ILE A 1 618 ? 32.188 18.469 -4.844 1 76.38 618 ILE A C 1
ATOM 4966 O O . ILE A 1 618 ? 31.953 17.703 -3.893 1 76.38 618 ILE A O 1
ATOM 4970 N N . THR A 1 619 ? 31.391 18.578 -5.863 1 87.31 619 THR A N 1
ATOM 4971 C CA . THR A 1 619 ? 30.203 17.75 -6.016 1 87.31 619 THR A CA 1
ATOM 4972 C C . THR A 1 619 ? 30.516 16.469 -6.789 1 87.31 619 THR A C 1
ATOM 4974 O O . THR A 1 619 ? 30.266 16.391 -7.988 1 87.31 619 THR A O 1
ATOM 4977 N N . THR A 1 620 ? 30.922 15.508 -6.07 1 91.44 620 THR A N 1
ATOM 4978 C CA . THR A 1 620 ? 31.312 14.258 -6.707 1 91.44 620 THR A CA 1
ATOM 4979 C C . THR A 1 620 ? 30.156 13.266 -6.738 1 91.44 620 THR A C 1
ATOM 4981 O O . THR A 1 620 ? 29.125 13.492 -6.094 1 91.44 620 THR A O 1
ATOM 4984 N N . ALA A 1 621 ? 30.297 12.266 -7.543 1 94.75 621 ALA A N 1
ATOM 4985 C CA . ALA A 1 621 ? 29.266 11.234 -7.676 1 94.75 621 ALA A CA 1
ATOM 4986 C C . ALA A 1 621 ? 29.891 9.883 -8.016 1 94.75 621 ALA A C 1
ATOM 4988 O O . ALA A 1 621 ? 31.078 9.812 -8.375 1 94.75 621 ALA A O 1
ATOM 4989 N N . ASP A 1 622 ? 29.141 8.875 -7.793 1 96.25 622 ASP A N 1
ATOM 4990 C CA . ASP A 1 622 ? 29.516 7.516 -8.18 1 96.25 622 ASP A CA 1
ATOM 4991 C C . ASP A 1 622 ? 28.594 6.98 -9.273 1 96.25 622 ASP A C 1
ATOM 4993 O O . ASP A 1 622 ? 27.375 6.98 -9.117 1 96.25 622 ASP A O 1
ATOM 4997 N N . LEU A 1 623 ? 29.25 6.566 -10.336 1 97.19 623 LEU A N 1
ATOM 4998 C CA . LEU A 1 623 ? 28.484 5.852 -11.352 1 97.19 623 LEU A CA 1
ATOM 4999 C C . LEU A 1 623 ? 28.234 4.41 -10.922 1 97.19 623 LEU A C 1
ATOM 5001 O O . LEU A 1 623 ? 29.172 3.643 -10.703 1 97.19 623 LEU A O 1
ATOM 5005 N N . VAL A 1 624 ? 26.984 4.117 -10.781 1 97.25 624 VAL A N 1
ATOM 5006 C CA . VAL A 1 624 ? 26.562 2.77 -10.414 1 97.25 624 VAL A CA 1
ATOM 5007 C C . VAL A 1 624 ? 25.891 2.09 -11.609 1 97.25 624 VAL A C 1
ATOM 5009 O O . VAL A 1 624 ? 24.891 2.572 -12.117 1 97.25 624 VAL A O 1
ATOM 5012 N N . VAL A 1 625 ? 26.5 1.028 -12.055 1 97.75 625 VAL A N 1
ATOM 5013 C CA . VAL A 1 625 ? 25.922 0.242 -13.133 1 97.75 625 VAL A CA 1
ATOM 5014 C C . VAL A 1 625 ? 25.703 -1.195 -12.664 1 97.75 625 VAL A C 1
ATOM 5016 O O . VAL A 1 625 ? 26.625 -1.853 -12.195 1 97.75 625 VAL A O 1
ATOM 5019 N N . SER A 1 626 ? 24.5 -1.583 -12.758 1 97.31 626 SER A N 1
ATOM 5020 C CA . SER A 1 626 ? 24.109 -2.955 -12.445 1 97.31 626 SER A CA 1
ATOM 5021 C C . SER A 1 626 ? 23.531 -3.666 -13.664 1 97.31 626 SER A C 1
ATOM 5023 O O . SER A 1 626 ? 22.5 -3.262 -14.188 1 97.31 626 SER A O 1
ATOM 5025 N N . ALA A 1 627 ? 24.188 -4.738 -14.031 1 96.38 627 ALA A N 1
ATOM 5026 C CA . ALA A 1 627 ? 23.781 -5.438 -15.242 1 96.38 627 ALA A CA 1
ATOM 5027 C C . ALA A 1 627 ? 23.312 -6.855 -14.93 1 96.38 627 ALA A C 1
ATOM 5029 O O . ALA A 1 627 ? 23.812 -7.492 -14 1 96.38 627 ALA A O 1
ATOM 5030 N N . SER A 1 628 ? 22.312 -7.25 -15.672 1 94.44 628 SER A N 1
ATOM 5031 C CA . SER A 1 628 ? 21.938 -8.656 -15.727 1 94.44 628 SER A CA 1
ATOM 5032 C C . SER A 1 628 ? 22.719 -9.398 -16.797 1 94.44 628 SER A C 1
ATOM 5034 O O . SER A 1 628 ? 22.422 -9.289 -17.984 1 94.44 628 SER A O 1
ATOM 5036 N N . ALA A 1 629 ? 23.672 -10.172 -16.344 1 92.69 629 ALA A N 1
ATOM 5037 C CA . ALA A 1 629 ? 24.562 -10.875 -17.25 1 92.69 629 ALA A CA 1
ATOM 5038 C C . ALA A 1 629 ? 24.156 -12.336 -17.406 1 92.69 629 ALA A C 1
ATOM 5040 O O . ALA A 1 629 ? 23.766 -12.984 -16.438 1 92.69 629 ALA A O 1
ATOM 5041 N N . ILE A 1 630 ? 24.297 -12.758 -18.609 1 86.12 630 ILE A N 1
ATOM 5042 C CA . ILE A 1 630 ? 23.984 -14.148 -18.922 1 86.12 630 ILE A CA 1
ATOM 5043 C C . ILE A 1 630 ? 25.219 -15.023 -18.656 1 86.12 630 ILE A C 1
ATOM 5045 O O . ILE A 1 630 ? 26.344 -14.633 -18.984 1 86.12 630 ILE A O 1
ATOM 5049 N N . ASN A 1 631 ? 24.969 -16.125 -18 1 88.06 631 ASN A N 1
ATOM 5050 C CA . ASN A 1 631 ? 25.984 -17.125 -17.766 1 88.06 631 ASN A CA 1
ATOM 5051 C C . ASN A 1 631 ? 25.406 -18.547 -17.781 1 88.06 631 ASN A C 1
ATOM 5053 O O . ASN A 1 631 ? 24.188 -18.703 -17.953 1 88.06 631 ASN A O 1
ATOM 5057 N N . PHE A 1 632 ? 26.359 -19.484 -17.844 1 82.25 632 PHE A N 1
ATOM 5058 C CA . PHE A 1 632 ? 25.938 -20.875 -17.766 1 82.25 632 PHE A CA 1
ATOM 5059 C C . PHE A 1 632 ? 26.422 -21.531 -16.484 1 82.25 632 PHE A C 1
ATOM 5061 O O . PHE A 1 632 ? 27.594 -21.422 -16.125 1 82.25 632 PHE A O 1
ATOM 5068 N N . LEU A 1 633 ? 25.5 -22.109 -15.812 1 86.31 633 LEU A N 1
ATOM 5069 C CA . LEU A 1 633 ? 25.828 -22.891 -14.633 1 86.31 633 LEU A CA 1
ATOM 5070 C C . LEU A 1 633 ? 26.031 -24.359 -15 1 86.31 633 LEU A C 1
ATOM 5072 O O . LEU A 1 633 ? 25.172 -24.984 -15.625 1 86.31 633 LEU A O 1
ATOM 5076 N N . LEU A 1 634 ? 27.234 -24.797 -14.68 1 82.38 634 LEU A N 1
ATOM 5077 C CA . LEU A 1 634 ? 27.562 -26.203 -14.891 1 82.38 634 LEU A CA 1
ATOM 5078 C C . LEU A 1 634 ? 27.609 -26.953 -13.57 1 82.38 634 LEU A C 1
ATOM 5080 O O . LEU A 1 634 ? 28.328 -26.578 -12.656 1 82.38 634 LEU A O 1
ATOM 5084 N N . LEU A 1 635 ? 26.734 -27.875 -13.477 1 84.69 635 LEU A N 1
ATOM 5085 C CA . LEU A 1 635 ? 26.734 -28.781 -12.328 1 84.69 635 LEU A CA 1
ATOM 5086 C C . LEU A 1 635 ? 27.25 -30.156 -12.719 1 84.69 635 LEU A C 1
ATOM 5088 O O . LEU A 1 635 ? 26.625 -30.844 -13.531 1 84.69 635 LEU A O 1
ATOM 5092 N N . GLN A 1 636 ? 28.516 -30.422 -12.227 1 77.25 636 GLN A N 1
ATOM 5093 C CA . GLN A 1 636 ? 29.141 -31.688 -12.562 1 77.25 636 GLN A CA 1
ATOM 5094 C C . GLN A 1 636 ? 29.891 -32.281 -11.367 1 77.25 636 GLN A C 1
ATOM 5096 O O . GLN A 1 636 ? 30.688 -31.578 -10.742 1 77.25 636 GLN A O 1
ATOM 5101 N N . ASN A 1 637 ? 29.672 -33.531 -11.133 1 76.44 637 ASN A N 1
ATOM 5102 C CA . ASN A 1 637 ? 30.406 -34.281 -10.109 1 76.44 637 ASN A CA 1
ATOM 5103 C C . ASN A 1 637 ? 30.438 -33.531 -8.781 1 76.44 637 ASN A C 1
ATOM 5105 O O . ASN A 1 637 ? 31.484 -33.406 -8.164 1 76.44 637 ASN A O 1
ATOM 5109 N N . GLY A 1 638 ? 29.234 -32.938 -8.469 1 77.31 638 GLY A N 1
ATOM 5110 C CA . GLY A 1 638 ? 29.109 -32.281 -7.168 1 77.31 638 GLY A CA 1
ATOM 5111 C C . GLY A 1 638 ? 29.625 -30.859 -7.145 1 77.31 638 GLY A C 1
ATOM 5112 O O . GLY A 1 638 ? 29.625 -30.219 -6.098 1 77.31 638 GLY A O 1
ATOM 5113 N N . SER A 1 639 ? 30.078 -30.484 -8.273 1 81.06 639 SER A N 1
ATOM 5114 C CA . SER A 1 639 ? 30.594 -29.109 -8.328 1 81.06 639 SER A CA 1
ATOM 5115 C C . SER A 1 639 ? 29.688 -28.219 -9.164 1 81.06 639 SER A C 1
ATOM 5117 O O . SER A 1 639 ? 29.016 -28.688 -10.078 1 81.06 639 SER A O 1
ATOM 5119 N N . ALA A 1 640 ? 29.641 -27 -8.633 1 86.94 640 ALA A N 1
ATOM 5120 C CA . ALA A 1 640 ? 28.922 -25.969 -9.375 1 86.94 640 ALA A CA 1
ATOM 5121 C C . ALA A 1 640 ? 29.875 -24.875 -9.852 1 86.94 640 ALA A C 1
ATOM 5123 O O . ALA A 1 640 ? 30.547 -24.219 -9.039 1 86.94 640 ALA A O 1
ATOM 5124 N N . VAL A 1 641 ? 29.969 -24.734 -11.195 1 83.56 641 VAL A N 1
ATOM 5125 C CA . VAL A 1 641 ? 30.891 -23.75 -11.742 1 83.56 641 VAL A CA 1
ATOM 5126 C C . VAL A 1 641 ? 30.203 -22.953 -12.852 1 83.56 641 VAL A C 1
ATOM 5128 O O . VAL A 1 641 ? 29.297 -23.469 -13.523 1 83.56 641 VAL A O 1
ATOM 5131 N N . LEU A 1 642 ? 30.609 -21.734 -12.867 1 87.12 642 LEU A N 1
ATOM 5132 C CA . LEU A 1 642 ? 30.141 -20.906 -13.977 1 87.12 642 LEU A CA 1
ATOM 5133 C C . LEU A 1 642 ? 31.047 -21.078 -15.195 1 87.12 642 LEU A C 1
ATOM 5135 O O . LEU A 1 642 ? 32.281 -21.219 -15.055 1 87.12 642 LEU A O 1
ATOM 5139 N N . ARG A 1 643 ? 30.375 -21.094 -16.25 1 78.06 643 ARG A N 1
ATOM 5140 C CA . ARG A 1 643 ? 31.172 -21.25 -17.469 1 78.06 643 ARG A CA 1
ATOM 5141 C C . ARG A 1 643 ? 32.094 -20.047 -17.688 1 78.06 643 ARG A C 1
ATOM 5143 O O . ARG A 1 643 ? 33.25 -20.188 -18.094 1 78.06 643 ARG A O 1
ATOM 5150 N N . TYR A 1 644 ? 31.422 -18.906 -17.547 1 72.81 644 TYR A N 1
ATOM 5151 C CA . TYR A 1 644 ? 32.219 -17.703 -17.734 1 72.81 644 TYR A CA 1
ATOM 5152 C C . TYR A 1 644 ? 32.562 -17.062 -16.391 1 72.81 644 TYR A C 1
ATOM 5154 O O . TYR A 1 644 ? 31.656 -16.766 -15.594 1 72.81 644 TYR A O 1
ATOM 5162 N N . SER A 1 645 ? 33.719 -17.406 -15.867 1 61.78 645 SER A N 1
ATOM 5163 C CA . SER A 1 645 ? 34.125 -16.844 -14.586 1 61.78 645 SER A CA 1
ATOM 5164 C C . SER A 1 645 ? 35.125 -15.688 -14.789 1 61.78 645 SER A C 1
ATOM 5166 O O . SER A 1 645 ? 35.875 -15.664 -15.766 1 61.78 645 SER A O 1
ATOM 5168 N N . THR A 1 646 ? 34.719 -14.414 -14.492 1 51.94 646 THR A N 1
ATOM 5169 C CA . THR A 1 646 ? 35.75 -13.375 -14.578 1 51.94 646 THR A CA 1
ATOM 5170 C C . THR A 1 646 ? 36.906 -13.68 -13.648 1 51.94 646 THR A C 1
ATOM 5172 O O . THR A 1 646 ? 36.719 -14.258 -12.578 1 51.94 646 THR A O 1
ATOM 5175 N N . MET B 1 1 ? -34.375 -8.102 -50.312 1 20.58 1 MET B N 1
ATOM 5176 C CA . MET B 1 1 ? -33.938 -7.094 -49.344 1 20.58 1 MET B CA 1
ATOM 5177 C C . MET B 1 1 ? -33.375 -7.75 -48.062 1 20.58 1 MET B C 1
ATOM 5179 O O . MET B 1 1 ? -34.125 -8.469 -47.375 1 20.58 1 MET B O 1
ATOM 5183 N N . ALA B 1 2 ? -32.156 -8.328 -47.969 1 22 2 ALA B N 1
ATOM 5184 C CA . ALA B 1 2 ? -31.312 -9.375 -47.406 1 22 2 ALA B CA 1
ATOM 5185 C C . ALA B 1 2 ? -30.969 -9.07 -45.969 1 22 2 ALA B C 1
ATOM 5187 O O . ALA B 1 2 ? -30.438 -8 -45.656 1 22 2 ALA B O 1
ATOM 5188 N N . SER B 1 3 ? -31.844 -9.242 -44.812 1 23.31 3 SER B N 1
ATOM 5189 C CA . SER B 1 3 ? -32.188 -9.094 -43.375 1 23.31 3 SER B CA 1
ATOM 5190 C C . SER B 1 3 ? -31 -9.508 -42.5 1 23.31 3 SER B C 1
ATOM 5192 O O . SER B 1 3 ? -30.656 -10.688 -42.438 1 23.31 3 SER B O 1
ATOM 5194 N N . GLY B 1 4 ? -29.797 -8.75 -42.469 1 26.31 4 GLY B N 1
ATOM 5195 C CA . GLY B 1 4 ? -28.469 -8.617 -41.906 1 26.31 4 GLY B CA 1
ATOM 5196 C C . GLY B 1 4 ? -28.438 -8.844 -40.406 1 26.31 4 GLY B C 1
ATOM 5197 O O . GLY B 1 4 ? -28.984 -8.039 -39.625 1 26.31 4 GLY B O 1
ATOM 5198 N N . GLY B 1 5 ? -28.75 -9.945 -39.719 1 27.66 5 GLY B N 1
ATOM 5199 C CA . GLY B 1 5 ? -29.031 -10.281 -38.344 1 27.66 5 GLY B CA 1
ATOM 5200 C C . GLY B 1 5 ? -28 -9.734 -37.375 1 27.66 5 GLY B C 1
ATOM 5201 O O . GLY B 1 5 ? -26.891 -9.383 -37.781 1 27.66 5 GLY B O 1
ATOM 5202 N N . ALA B 1 6 ? -28.328 -9.141 -36.156 1 26.67 6 ALA B N 1
ATOM 5203 C CA . ALA B 1 6 ? -27.719 -8.102 -35.344 1 26.67 6 ALA B CA 1
ATOM 5204 C C . ALA B 1 6 ? -26.25 -8.406 -35.062 1 26.67 6 ALA B C 1
ATOM 5206 O O . ALA B 1 6 ? -25.797 -9.539 -35.25 1 26.67 6 ALA B O 1
ATOM 5207 N N . PHE B 1 7 ? -25.359 -7.34 -34.406 1 28.77 7 PHE B N 1
ATOM 5208 C CA . PHE B 1 7 ? -23.953 -7.066 -34.125 1 28.77 7 PHE B CA 1
ATOM 5209 C C . PHE B 1 7 ? -23.375 -8.125 -33.188 1 28.77 7 PHE B C 1
ATOM 5211 O O . PHE B 1 7 ? -23.953 -8.391 -32.125 1 28.77 7 PHE B O 1
ATOM 5218 N N . CYS B 1 8 ? -23.156 -9.242 -33.719 1 26.92 8 CYS B N 1
ATOM 5219 C CA . CYS B 1 8 ? -22.422 -10.219 -32.906 1 26.92 8 CYS B CA 1
ATOM 5220 C C . CYS B 1 8 ? -21.016 -9.711 -32.594 1 26.92 8 CYS B C 1
ATOM 5222 O O . CYS B 1 8 ? -20.234 -9.438 -33.5 1 26.92 8 CYS B O 1
ATOM 5224 N N . LEU B 1 9 ? -20.984 -8.875 -31.578 1 31.34 9 LEU B N 1
ATOM 5225 C CA . LEU B 1 9 ? -19.656 -8.5 -31.125 1 31.34 9 LEU B CA 1
ATOM 5226 C C . LEU B 1 9 ? -18.781 -9.727 -30.906 1 31.34 9 LEU B C 1
ATOM 5228 O O . LEU B 1 9 ? -19.156 -10.633 -30.156 1 31.34 9 LEU B O 1
ATOM 5232 N N . ILE B 1 10 ? -18.219 -10.094 -31.984 1 30.86 10 ILE B N 1
ATOM 5233 C CA . ILE B 1 10 ? -17.203 -11.141 -31.891 1 30.86 10 ILE B CA 1
ATOM 5234 C C . ILE B 1 10 ? -16.016 -10.633 -31.078 1 30.86 10 ILE B C 1
ATOM 5236 O O . ILE B 1 10 ? -15.406 -9.617 -31.422 1 30.86 10 ILE B O 1
ATOM 5240 N N . ALA B 1 11 ? -16.219 -10.703 -29.906 1 32.84 11 ALA B N 1
ATOM 5241 C CA . ALA B 1 11 ? -15.078 -10.328 -29.078 1 32.84 11 ALA B CA 1
ATOM 5242 C C . ALA B 1 11 ? -13.836 -11.109 -29.484 1 32.84 11 ALA B C 1
ATOM 5244 O O . ALA B 1 11 ? -13.852 -12.344 -29.531 1 32.84 11 ALA B O 1
ATOM 5245 N N . ASN B 1 12 ? -13.25 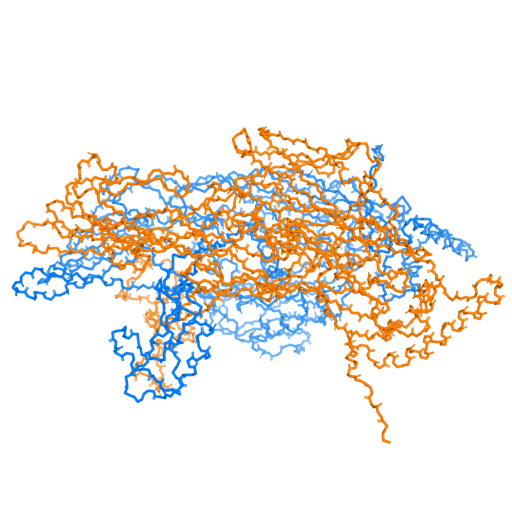-10.422 -30.562 1 32.19 12 ASN B N 1
ATOM 5246 C CA . ASN B 1 12 ? -11.961 -10.961 -30.984 1 32.19 12 ASN B CA 1
ATOM 5247 C C . ASN B 1 12 ? -10.867 -10.688 -29.953 1 32.19 12 ASN B C 1
ATOM 5249 O O . ASN B 1 12 ? -10.586 -9.531 -29.641 1 32.19 12 ASN B O 1
ATOM 5253 N N . ASP B 1 13 ? -10.836 -11.383 -29.141 1 36.28 13 ASP B N 1
ATOM 5254 C CA . ASP B 1 13 ? -9.734 -11.18 -28.203 1 36.28 13 ASP B CA 1
ATOM 5255 C C . ASP B 1 13 ? -8.391 -11.18 -28.922 1 36.28 13 ASP B C 1
ATOM 5257 O O . ASP B 1 13 ? -7.344 -11.391 -28.312 1 36.28 13 ASP B O 1
ATOM 5261 N N . GLY B 1 14 ? -8.391 -10.742 -30.391 1 36.66 14 GLY B N 1
ATOM 5262 C CA . GLY B 1 14 ? -7.246 -10.531 -31.25 1 36.66 14 GLY B CA 1
ATOM 5263 C C . GLY B 1 14 ? -7 -11.68 -32.219 1 36.66 14 GLY B C 1
ATOM 5264 O O . GLY B 1 14 ? -6.09 -11.625 -33.031 1 36.66 14 GLY B O 1
ATOM 5265 N N . LYS B 1 15 ? -7.617 -12.891 -32.125 1 38.09 15 LYS B N 1
ATOM 5266 C CA . LYS B 1 15 ? -7.379 -14 -33.062 1 38.09 15 LYS B CA 1
ATOM 5267 C C . LYS B 1 15 ? -8.414 -14.016 -34.188 1 38.09 15 LYS B C 1
ATOM 5269 O O . LYS B 1 15 ? -8.75 -15.078 -34.688 1 38.09 15 LYS B O 1
ATOM 5274 N N . ALA B 1 16 ? -8.914 -13.094 -34.812 1 36.41 16 ALA B N 1
ATOM 5275 C CA . ALA B 1 16 ? -10.055 -13.047 -35.75 1 36.41 16 ALA B CA 1
ATOM 5276 C C . ALA B 1 16 ? -9.773 -13.859 -37 1 36.41 16 ALA B C 1
ATOM 5278 O O . ALA B 1 16 ? -10.633 -14.594 -37.469 1 36.41 16 ALA B O 1
ATOM 5279 N N . ASP B 1 17 ? -8.828 -13.461 -37.719 1 36.06 17 ASP B N 1
ATOM 5280 C CA . ASP B 1 17 ? -8.602 -14.086 -39.031 1 36.06 17 ASP B CA 1
ATOM 5281 C C . ASP B 1 17 ? -8.547 -15.602 -38.906 1 36.06 17 ASP B C 1
ATOM 5283 O O . ASP B 1 17 ? -9.039 -16.312 -39.781 1 36.06 17 ASP B O 1
ATOM 5287 N N . LYS B 1 18 ? -8.031 -16.109 -37.844 1 37.19 18 LYS B N 1
ATOM 5288 C CA . LYS B 1 18 ? -7.855 -17.531 -37.531 1 37.19 18 LYS B CA 1
ATOM 5289 C C . LYS B 1 18 ? -9.188 -18.188 -37.219 1 37.19 18 LYS B C 1
ATOM 5291 O O . LYS B 1 18 ? -9.312 -19.422 -37.312 1 37.19 18 LYS B O 1
ATOM 5296 N N . ILE B 1 19 ? -10.188 -17.453 -37 1 41.12 19 ILE B N 1
ATOM 5297 C CA . ILE B 1 19 ? -11.508 -17.938 -36.625 1 41.12 19 ILE B CA 1
ATOM 5298 C C . ILE B 1 19 ? -12.242 -18.438 -37.875 1 41.12 19 ILE B C 1
ATOM 5300 O O . ILE B 1 19 ? -12.906 -19.484 -37.844 1 41.12 19 ILE B O 1
ATOM 5304 N N . ILE B 1 20 ? -12.219 -17.547 -38.906 1 42.44 20 ILE B N 1
ATOM 5305 C CA . ILE B 1 20 ? -12.945 -17.969 -40.094 1 42.44 20 ILE B CA 1
ATOM 5306 C C . ILE B 1 20 ? -12.422 -19.312 -40.594 1 42.44 20 ILE B C 1
ATOM 5308 O O . ILE B 1 20 ? -13.203 -20.219 -40.906 1 42.44 20 ILE B O 1
ATOM 5312 N N . LEU B 1 21 ? -11.117 -19.297 -40.75 1 44.84 21 LEU B N 1
ATOM 5313 C CA . LEU B 1 21 ? -10.484 -20.516 -41.219 1 44.84 21 LEU B CA 1
ATOM 5314 C C . LEU B 1 21 ? -10.539 -21.625 -40.188 1 44.84 21 LEU B C 1
ATOM 5316 O O . LEU B 1 21 ? -10.398 -22.797 -40.5 1 44.84 21 LEU B O 1
ATOM 5320 N N . ALA B 1 22 ? -11 -21.125 -39.062 1 48.91 22 ALA B N 1
ATOM 5321 C CA . ALA B 1 22 ? -10.945 -22 -37.875 1 48.91 22 ALA B CA 1
ATOM 5322 C C . ALA B 1 22 ? -12.148 -22.938 -37.844 1 48.91 22 ALA B C 1
ATOM 5324 O O . ALA B 1 22 ? -12.016 -24.125 -37.531 1 48.91 22 ALA B O 1
ATOM 5325 N N . GLN B 1 23 ? -13.305 -22.312 -38.375 1 52.84 23 GLN B N 1
ATOM 5326 C CA . GLN B 1 23 ? -14.469 -23.188 -38.344 1 52.84 23 GLN B CA 1
ATOM 5327 C C . GLN B 1 23 ? -14.289 -24.359 -39.312 1 52.84 23 GLN B C 1
ATOM 5329 O O . GLN B 1 23 ? -14.602 -25.5 -38.969 1 52.84 23 GLN B O 1
ATOM 5334 N N . ASP B 1 24 ? -13.875 -23.953 -40.562 1 57.5 24 ASP B N 1
ATOM 5335 C CA . ASP B 1 24 ? -13.664 -25.016 -41.531 1 57.5 24 ASP B CA 1
ATOM 5336 C C . ASP B 1 24 ? -12.57 -25.984 -41.062 1 57.5 24 ASP B C 1
ATOM 5338 O O . ASP B 1 24 ? -12.695 -27.188 -41.219 1 57.5 24 ASP B O 1
ATOM 5342 N N . LEU B 1 25 ? -11.648 -25.328 -40.5 1 57.56 25 LEU B N 1
ATOM 5343 C CA . LEU B 1 25 ? -10.562 -26.156 -39.969 1 57.56 25 LEU B CA 1
ATOM 5344 C C . LEU B 1 25 ? -11.039 -27.031 -38.812 1 57.56 25 LEU B C 1
ATOM 5346 O O . LEU B 1 25 ? -10.695 -28.219 -38.75 1 57.56 25 LEU B O 1
ATOM 5350 N N . LEU B 1 26 ? -11.852 -26.438 -38.062 1 60.38 26 LEU B N 1
ATOM 5351 C CA . LEU B 1 26 ? -12.414 -27.203 -36.969 1 60.38 26 LEU B CA 1
ATOM 5352 C C . LEU B 1 26 ? -13.281 -28.344 -37.469 1 60.38 26 LEU B C 1
ATOM 5354 O O . LEU B 1 26 ? -13.156 -29.484 -37 1 60.38 26 LEU B O 1
ATOM 5358 N N . ASN B 1 27 ? -14.078 -27.953 -38.438 1 63.5 27 ASN B N 1
ATOM 5359 C CA . ASN B 1 27 ? -14.953 -28.969 -39 1 63.5 27 ASN B CA 1
ATOM 5360 C C . ASN B 1 27 ? -14.148 -30.078 -39.688 1 63.5 27 ASN B C 1
ATOM 5362 O O . ASN B 1 27 ? -14.484 -31.266 -39.531 1 63.5 27 ASN B O 1
ATOM 5366 N N . SER B 1 28 ? -13.195 -29.594 -40.312 1 64 28 SER B N 1
ATOM 5367 C CA . SER B 1 28 ? -12.336 -30.578 -40.969 1 64 28 SER B CA 1
ATOM 5368 C C . SER B 1 28 ? -11.641 -31.469 -39.938 1 64 28 SER B C 1
ATOM 5370 O O . SER B 1 28 ? -11.555 -32.688 -40.125 1 64 28 SER B O 1
ATOM 5372 N N . ARG B 1 29 ? -11.289 -30.891 -38.875 1 64 29 ARG B N 1
ATOM 5373 C CA . ARG B 1 29 ? -10.594 -31.656 -37.844 1 64 29 ARG B CA 1
ATOM 5374 C C . ARG B 1 29 ? -11.539 -32.625 -37.156 1 64 29 ARG B C 1
ATOM 5376 O O . ARG B 1 29 ? -11.188 -33.781 -36.906 1 64 29 ARG B O 1
ATOM 5383 N N . ILE B 1 30 ? -12.625 -32.062 -36.906 1 70.94 30 ILE B N 1
ATOM 5384 C CA . ILE B 1 30 ? -13.633 -32.938 -36.281 1 70.94 30 ILE B CA 1
ATOM 5385 C C . ILE B 1 30 ? -13.93 -34.125 -37.188 1 70.94 30 ILE B C 1
ATOM 5387 O O . ILE B 1 30 ? -13.969 -35.281 -36.719 1 70.94 30 ILE B O 1
ATOM 5391 N N . SER B 1 31 ? -13.992 -33.75 -38.438 1 71.75 31 SER B N 1
ATOM 5392 C CA . SER B 1 31 ? -14.266 -34.812 -39.406 1 71.75 31 SER B CA 1
ATOM 5393 C C . SER B 1 31 ? -13.117 -35.812 -39.5 1 71.75 31 SER B C 1
ATOM 5395 O O . SER B 1 31 ? -13.336 -37 -39.562 1 71.75 31 SER B O 1
ATOM 5397 N N . ASN B 1 32 ? -12.023 -35.25 -39.438 1 68.62 32 ASN B N 1
ATOM 5398 C CA . ASN B 1 32 ? -10.852 -36.125 -39.5 1 68.62 32 ASN B CA 1
ATOM 5399 C C . ASN B 1 32 ? -10.758 -37.031 -38.312 1 68.62 32 ASN B C 1
ATOM 5401 O O . ASN B 1 32 ? -10.492 -38.25 -38.438 1 68.62 32 ASN B O 1
ATOM 5405 N N . ILE B 1 33 ? -10.977 -36.5 -37.188 1 74.12 33 ILE B N 1
ATOM 5406 C CA . ILE B 1 33 ? -10.914 -37.312 -35.969 1 74.12 33 ILE B CA 1
ATOM 5407 C C . ILE B 1 33 ? -12 -38.375 -36 1 74.12 33 ILE B C 1
ATOM 5409 O O . ILE B 1 33 ? -11.758 -39.531 -35.656 1 74.12 33 ILE B O 1
ATOM 5413 N N . LYS B 1 34 ? -13.078 -37.906 -36.5 1 79.25 34 LYS B N 1
ATOM 5414 C CA . LYS B 1 34 ? -14.172 -38.844 -36.625 1 79.25 34 LYS B CA 1
ATOM 5415 C C . LYS B 1 34 ? -13.789 -40 -37.562 1 79.25 34 LYS B C 1
ATOM 5417 O O . LYS B 1 34 ? -14.055 -41.156 -37.25 1 79.25 34 LYS B O 1
ATOM 5422 N N . ASN B 1 35 ? -13.133 -39.688 -38.562 1 75.88 35 ASN B N 1
ATOM 5423 C CA . ASN B 1 35 ? -12.727 -40.688 -39.531 1 75.88 35 ASN B CA 1
ATOM 5424 C C . ASN B 1 35 ? -11.664 -41.625 -38.938 1 75.88 35 ASN B C 1
ATOM 5426 O O . ASN B 1 35 ? -11.719 -42.844 -39.156 1 75.88 35 ASN B O 1
ATOM 5430 N N . VAL B 1 36 ? -10.82 -41 -38.281 1 73.19 36 VAL B N 1
ATOM 5431 C CA . VAL B 1 36 ? -9.766 -41.781 -37.656 1 73.19 36 VAL B CA 1
ATOM 5432 C C . VAL B 1 36 ? -10.375 -42.719 -36.594 1 73.19 36 VAL B C 1
ATOM 5434 O O . VAL B 1 36 ? -10.039 -43.906 -36.531 1 73.19 36 VAL B O 1
ATOM 5437 N N . ASN B 1 37 ? -11.25 -42.25 -35.906 1 79.81 37 ASN B N 1
ATOM 5438 C CA . ASN B 1 37 ? -11.922 -43.062 -34.875 1 79.81 37 ASN B CA 1
ATOM 5439 C C . ASN B 1 37 ? -12.703 -44.188 -35.5 1 79.81 37 ASN B C 1
ATOM 5441 O O . ASN B 1 37 ? -12.695 -45.312 -35 1 79.81 37 ASN B O 1
ATOM 5445 N N . LYS B 1 38 ? -13.297 -43.906 -36.562 1 79 38 LYS B N 1
ATOM 5446 C CA . LYS B 1 38 ? -14.031 -44.938 -37.281 1 79 38 LYS B CA 1
ATOM 5447 C C . LYS B 1 38 ? -13.086 -46.031 -37.812 1 79 38 LYS B C 1
ATOM 5449 O O . LYS B 1 38 ? -13.398 -47.219 -37.719 1 79 38 LYS B O 1
ATOM 5454 N N . SER B 1 39 ? -12.062 -45.562 -38.188 1 75.88 39 SER B N 1
ATOM 5455 C CA . SER B 1 39 ? -11.102 -46.5 -38.719 1 75.88 39 SER B CA 1
ATOM 5456 C C . SER B 1 39 ? -10.531 -47.406 -37.656 1 75.88 39 SER B C 1
ATOM 5458 O O . SER B 1 39 ? -10.188 -48.562 -37.906 1 75.88 39 SER B O 1
ATOM 5460 N N . TYR B 1 40 ? -10.445 -46.781 -36.5 1 75.56 40 TYR B N 1
ATOM 5461 C CA . TYR B 1 40 ? -9.914 -47.562 -35.375 1 75.56 40 TYR B CA 1
ATOM 5462 C C . TYR B 1 40 ? -11.008 -48.406 -34.75 1 75.56 40 TYR B C 1
ATOM 5464 O O . TYR B 1 40 ? -10.758 -49.094 -33.75 1 75.56 40 TYR B O 1
ATOM 5472 N N . GLY B 1 41 ? -12.18 -48.281 -35.281 1 74.94 41 GLY B N 1
ATOM 5473 C CA . GLY B 1 41 ? -13.289 -49.094 -34.812 1 74.94 41 GLY B CA 1
ATOM 5474 C C . GLY B 1 41 ? -13.852 -48.656 -33.469 1 74.94 41 GLY B C 1
ATOM 5475 O O . GLY B 1 41 ? -14.383 -49.469 -32.719 1 74.94 41 GLY B O 1
ATOM 5476 N N . LYS B 1 42 ? -13.617 -47.438 -33.219 1 75.31 42 LYS B N 1
ATOM 5477 C CA . LYS B 1 42 ? -14.18 -46.969 -31.938 1 75.31 42 LYS B CA 1
ATOM 5478 C C . LYS B 1 42 ? -15.703 -46.906 -32 1 75.31 42 LYS B C 1
ATOM 5480 O O . LYS B 1 42 ? -16.281 -46.531 -33.031 1 75.31 42 LYS B O 1
ATOM 5485 N N . PRO B 1 43 ? -16.25 -47.469 -30.984 1 77.38 43 PRO B N 1
ATOM 5486 C CA . PRO B 1 43 ? -17.703 -47.5 -31.016 1 77.38 43 PRO B CA 1
ATOM 5487 C C . PRO B 1 43 ? -18.312 -46.125 -31.156 1 77.38 43 PRO B C 1
ATOM 5489 O O . PRO B 1 43 ? -19.344 -45.938 -31.812 1 77.38 43 PRO B O 1
ATOM 5492 N N . ASP B 1 44 ? -17.672 -45.125 -30.656 1 72.88 44 ASP B N 1
ATOM 5493 C CA . ASP B 1 44 ? -18.094 -43.719 -30.797 1 72.88 44 ASP B CA 1
ATOM 5494 C C . ASP B 1 44 ? -17.062 -42.938 -31.625 1 72.88 44 ASP B C 1
ATOM 5496 O O . ASP B 1 44 ? -15.961 -42.656 -31.141 1 72.88 44 ASP B O 1
ATOM 5500 N N . PRO B 1 45 ? -17.469 -42.625 -32.781 1 79.06 45 PRO B N 1
ATOM 5501 C CA . PRO B 1 45 ? -16.5 -41.969 -33.656 1 79.06 45 PRO B CA 1
ATOM 5502 C C . PRO B 1 45 ? -16.359 -40.469 -33.344 1 79.06 45 PRO B C 1
ATOM 5504 O O . PRO B 1 45 ? -15.469 -39.812 -33.906 1 79.06 45 PRO B O 1
ATOM 5507 N N . GLU B 1 46 ? -17.219 -39.938 -32.594 1 75.31 46 GLU B N 1
ATOM 5508 C CA . GLU B 1 46 ? -17.172 -38.5 -32.312 1 75.31 46 GLU B CA 1
ATOM 5509 C C . GLU B 1 46 ? -15.922 -38.156 -31.516 1 75.31 46 GLU B C 1
ATOM 5511 O O . GLU B 1 46 ? -15.508 -38.906 -30.641 1 75.31 46 GLU B O 1
ATOM 5516 N N . PRO B 1 47 ? -15.367 -37 -32.031 1 67.94 47 PRO B N 1
ATOM 5517 C CA . PRO B 1 47 ? -14.18 -36.594 -31.281 1 67.94 47 PRO B CA 1
ATOM 5518 C C . PRO B 1 47 ? -14.477 -36.312 -29.812 1 67.94 47 PRO B C 1
ATOM 5520 O O . PRO B 1 47 ? -15.547 -35.75 -29.484 1 67.94 47 PRO B O 1
ATOM 5523 N N . THR B 1 48 ? -13.633 -36.75 -29.016 1 63.81 48 THR B N 1
ATOM 5524 C CA . THR B 1 48 ? -13.703 -36.312 -27.625 1 63.81 48 THR B CA 1
ATOM 5525 C C . THR B 1 48 ? -13.188 -34.875 -27.484 1 63.81 48 THR B C 1
ATOM 5527 O O . THR B 1 48 ? -12.531 -34.344 -28.391 1 63.81 48 THR B O 1
ATOM 5530 N N . LEU B 1 49 ? -13.609 -34.188 -26.5 1 57.84 49 LEU B N 1
ATOM 5531 C CA . LEU B 1 49 ? -13.148 -32.844 -26.25 1 57.84 49 LEU B CA 1
ATOM 5532 C C . LEU B 1 49 ? -11.625 -32.781 -26.172 1 57.84 49 LEU B C 1
ATOM 5534 O O . LEU B 1 49 ? -11 -31.844 -26.656 1 57.84 49 LEU B O 1
ATOM 5538 N N . SER B 1 50 ? -11.141 -33.875 -25.672 1 55.5 50 SER B N 1
ATOM 5539 C CA . SER B 1 50 ? -9.688 -33.969 -25.594 1 55.5 50 SER B CA 1
ATOM 5540 C C . SER B 1 50 ? -9.055 -34.031 -26.984 1 55.5 50 SER B C 1
ATOM 5542 O O . SER B 1 50 ? -8.016 -33.406 -27.234 1 55.5 50 SER B O 1
ATOM 5544 N N . GLN B 1 51 ? -9.656 -34.75 -27.812 1 57.66 51 GLN B N 1
ATOM 5545 C CA . GLN B 1 51 ? -9.148 -34.875 -29.172 1 57.66 51 GLN B CA 1
ATOM 5546 C C . GLN B 1 51 ? -9.195 -33.531 -29.906 1 57.66 51 GLN B C 1
ATOM 5548 O O . GLN B 1 51 ? -8.281 -33.219 -30.672 1 57.66 51 GLN B O 1
ATOM 5553 N N . ILE B 1 52 ? -10.258 -32.906 -29.562 1 59.19 52 ILE B N 1
ATOM 5554 C CA . ILE B 1 52 ? -10.398 -31.609 -30.188 1 59.19 52 ILE B CA 1
ATOM 5555 C C . ILE B 1 52 ? -9.352 -30.641 -29.609 1 59.19 52 ILE B C 1
ATOM 5557 O O . ILE B 1 52 ? -8.734 -29.891 -30.359 1 59.19 52 ILE B O 1
ATOM 5561 N N . GLU B 1 53 ? -9.234 -30.75 -28.406 1 54.12 53 GLU B N 1
ATOM 5562 C CA . GLU B 1 53 ? -8.242 -29.922 -27.75 1 54.12 53 GLU B CA 1
ATOM 5563 C C . GLU B 1 53 ? -6.836 -30.219 -28.25 1 54.12 53 GLU B C 1
ATOM 5565 O O . GLU B 1 53 ? -6.012 -29.312 -28.406 1 54.12 53 GLU B O 1
ATOM 5570 N N . GLU B 1 54 ? -6.578 -31.531 -28.531 1 45 54 GLU B N 1
ATOM 5571 C CA . GLU B 1 54 ? -5.281 -31.984 -29.031 1 45 54 GLU B CA 1
ATOM 5572 C C . GLU B 1 54 ? -4.996 -31.438 -30.422 1 45 54 GLU B C 1
ATOM 5574 O O . GLU B 1 54 ? -3.838 -31.297 -30.812 1 45 54 GLU B O 1
ATOM 5579 N N . THR B 1 55 ? -5.918 -31.391 -31.188 1 44.72 55 THR B N 1
ATOM 5580 C CA . THR B 1 55 ? -5.691 -30.891 -32.531 1 44.72 55 THR B CA 1
ATOM 5581 C C . THR B 1 55 ? -5.238 -29.438 -32.5 1 44.72 55 THR B C 1
ATOM 5583 O O . THR B 1 55 ? -4.738 -28.906 -33.5 1 44.72 55 THR B O 1
ATOM 5586 N N . HIS B 1 56 ? -5.508 -28.891 -31.484 1 40.03 56 HIS B N 1
ATOM 5587 C CA . HIS B 1 56 ? -5.215 -27.469 -31.312 1 40.03 56 HIS B CA 1
ATOM 5588 C C . HIS B 1 56 ? -3.723 -27.234 -31.094 1 40.03 56 HIS B C 1
ATOM 5590 O O . HIS B 1 56 ? -3.26 -26.094 -31.125 1 40.03 56 HIS B O 1
ATOM 5596 N N . LEU B 1 57 ? -2.924 -28.297 -30.891 1 32.25 57 LEU B N 1
ATOM 5597 C CA . LEU B 1 57 ? -1.551 -28.047 -30.469 1 32.25 57 LEU B CA 1
ATOM 5598 C C . LEU B 1 57 ? -0.66 -27.734 -31.656 1 32.25 57 LEU B C 1
ATOM 5600 O O . LEU B 1 57 ? 0.481 -27.297 -31.5 1 32.25 57 LEU B O 1
ATOM 5604 N N . VAL B 1 58 ? -0.943 -28.203 -32.844 1 28.89 58 VAL B N 1
ATOM 5605 C CA . VAL B 1 58 ? 0.168 -28.188 -33.812 1 28.89 58 VAL B CA 1
ATOM 5606 C C . VAL B 1 58 ? 0.547 -26.734 -34.125 1 28.89 58 VAL B C 1
ATOM 5608 O O . VAL B 1 58 ? 1.514 -26.484 -34.844 1 28.89 58 VAL B O 1
ATOM 5611 N N . HIS B 1 59 ? -0.423 -25.844 -34.375 1 28.89 59 HIS B N 1
ATOM 5612 C CA . HIS B 1 59 ? 0.079 -24.594 -34.906 1 28.89 59 HIS B CA 1
ATOM 5613 C C . HIS B 1 59 ? 1.046 -23.922 -33.938 1 28.89 59 HIS B C 1
ATOM 5615 O O . HIS B 1 59 ? 0.62 -23.297 -32.969 1 28.89 59 HIS B O 1
ATOM 5621 N N . PHE B 1 60 ? 2.1 -24.375 -33.625 1 28.06 60 PHE B N 1
ATOM 5622 C CA . PHE B 1 60 ? 3.223 -23.812 -32.875 1 28.06 60 PHE B CA 1
ATOM 5623 C C . PHE B 1 60 ? 3.477 -22.359 -33.281 1 28.06 60 PHE B C 1
ATOM 5625 O O . PHE B 1 60 ? 4.109 -21.609 -32.531 1 28.06 60 PHE B O 1
ATOM 5632 N N . ASN B 1 61 ? 4.012 -22.031 -34.625 1 27.34 61 ASN B N 1
ATOM 5633 C CA . ASN B 1 61 ? 4.383 -20.625 -34.781 1 27.34 61 ASN B CA 1
ATOM 5634 C C . ASN B 1 61 ? 3.311 -19.703 -34.219 1 27.34 61 ASN B C 1
ATOM 5636 O O . ASN B 1 61 ? 3.619 -18.75 -33.469 1 27.34 61 ASN B O 1
ATOM 5640 N N . ALA B 1 62 ? 2.398 -19.125 -35.062 1 26.52 62 ALA B N 1
ATOM 5641 C 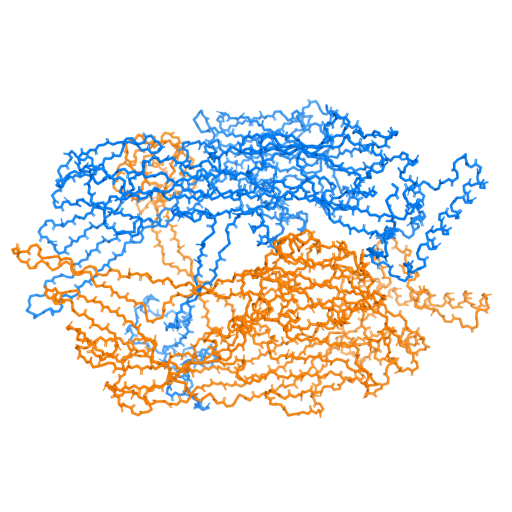CA . ALA B 1 62 ? 1.295 -18.25 -34.656 1 26.52 62 ALA B CA 1
ATOM 5642 C C . ALA B 1 62 ? 0.345 -18.984 -33.719 1 26.52 62 ALA B C 1
ATOM 5644 O O . ALA B 1 62 ? 0.106 -20.188 -33.875 1 26.52 62 ALA B O 1
ATOM 5645 N N . HIS B 1 63 ? 0.214 -18.719 -32.344 1 29.28 63 HIS B N 1
ATOM 5646 C CA . HIS B 1 63 ? -0.669 -18.922 -31.188 1 29.28 63 HIS B CA 1
ATOM 5647 C C . HIS B 1 63 ? -2.076 -19.297 -31.641 1 29.28 63 HIS B C 1
ATOM 5649 O O . HIS B 1 63 ? -3.053 -19.016 -30.938 1 29.28 63 HIS B O 1
ATOM 5655 N N . PHE B 1 64 ? -2.266 -19.812 -32.844 1 27.89 64 PHE B N 1
ATOM 5656 C CA . PHE B 1 64 ? -3.689 -19.812 -33.156 1 27.89 64 PHE B CA 1
ATOM 5657 C C . PHE B 1 64 ? -4.395 -21 -32.5 1 27.89 64 PHE B C 1
ATOM 5659 O O . PHE B 1 64 ? -4.086 -22.156 -32.812 1 27.89 64 PHE B O 1
ATOM 5666 N N . LYS B 1 65 ? -4.469 -21.172 -31.156 1 33.19 65 LYS B N 1
ATOM 5667 C CA . LYS B 1 65 ? -5.496 -22.031 -30.578 1 33.19 65 LYS B CA 1
ATOM 5668 C C . LYS B 1 65 ? -6.754 -22.047 -31.438 1 33.19 65 LYS B C 1
ATOM 5670 O O . LYS B 1 65 ? -7.105 -21.031 -32.062 1 33.19 65 LYS B O 1
ATOM 5675 N N . PRO B 1 66 ? -6.973 -23.234 -31.984 1 35.91 66 PRO B N 1
ATOM 5676 C CA . PRO B 1 66 ? -8.242 -23.125 -32.719 1 35.91 66 PRO B CA 1
ATOM 5677 C C . PRO B 1 66 ? -9.273 -22.281 -31.953 1 35.91 66 PRO B C 1
ATOM 5679 O O . PRO B 1 66 ? -9.531 -22.531 -30.781 1 35.91 66 PRO B O 1
ATOM 5682 N N . TYR B 1 67 ? -9.227 -21.109 -32.188 1 46.44 67 TYR B N 1
ATOM 5683 C CA . TYR B 1 67 ? -10.25 -20.219 -31.656 1 46.44 67 TYR B CA 1
ATOM 5684 C C . TYR B 1 67 ? -11.617 -20.562 -32.219 1 46.44 67 TYR B C 1
ATOM 5686 O O . TYR B 1 67 ? -11.75 -20.891 -33.406 1 46.44 67 TYR B O 1
ATOM 5694 N N . VAL B 1 68 ? -12.367 -21.469 -31.438 1 54.94 68 VAL B N 1
ATOM 5695 C CA . VAL B 1 68 ? -13.773 -21.531 -31.812 1 54.94 68 VAL B CA 1
ATOM 5696 C C . VAL B 1 68 ? -14.398 -20.141 -31.703 1 54.94 68 VAL B C 1
ATOM 5698 O O . VAL B 1 68 ? -14.188 -19.438 -30.719 1 54.94 68 VAL B O 1
ATOM 5701 N N . PRO B 1 69 ? -14.875 -19.844 -32.938 1 56.47 69 PRO B N 1
ATOM 5702 C CA . PRO B 1 69 ? -15.602 -18.578 -32.781 1 56.47 69 PRO B CA 1
ATOM 5703 C C . PRO B 1 69 ? -16.688 -18.625 -31.719 1 56.47 69 PRO B C 1
ATOM 5705 O O . PRO B 1 69 ? -17.406 -19.609 -31.609 1 56.47 69 PRO B O 1
ATOM 5708 N N . VAL B 1 70 ? -16.562 -17.812 -30.875 1 71.25 70 VAL B N 1
ATOM 5709 C CA . VAL B 1 70 ? -17.547 -17.703 -29.812 1 71.25 70 VAL B CA 1
ATOM 5710 C C . VAL B 1 70 ? -18.234 -16.344 -29.891 1 71.25 70 VAL B C 1
ATOM 5712 O O . VAL B 1 70 ? -17.578 -15.312 -30.047 1 71.25 70 VAL B O 1
ATOM 5715 N N . GLY B 1 71 ? -19.562 -16.406 -30.062 1 73.06 71 GLY B N 1
ATOM 5716 C CA . GLY B 1 71 ? -20.344 -15.195 -29.859 1 73.06 71 GLY B CA 1
ATOM 5717 C C . GLY B 1 71 ? -20.844 -15.039 -28.438 1 73.06 71 GLY B C 1
ATOM 5718 O O . GLY B 1 71 ? -20.891 -16.016 -27.688 1 73.06 71 GLY B O 1
ATOM 5719 N N . PHE B 1 72 ? -20.984 -13.773 -28.031 1 83.19 72 PHE B N 1
ATOM 5720 C CA . PHE B 1 72 ? -21.5 -13.594 -26.672 1 83.19 72 PHE B CA 1
ATOM 5721 C C . PHE B 1 72 ? -22.5 -12.445 -26.625 1 83.19 72 PHE B C 1
ATOM 5723 O O . PHE B 1 72 ? -22.469 -11.547 -27.469 1 83.19 72 PHE B O 1
ATOM 5730 N N . GLU B 1 73 ? -23.406 -12.578 -25.703 1 84.88 73 GLU B N 1
ATOM 5731 C CA . GLU B 1 73 ? -24.422 -11.555 -25.438 1 84.88 73 GLU B CA 1
ATOM 5732 C C . GLU B 1 73 ? -24.844 -11.562 -23.984 1 84.88 73 GLU B C 1
ATOM 5734 O O . GLU B 1 73 ? -24.938 -12.625 -23.359 1 84.88 73 GLU B O 1
ATOM 5739 N N . TYR B 1 74 ? -25.078 -10.336 -23.438 1 90.56 74 TYR B N 1
ATOM 5740 C CA . TYR B 1 74 ? -25.641 -10.219 -22.094 1 90.56 74 TYR B CA 1
ATOM 5741 C C . TYR B 1 74 ? -27.156 -10.18 -22.141 1 90.56 74 TYR B C 1
ATOM 5743 O O . TYR B 1 74 ? -27.75 -9.539 -23.016 1 90.56 74 TYR B O 1
ATOM 5751 N N . ASN B 1 75 ? -27.703 -10.859 -21.219 1 91 75 ASN B N 1
ATOM 5752 C CA . ASN B 1 75 ? -29.125 -10.758 -20.953 1 91 75 ASN B CA 1
ATOM 5753 C C . ASN B 1 75 ? -29.406 -10.484 -19.484 1 91 75 ASN B C 1
ATOM 5755 O O . ASN B 1 75 ? -28.562 -10.766 -18.625 1 91 75 ASN B O 1
ATOM 5759 N N . LYS B 1 76 ? -30.484 -9.875 -19.156 1 93.19 76 LYS B N 1
ATOM 5760 C CA . LYS B 1 76 ? -30.859 -9.594 -17.781 1 93.19 76 LYS B CA 1
ATOM 5761 C C . LYS B 1 76 ? -32.031 -10.477 -17.328 1 93.19 76 LYS B C 1
ATOM 5763 O O . LYS B 1 76 ? -32.938 -10.742 -18.109 1 93.19 76 LYS B O 1
ATOM 5768 N N . VAL B 1 77 ? -31.938 -10.898 -16.141 1 93.62 77 VAL B N 1
ATOM 5769 C CA . VAL B 1 77 ? -33 -11.703 -15.562 1 93.62 77 VAL B CA 1
ATOM 5770 C C . VAL B 1 77 ? -33.438 -11.102 -14.227 1 93.62 77 VAL B C 1
ATOM 5772 O O . VAL B 1 77 ? -32.656 -10.469 -13.531 1 93.62 77 VAL B O 1
ATOM 5775 N N . ARG B 1 78 ? -34.688 -11.312 -13.844 1 93.12 78 ARG B N 1
ATOM 5776 C CA . ARG B 1 78 ? -35.25 -10.875 -12.562 1 93.12 78 ARG B CA 1
ATOM 5777 C C . ARG B 1 78 ? -35.406 -12.047 -11.602 1 93.12 78 ARG B C 1
ATOM 5779 O O . ARG B 1 78 ? -35.406 -13.203 -12.023 1 93.12 78 ARG B O 1
ATOM 5786 N N . PRO B 1 79 ? -35.375 -11.734 -10.359 1 93 79 PRO B N 1
ATOM 5787 C CA . PRO B 1 79 ? -35.5 -12.836 -9.398 1 93 79 PRO B CA 1
ATOM 5788 C C . PRO B 1 79 ? -36.875 -13.539 -9.477 1 93 79 PRO B C 1
ATOM 5790 O O . PRO B 1 79 ? -37.875 -12.891 -9.742 1 93 79 PRO B O 1
ATOM 5793 N N . HIS B 1 80 ? -36.844 -14.844 -9.273 1 84.69 80 HIS B N 1
ATOM 5794 C CA . HIS B 1 80 ? -38.031 -15.68 -9.266 1 84.69 80 HIS B CA 1
ATOM 5795 C C . HIS B 1 80 ? -38.75 -15.586 -7.926 1 84.69 80 HIS B C 1
ATOM 5797 O O . HIS B 1 80 ? -39.969 -15.648 -7.875 1 84.69 80 HIS B O 1
ATOM 5803 N N . THR B 1 81 ? -37.938 -15.656 -6.941 1 77.06 81 THR B N 1
ATOM 5804 C CA . THR B 1 81 ? -38.531 -15.672 -5.605 1 77.06 81 THR B CA 1
ATOM 5805 C C . THR B 1 81 ? -37.812 -14.688 -4.688 1 77.06 81 THR B C 1
ATOM 5807 O O . THR B 1 81 ? -36.75 -14.164 -5.043 1 77.06 81 THR B O 1
ATOM 5810 N N . GLY B 1 82 ? -38.5 -14.352 -3.703 1 69.5 82 GLY B N 1
ATOM 5811 C CA . GLY B 1 82 ? -37.969 -13.516 -2.652 1 69.5 82 GLY B CA 1
ATOM 5812 C C . GLY B 1 82 ? -38.5 -12.102 -2.674 1 69.5 82 GLY B C 1
ATOM 5813 O O . GLY B 1 82 ? -39.094 -11.672 -3.668 1 69.5 82 GLY B O 1
ATOM 5814 N N . THR B 1 83 ? -38.5 -11.508 -1.472 1 77.5 83 THR B N 1
ATOM 5815 C CA . THR B 1 83 ? -38.906 -10.117 -1.332 1 77.5 83 THR B CA 1
ATOM 5816 C C . THR B 1 83 ? -37.688 -9.18 -1.488 1 77.5 83 THR B C 1
ATOM 5818 O O . THR B 1 83 ? -36.688 -9.359 -0.821 1 77.5 83 THR B O 1
ATOM 5821 N N . PRO B 1 84 ? -37.781 -8.336 -2.408 1 87.25 84 PRO B N 1
ATOM 5822 C CA . PRO B 1 84 ? -36.688 -7.395 -2.643 1 87.25 84 PRO B CA 1
ATOM 5823 C C . PRO B 1 84 ? -36.469 -6.43 -1.477 1 87.25 84 PRO B C 1
ATOM 5825 O O . PRO B 1 84 ? -36.625 -5.215 -1.641 1 87.25 84 PRO B O 1
ATOM 5828 N N . THR B 1 85 ? -36.375 -7.066 -0.32 1 90.94 85 THR B N 1
ATOM 5829 C CA . THR B 1 85 ? -36.062 -6.266 0.86 1 90.94 85 THR B CA 1
ATOM 5830 C C . THR B 1 85 ? -34.719 -6.656 1.447 1 90.94 85 THR B C 1
ATOM 5832 O O . THR B 1 85 ? -34.281 -7.805 1.32 1 90.94 85 THR B O 1
ATOM 5835 N N . LEU B 1 86 ? -34.188 -5.711 2.018 1 94.62 86 LEU B N 1
ATOM 5836 C CA . LEU B 1 86 ? -32.906 -5.969 2.676 1 94.62 86 LEU B CA 1
ATOM 5837 C C . LEU B 1 86 ? -33.062 -6.98 3.803 1 94.62 86 LEU B C 1
ATOM 5839 O O . LEU B 1 86 ? -34.062 -6.953 4.527 1 94.62 86 LEU B O 1
ATOM 5843 N N . GLY B 1 87 ? -32.125 -7.867 3.918 1 93.25 87 GLY B N 1
ATOM 5844 C CA . GLY B 1 87 ? -32.188 -8.922 4.918 1 93.25 87 GLY B CA 1
ATOM 5845 C C . GLY B 1 87 ? -32.781 -10.211 4.391 1 93.25 87 GLY B C 1
ATOM 5846 O O . GLY B 1 87 ? -32.656 -11.258 5.027 1 93.25 87 GLY B O 1
ATOM 5847 N N . ASN B 1 88 ? -33.406 -10.172 3.229 1 93.69 88 ASN B N 1
ATOM 5848 C CA . ASN B 1 88 ? -34.031 -11.359 2.67 1 93.69 88 ASN B CA 1
ATOM 5849 C C . ASN B 1 88 ? -33.156 -12.031 1.63 1 93.69 88 ASN B C 1
ATOM 5851 O O . ASN B 1 88 ? -32.031 -11.578 1.364 1 93.69 88 ASN B O 1
ATOM 5855 N N . LYS B 1 89 ? -33.719 -13.195 1.172 1 94.75 89 LYS B N 1
ATOM 5856 C CA . LYS B 1 89 ? -33.031 -13.953 0.133 1 94.75 89 LYS B CA 1
ATOM 5857 C C . LYS B 1 89 ? -33.656 -13.719 -1.233 1 94.75 89 LYS B C 1
ATOM 5859 O O . LYS B 1 89 ? -34.906 -13.656 -1.351 1 94.75 89 LYS B O 1
ATOM 5864 N N . LEU B 1 90 ? -32.812 -13.531 -2.203 1 95 90 LEU B N 1
ATOM 5865 C CA . LEU B 1 90 ? -33.219 -13.445 -3.6 1 95 90 LEU B CA 1
ATOM 5866 C C . LEU B 1 90 ? -32.719 -14.648 -4.391 1 95 90 LEU B C 1
ATOM 5868 O O . LEU B 1 90 ? -31.578 -15.062 -4.246 1 95 90 LEU B O 1
ATOM 5872 N N . THR B 1 91 ? -33.625 -15.203 -5.188 1 95.12 91 THR B N 1
ATOM 5873 C CA . THR B 1 91 ? -33.219 -16.344 -6.016 1 95.12 91 THR B CA 1
ATOM 5874 C C . THR B 1 91 ? -33.469 -16.031 -7.492 1 95.12 91 THR B C 1
ATOM 5876 O O . THR B 1 91 ? -34.562 -15.633 -7.887 1 95.12 91 THR B O 1
ATOM 5879 N N . PHE B 1 92 ? -32.406 -16.203 -8.289 1 95.38 92 PHE B N 1
ATOM 5880 C CA . PHE B 1 92 ? -32.469 -16.016 -9.734 1 95.38 92 PHE B CA 1
ATOM 5881 C C . PHE B 1 92 ? -32.406 -17.375 -10.445 1 95.38 92 PHE B C 1
ATOM 5883 O O . PHE B 1 92 ? -31.547 -18.203 -10.156 1 95.38 92 PHE B O 1
ATOM 5890 N N . GLY B 1 93 ? -33.344 -17.578 -11.328 1 93 93 GLY B N 1
ATOM 5891 C CA . GLY B 1 93 ? -33.219 -18.688 -12.258 1 93 93 GLY B CA 1
ATOM 5892 C C . GLY B 1 93 ? -32.406 -18.344 -13.484 1 93 93 GLY B C 1
ATOM 5893 O O . GLY B 1 93 ? -32.531 -17.25 -14.039 1 93 93 GLY B O 1
ATOM 5894 N N . ILE B 1 94 ? -31.484 -19.234 -13.852 1 93.25 94 ILE B N 1
ATOM 5895 C CA . ILE B 1 94 ? -30.656 -19 -15.031 1 93.25 94 ILE B CA 1
ATOM 5896 C C . ILE B 1 94 ? -31.328 -19.609 -16.266 1 93.25 94 ILE B C 1
ATOM 5898 O O . ILE B 1 94 ? -31.406 -20.828 -16.391 1 93.25 94 ILE B O 1
ATOM 5902 N N . PRO B 1 95 ? -31.719 -18.766 -17.141 1 89.69 95 PRO B N 1
ATOM 5903 C CA . PRO B 1 95 ? -32.375 -19.297 -18.344 1 89.69 95 PRO B CA 1
ATOM 5904 C C . PRO B 1 95 ? -31.359 -19.891 -19.328 1 89.69 95 PRO B C 1
ATOM 5906 O O . PRO B 1 95 ? -30.156 -19.703 -19.188 1 89.69 95 PRO B O 1
ATOM 5909 N N . GLN B 1 96 ? -31.938 -20.672 -20.25 1 88.06 96 GLN B N 1
ATOM 5910 C CA . GLN B 1 96 ? -31.109 -21.188 -21.328 1 88.06 96 GLN B CA 1
ATOM 5911 C C . GLN B 1 96 ? -31.156 -20.266 -22.547 1 88.06 96 GLN B C 1
ATOM 5913 O O . GLN B 1 96 ? -31.906 -20.531 -23.5 1 88.06 96 GLN B O 1
ATOM 5918 N N . TYR B 1 97 ? -30.422 -19.359 -22.562 1 86.06 97 TYR B N 1
ATOM 5919 C CA . TYR B 1 97 ? -30.359 -18.422 -23.688 1 86.06 97 TYR B CA 1
ATOM 5920 C C . TYR B 1 97 ? -29.234 -18.781 -24.656 1 86.06 97 TYR B C 1
ATOM 5922 O O . TYR B 1 97 ? -29.391 -18.672 -25.875 1 86.06 97 TYR B O 1
ATOM 5930 N N . GLY B 1 98 ? -28.125 -19.141 -24.062 1 87.44 98 GLY B N 1
ATOM 5931 C CA . GLY B 1 98 ? -26.969 -19.531 -24.859 1 87.44 98 GLY B CA 1
ATOM 5932 C C . GLY B 1 98 ? -26.516 -20.953 -24.594 1 87.44 98 GLY B C 1
ATOM 5933 O O . GLY B 1 98 ? -27.172 -21.688 -23.844 1 87.44 98 GLY B O 1
ATOM 5934 N N . ASP B 1 99 ? -25.469 -21.266 -25.344 1 87.75 99 ASP B N 1
ATOM 5935 C CA . ASP B 1 99 ? -24.938 -22.609 -25.188 1 87.75 99 ASP B CA 1
ATOM 5936 C C . ASP B 1 99 ? -24.172 -22.75 -23.875 1 87.75 99 ASP B C 1
ATOM 5938 O O . ASP B 1 99 ? -24.125 -23.828 -23.281 1 87.75 99 ASP B O 1
ATOM 5942 N N . PHE B 1 100 ? -23.5 -21.625 -23.5 1 90.31 100 PHE B N 1
ATOM 5943 C CA . PHE B 1 100 ? -22.766 -21.531 -22.234 1 90.31 100 PHE B CA 1
ATOM 5944 C C . PHE B 1 100 ? -23.109 -20.219 -21.516 1 90.31 100 PHE B C 1
ATOM 5946 O O . PHE B 1 100 ? -23.641 -19.297 -22.125 1 90.31 100 PHE B O 1
ATOM 5953 N N . PHE B 1 101 ? -22.906 -20.219 -20.25 1 91.69 101 PHE B N 1
ATOM 5954 C CA . PHE B 1 101 ? -22.875 -18.938 -19.547 1 91.69 101 PHE B CA 1
ATOM 5955 C C . PHE B 1 101 ? -21.594 -18.797 -18.734 1 91.69 101 PHE B C 1
ATOM 5957 O O . PHE B 1 101 ? -21.016 -19.797 -18.312 1 91.69 101 PHE B O 1
ATOM 5964 N N . HIS B 1 102 ? -21.125 -17.562 -18.531 1 91.62 102 HIS B N 1
ATOM 5965 C CA . HIS B 1 102 ? -19.828 -17.328 -17.922 1 91.62 102 HIS B CA 1
ATOM 5966 C C . HIS B 1 102 ? -19.891 -16.188 -16.906 1 91.62 102 HIS B C 1
ATOM 5968 O O . HIS B 1 102 ? -19.906 -16.406 -15.703 1 91.62 102 HIS B O 1
ATOM 5974 N N . ASP B 1 103 ? -20 -14.977 -17.297 1 93.75 103 ASP B N 1
ATOM 5975 C CA . ASP B 1 103 ? -19.953 -13.789 -16.453 1 93.75 103 ASP B CA 1
ATOM 5976 C C . ASP B 1 103 ? -21.344 -13.422 -15.945 1 93.75 103 ASP B C 1
ATOM 5978 O O . ASP B 1 103 ? -22.328 -13.555 -16.672 1 93.75 103 ASP B O 1
ATOM 5982 N N . MET B 1 104 ? -21.391 -13.109 -14.68 1 96.94 104 MET B N 1
ATOM 5983 C CA . MET B 1 104 ? -22.641 -12.656 -14.055 1 96.94 104 MET B CA 1
ATOM 5984 C C . MET B 1 104 ? -22.391 -11.469 -13.133 1 96.94 104 MET B C 1
ATOM 5986 O O . MET B 1 104 ? -21.375 -11.43 -12.43 1 96.94 104 MET B O 1
ATOM 5990 N N . VAL B 1 105 ? -23.281 -10.508 -13.172 1 97.44 105 VAL B N 1
ATOM 5991 C CA . VAL B 1 105 ? -23.188 -9.336 -12.312 1 97.44 105 VAL B CA 1
ATOM 5992 C C . VAL B 1 105 ? -24.578 -8.914 -11.852 1 97.44 105 VAL B C 1
ATOM 5994 O O . VAL B 1 105 ? -25.516 -8.867 -12.656 1 97.44 105 VAL B O 1
ATOM 5997 N N . GLY B 1 106 ? -24.703 -8.734 -10.562 1 97.25 106 GLY B N 1
ATOM 5998 C CA . GLY B 1 106 ? -25.938 -8.203 -10.023 1 97.25 106 GLY B CA 1
ATOM 5999 C C . GLY B 1 106 ? -26.031 -6.691 -10.078 1 97.25 106 GLY B C 1
ATOM 6000 O O . GLY B 1 106 ? -25.047 -6 -9.82 1 97.25 106 GLY B O 1
ATOM 6001 N N . HIS B 1 107 ? -27.203 -6.223 -10.477 1 96.19 107 HIS B N 1
ATOM 6002 C CA . HIS B 1 107 ? -27.484 -4.793 -10.477 1 96.19 107 HIS B CA 1
ATOM 6003 C C . HIS B 1 107 ? -28.625 -4.453 -9.516 1 96.19 107 HIS B C 1
ATOM 6005 O O . HIS B 1 107 ? -29.734 -4.949 -9.672 1 96.19 107 HIS B O 1
ATOM 6011 N N . HIS B 1 108 ? -28.281 -3.715 -8.516 1 96.5 108 HIS B N 1
ATOM 6012 C CA . HIS B 1 108 ? -29.219 -3.281 -7.496 1 96.5 108 HIS B CA 1
ATOM 6013 C C . HIS B 1 108 ? -29.172 -1.771 -7.297 1 96.5 108 HIS B C 1
ATOM 6015 O O . HIS B 1 108 ? -28.094 -1.167 -7.391 1 96.5 108 HIS B O 1
ATOM 6021 N N . ILE B 1 109 ? -30.328 -1.21 -7.008 1 95.19 109 ILE B N 1
ATOM 6022 C CA . ILE B 1 109 ? -30.391 0.198 -6.629 1 95.19 109 ILE B CA 1
ATOM 6023 C C . ILE B 1 109 ? -30.953 0.33 -5.219 1 95.19 109 ILE B C 1
ATOM 6025 O O . ILE B 1 109 ? -32.094 -0.09 -4.953 1 95.19 109 ILE B O 1
ATOM 6029 N N . LEU B 1 110 ? -30.141 0.779 -4.32 1 96.88 110 LEU B N 1
ATOM 6030 C CA . LEU B 1 110 ? -30.609 1.144 -2.986 1 96.88 110 LEU B CA 1
ATOM 6031 C C . LEU B 1 110 ? -31.234 2.531 -2.988 1 96.88 110 LEU B C 1
ATOM 6033 O O . LEU B 1 110 ? -30.609 3.506 -3.402 1 96.88 110 LEU B O 1
ATOM 6037 N N . GLY B 1 111 ? -32.406 2.625 -2.494 1 93.75 111 GLY B N 1
ATOM 6038 C CA . GLY B 1 111 ? -33.125 3.889 -2.506 1 93.75 111 GLY B CA 1
ATOM 6039 C C . GLY B 1 111 ? -32.5 4.945 -1.621 1 93.75 111 GLY B C 1
ATOM 6040 O O . GLY B 1 111 ? -31.562 4.656 -0.87 1 93.75 111 GLY B O 1
ATOM 6041 N N . ALA B 1 112 ? -33.062 6.117 -1.745 1 92.06 112 ALA B N 1
ATOM 6042 C CA . ALA B 1 112 ? -32.562 7.246 -0.964 1 92.06 112 ALA B CA 1
ATOM 6043 C C . ALA B 1 112 ? -32.812 7.027 0.528 1 92.06 112 ALA B C 1
ATOM 6045 O O . ALA B 1 112 ? -33.75 6.359 0.92 1 92.06 112 ALA B O 1
ATOM 6046 N N . CYS B 1 113 ? -31.922 7.531 1.309 1 93.44 113 CYS B N 1
ATOM 6047 C CA . CYS B 1 113 ? -32.125 7.371 2.744 1 93.44 113 CYS B CA 1
ATOM 6048 C C . CYS B 1 113 ? -31.781 8.656 3.492 1 93.44 113 CYS B C 1
ATOM 6050 O O . CYS B 1 113 ? -30.969 9.453 3.023 1 93.44 113 CYS B O 1
ATOM 6052 N N . HIS B 1 114 ? -32.406 8.914 4.57 1 93.75 114 HIS B N 1
ATOM 6053 C CA . HIS B 1 114 ? -32.25 10.039 5.48 1 93.75 114 HIS B CA 1
ATOM 6054 C C . HIS B 1 114 ? -32.719 9.664 6.891 1 93.75 114 HIS B C 1
ATOM 6056 O O . HIS B 1 114 ? -33.375 8.648 7.086 1 93.75 114 HIS B O 1
ATOM 6062 N N . SER B 1 115 ? -32.281 10.352 7.859 1 95.31 115 SER B N 1
ATOM 6063 C CA . SER B 1 115 ? -32.656 10.117 9.25 1 95.31 115 SER B CA 1
ATOM 6064 C C . SER B 1 115 ? -33.844 10.984 9.656 1 95.31 115 SER B C 1
ATOM 6066 O O . SER B 1 115 ? -34.156 11.984 8.992 1 95.31 115 SER B O 1
ATOM 6068 N N . SER B 1 116 ? -34.531 10.688 10.711 1 94.62 116 SER B N 1
ATOM 6069 C CA . SER B 1 116 ? -35.688 11.398 11.211 1 94.62 116 SER B CA 1
ATOM 6070 C C . SER B 1 116 ? -35.312 12.703 11.898 1 94.62 116 SER B C 1
ATOM 6072 O O . SER B 1 116 ? -34.156 12.891 12.273 1 94.62 116 SER B O 1
ATOM 6074 N N . TRP B 1 117 ? -36.312 13.625 12.055 1 94.31 117 TRP B N 1
ATOM 6075 C CA . TRP B 1 117 ? -36.156 14.852 12.828 1 94.31 117 TRP B CA 1
ATOM 6076 C C . TRP B 1 117 ? -36 14.531 14.312 1 94.31 117 TRP B C 1
ATOM 6078 O O . TRP B 1 117 ? -36.594 13.594 14.82 1 94.31 117 TRP B O 1
ATOM 6088 N N . GLN B 1 118 ? -35.219 15.359 14.969 1 94 118 GLN B N 1
ATOM 6089 C CA . GLN B 1 118 ? -35.031 15.242 16.406 1 94 118 GLN B CA 1
ATOM 6090 C C . GLN B 1 118 ? -35.094 16.594 17.094 1 94 118 GLN B C 1
ATOM 6092 O O . GLN B 1 118 ? -34.906 17.641 16.453 1 94 118 GLN B O 1
ATOM 6097 N N . ASP B 1 119 ? -35.406 16.547 18.359 1 94.88 119 ASP B N 1
ATOM 6098 C CA . ASP B 1 119 ? -35.5 17.75 19.156 1 94.88 119 ASP B CA 1
ATOM 6099 C C . ASP B 1 119 ? -34.156 18.156 19.719 1 94.88 119 ASP B C 1
ATOM 6101 O O . ASP B 1 119 ? -33.344 17.297 20.094 1 94.88 119 ASP B O 1
ATOM 6105 N N . ALA B 1 120 ? -33.906 19.469 19.781 1 96.31 120 ALA B N 1
ATOM 6106 C CA . ALA B 1 120 ? -32.719 19.938 20.469 1 96.31 120 ALA B CA 1
ATOM 6107 C C . ALA B 1 120 ? -32.844 19.781 21.984 1 96.31 120 ALA B C 1
ATOM 6109 O O . ALA B 1 120 ? -33.906 20.047 22.547 1 96.31 120 ALA B O 1
ATOM 6110 N N . PRO B 1 121 ? -31.828 19.375 22.578 1 96 121 PRO B N 1
ATOM 6111 C CA . PRO B 1 121 ? -31.906 19.219 24.031 1 96 121 PRO B CA 1
ATOM 6112 C C . PRO B 1 121 ? -31.969 20.547 24.766 1 96 121 PRO B C 1
ATOM 6114 O O . PRO B 1 121 ? -31.5 21.562 24.25 1 96 121 PRO B O 1
ATOM 6117 N N . ILE B 1 122 ? -32.562 20.438 25.922 1 95 122 ILE B N 1
ATOM 6118 C CA . ILE B 1 122 ? -32.562 21.594 26.828 1 95 122 ILE B CA 1
ATOM 6119 C C . ILE B 1 122 ? -31.297 21.562 27.703 1 95 122 ILE B C 1
ATOM 6121 O O . ILE B 1 122 ? -30.859 20.5 28.141 1 95 122 ILE B O 1
ATOM 6125 N N . GLN B 1 123 ? -30.734 22.734 27.891 1 94.75 123 GLN B N 1
ATOM 6126 C CA . GLN B 1 123 ? -29.531 22.797 28.719 1 94.75 123 GLN B CA 1
ATOM 6127 C C . GLN B 1 123 ? -29.766 22.188 30.094 1 94.75 123 GLN B C 1
ATOM 6129 O O . GLN B 1 123 ? -30.812 22.406 30.703 1 94.75 123 GLN B O 1
ATOM 6134 N N . GLY B 1 124 ? -28.859 21.391 30.562 1 93 124 GLY B N 1
ATOM 6135 C CA . GLY B 1 124 ? -28.953 20.734 31.859 1 93 124 GLY B CA 1
ATOM 6136 C C . GLY B 1 124 ? -29.562 19.344 31.797 1 93 124 GLY B C 1
ATOM 6137 O O . GLY B 1 124 ? -29.672 18.656 32.812 1 93 124 GLY B O 1
ATOM 6138 N N . THR B 1 125 ? -29.953 18.969 30.656 1 91.94 125 THR B N 1
ATOM 6139 C CA . THR B 1 125 ? -30.562 17.656 30.516 1 91.94 125 THR B CA 1
ATOM 6140 C C . THR B 1 125 ? -29.547 16.609 30.078 1 91.94 125 THR B C 1
ATOM 6142 O O . THR B 1 125 ? -28.453 16.953 29.625 1 91.94 125 THR B O 1
ATOM 6145 N N . ALA B 1 126 ? -29.875 15.367 30.359 1 91.56 126 ALA B N 1
ATOM 6146 C CA . ALA B 1 126 ? -29.078 14.211 29.969 1 91.56 126 ALA B CA 1
ATOM 6147 C C . ALA B 1 126 ? -29.922 13.195 29.203 1 91.56 126 ALA B C 1
ATOM 6149 O O . ALA B 1 126 ? -31.109 13.008 29.516 1 91.56 126 ALA B O 1
ATOM 6150 N N . GLN B 1 127 ? -29.359 12.656 28.172 1 90.25 127 GLN B N 1
ATOM 6151 C CA . GLN B 1 127 ? -30.031 11.641 27.375 1 90.25 127 GLN B CA 1
ATOM 6152 C C . GLN B 1 127 ? -29.062 10.516 27 1 90.25 127 GLN B C 1
ATOM 6154 O O . GLN B 1 127 ? -27.859 10.734 26.891 1 90.25 127 GLN B O 1
ATOM 6159 N N . MET B 1 128 ? -29.609 9.344 26.75 1 87.94 128 MET B N 1
ATOM 6160 C CA . MET B 1 128 ? -28.781 8.211 26.312 1 87.94 128 MET B CA 1
ATOM 6161 C C . MET B 1 128 ? -28.391 8.344 24.844 1 87.94 128 MET B C 1
ATOM 6163 O O . MET B 1 128 ? -29.25 8.625 24 1 87.94 128 MET B O 1
ATOM 6167 N N . GLY B 1 129 ? -27.109 8.18 24.609 1 85.38 129 GLY B N 1
ATOM 6168 C CA . GLY B 1 129 ? -26.609 8.305 23.266 1 85.38 129 GLY B CA 1
ATOM 6169 C C . GLY B 1 129 ? -26.75 7.031 22.453 1 85.38 129 GLY B C 1
ATOM 6170 O O . GLY B 1 129 ? -27.297 6.043 22.922 1 85.38 129 GLY B O 1
ATOM 6171 N N . ALA B 1 130 ? -26.297 7.043 21.203 1 78.75 130 ALA B N 1
ATOM 6172 C CA . ALA B 1 130 ? -26.469 5.98 20.219 1 78.75 130 ALA B CA 1
ATOM 6173 C C . ALA B 1 130 ? -25.688 4.727 20.625 1 78.75 130 ALA B C 1
ATOM 6175 O O . ALA B 1 130 ? -26.078 3.611 20.281 1 78.75 130 ALA B O 1
ATOM 6176 N N . HIS B 1 131 ? -24.703 4.77 21.375 1 79.31 131 HIS B N 1
ATOM 6177 C CA . HIS B 1 131 ? -23.906 3.613 21.75 1 79.31 131 HIS B CA 1
ATOM 6178 C C . HIS B 1 131 ? -23.938 3.383 23.266 1 79.31 131 HIS B C 1
ATOM 6180 O O . HIS B 1 131 ? -22.984 2.867 23.844 1 79.31 131 HIS B O 1
ATOM 6186 N N . GLY B 1 132 ? -24.953 3.877 23.891 1 76.62 132 GLY B N 1
ATOM 6187 C CA . GLY B 1 132 ? -25.219 3.576 25.281 1 76.62 132 GLY B CA 1
ATOM 6188 C C . GLY B 1 132 ? -24.562 4.547 26.25 1 76.62 132 GLY B C 1
ATOM 6189 O O . GLY B 1 132 ? -24.641 4.371 27.469 1 76.62 132 GLY B O 1
ATOM 6190 N N . GLN B 1 133 ? -23.922 5.508 25.703 1 78.19 133 GLN B N 1
ATOM 6191 C CA . GLN B 1 133 ? -23.281 6.477 26.578 1 78.19 133 GLN B CA 1
ATOM 6192 C C . GLN B 1 133 ? -24.25 7.574 27 1 78.19 133 GLN B C 1
ATOM 6194 O O . GLN B 1 133 ? -25.125 7.965 26.234 1 78.19 133 GLN B O 1
ATOM 6199 N N . LEU B 1 134 ? -24.078 7.941 28.234 1 86.06 134 LEU B N 1
ATOM 6200 C CA . LEU B 1 134 ? -24.875 9.07 28.719 1 86.06 134 LEU B CA 1
ATOM 6201 C C . LEU B 1 134 ? -24.328 10.391 28.188 1 86.06 134 LEU B C 1
ATOM 6203 O O . LEU B 1 134 ? -23.141 10.695 28.391 1 86.06 134 LEU B O 1
ATOM 6207 N N . GLN B 1 135 ? -25.172 11.148 27.453 1 88.44 135 GLN B N 1
ATOM 6208 C CA . GLN B 1 135 ? -24.797 12.461 26.938 1 88.44 135 GLN B CA 1
ATOM 6209 C C . GLN B 1 135 ? -25.453 13.57 27.734 1 88.44 135 GLN B C 1
ATOM 6211 O O . GLN B 1 135 ? -26.656 13.508 28.016 1 88.44 135 GLN B O 1
ATOM 6216 N N . THR B 1 136 ? -24.656 14.508 28.172 1 92.44 136 THR B N 1
ATOM 6217 C CA . THR B 1 136 ? -25.156 15.617 28.969 1 92.44 136 THR B CA 1
ATOM 6218 C C . THR B 1 136 ? -24.891 16.953 28.266 1 92.44 136 THR B C 1
ATOM 6220 O O . THR B 1 136 ? -23.766 17.188 27.797 1 92.44 136 THR B O 1
ATOM 6223 N N . PHE B 1 137 ? -25.984 17.766 28.156 1 95.94 137 PHE B N 1
ATOM 6224 C CA . PHE B 1 137 ? -25.828 19.172 27.75 1 95.94 137 PHE B CA 1
ATOM 6225 C C . PHE B 1 137 ? -25.656 20.062 28.969 1 95.94 137 PHE B C 1
ATOM 6227 O O . PHE B 1 137 ? -26.641 20.5 29.578 1 95.94 137 PHE B O 1
ATOM 6234 N N . PRO B 1 138 ? -24.453 20.391 29.219 1 95.69 138 PRO B N 1
ATOM 6235 C CA . PRO B 1 138 ? -24.172 21.031 30.5 1 95.69 138 PRO B CA 1
ATOM 6236 C C . PRO B 1 138 ? -24.734 22.453 30.578 1 95.69 138 PRO B C 1
ATOM 6238 O O . PRO B 1 138 ? -24.891 23.109 29.547 1 95.69 138 PRO B O 1
ATOM 6241 N N . ARG B 1 139 ? -24.938 22.938 31.859 1 94.56 139 ARG B N 1
ATOM 6242 C CA . ARG B 1 139 ? -25.266 24.344 32.125 1 94.56 139 ARG B CA 1
ATOM 6243 C C . ARG B 1 139 ? -24.016 25.219 32.031 1 94.56 139 ARG B C 1
ATOM 6245 O O . ARG B 1 139 ? -22.906 24.75 32.25 1 94.56 139 ARG B O 1
ATOM 6252 N N . ASN B 1 140 ? -24.344 26.469 31.672 1 92.94 140 ASN B N 1
ATOM 6253 C CA . ASN B 1 140 ? -23.219 27.406 31.703 1 92.94 140 ASN B CA 1
ATOM 6254 C C . ASN B 1 140 ? -22.594 27.484 33.094 1 92.94 140 ASN B C 1
ATOM 6256 O O . ASN B 1 140 ? -23.297 27.422 34.094 1 92.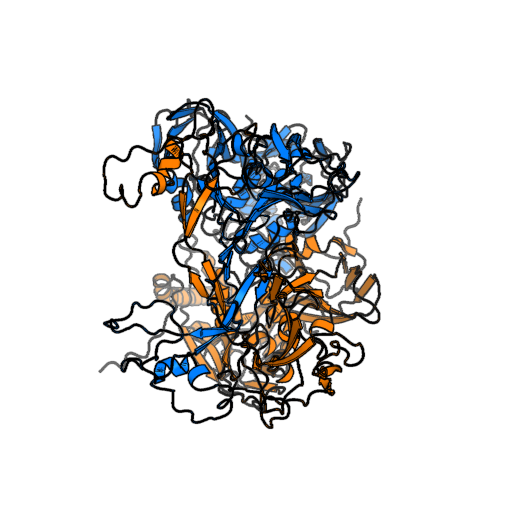94 140 ASN B O 1
ATOM 6260 N N . GLY B 1 141 ? -21.297 27.516 33.125 1 90.62 141 GLY B N 1
ATOM 6261 C CA . GLY B 1 141 ? -20.594 27.625 34.375 1 90.62 141 GLY B CA 1
ATOM 6262 C C . GLY B 1 141 ? -20.188 26.297 34.969 1 90.62 141 GLY B C 1
ATOM 6263 O O . GLY B 1 141 ? -19.609 26.234 36.031 1 90.62 141 GLY B O 1
ATOM 6264 N N . TYR B 1 142 ? -20.562 25.281 34.281 1 93.5 142 TYR B N 1
ATOM 6265 C CA . TYR B 1 142 ? -20.188 23.938 34.719 1 93.5 142 TYR B CA 1
ATOM 6266 C C . TYR B 1 142 ? -19.344 23.25 33.656 1 93.5 142 TYR B C 1
ATOM 6268 O O . TYR B 1 142 ? -19.328 23.672 32.5 1 93.5 142 TYR B O 1
ATOM 6276 N N . ASP B 1 143 ? -18.625 22.25 34.125 1 93.12 143 ASP B N 1
ATOM 6277 C CA . ASP B 1 143 ? -17.859 21.438 33.188 1 93.12 143 ASP B CA 1
ATOM 6278 C C . ASP B 1 143 ? -18.75 20.422 32.469 1 93.12 143 ASP B C 1
ATOM 6280 O O . ASP B 1 143 ? -19.969 20.422 32.656 1 93.12 143 ASP B O 1
ATOM 6284 N N . TRP B 1 144 ? -18.172 19.672 31.594 1 91 144 TRP B N 1
ATOM 6285 C CA . TRP B 1 144 ? -18.875 18.75 30.703 1 91 144 TRP B CA 1
ATOM 6286 C C . TRP B 1 144 ? -19.734 17.781 31.516 1 91 144 TRP B C 1
ATOM 6288 O O . TRP B 1 144 ? -20.766 17.297 31.016 1 91 144 TRP B O 1
ATOM 6298 N N . ASP B 1 145 ? -19.406 17.531 32.812 1 87.69 145 ASP B N 1
ATOM 6299 C CA . ASP B 1 145 ? -20.156 16.594 33.656 1 87.69 145 ASP B CA 1
ATOM 6300 C C . ASP B 1 145 ? -21.375 17.281 34.281 1 87.69 145 ASP B C 1
ATOM 6302 O O . ASP B 1 145 ? -22.234 16.625 34.875 1 87.69 145 ASP B O 1
ATOM 6306 N N . ASN B 1 146 ? -21.5 18.578 34.125 1 92.06 146 ASN B N 1
ATOM 6307 C CA . ASN B 1 146 ? -22.609 19.391 34.656 1 92.06 146 ASN B CA 1
ATOM 6308 C C . ASN B 1 146 ? -22.625 19.391 36.156 1 92.06 146 ASN B C 1
ATOM 6310 O O . ASN B 1 146 ? -23.688 19.531 36.781 1 92.06 146 ASN B O 1
ATOM 6314 N N . GLN B 1 147 ? -21.531 19.047 36.812 1 90.88 147 GLN B N 1
ATOM 6315 C CA . GLN B 1 147 ? -21.422 19.016 38.281 1 90.88 147 GLN B CA 1
ATOM 6316 C C . GLN B 1 147 ? -20.266 19.875 38.781 1 90.88 147 GLN B C 1
ATOM 6318 O O . GLN B 1 147 ? -20.422 20.625 39.719 1 90.88 147 GLN B O 1
ATOM 6323 N N . THR B 1 148 ? -19.172 19.766 38.062 1 93.88 148 THR B N 1
ATOM 6324 C CA . THR B 1 148 ? -17.969 20.5 38.438 1 93.88 148 THR B CA 1
ATOM 6325 C C . THR B 1 148 ? -18.016 21.938 37.969 1 93.88 148 THR B C 1
ATOM 6327 O O . THR B 1 148 ? -18.141 22.188 36.781 1 93.88 148 THR B O 1
ATOM 6330 N N . PRO B 1 149 ? -17.922 22.891 38.906 1 92 149 PRO B N 1
ATOM 6331 C CA . PRO B 1 149 ? -17.922 24.281 38.469 1 92 149 PRO B CA 1
ATOM 6332 C C . PRO B 1 149 ? -16.734 24.625 37.562 1 92 149 PRO B C 1
ATOM 6334 O O . PRO B 1 149 ? -15.617 24.188 37.844 1 92 149 PRO B O 1
ATOM 6337 N N . LEU B 1 150 ? -16.969 25.203 36.438 1 90.44 150 LEU B N 1
ATOM 6338 C CA . LEU B 1 150 ? -15.953 25.688 35.5 1 90.44 150 LEU B CA 1
ATOM 6339 C C . LEU B 1 150 ? -16.281 27.125 35.062 1 90.44 150 LEU B C 1
ATOM 6341 O O . LEU B 1 150 ? -16.969 27.328 34.062 1 90.44 150 LEU B O 1
ATOM 6345 N N . GLU B 1 151 ? -15.648 28.031 35.719 1 86.31 151 GLU B N 1
ATOM 6346 C CA . GLU B 1 151 ? -15.93 29.438 35.5 1 86.31 151 GLU B CA 1
ATOM 6347 C C . GLU B 1 151 ? -15.633 29.828 34.031 1 86.31 151 GLU B C 1
ATOM 6349 O O . GLU B 1 151 ? -14.617 29.422 33.469 1 86.31 151 GLU B O 1
ATOM 6354 N N . GLY B 1 152 ? -16.578 30.562 33.406 1 82.88 152 GLY B N 1
ATOM 6355 C CA . GLY B 1 152 ? -16.391 31.094 32.062 1 82.88 152 GLY B CA 1
ATOM 6356 C C . GLY B 1 152 ? -16.828 30.141 30.984 1 82.88 152 GLY B C 1
ATOM 6357 O O . GLY B 1 152 ? -16.781 30.484 29.797 1 82.88 152 GLY B O 1
ATOM 6358 N N . ALA B 1 153 ? -17.281 28.984 31.391 1 89.31 153 ALA B N 1
ATOM 6359 C CA . ALA B 1 153 ? -17.719 28 30.406 1 89.31 153 ALA B CA 1
ATOM 6360 C C . ALA B 1 153 ? -19.125 28.312 29.906 1 89.31 153 ALA B C 1
ATOM 6362 O O . ALA B 1 153 ? -20.047 28.469 30.703 1 89.31 153 ALA B O 1
ATOM 6363 N N . VAL B 1 154 ? -19.234 28.5 28.562 1 90.38 154 VAL B N 1
ATOM 6364 C CA . VAL B 1 154 ? -20.516 28.703 27.906 1 90.38 154 VAL B CA 1
ATOM 6365 C C . VAL B 1 154 ? -20.734 27.609 26.875 1 90.38 154 VAL B C 1
ATOM 6367 O O . VAL B 1 154 ? -19.828 27.266 26.109 1 90.38 154 VAL B O 1
ATOM 6370 N N . TYR B 1 155 ? -21.984 27.109 26.906 1 92.88 155 TYR B N 1
ATOM 6371 C CA . TYR B 1 155 ? -22.297 26.016 26 1 92.88 155 TYR B CA 1
ATOM 6372 C C . TYR B 1 155 ? -23.359 26.422 24.984 1 92.88 155 TYR B C 1
ATOM 6374 O O . TYR B 1 155 ? -24.344 27.062 25.359 1 92.88 155 TYR B O 1
ATOM 6382 N N . THR B 1 156 ? -23.141 26.141 23.75 1 93.88 156 THR B N 1
ATOM 6383 C CA . THR B 1 156 ? -24.109 26.312 22.672 1 93.88 156 THR B CA 1
ATOM 6384 C C . THR B 1 156 ? -24.234 25.047 21.844 1 93.88 156 THR B C 1
ATOM 6386 O O . THR B 1 156 ? -23.375 24.172 21.906 1 93.88 156 THR B O 1
ATOM 6389 N N . LEU B 1 157 ? -25.328 24.891 21.188 1 94.81 157 LEU B N 1
ATOM 6390 C CA . LEU B 1 157 ? -25.531 23.797 20.25 1 94.81 157 LEU B CA 1
ATOM 6391 C C . LEU B 1 157 ? -25.234 24.25 18.812 1 94.81 157 LEU B C 1
ATOM 6393 O O . LEU B 1 157 ? -25.609 25.344 18.422 1 94.81 157 LEU B O 1
ATOM 6397 N N . VAL B 1 158 ? -24.516 23.438 18.125 1 93.56 158 VAL B N 1
ATOM 6398 C CA . VAL B 1 158 ? -24.219 23.75 16.734 1 93.56 158 VAL B CA 1
ATOM 6399 C C . VAL B 1 158 ? -24.406 22.516 15.867 1 93.56 158 VAL B C 1
ATOM 6401 O O . VAL B 1 158 ? -24.328 21.391 16.359 1 93.56 158 VAL B O 1
ATOM 6404 N N . ASP B 1 159 ? -24.75 22.672 14.609 1 91.25 159 ASP B N 1
ATOM 6405 C CA . ASP B 1 159 ? -24.781 21.562 13.672 1 91.25 159 ASP B CA 1
ATOM 6406 C C . ASP B 1 159 ? -23.375 21.172 13.234 1 91.25 159 ASP B C 1
ATOM 6408 O O . ASP B 1 159 ? -22.391 21.734 13.711 1 91.25 159 ASP B O 1
ATOM 6412 N N . PRO B 1 160 ? -23.172 20.125 12.352 1 89.81 160 PRO B N 1
ATOM 6413 C CA . PRO B 1 160 ? -21.828 19.656 11.984 1 89.81 160 PRO B CA 1
ATOM 6414 C C . PRO B 1 160 ? -21.031 20.703 11.203 1 89.81 160 PRO B C 1
ATOM 6416 O O . PRO B 1 160 ? -19.828 20.531 11 1 89.81 160 PRO B O 1
ATOM 6419 N N . PHE B 1 161 ? -21.672 21.766 10.789 1 86.31 161 PHE B N 1
ATOM 6420 C CA . PHE B 1 161 ? -21.016 22.797 9.984 1 86.31 161 PHE B CA 1
ATOM 6421 C C . PHE B 1 161 ? -20.797 24.062 10.805 1 86.31 161 PHE B C 1
ATOM 6423 O O . PHE B 1 161 ? -20.359 25.094 10.266 1 86.31 161 PHE B O 1
ATOM 6430 N N . GLY B 1 162 ? -21.078 24.047 12.07 1 86.12 162 GLY B N 1
ATOM 6431 C CA . GLY B 1 162 ? -20.812 25.156 12.977 1 86.12 162 GLY B CA 1
ATOM 6432 C C . GLY B 1 162 ? -21.969 26.125 13.094 1 86.12 162 GLY B C 1
ATOM 6433 O O . GLY B 1 162 ? -21.844 27.172 13.727 1 86.12 162 GLY B O 1
ATOM 6434 N N . ARG B 1 163 ? -23.156 25.875 12.555 1 87.44 163 ARG B N 1
ATOM 6435 C CA . ARG B 1 163 ? -24.328 26.75 12.656 1 87.44 163 ARG B CA 1
ATOM 6436 C C . ARG B 1 163 ? -25.078 26.531 13.961 1 87.44 163 ARG B C 1
ATOM 6438 O O . ARG B 1 163 ? -25.344 25.375 14.336 1 87.44 163 ARG B O 1
ATOM 6445 N N . PRO B 1 164 ? -25.391 27.562 14.594 1 91.25 164 PRO B N 1
ATOM 6446 C CA . PRO B 1 164 ? -26.016 27.422 15.906 1 91.25 164 PRO B CA 1
ATOM 6447 C C . PRO B 1 164 ? -27.438 26.875 15.836 1 91.25 164 PRO B C 1
ATOM 6449 O O . PRO B 1 164 ? -28.172 27.156 14.891 1 91.25 164 PRO B O 1
ATOM 6452 N N . ILE B 1 165 ? -27.797 26.109 16.828 1 93.44 165 ILE B N 1
ATOM 6453 C CA . ILE B 1 165 ? -29.141 25.562 17.047 1 93.44 165 ILE B CA 1
ATOM 6454 C C . ILE B 1 165 ? -29.656 25.969 18.422 1 93.44 165 ILE B C 1
ATOM 6456 O O . ILE B 1 165 ? -28.938 25.859 19.422 1 93.44 165 ILE B O 1
ATOM 6460 N N . VAL B 1 166 ? -30.906 26.438 18.469 1 93.81 166 VAL B N 1
ATOM 6461 C CA . VAL B 1 166 ? -31.5 26.906 19.719 1 93.81 166 VAL B CA 1
ATOM 6462 C C . VAL B 1 166 ? -31.938 25.719 20.578 1 93.81 166 VAL B C 1
ATOM 6464 O O . VAL B 1 166 ? -32.688 24.859 20.109 1 93.81 166 VAL B O 1
ATOM 6467 N N . PRO B 1 167 ? -31.453 25.703 21.859 1 95.38 167 PRO B N 1
ATOM 6468 C CA . PRO B 1 167 ? -31.859 24.609 22.75 1 95.38 167 PRO B CA 1
ATOM 6469 C C . PRO B 1 167 ? -33.375 24.531 22.938 1 95.38 167 PRO B C 1
ATOM 6471 O O . PRO B 1 167 ? -34.062 25.562 23 1 95.38 167 PRO B O 1
ATOM 6474 N N . GLY B 1 168 ? -33.906 23.312 22.953 1 93.69 168 GLY B N 1
ATOM 6475 C CA . GLY B 1 168 ? -35.312 23.094 23.234 1 93.69 168 GLY B CA 1
ATOM 6476 C C . GLY B 1 168 ? -36.188 23.188 22 1 93.69 168 GLY B C 1
ATOM 6477 O O . GLY B 1 168 ? -37.375 22.906 22.078 1 93.69 168 GLY B O 1
ATOM 6478 N N . THR B 1 169 ? -35.625 23.547 20.891 1 94.5 169 THR B N 1
ATOM 6479 C CA . THR B 1 169 ? -36.406 23.641 19.672 1 94.5 169 THR B CA 1
ATOM 6480 C C . THR B 1 169 ? -36.844 22.25 19.203 1 94.5 169 THR B C 1
ATOM 6482 O O . THR B 1 169 ? -36.031 21.312 19.172 1 94.5 169 THR B O 1
ATOM 6485 N N . LYS B 1 170 ? -38.094 22.125 18.844 1 93.81 170 LYS B N 1
ATOM 6486 C CA . LYS B 1 170 ? -38.625 20.875 18.297 1 93.81 170 LYS B CA 1
ATOM 6487 C C . LYS B 1 170 ? -38.219 20.703 16.828 1 93.81 170 LYS B C 1
ATOM 6489 O O . LYS B 1 170 ? -38.156 21.672 16.078 1 93.81 170 LYS B O 1
ATOM 6494 N N . ASN B 1 171 ? -38.031 19.406 16.422 1 91.88 171 ASN B N 1
ATOM 6495 C CA . ASN B 1 171 ? -37.625 19.109 15.055 1 91.88 171 ASN B CA 1
ATOM 6496 C C . ASN B 1 171 ? -36.5 20.047 14.586 1 91.88 171 ASN B C 1
ATOM 6498 O O . ASN B 1 171 ? -36.625 20.688 13.531 1 91.88 171 ASN B O 1
ATOM 6502 N N . ALA B 1 172 ? -35.438 20.109 15.438 1 92.31 172 ALA B N 1
ATOM 6503 C CA . ALA B 1 172 ? -34.406 21.109 15.281 1 92.31 172 ALA B CA 1
ATOM 6504 C C . ALA B 1 172 ? -33.25 20.594 14.391 1 92.31 172 ALA B C 1
ATOM 6506 O O . ALA B 1 172 ? -32.594 21.391 13.719 1 92.31 172 ALA B O 1
ATOM 6507 N N . TYR B 1 173 ? -33.031 19.297 14.422 1 93 173 TYR B N 1
ATOM 6508 C CA . TYR B 1 173 ? -31.891 18.766 13.664 1 93 173 TYR B CA 1
ATOM 6509 C C . TYR B 1 173 ? -32.156 17.312 13.242 1 93 173 TYR B C 1
ATOM 6511 O O . TYR B 1 173 ? -33.156 16.719 13.648 1 93 173 TYR B O 1
ATOM 6519 N N . ARG B 1 174 ? -31.359 16.828 12.273 1 93.31 174 ARG B N 1
ATOM 6520 C CA . ARG B 1 174 ? -31.281 15.438 11.836 1 93.31 174 ARG B CA 1
ATOM 6521 C C . ARG B 1 174 ? -29.844 14.938 11.828 1 93.31 174 ARG B C 1
ATOM 6523 O O . ARG B 1 174 ? -28.922 15.688 11.492 1 93.31 174 ARG B O 1
ATOM 6530 N N . ASN B 1 175 ? -29.719 13.719 12.258 1 94.62 175 ASN B N 1
ATOM 6531 C CA . ASN B 1 175 ? -28.406 13.109 12.023 1 94.62 175 ASN B CA 1
ATOM 6532 C C . ASN B 1 175 ? -28.125 12.938 10.531 1 94.62 175 ASN B C 1
ATOM 6534 O O . ASN B 1 175 ? -29.062 12.891 9.719 1 94.62 175 ASN B O 1
ATOM 6538 N N . LEU B 1 176 ? -26.891 12.992 10.195 1 94.31 176 LEU B N 1
ATOM 6539 C CA . LEU B 1 176 ? -26.484 12.672 8.828 1 94.31 176 LEU B CA 1
ATOM 6540 C C . LEU B 1 176 ? -26.406 11.164 8.633 1 94.31 176 LEU B C 1
ATOM 6542 O O . LEU B 1 176 ? -26.312 10.406 9.602 1 94.31 176 LEU B O 1
ATOM 6546 N N . VAL B 1 177 ? -26.5 10.734 7.398 1 95.75 177 VAL B N 1
ATOM 6547 C CA . VAL B 1 177 ? -26.469 9.305 7.105 1 95.75 177 VAL B CA 1
ATOM 6548 C C . VAL B 1 177 ? -25.359 9.016 6.094 1 95.75 177 VAL B C 1
ATOM 6550 O O . VAL B 1 177 ? -25.047 9.859 5.242 1 95.75 177 VAL B O 1
ATOM 6553 N N . TYR B 1 178 ? -24.766 7.895 6.203 1 96.69 178 TYR B N 1
ATOM 6554 C CA . TYR B 1 178 ? -23.719 7.461 5.277 1 96.69 178 TYR B CA 1
ATOM 6555 C C . TYR B 1 178 ? -23.641 5.938 5.219 1 96.69 178 TYR B C 1
ATOM 6557 O O . TYR B 1 178 ? -24.094 5.25 6.145 1 96.69 178 TYR B O 1
ATOM 6565 N N . TYR B 1 179 ? -23.188 5.391 4.086 1 98.38 179 TYR B N 1
ATOM 6566 C CA . TYR B 1 179 ? -23.062 3.953 3.877 1 98.38 179 TYR B CA 1
ATOM 6567 C C . TYR B 1 179 ? -21.766 3.428 4.469 1 98.38 179 TYR B C 1
ATOM 6569 O O . TYR B 1 179 ? -20.828 4.191 4.695 1 98.38 179 TYR B O 1
ATOM 6577 N N . CYS B 1 180 ? -21.75 2.119 4.754 1 98.12 180 CYS B N 1
ATOM 6578 C CA . CYS B 1 180 ? -20.516 1.446 5.148 1 98.12 180 CYS B CA 1
ATOM 6579 C C . CYS B 1 180 ? -19.516 1.418 3.994 1 98.12 180 CYS B C 1
ATOM 6581 O O . CYS B 1 180 ? -19.875 1.738 2.857 1 98.12 180 CYS B O 1
ATOM 6583 N N . GLU B 1 181 ? -18.281 1.151 4.328 1 98 181 GLU B N 1
ATOM 6584 C CA . GLU B 1 181 ? -17.297 0.938 3.271 1 98 181 GLU B CA 1
ATOM 6585 C C . GLU B 1 181 ? -17.625 -0.311 2.457 1 98 181 GLU B C 1
ATOM 6587 O O . GLU B 1 181 ? -18.047 -1.327 3.014 1 98 181 GLU B O 1
ATOM 6592 N N . TYR B 1 182 ? -17.5 -0.213 1.163 1 98.25 182 TYR B N 1
ATOM 6593 C CA . TYR B 1 182 ? -17.766 -1.276 0.199 1 98.25 182 TYR B CA 1
ATOM 6594 C C . TYR B 1 182 ? -19.141 -1.885 0.413 1 98.25 182 TYR B C 1
ATOM 6596 O O . TYR B 1 182 ? -19.266 -3.098 0.604 1 98.25 182 TYR B O 1
ATOM 6604 N N . PRO B 1 183 ? -20.141 -1.08 0.286 1 98.44 183 PRO B N 1
ATOM 6605 C CA . PRO B 1 183 ? -21.5 -1.568 0.54 1 98.44 183 PRO B CA 1
ATOM 6606 C C . PRO B 1 183 ? -21.891 -2.711 -0.389 1 98.44 183 PRO B C 1
ATOM 6608 O O . PRO B 1 183 ? -22.656 -3.604 0.011 1 98.44 183 PRO B O 1
ATOM 6611 N N . GLY B 1 184 ? -21.406 -2.693 -1.593 1 98.31 184 GLY B N 1
ATOM 6612 C CA . GLY B 1 184 ? -21.719 -3.779 -2.51 1 98.31 184 GLY B CA 1
ATOM 6613 C C . GLY B 1 184 ? -21.203 -5.125 -2.031 1 98.31 184 GLY B C 1
ATOM 6614 O O . GLY B 1 184 ? -21.859 -6.152 -2.238 1 98.31 184 GLY B O 1
ATOM 6615 N N . GLU B 1 185 ? -20.031 -5.121 -1.429 1 97.94 185 GLU B N 1
ATOM 6616 C CA . GLU B 1 185 ? -19.5 -6.359 -0.868 1 97.94 185 GLU B CA 1
ATOM 6617 C C . GLU B 1 185 ? -20.328 -6.824 0.328 1 97.94 185 GLU B C 1
ATOM 6619 O O . GLU B 1 185 ? -20.594 -8.023 0.481 1 97.94 185 GLU B O 1
ATOM 6624 N N . ARG B 1 186 ? -20.703 -5.879 1.122 1 97.94 186 ARG B N 1
ATOM 6625 C CA . ARG B 1 186 ? -21.422 -6.219 2.348 1 97.94 186 ARG B CA 1
ATOM 6626 C C . ARG B 1 186 ? -22.844 -6.641 2.043 1 97.94 186 ARG B C 1
ATOM 6628 O O . ARG B 1 186 ? -23.422 -7.473 2.752 1 97.94 186 ARG B O 1
ATOM 6635 N N . LEU B 1 187 ? -23.438 -6.07 1.021 1 98.06 187 LEU B N 1
ATOM 6636 C CA . LEU B 1 187 ? -24.812 -6.367 0.649 1 98.06 187 LEU B CA 1
ATOM 6637 C C . LEU B 1 187 ? -25 -7.859 0.394 1 98.06 187 LEU B C 1
ATOM 6639 O O . LEU B 1 187 ? -26 -8.445 0.806 1 98.06 187 LEU B O 1
ATOM 6643 N N . TYR B 1 188 ? -24.062 -8.453 -0.36 1 97.94 188 TYR B N 1
ATOM 6644 C CA . TYR B 1 188 ? -24.109 -9.891 -0.624 1 97.94 188 TYR B CA 1
ATOM 6645 C C . TYR B 1 188 ? -23.531 -10.68 0.545 1 97.94 188 TYR B C 1
ATOM 6647 O O . TYR B 1 188 ? -22.359 -11.086 0.515 1 97.94 188 TYR B O 1
ATOM 6655 N N . GLU B 1 189 ? -24.312 -10.922 1.483 1 97 189 GLU B N 1
ATOM 6656 C CA . GLU B 1 189 ? -23.875 -11.641 2.674 1 97 189 GLU B CA 1
ATOM 6657 C C . GLU B 1 189 ? -23.453 -13.07 2.33 1 97 189 GLU B C 1
ATOM 6659 O O . GLU B 1 189 ? -22.438 -13.562 2.842 1 97 189 GLU B O 1
ATOM 6664 N N . ASN B 1 190 ? -24.297 -13.695 1.514 1 97.38 190 ASN B N 1
ATOM 6665 C CA . ASN B 1 190 ? -24.016 -15.047 1.043 1 97.38 190 ASN B CA 1
ATOM 6666 C C . ASN B 1 190 ? -24.562 -15.273 -0.363 1 97.38 190 ASN B C 1
ATOM 6668 O O . ASN B 1 190 ? -25.672 -14.828 -0.686 1 97.38 190 ASN B O 1
ATOM 6672 N N . VAL B 1 191 ? -23.766 -15.898 -1.193 1 98 191 VAL B N 1
ATOM 6673 C CA . VAL B 1 191 ? -24.156 -16.219 -2.561 1 98 191 VAL B CA 1
ATOM 6674 C C . VAL B 1 191 ? -23.953 -17.719 -2.82 1 98 191 VAL B C 1
ATOM 6676 O O . VAL B 1 191 ? -22.891 -18.266 -2.52 1 98 191 VAL B O 1
ATOM 6679 N N . ARG B 1 192 ? -24.984 -18.312 -3.391 1 97.38 192 ARG B N 1
ATOM 6680 C CA . ARG B 1 192 ? -24.938 -19.75 -3.635 1 97.38 192 ARG B CA 1
ATOM 6681 C C . ARG B 1 192 ? -25.375 -20.078 -5.062 1 97.38 192 ARG B C 1
ATOM 6683 O O . ARG B 1 192 ? -26.281 -19.453 -5.605 1 97.38 192 ARG B O 1
ATOM 6690 N N . PHE B 1 193 ? -24.688 -21.016 -5.707 1 96.44 193 PHE B N 1
ATOM 6691 C CA . PHE B 1 193 ? -25.016 -21.547 -7.023 1 96.44 193 PHE B CA 1
ATOM 6692 C C . PHE B 1 193 ? -25.469 -23 -6.926 1 96.44 193 PHE B C 1
ATOM 6694 O O . PHE B 1 193 ? -24.703 -23.875 -6.535 1 96.44 193 PHE B O 1
ATOM 6701 N N . ASP B 1 194 ? -26.703 -23.219 -7.297 1 93.56 194 ASP B N 1
ATOM 6702 C CA . ASP B 1 194 ? -27.312 -24.547 -7.207 1 93.56 194 ASP B CA 1
ATOM 6703 C C . ASP B 1 194 ? -27.734 -25.047 -8.586 1 93.56 194 ASP B C 1
ATOM 6705 O O . ASP B 1 194 ? -28.234 -24.266 -9.406 1 93.56 194 ASP B O 1
ATOM 6709 N N . VAL B 1 195 ? -27.422 -26.266 -8.734 1 91.62 195 VAL B N 1
ATOM 6710 C CA . VAL B 1 195 ? -27.906 -26.953 -9.93 1 91.62 195 VAL B CA 1
ATOM 6711 C C . VAL B 1 195 ? -28.594 -28.25 -9.531 1 91.62 195 VAL B C 1
ATOM 6713 O O . VAL B 1 195 ? -28.016 -29.062 -8.789 1 91.62 195 VAL B O 1
ATOM 6716 N N . ASN B 1 196 ? -29.766 -28.562 -9.977 1 87.25 196 ASN B N 1
ATOM 6717 C CA . ASN B 1 196 ? -30.531 -29.766 -9.703 1 87.25 196 ASN B CA 1
ATOM 6718 C C . ASN B 1 196 ? -30.656 -30.031 -8.203 1 87.25 196 ASN B C 1
ATOM 6720 O O . ASN B 1 196 ? -30.469 -31.172 -7.758 1 87.25 196 ASN B O 1
ATOM 6724 N N . GLY B 1 197 ? -30.719 -28.906 -7.449 1 82.5 197 GLY B N 1
ATOM 6725 C CA . GLY B 1 197 ? -30.875 -29.031 -6.012 1 82.5 197 GLY B CA 1
ATOM 6726 C C . GLY B 1 197 ? -29.578 -29.219 -5.27 1 82.5 197 GLY B C 1
ATOM 6727 O O . GLY B 1 197 ? -29.547 -29.25 -4.039 1 82.5 197 GLY B O 1
ATOM 6728 N N . ASN B 1 198 ? -28.516 -29.406 -6 1 86.06 198 ASN B N 1
ATOM 6729 C CA . ASN B 1 198 ? -27.188 -29.547 -5.395 1 86.06 198 ASN B CA 1
ATOM 6730 C C . ASN B 1 198 ? -26.438 -28.219 -5.375 1 86.06 198 ASN B C 1
ATOM 6732 O O . ASN B 1 198 ? -26.375 -27.516 -6.387 1 86.06 198 ASN B O 1
ATOM 6736 N N . SER B 1 199 ? -25.906 -27.938 -4.227 1 90.56 199 SER B N 1
ATOM 6737 C CA . SER B 1 199 ? -25.062 -26.75 -4.133 1 90.56 199 SER B CA 1
ATOM 6738 C C . SER B 1 199 ? -23.672 -27.016 -4.695 1 90.56 199 SER B C 1
ATOM 6740 O O . SER B 1 199 ? -22.922 -27.844 -4.16 1 90.56 199 SER B O 1
ATOM 6742 N N . LEU B 1 200 ? -23.297 -26.328 -5.727 1 92.81 200 LEU B N 1
ATOM 6743 C CA . LEU B 1 200 ? -22 -26.531 -6.367 1 92.81 200 LEU B CA 1
ATOM 6744 C C . LEU B 1 200 ? -20.938 -25.625 -5.754 1 92.81 200 LEU B C 1
ATOM 6746 O O . LEU B 1 200 ? -19.75 -25.969 -5.738 1 92.81 200 LEU B O 1
ATOM 6750 N N . ASP B 1 201 ? -21.344 -24.453 -5.367 1 95.19 201 ASP B N 1
ATOM 6751 C CA . ASP B 1 201 ? -20.391 -23.484 -4.805 1 95.19 201 ASP B CA 1
ATOM 6752 C C . ASP B 1 201 ? -21.125 -22.422 -3.988 1 95.19 201 ASP B C 1
ATOM 6754 O O . ASP B 1 201 ? -22.297 -22.141 -4.219 1 95.19 201 ASP B O 1
ATOM 6758 N N . GLU B 1 202 ? -20.453 -21.969 -3.016 1 96.19 202 GLU B N 1
ATOM 6759 C CA . GLU B 1 202 ? -21 -20.938 -2.131 1 96.19 202 GLU B CA 1
ATOM 6760 C C . GLU B 1 202 ? -19.891 -20.078 -1.549 1 96.19 202 GLU B C 1
ATOM 6762 O O . GLU B 1 202 ? -18.781 -20.547 -1.299 1 96.19 202 GLU B O 1
ATOM 6767 N N . TYR B 1 203 ? -20.156 -18.75 -1.407 1 96.75 203 TYR B N 1
ATOM 6768 C CA . TYR B 1 203 ? -19.188 -17.875 -0.757 1 96.75 203 TYR B CA 1
ATOM 6769 C C . TYR B 1 203 ? -19.891 -16.75 0.003 1 96.75 203 TYR B C 1
ATOM 6771 O O . TYR B 1 203 ? -21.047 -16.422 -0.281 1 96.75 203 TYR B O 1
ATOM 6779 N N . SER B 1 204 ? -19.219 -16.234 0.959 1 96.69 204 SER B N 1
ATOM 6780 C CA . SER B 1 204 ? -19.75 -15.164 1.811 1 96.69 204 SER B CA 1
ATOM 6781 C C . SER B 1 204 ? -19.094 -13.82 1.485 1 96.69 204 SER B C 1
ATOM 6783 O O . SER B 1 204 ? -18.188 -13.75 0.649 1 96.69 204 SER B O 1
ATOM 6785 N N . SER B 1 205 ? -19.562 -12.773 2.18 1 97 205 SER B N 1
ATOM 6786 C CA . SER B 1 205 ? -19.016 -11.43 2.016 1 97 205 SER B CA 1
ATOM 6787 C C . SER B 1 205 ? -17.547 -11.375 2.43 1 97 205 SER B C 1
ATOM 6789 O O . SER B 1 205 ? -16.75 -10.625 1.848 1 97 205 SER B O 1
ATOM 6791 N N . ASP B 1 206 ? -17.156 -12.172 3.373 1 96.19 206 ASP B N 1
ATOM 6792 C CA . ASP B 1 206 ? -15.766 -12.219 3.801 1 96.19 206 ASP B CA 1
ATOM 6793 C C . ASP B 1 206 ? -14.852 -12.695 2.672 1 96.19 206 ASP B C 1
ATOM 6795 O O . ASP B 1 206 ? -13.742 -12.195 2.508 1 96.19 206 ASP B O 1
ATOM 6799 N N . VAL B 1 207 ? -15.406 -13.609 1.949 1 96.31 207 VAL B N 1
ATOM 6800 C CA . VAL B 1 207 ? -14.633 -14.125 0.825 1 96.31 207 VAL B CA 1
ATOM 6801 C C . VAL B 1 207 ? -14.445 -13.031 -0.224 1 96.31 207 VAL B C 1
ATOM 6803 O O . VAL B 1 207 ? -13.352 -12.852 -0.752 1 96.31 207 VAL B O 1
ATOM 6806 N N . THR B 1 208 ? -15.523 -12.328 -0.482 1 97.19 208 THR B N 1
ATOM 6807 C CA . THR B 1 208 ? -15.438 -11.242 -1.452 1 97.19 208 THR B CA 1
ATOM 6808 C C . THR B 1 208 ? -14.445 -10.18 -0.991 1 97.19 208 THR B C 1
ATOM 6810 O O . THR B 1 208 ? -13.711 -9.617 -1.803 1 97.19 208 THR B O 1
ATOM 6813 N N . THR B 1 209 ? -14.438 -9.93 0.271 1 97.56 209 THR B N 1
ATOM 6814 C CA . THR B 1 209 ? -13.492 -8.969 0.838 1 97.56 209 THR B CA 1
ATOM 6815 C C . THR B 1 209 ? -12.055 -9.445 0.647 1 97.56 209 THR B C 1
ATOM 6817 O O . THR B 1 209 ? -11.188 -8.664 0.249 1 97.56 209 THR B O 1
ATOM 6820 N N . LEU B 1 210 ? -11.812 -10.68 0.906 1 97.5 210 LEU B N 1
ATOM 6821 C CA . LEU B 1 210 ? -10.469 -11.227 0.762 1 97.5 210 LEU B CA 1
ATOM 6822 C C . LEU B 1 210 ? -10.039 -11.242 -0.701 1 97.5 210 LEU B C 1
ATOM 6824 O O . LEU B 1 210 ? -8.875 -10.969 -1.014 1 97.5 210 LEU B O 1
ATOM 6828 N N . VAL B 1 211 ? -10.992 -11.508 -1.569 1 96.25 211 VAL B N 1
ATOM 6829 C CA . VAL B 1 211 ? -10.695 -11.469 -2.998 1 96.25 211 VAL B CA 1
ATOM 6830 C C . VAL B 1 211 ? -10.305 -10.047 -3.406 1 96.25 211 VAL B C 1
ATOM 6832 O O . VAL B 1 211 ? -9.367 -9.859 -4.184 1 96.25 211 VAL B O 1
ATOM 6835 N N . ARG B 1 212 ? -11.016 -9.086 -2.914 1 96.75 212 ARG B N 1
ATOM 6836 C CA . ARG B 1 212 ? -10.648 -7.707 -3.215 1 96.75 212 ARG B CA 1
ATOM 6837 C C . ARG B 1 212 ? -9.242 -7.395 -2.727 1 96.75 212 ARG B C 1
ATOM 6839 O O . ARG B 1 212 ? -8.453 -6.777 -3.445 1 96.75 212 ARG B O 1
ATOM 6846 N N . LYS B 1 213 ? -8.938 -7.789 -1.548 1 97.25 213 LYS B N 1
ATOM 6847 C CA . LYS B 1 213 ? -7.68 -7.426 -0.896 1 97.25 213 LYS B CA 1
ATOM 6848 C C . LYS B 1 213 ? -6.492 -8.094 -1.585 1 97.25 213 LYS B C 1
ATOM 6850 O O . LYS B 1 213 ? -5.398 -7.527 -1.634 1 97.25 213 LYS B O 1
ATOM 6855 N N . PHE B 1 214 ? -6.719 -9.273 -2.188 1 97.31 214 PHE B N 1
ATOM 6856 C CA . PHE B 1 214 ? -5.582 -10.031 -2.701 1 97.31 214 PHE B CA 1
ATOM 6857 C C . PHE B 1 214 ? -5.625 -10.109 -4.223 1 97.31 214 PHE B C 1
ATOM 6859 O O . PHE B 1 214 ? -4.594 -10.312 -4.867 1 97.31 214 PHE B O 1
ATOM 6866 N N . CYS B 1 215 ? -6.809 -9.969 -4.844 1 95.62 215 CYS B N 1
ATOM 6867 C CA . CYS B 1 215 ? -6.891 -10.469 -6.211 1 95.62 215 CYS B CA 1
ATOM 6868 C C . CYS B 1 215 ? -7.301 -9.359 -7.176 1 95.62 215 CYS B C 1
ATOM 6870 O O . CYS B 1 215 ? -7.273 -9.547 -8.391 1 95.62 215 CYS B O 1
ATOM 6872 N N . ILE B 1 216 ? -7.789 -8.234 -6.727 1 94.75 216 ILE B N 1
ATOM 6873 C CA . ILE B 1 216 ? -8.141 -7.141 -7.625 1 94.75 216 ILE B CA 1
ATOM 6874 C C . ILE B 1 216 ? -6.945 -6.199 -7.777 1 94.75 216 ILE B C 1
ATOM 6876 O O . ILE B 1 216 ? -6.535 -5.547 -6.812 1 94.75 216 ILE B O 1
ATOM 6880 N N . PRO B 1 217 ? -6.457 -6.113 -9.008 1 92 217 PRO B N 1
ATOM 6881 C CA . PRO B 1 217 ? -5.27 -5.281 -9.227 1 92 217 PRO B CA 1
ATOM 6882 C C . PRO B 1 217 ? -5.547 -3.793 -9.016 1 92 217 PRO B C 1
ATOM 6884 O O . PRO B 1 217 ? -6.684 -3.344 -9.172 1 92 217 PRO B O 1
ATOM 6887 N N . GLY B 1 218 ? -4.539 -3.09 -8.828 1 90.62 218 GLY B N 1
ATOM 6888 C CA . GLY B 1 218 ? -4.633 -1.662 -8.562 1 90.62 218 GLY B CA 1
ATOM 6889 C C . GLY B 1 218 ? -5.18 -0.875 -9.742 1 90.62 218 GLY B C 1
ATOM 6890 O O . GLY B 1 218 ? -5.934 0.081 -9.562 1 90.62 218 GLY B O 1
ATOM 6891 N N . ASP B 1 219 ? -4.91 -1.28 -10.875 1 88.81 219 ASP B N 1
ATOM 6892 C CA . ASP B 1 219 ? -5.32 -0.56 -12.078 1 88.81 219 ASP B CA 1
ATOM 6893 C C . ASP B 1 219 ? -6.82 -0.716 -12.32 1 88.81 219 ASP B C 1
ATOM 6895 O O . ASP B 1 219 ? -7.402 0.027 -13.117 1 88.81 219 ASP B O 1
ATOM 6899 N N . LYS B 1 220 ? -7.461 -1.657 -11.578 1 92.81 220 LYS B N 1
ATOM 6900 C CA . LYS B 1 220 ? -8.891 -1.893 -11.75 1 92.81 220 LYS B CA 1
ATOM 6901 C C . LYS B 1 220 ? -9.672 -1.414 -10.531 1 92.81 220 LYS B C 1
ATOM 6903 O O . LYS B 1 220 ? -10.906 -1.49 -10.508 1 92.81 220 LYS B O 1
ATOM 6908 N N . MET B 1 221 ? -8.93 -0.833 -9.609 1 93.69 221 MET B N 1
ATOM 6909 C CA . MET B 1 221 ? -9.555 -0.551 -8.312 1 93.69 221 MET B CA 1
ATOM 6910 C C . MET B 1 221 ? -10.531 0.617 -8.422 1 93.69 221 MET B C 1
ATOM 6912 O O . MET B 1 221 ? -11.586 0.614 -7.785 1 93.69 221 MET B O 1
ATOM 6916 N N . THR B 1 222 ? -10.25 1.597 -9.227 1 91.94 222 THR B N 1
ATOM 6917 C CA . THR B 1 222 ? -11.156 2.736 -9.367 1 91.94 222 THR B CA 1
ATOM 6918 C C . THR B 1 222 ? -12.508 2.291 -9.914 1 91.94 222 THR B C 1
ATOM 6920 O O . THR B 1 222 ? -13.555 2.658 -9.375 1 91.94 222 THR B O 1
ATOM 6923 N N . GLY B 1 223 ? -12.469 1.547 -10.945 1 93.38 223 GLY B N 1
ATOM 6924 C CA . GLY B 1 223 ? -13.703 1.008 -11.484 1 93.38 223 GLY B CA 1
ATOM 6925 C C . GLY B 1 223 ? -14.445 0.118 -10.508 1 93.38 223 GLY B C 1
ATOM 6926 O O . GLY B 1 223 ? -15.672 0.218 -10.367 1 93.38 223 GLY B O 1
ATOM 6927 N N . TYR B 1 224 ? -13.68 -0.696 -9.82 1 97.19 224 TYR B N 1
ATOM 6928 C CA . TYR B 1 224 ? -14.281 -1.584 -8.828 1 97.19 224 TYR B CA 1
ATOM 6929 C C . TYR B 1 224 ? -15 -0.787 -7.75 1 97.19 224 TYR B C 1
ATOM 6931 O O . TYR B 1 224 ? -16.125 -1.134 -7.355 1 97.19 224 TYR B O 1
ATOM 6939 N N . LYS B 1 225 ? -14.359 0.225 -7.242 1 96.75 225 LYS B N 1
ATOM 6940 C CA . LYS B 1 225 ? -14.953 1.077 -6.215 1 96.75 225 LYS B CA 1
ATOM 6941 C C . LYS B 1 225 ? -16.266 1.69 -6.703 1 96.75 225 LYS B C 1
ATOM 6943 O O . LYS B 1 225 ? -17.25 1.72 -5.969 1 96.75 225 LYS B O 1
ATOM 6948 N N . HIS B 1 226 ? -16.312 2.104 -7.988 1 94.38 226 HIS B N 1
ATOM 6949 C CA . HIS B 1 226 ? -17.547 2.65 -8.555 1 94.38 226 HIS B CA 1
ATOM 6950 C C . HIS B 1 226 ? -18.656 1.604 -8.586 1 94.38 226 HIS B C 1
ATOM 6952 O O . HIS B 1 226 ? -19.812 1.917 -8.312 1 94.38 226 HIS B O 1
ATOM 6958 N N . LEU B 1 227 ? -18.266 0.429 -8.828 1 96.81 227 LEU B N 1
ATOM 6959 C CA . LEU B 1 227 ? -19.25 -0.639 -8.984 1 96.81 227 LEU B CA 1
ATOM 6960 C C . LEU B 1 227 ? -19.859 -1.009 -7.641 1 96.81 227 LEU B C 1
ATOM 6962 O O . LEU B 1 227 ? -21.078 -1.225 -7.547 1 96.81 227 LEU B O 1
ATOM 6966 N N . VAL B 1 228 ? -19.062 -1.001 -6.594 1 98.12 228 VAL B N 1
ATOM 6967 C CA . VAL B 1 228 ? -19.547 -1.551 -5.332 1 98.12 228 VAL B CA 1
ATOM 6968 C C . VAL B 1 228 ? -19.938 -0.416 -4.391 1 98.12 228 VAL B C 1
ATOM 6970 O O . VAL B 1 228 ? -20.234 -0.648 -3.217 1 98.12 228 VAL B O 1
ATOM 6973 N N . GLY B 1 229 ? -19.922 0.779 -4.785 1 97.5 229 GLY B N 1
ATOM 6974 C CA . GLY B 1 229 ? -20.422 1.907 -4.012 1 97.5 229 GLY B CA 1
ATOM 6975 C C . GLY B 1 229 ? -19.391 2.475 -3.055 1 97.5 229 GLY B C 1
ATOM 6976 O O . GLY B 1 229 ? -19.734 3.082 -2.041 1 97.5 229 GLY B O 1
ATOM 6977 N N . GLN B 1 230 ? -18.094 2.213 -3.275 1 97.31 230 GLN B N 1
ATOM 6978 C CA . GLN B 1 230 ? -17.031 2.834 -2.494 1 97.31 230 GLN B CA 1
ATOM 6979 C C . GLN B 1 230 ? -16.625 4.188 -3.08 1 97.31 230 GLN B C 1
ATOM 6981 O O . GLN B 1 230 ? -16.484 4.324 -4.297 1 97.31 230 GLN B O 1
ATOM 6986 N N . GLU B 1 231 ? -16.5 5.137 -2.25 1 95.38 231 GLU B N 1
ATOM 6987 C CA . GLU B 1 231 ? -16.172 6.473 -2.734 1 95.38 231 GLU B CA 1
ATOM 6988 C C . GLU B 1 231 ? -14.734 6.551 -3.234 1 95.38 231 GLU B C 1
ATOM 6990 O O . GLU B 1 231 ? -13.875 5.781 -2.793 1 95.38 231 GLU B O 1
ATOM 6995 N N . VAL B 1 232 ? -14.5 7.434 -4.172 1 93 232 VAL B N 1
ATOM 6996 C CA . VAL B 1 232 ? -13.188 7.727 -4.746 1 93 232 VAL B CA 1
ATOM 6997 C C . VAL B 1 232 ? -12.844 9.203 -4.531 1 93 232 VAL B C 1
ATOM 6999 O O . VAL B 1 232 ? -13.688 10.078 -4.746 1 93 232 VAL B O 1
ATOM 7002 N N . SER B 1 233 ? -11.68 9.422 -4.105 1 92.88 233 SER B N 1
ATOM 7003 C CA . SER B 1 233 ? -11.273 10.797 -3.828 1 92.88 233 SER B CA 1
ATOM 7004 C C . SER B 1 233 ? -10.992 11.562 -5.117 1 92.88 233 SER B C 1
ATOM 7006 O O . SER B 1 233 ? -10.68 10.953 -6.148 1 92.88 233 SER B O 1
ATOM 7008 N N . VAL B 1 234 ? -11.156 12.922 -4.953 1 90.62 234 VAL B N 1
ATOM 7009 C CA . VAL B 1 234 ? -10.844 13.844 -6.043 1 90.62 234 VAL B CA 1
ATOM 7010 C C . VAL B 1 234 ? -9.703 14.766 -5.633 1 90.62 234 VAL B C 1
ATOM 7012 O O . VAL B 1 234 ? -9.617 15.18 -4.477 1 90.62 234 VAL B O 1
ATOM 7015 N N . GLU B 1 235 ? -8.891 15.086 -6.641 1 91.44 235 GLU B N 1
ATOM 7016 C CA . GLU B 1 235 ? -7.734 15.945 -6.395 1 91.44 235 GLU B CA 1
ATOM 7017 C C . GLU B 1 235 ? -8.086 17.406 -6.613 1 91.44 235 GLU B C 1
ATOM 7019 O O . GLU B 1 235 ? -8.797 17.75 -7.559 1 91.44 235 GLU B O 1
ATOM 7024 N N . GLY B 1 236 ? -7.762 18.266 -5.645 1 89.12 236 GLY B N 1
ATOM 7025 C CA . GLY B 1 236 ? -7.809 19.703 -5.754 1 89.12 236 GLY B CA 1
ATOM 7026 C C . GLY B 1 236 ? -6.449 20.359 -5.574 1 89.12 236 GLY B C 1
ATOM 7027 O O . GLY B 1 236 ? -5.508 19.719 -5.105 1 89.12 236 GLY B O 1
ATOM 7028 N N . THR B 1 237 ? -6.32 21.656 -6.004 1 87.06 237 THR B N 1
ATOM 7029 C CA . THR B 1 237 ? -5.043 22.344 -5.879 1 87.06 237 THR B CA 1
ATOM 7030 C C . THR B 1 237 ? -5.227 23.703 -5.23 1 87.06 237 THR B C 1
ATOM 7032 O O . THR B 1 237 ? -6.289 24.328 -5.355 1 87.06 237 THR B O 1
ATOM 7035 N N . SER B 1 238 ? -4.184 24.156 -4.539 1 85.19 238 SER B N 1
ATOM 7036 C CA . SER B 1 238 ? -4.152 25.5 -3.986 1 85.19 238 SER B CA 1
ATOM 7037 C C . SER B 1 238 ? -3.666 26.516 -5.02 1 85.19 238 SER B C 1
ATOM 7039 O O . SER B 1 238 ? -3.34 26.141 -6.148 1 85.19 238 SER B O 1
ATOM 7041 N N . GLY B 1 239 ? -3.744 27.859 -4.562 1 79.31 239 GLY B N 1
ATOM 7042 C CA . GLY B 1 239 ? -3.049 28.875 -5.336 1 79.31 239 GLY B CA 1
ATOM 7043 C C . GLY B 1 239 ? -1.538 28.75 -5.254 1 79.31 239 GLY B C 1
ATOM 7044 O O . GLY B 1 239 ? -1.016 27.906 -4.531 1 79.31 239 GLY B O 1
ATOM 7045 N N . PRO B 1 240 ? -0.854 29.547 -6.055 1 81.81 240 PRO B N 1
ATOM 7046 C CA . PRO B 1 240 ? 0.609 29.484 -6.012 1 81.81 240 PRO B CA 1
ATOM 7047 C C . PRO B 1 240 ? 1.176 29.859 -4.645 1 81.81 240 PRO B C 1
ATOM 7049 O O . PRO B 1 240 ? 0.662 30.766 -3.984 1 81.81 240 PRO B O 1
ATOM 7052 N N . LEU B 1 241 ? 2.123 29.078 -4.297 1 79.19 241 LEU B N 1
ATOM 7053 C CA . LEU B 1 241 ? 2.85 29.297 -3.051 1 79.19 241 LEU B CA 1
ATOM 7054 C C . LEU B 1 241 ? 4.352 29.391 -3.305 1 79.19 241 LEU B C 1
ATOM 7056 O O . LEU B 1 241 ? 4.891 28.656 -4.125 1 79.19 241 LEU B O 1
ATOM 7060 N N . LEU B 1 242 ? 4.938 30.328 -2.617 1 75.5 242 LEU B N 1
ATOM 7061 C CA . LEU B 1 242 ? 6.391 30.453 -2.701 1 75.5 242 LEU B CA 1
ATOM 7062 C C . LEU B 1 242 ? 7.082 29.531 -1.711 1 75.5 242 LEU B C 1
ATOM 7064 O O . LEU B 1 242 ? 6.703 29.469 -0.538 1 75.5 242 LEU B O 1
ATOM 7068 N N . CYS B 1 243 ? 7.949 28.781 -2.238 1 79.44 243 CYS B N 1
ATOM 7069 C CA . CYS B 1 243 ? 8.719 27.875 -1.409 1 79.44 243 CYS B CA 1
ATOM 7070 C C . CYS B 1 243 ? 10.211 28.172 -1.503 1 79.44 243 CYS B C 1
ATOM 7072 O O . CYS B 1 243 ? 10.703 28.562 -2.562 1 79.44 243 CYS B O 1
ATOM 7074 N N . ASN B 1 244 ? 10.867 27.891 -0.353 1 76 244 ASN B N 1
ATOM 7075 C CA . ASN B 1 244 ? 12.32 28.016 -0.336 1 76 244 ASN B CA 1
ATOM 7076 C C . ASN B 1 244 ? 13.008 26.688 -0.623 1 76 244 ASN B C 1
ATOM 7078 O O . ASN B 1 244 ? 12.609 25.641 -0.086 1 76 244 ASN B O 1
ATOM 7082 N N . ILE B 1 245 ? 14 26.688 -1.516 1 76.81 245 ILE B N 1
ATOM 7083 C CA . ILE B 1 245 ? 14.797 25.5 -1.817 1 76.81 245 ILE B CA 1
ATOM 7084 C C . ILE B 1 245 ? 16.062 25.484 -0.953 1 76.81 245 ILE B C 1
ATOM 7086 O O . ILE B 1 245 ? 16.844 26.438 -0.973 1 76.81 245 ILE B O 1
ATOM 7090 N N . HIS B 1 246 ? 16.109 24.422 -0.135 1 73.5 246 HIS B N 1
ATOM 7091 C CA . HIS B 1 246 ? 17.281 24.25 0.715 1 73.5 246 HIS B CA 1
ATOM 7092 C C . HIS B 1 246 ? 18.172 23.125 0.207 1 73.5 246 HIS B C 1
ATOM 7094 O O . HIS B 1 246 ? 17.719 21.969 0.1 1 73.5 246 HIS B O 1
ATOM 7100 N N . ASP B 1 247 ? 19.312 23.344 -0.232 1 69.69 247 ASP B N 1
ATOM 7101 C CA . ASP B 1 247 ? 20.328 22.375 -0.64 1 69.69 247 ASP B CA 1
ATOM 7102 C C . ASP B 1 247 ? 21.406 22.234 0.418 1 69.69 247 ASP B C 1
ATOM 7104 O O . ASP B 1 247 ? 22.234 23.125 0.59 1 69.69 247 ASP B O 1
ATOM 7108 N N . LEU B 1 248 ? 21.156 21.469 1.658 1 56.75 248 LEU B N 1
ATOM 7109 C CA . LEU B 1 248 ? 22 21.359 2.848 1 56.75 248 LEU B CA 1
ATOM 7110 C C . LEU B 1 248 ? 23.344 20.75 2.508 1 56.75 248 LEU B C 1
ATOM 7112 O O . LEU B 1 248 ? 24.078 20.328 3.398 1 56.75 248 LEU B O 1
ATOM 7116 N N . HIS B 1 249 ? 23.891 20.469 1.528 1 44.91 249 HIS B N 1
ATOM 7117 C CA . HIS B 1 249 ? 25.109 19.672 1.385 1 44.91 249 HIS B CA 1
ATOM 7118 C C . HIS B 1 249 ? 26.219 20.172 2.311 1 44.91 249 HIS B C 1
ATOM 7120 O O . HIS B 1 249 ? 27.031 19.375 2.781 1 44.91 249 HIS B O 1
ATOM 7126 N N . LYS B 1 250 ? 27.031 21.094 2.529 1 40.94 250 LYS B N 1
ATOM 7127 C CA . LYS B 1 250 ? 28.109 21.297 3.492 1 40.94 250 LYS B CA 1
ATOM 7128 C C . LYS B 1 250 ? 27.562 21.781 4.828 1 40.94 250 LYS B C 1
ATOM 7130 O O . LYS B 1 250 ? 26.703 22.672 4.867 1 40.94 250 LYS B O 1
ATOM 7135 N N . PRO B 1 251 ? 27.922 20.891 5.969 1 38.66 251 PRO B N 1
ATOM 7136 C CA . PRO B 1 251 ? 27.562 21.297 7.328 1 38.66 251 PRO B CA 1
ATOM 7137 C C . PRO B 1 251 ? 27.812 22.781 7.586 1 38.66 251 PRO B C 1
ATOM 7139 O O . PRO B 1 251 ? 28.938 23.266 7.352 1 38.66 251 PRO B O 1
ATOM 7142 N N . HIS B 1 252 ? 27.156 23.609 7.203 1 34.94 252 HIS B N 1
ATOM 7143 C CA . HIS B 1 252 ? 27.406 25.016 7.504 1 34.94 252 HIS B CA 1
ATOM 7144 C C . HIS B 1 252 ? 27.766 25.203 8.969 1 34.94 252 HIS B C 1
ATOM 7146 O O . HIS B 1 252 ? 27.203 24.547 9.852 1 34.94 252 HIS B O 1
ATOM 7152 N N . GLN B 1 253 ? 29.062 25.531 9.195 1 33.78 253 GLN B N 1
ATOM 7153 C CA . GLN B 1 253 ? 29.453 25.891 10.555 1 33.78 253 GLN B CA 1
ATOM 7154 C C . GLN B 1 253 ? 28.25 26.406 11.352 1 33.78 253 GLN B C 1
ATOM 7156 O O . GLN B 1 253 ? 28.062 26.047 12.516 1 33.78 253 GLN B O 1
ATOM 7161 N N . SER B 1 254 ? 28 27.75 11.117 1 30.83 254 SER B N 1
ATOM 7162 C CA . SER B 1 254 ? 27.297 28.562 12.117 1 30.83 254 SER B CA 1
ATOM 7163 C C . SER B 1 254 ? 25.797 28.266 12.117 1 30.83 254 SER B C 1
ATOM 7165 O O . SER B 1 254 ? 25.156 28.266 13.172 1 30.83 254 SER B O 1
ATOM 7167 N N . LYS B 1 255 ? 24.984 28.859 10.984 1 32 255 LYS B N 1
ATOM 7168 C CA . LYS B 1 255 ? 23.578 29.188 11.25 1 32 255 LYS B CA 1
ATOM 7169 C C . LYS B 1 255 ? 22.672 28.016 10.953 1 32 255 LYS B C 1
ATOM 7171 O O . LYS B 1 255 ? 22.938 27.219 10.039 1 32 255 LYS B O 1
ATOM 7176 N N . PRO B 1 256 ? 21.859 27.656 11.758 1 33 256 PRO B N 1
ATOM 7177 C CA . PRO B 1 256 ? 20.859 26.578 11.758 1 33 256 PRO B CA 1
ATOM 7178 C C . PRO B 1 256 ? 20.141 26.438 10.422 1 33 256 PRO B C 1
ATOM 7180 O O . PRO B 1 256 ? 19.875 27.438 9.75 1 33 256 PRO B O 1
ATOM 7183 N N . ILE B 1 257 ? 20.219 25.375 9.625 1 35.31 257 ILE B N 1
ATOM 7184 C CA . ILE B 1 257 ? 19.594 24.859 8.414 1 35.31 257 ILE B CA 1
ATOM 7185 C C . ILE B 1 257 ? 18.156 25.328 8.328 1 35.31 257 ILE B C 1
ATOM 7187 O O . ILE B 1 257 ? 17.422 24.953 7.395 1 35.31 257 ILE B O 1
ATOM 7191 N N . LEU B 1 258 ? 17.438 25.547 9.328 1 32.62 258 LEU B N 1
ATOM 7192 C CA . LEU B 1 258 ? 15.992 25.641 9.172 1 32.62 258 LEU B CA 1
ATOM 7193 C C . LEU B 1 258 ? 15.625 26.781 8.227 1 32.62 258 LEU B C 1
ATOM 7195 O O . LEU B 1 258 ? 16.484 27.594 7.863 1 32.62 258 LEU B O 1
ATOM 7199 N N . THR B 1 259 ? 14.305 27.453 8.414 1 32.62 259 THR B N 1
ATOM 7200 C CA . THR B 1 259 ? 13.242 28.156 7.699 1 32.62 259 THR B CA 1
ATOM 7201 C C . THR B 1 259 ? 13.672 29.578 7.375 1 32.62 259 THR B C 1
ATOM 7203 O O . THR B 1 259 ? 12.875 30.375 6.867 1 32.62 259 THR B O 1
ATOM 7206 N N . ASP B 1 260 ? 14.555 30.328 8.078 1 30.61 260 ASP B N 1
ATOM 7207 C CA . ASP B 1 260 ? 14.328 31.766 8.023 1 30.61 260 ASP B CA 1
ATOM 7208 C C . ASP B 1 260 ? 14.734 32.344 6.672 1 30.61 260 ASP B C 1
ATOM 7210 O O . ASP B 1 260 ? 15.805 32.031 6.156 1 30.61 260 ASP B O 1
ATOM 7214 N N . GLU B 1 261 ? 13.859 33.031 5.977 1 32.09 261 GLU B N 1
ATOM 7215 C CA . GLU B 1 261 ? 13.891 33.875 4.797 1 32.09 261 GLU B CA 1
ATOM 7216 C C . GLU B 1 261 ? 15.195 34.688 4.727 1 32.09 261 GLU B C 1
ATOM 7218 O O . GLU B 1 261 ? 15.734 34.906 3.641 1 32.09 261 GLU B O 1
ATOM 7223 N N . ASN B 1 262 ? 15.328 35.656 5.734 1 30.14 262 ASN B N 1
ATOM 7224 C CA . ASN B 1 262 ? 16.281 36.75 5.59 1 30.14 262 ASN B CA 1
ATOM 7225 C C . ASN B 1 262 ? 17.719 36.25 5.773 1 30.14 262 ASN B C 1
ATOM 7227 O O . ASN B 1 262 ? 18.609 37.062 6.098 1 30.14 262 ASN B O 1
ATOM 7231 N N . ASP B 1 263 ? 17.844 35.156 6.199 1 33.22 263 ASP B N 1
ATOM 7232 C CA . ASP B 1 263 ? 19.25 34.875 6.445 1 33.22 263 ASP B CA 1
ATOM 7233 C C . ASP B 1 263 ? 20.031 34.844 5.141 1 33.22 263 ASP B C 1
ATOM 7235 O O . ASP B 1 263 ? 19.609 34.25 4.152 1 33.22 263 ASP B O 1
ATOM 7239 N N . THR B 1 264 ? 20.781 35.875 5.004 1 31.92 264 THR B N 1
ATOM 7240 C CA . THR B 1 264 ? 21.766 35.938 3.936 1 31.92 264 THR B CA 1
ATOM 7241 C C . THR B 1 264 ? 22.297 34.531 3.627 1 31.92 264 THR B C 1
ATOM 7243 O O . THR B 1 264 ? 22.891 33.875 4.488 1 31.92 264 THR B O 1
ATOM 7246 N N . GLN B 1 265 ? 21.672 33.844 2.891 1 34.78 265 GLN B N 1
ATOM 7247 C CA . GLN B 1 265 ? 21.859 32.562 2.186 1 34.78 265 GLN B CA 1
ATOM 7248 C C . GLN B 1 265 ? 23.328 32.375 1.792 1 34.78 265 GLN B C 1
ATOM 7250 O O . GLN B 1 265 ? 23.812 33 0.848 1 34.78 265 GLN B O 1
ATOM 7255 N N . ARG B 1 266 ? 24.234 32.438 2.641 1 33.44 266 ARG B N 1
ATOM 7256 C CA . ARG B 1 266 ? 25.531 32.219 2.02 1 33.44 266 ARG B CA 1
ATOM 7257 C C . ARG B 1 266 ? 25.547 30.953 1.196 1 33.44 266 ARG B C 1
ATOM 7259 O O . ARG B 1 266 ? 24.922 29.953 1.578 1 33.44 266 ARG B O 1
ATOM 7266 N N . THR B 1 267 ? 25.719 31.016 0.001 1 37.19 267 THR B N 1
ATOM 7267 C CA . THR B 1 267 ? 25.984 30.094 -1.099 1 37.19 267 THR B CA 1
ATOM 7268 C C . THR B 1 267 ? 26.875 28.938 -0.638 1 37.19 267 THR B C 1
ATOM 7270 O O . THR B 1 267 ? 27.953 29.156 -0.087 1 37.19 267 THR B O 1
ATOM 7273 N N . CYS B 1 268 ? 26.312 28.078 0.023 1 40.72 268 CYS B N 1
ATOM 7274 C CA . CYS B 1 268 ? 27.094 26.891 0.338 1 40.72 268 CYS B CA 1
ATOM 7275 C C . CYS B 1 268 ? 27.859 26.391 -0.887 1 40.72 268 CYS B C 1
ATOM 7277 O O . CYS B 1 268 ? 27.375 26.484 -2.012 1 40.72 268 CYS B O 1
ATOM 7279 N N . SER B 1 269 ? 29.031 26.328 -0.748 1 42.06 269 SER B N 1
ATOM 7280 C CA . SER B 1 269 ? 30.031 25.969 -1.741 1 42.06 269 SER B CA 1
ATOM 7281 C C . SER B 1 269 ? 29.641 24.703 -2.488 1 42.06 269 SER B C 1
ATOM 7283 O O . SER B 1 269 ? 30.141 24.438 -3.586 1 42.06 269 SER B O 1
ATOM 7285 N N . HIS B 1 270 ? 28.938 23.828 -1.855 1 49.06 270 HIS B N 1
ATOM 7286 C CA . HIS B 1 270 ? 28.797 22.578 -2.596 1 49.06 270 HIS B CA 1
ATOM 7287 C C . HIS B 1 270 ? 27.562 22.609 -3.492 1 49.06 270 HIS B C 1
ATOM 7289 O O . HIS B 1 270 ? 27 21.562 -3.824 1 49.06 270 HIS B O 1
ATOM 7295 N N . THR B 1 271 ? 27.062 23.734 -3.543 1 58.28 271 THR B N 1
ATOM 7296 C CA . THR B 1 271 ? 25.984 23.969 -4.492 1 58.28 271 THR B CA 1
ATOM 7297 C C . THR B 1 271 ? 26.531 24.344 -5.863 1 58.28 271 THR B C 1
ATOM 7299 O O . THR B 1 271 ? 27.578 24.984 -5.957 1 58.28 271 THR B O 1
ATOM 7302 N N . ASN B 1 272 ? 26.109 23.594 -6.742 1 68.12 272 ASN B N 1
ATOM 7303 C CA . ASN B 1 272 ? 26.328 24.062 -8.102 1 68.12 272 ASN B CA 1
ATOM 7304 C C . ASN B 1 272 ? 25.219 25.031 -8.547 1 68.12 272 ASN B C 1
ATOM 7306 O O . ASN B 1 272 ? 24.188 24.594 -9.055 1 68.12 272 ASN B O 1
ATOM 7310 N N . PRO B 1 273 ? 25.531 26.266 -8.094 1 66.5 273 PRO B N 1
ATOM 7311 C CA . PRO B 1 273 ? 24.484 27.266 -8.375 1 66.5 273 PRO B CA 1
ATOM 7312 C C . PRO B 1 273 ? 24.016 27.219 -9.828 1 66.5 273 PRO B C 1
ATOM 7314 O O . PRO B 1 273 ? 22.828 27.422 -10.094 1 66.5 273 PRO B O 1
ATOM 7317 N N . LYS B 1 274 ? 25 26.969 -10.727 1 70.38 274 LYS B N 1
ATOM 7318 C CA . LYS B 1 274 ? 24.609 26.891 -12.125 1 70.38 274 LYS B CA 1
ATOM 7319 C C . LYS B 1 274 ? 23.641 25.734 -12.359 1 70.38 274 LYS B C 1
ATOM 7321 O O . LYS B 1 274 ? 22.641 25.891 -13.078 1 70.38 274 LYS B O 1
ATOM 7326 N N . PHE B 1 275 ? 23.891 24.766 -11.648 1 79.75 275 PHE B N 1
ATOM 7327 C CA . PHE B 1 275 ? 23.047 23.594 -11.773 1 79.75 275 PHE B CA 1
ATOM 7328 C C . PHE B 1 275 ? 21.656 23.859 -11.219 1 79.75 275 PHE B C 1
ATOM 7330 O O . PHE B 1 275 ? 20.641 23.578 -11.867 1 79.75 275 PHE B O 1
ATOM 7337 N N . LEU B 1 276 ? 21.562 24.469 -10.07 1 77.12 276 LEU B N 1
ATOM 7338 C CA . LEU B 1 276 ? 20.281 24.719 -9.414 1 77.12 276 LEU B CA 1
ATOM 7339 C C . LEU B 1 276 ? 19.469 25.734 -10.203 1 77.12 276 LEU B C 1
ATOM 7341 O O . LEU B 1 276 ? 18.234 25.672 -10.234 1 77.12 276 LEU B O 1
ATOM 7345 N N . SER B 1 277 ? 20.125 26.625 -10.82 1 74.62 277 SER B N 1
ATOM 7346 C CA . SER B 1 277 ? 19.422 27.656 -11.57 1 74.62 277 SER B CA 1
ATOM 7347 C C . SER B 1 277 ? 18.688 27.062 -12.773 1 74.62 277 SER B C 1
ATOM 7349 O O . SER B 1 277 ? 17.703 27.625 -13.234 1 74.62 277 SER B O 1
ATOM 7351 N N . GLN B 1 278 ? 19.188 25.953 -13.164 1 77.62 278 GLN B N 1
ATOM 7352 C CA . GLN B 1 278 ? 18.547 25.297 -14.297 1 77.62 278 GLN B CA 1
ATOM 7353 C C . GLN B 1 278 ? 17.234 24.656 -13.883 1 77.62 278 GLN B C 1
ATOM 7355 O O . GLN B 1 278 ? 16.312 24.531 -14.703 1 77.62 278 GLN B O 1
ATOM 7360 N N . HIS B 1 279 ? 17.188 24.359 -12.664 1 83.25 279 HIS B N 1
ATOM 7361 C CA . HIS B 1 279 ? 16.031 23.594 -12.219 1 83.25 279 HIS B CA 1
ATOM 7362 C C . HIS B 1 279 ? 15.031 24.484 -11.484 1 83.25 279 HIS B C 1
ATOM 7364 O O . HIS B 1 279 ? 13.867 24.109 -11.312 1 83.25 279 HIS B O 1
ATOM 7370 N N . PHE B 1 280 ? 15.547 25.656 -11.047 1 80.12 280 PHE B N 1
ATOM 7371 C CA . PHE B 1 280 ? 14.695 26.594 -10.344 1 80.12 280 PHE B CA 1
ATOM 7372 C C . PHE B 1 280 ? 14.781 27.984 -10.961 1 80.12 280 PHE B C 1
ATOM 7374 O O . PHE B 1 280 ? 15.367 28.891 -10.375 1 80.12 280 PHE B O 1
ATOM 7381 N N . PRO B 1 281 ? 14.156 28.141 -12.031 1 74.69 281 PRO B N 1
ATOM 7382 C CA . PRO B 1 281 ? 14.273 29.391 -12.789 1 74.69 281 PRO B CA 1
ATOM 7383 C C . PRO B 1 281 ? 13.656 30.578 -12.062 1 74.69 281 PRO B C 1
ATOM 7385 O O . PRO B 1 281 ? 13.906 31.734 -12.438 1 74.69 281 PRO B O 1
ATOM 7388 N N . GLU B 1 282 ? 12.836 30.344 -11.109 1 72.5 282 GLU B N 1
ATOM 7389 C CA . GLU B 1 282 ? 12.203 31.438 -10.375 1 72.5 282 GLU B CA 1
ATOM 7390 C C . GLU B 1 282 ? 13.25 32.344 -9.719 1 72.5 282 GLU B C 1
ATOM 7392 O O . GLU B 1 282 ? 12.953 33.469 -9.352 1 72.5 282 GLU B O 1
ATOM 7397 N N . ASN B 1 283 ? 14.367 31.828 -9.617 1 65.94 283 ASN B N 1
ATOM 7398 C CA . ASN B 1 283 ? 15.438 32.625 -9.023 1 65.94 283 ASN B CA 1
ATOM 7399 C C . ASN B 1 283 ? 15.984 33.656 -10.008 1 65.94 283 ASN B C 1
ATOM 7401 O O . ASN B 1 283 ? 16.547 34.656 -9.594 1 65.94 283 ASN B O 1
ATOM 7405 N N . SER B 1 284 ? 15.859 33.312 -11.195 1 64.81 284 SER B N 1
ATOM 7406 C CA . SER B 1 284 ? 16.359 34.219 -12.219 1 64.81 284 SER B CA 1
ATOM 7407 C C . SER B 1 284 ? 15.227 35.031 -12.844 1 64.81 284 SER B C 1
ATOM 7409 O O . SER B 1 284 ? 15.461 36.094 -13.406 1 64.81 284 SER B O 1
ATOM 7411 N N . HIS B 1 285 ? 14.07 34.344 -12.633 1 67.56 285 HIS B N 1
ATOM 7412 C CA . HIS B 1 285 ? 12.938 35.031 -13.25 1 67.56 285 HIS B CA 1
ATOM 7413 C C . HIS B 1 285 ? 11.953 35.531 -12.195 1 67.56 285 HIS B C 1
ATOM 7415 O O . HIS B 1 285 ? 11.383 34.75 -11.445 1 67.56 285 HIS B O 1
ATOM 7421 N N . ASN B 1 286 ? 12.156 36.875 -11.953 1 64.19 286 ASN B N 1
ATOM 7422 C CA . ASN B 1 286 ? 11.172 37.5 -11.094 1 64.19 286 ASN B CA 1
ATOM 7423 C C . ASN B 1 286 ? 10.281 38.469 -11.883 1 64.19 286 ASN B C 1
ATOM 7425 O O . ASN B 1 286 ? 10.266 38.438 -13.117 1 64.19 286 ASN B O 1
ATOM 7429 N N . ILE B 1 287 ? 9.469 39.156 -11.141 1 65.75 287 ILE B N 1
ATOM 7430 C CA . ILE B 1 287 ? 8.492 40.031 -11.781 1 65.75 287 ILE B CA 1
ATOM 7431 C C . ILE B 1 287 ? 9.203 41 -12.734 1 65.75 287 ILE B C 1
ATOM 7433 O O . ILE B 1 287 ? 8.68 41.312 -13.805 1 65.75 287 ILE B O 1
ATOM 7437 N N . GLN B 1 288 ? 10.508 41.312 -12.344 1 65.69 288 GLN B N 1
ATOM 7438 C CA . GLN B 1 288 ? 11.242 42.312 -13.117 1 65.69 288 GLN B CA 1
ATOM 7439 C C . GLN B 1 288 ? 11.953 41.688 -14.305 1 65.69 288 GLN B C 1
ATOM 7441 O O . GLN B 1 288 ? 12.133 42.312 -15.344 1 65.69 288 GLN B O 1
ATOM 7446 N N . THR B 1 289 ? 12.328 40.375 -13.969 1 68.81 289 THR B N 1
ATOM 7447 C CA . THR B 1 289 ? 13.211 39.812 -14.969 1 68.81 289 THR B CA 1
ATOM 7448 C C . THR B 1 289 ? 12.445 38.844 -15.883 1 68.81 289 THR B C 1
ATOM 7450 O O . THR B 1 289 ? 12.984 38.344 -16.875 1 68.81 289 THR B O 1
ATOM 7453 N N . ALA B 1 290 ? 11.242 38.719 -15.453 1 66.94 290 ALA B N 1
ATOM 7454 C CA . ALA B 1 290 ? 10.422 37.844 -16.281 1 66.94 290 ALA B CA 1
ATOM 7455 C C . ALA B 1 290 ? 10.344 38.375 -17.719 1 66.94 290 ALA B C 1
ATOM 7457 O O . ALA B 1 290 ? 10.047 39.531 -17.938 1 66.94 290 ALA B O 1
ATOM 7458 N N . GLY B 1 291 ? 10.727 37.531 -18.688 1 63.5 291 GLY B N 1
ATOM 7459 C CA . GLY B 1 291 ? 10.68 37.938 -20.078 1 63.5 291 GLY B CA 1
ATOM 7460 C C . GLY B 1 291 ? 12.016 38.438 -20.609 1 63.5 291 GLY B C 1
ATOM 7461 O O . GLY B 1 291 ? 12.172 38.656 -21.812 1 63.5 291 GLY B O 1
ATOM 7462 N N . LYS B 1 292 ? 12.836 38.594 -19.5 1 66.19 292 LYS B N 1
ATOM 7463 C CA . LYS B 1 292 ? 14.148 39.062 -19.969 1 66.19 292 LYS B CA 1
ATOM 7464 C C . LYS B 1 292 ? 15 37.875 -20.438 1 66.19 292 LYS B C 1
ATOM 7466 O O . LYS B 1 292 ? 14.906 36.781 -19.891 1 66.19 292 LYS B O 1
ATOM 7471 N N . GLN B 1 293 ? 15.508 37.844 -21.531 1 60.09 293 GLN B N 1
ATOM 7472 C CA . GLN B 1 293 ? 16.297 36.812 -22.156 1 60.09 293 GLN B CA 1
ATOM 7473 C C . GLN B 1 293 ? 17.562 36.531 -21.359 1 60.09 293 GLN B C 1
ATOM 7475 O O . GLN B 1 293 ? 17.984 35.375 -21.234 1 60.09 293 GLN B O 1
ATOM 7480 N N . ASP B 1 294 ? 18.453 37.531 -20.938 1 56 294 ASP B N 1
ATOM 7481 C CA . ASP B 1 294 ? 19.781 37.375 -20.344 1 56 294 ASP B CA 1
ATOM 7482 C C . ASP B 1 294 ? 19.703 37.469 -18.828 1 56 294 ASP B C 1
ATOM 7484 O O . ASP B 1 294 ? 19.484 38.562 -18.281 1 56 294 ASP B O 1
ATOM 7488 N N . ILE B 1 295 ? 19.188 36.406 -18.234 1 55.75 295 ILE B N 1
ATOM 7489 C CA . ILE B 1 295 ? 19.078 36.531 -16.781 1 55.75 295 ILE B CA 1
ATOM 7490 C C . ILE B 1 295 ? 20.328 35.938 -16.125 1 55.75 295 ILE B C 1
ATOM 7492 O O . ILE B 1 295 ? 20.75 34.844 -16.453 1 55.75 295 ILE B O 1
ATOM 7496 N N . THR B 1 296 ? 21.094 36.812 -15.453 1 56.06 296 THR B N 1
ATOM 7497 C CA . THR B 1 296 ? 22.234 36.344 -14.664 1 56.06 296 THR B CA 1
ATOM 7498 C C . THR B 1 296 ? 21.75 35.5 -13.484 1 56.06 296 THR B C 1
ATOM 7500 O O . THR B 1 296 ? 20.938 35.969 -12.68 1 56.06 296 THR B O 1
ATOM 7503 N N . PRO B 1 297 ? 22.047 34.25 -13.586 1 53 297 PRO B N 1
ATOM 7504 C CA . PRO B 1 297 ? 21.672 33.406 -12.445 1 53 297 PRO B CA 1
ATOM 7505 C C . PRO B 1 297 ? 22.078 34.031 -11.109 1 53 297 PRO B C 1
ATOM 7507 O O . PRO B 1 297 ? 23.141 34.656 -11.016 1 53 297 PRO B O 1
ATOM 7510 N N . ILE B 1 298 ? 21.141 34.125 -10.266 1 53.03 298 ILE B N 1
ATOM 7511 C CA . ILE B 1 298 ? 21.469 34.625 -8.93 1 53.03 298 ILE B CA 1
ATOM 7512 C C . ILE B 1 298 ? 22.328 33.594 -8.203 1 53.03 298 ILE B C 1
ATOM 7514 O O . ILE B 1 298 ? 22 32.406 -8.172 1 53.03 298 ILE B O 1
ATOM 7518 N N . THR B 1 299 ? 23.625 33.812 -8.117 1 47.81 299 THR B N 1
ATOM 7519 C CA . THR B 1 299 ? 24.594 32.938 -7.469 1 47.81 299 THR B CA 1
ATOM 7520 C C . THR B 1 299 ? 24.234 32.719 -6.004 1 47.81 299 THR B C 1
ATOM 7522 O O . THR B 1 299 ? 24.531 31.656 -5.434 1 47.81 299 THR B O 1
ATOM 7525 N N . ASP B 1 300 ? 24.016 33.781 -5.219 1 47.06 300 ASP B N 1
ATOM 7526 C CA . ASP B 1 300 ? 23.984 33.625 -3.766 1 47.06 300 ASP B CA 1
ATOM 7527 C C . ASP B 1 300 ? 22.547 33.5 -3.268 1 47.06 300 ASP B C 1
ATOM 7529 O O . ASP B 1 300 ? 22.266 33.688 -2.078 1 47.06 300 ASP B O 1
ATOM 7533 N N . ALA B 1 301 ? 21.562 33.281 -4.207 1 50.97 301 ALA B N 1
ATOM 7534 C CA . ALA B 1 301 ? 20.188 33.562 -3.791 1 50.97 301 ALA B CA 1
ATOM 7535 C C . ALA B 1 301 ? 19.5 32.312 -3.248 1 50.97 301 ALA B C 1
ATOM 7537 O O . ALA B 1 301 ? 19.891 31.188 -3.574 1 50.97 301 ALA B O 1
ATOM 7538 N N . THR B 1 302 ? 18.875 32.531 -2.115 1 60.16 302 THR B N 1
ATOM 7539 C CA . THR B 1 302 ? 17.797 31.625 -1.714 1 60.16 302 THR B CA 1
ATOM 7540 C C . THR B 1 302 ? 16.969 31.203 -2.924 1 60.16 302 THR B C 1
ATOM 7542 O O . THR B 1 302 ? 16.453 32.031 -3.66 1 60.16 302 THR B O 1
ATOM 7545 N N . TYR B 1 303 ? 17.281 29.953 -3.312 1 71.81 303 TYR B N 1
ATOM 7546 C CA . TYR B 1 303 ? 16.484 29.438 -4.426 1 71.81 303 TYR B CA 1
ATOM 7547 C C . TYR B 1 303 ? 15.023 29.281 -4.027 1 71.81 303 TYR B C 1
ATOM 7549 O O . TYR B 1 303 ? 14.719 28.844 -2.922 1 71.81 303 TYR B O 1
ATOM 7557 N N . LEU B 1 304 ? 14.266 30.031 -4.832 1 74.75 304 LEU B N 1
ATOM 7558 C CA . LEU B 1 304 ? 12.82 29.984 -4.633 1 74.75 304 LEU B CA 1
ATOM 7559 C C . LEU B 1 304 ? 12.156 29.094 -5.68 1 74.75 304 LEU B C 1
ATOM 7561 O O . LEU B 1 304 ? 12.688 28.922 -6.777 1 74.75 304 LEU B O 1
ATOM 7565 N N . ASP B 1 305 ? 11.062 28.578 -5.258 1 81.69 305 ASP B N 1
ATOM 7566 C CA . ASP B 1 305 ? 10.227 27.75 -6.129 1 81.69 305 ASP B CA 1
ATOM 7567 C C . ASP B 1 305 ? 8.742 28.062 -5.91 1 81.69 305 ASP B C 1
ATOM 7569 O O . ASP B 1 305 ? 8.328 28.391 -4.801 1 81.69 305 ASP B O 1
ATOM 7573 N N . ILE B 1 306 ? 8.055 28.219 -7.012 1 80.69 306 ILE B N 1
ATOM 7574 C CA . ILE B 1 306 ? 6.609 28.391 -6.941 1 80.69 306 ILE B CA 1
ATOM 7575 C C . ILE B 1 306 ? 5.922 27.031 -7.066 1 80.69 306 ILE B C 1
ATOM 7577 O O . ILE B 1 306 ? 6.184 26.281 -8.008 1 80.69 306 ILE B O 1
ATOM 7581 N N . ARG B 1 307 ? 5.129 26.781 -6.102 1 86.38 307 ARG B N 1
ATOM 7582 C CA . ARG B 1 307 ? 4.465 25.484 -6.031 1 86.38 307 ARG B CA 1
ATOM 7583 C C . ARG B 1 307 ? 2.984 25.656 -5.703 1 86.38 307 ARG B C 1
ATOM 7585 O O . ARG B 1 307 ? 2.531 26.75 -5.379 1 86.38 307 ARG B O 1
ATOM 7592 N N . ARG B 1 308 ? 2.275 24.516 -5.996 1 83.25 308 ARG B N 1
ATOM 7593 C CA . ARG B 1 308 ? 0.896 24.375 -5.539 1 83.25 308 ARG B CA 1
ATOM 7594 C C . ARG B 1 308 ? 0.731 23.141 -4.66 1 83.25 308 ARG B C 1
ATOM 7596 O O . ARG B 1 308 ? 1.351 22.109 -4.914 1 83.25 308 ARG B O 1
ATOM 7603 N N . ASN B 1 309 ? -0.086 23.25 -3.561 1 86.56 309 ASN B N 1
ATOM 7604 C CA . ASN B 1 309 ? -0.429 22.078 -2.756 1 86.56 309 ASN B CA 1
ATOM 7605 C C . ASN B 1 309 ? -1.518 21.234 -3.418 1 86.56 309 ASN B C 1
ATOM 7607 O O . ASN B 1 309 ? -2.412 21.781 -4.074 1 86.56 309 ASN B O 1
ATOM 7611 N N . VAL B 1 310 ? -1.362 19.984 -3.281 1 90.12 310 VAL B N 1
ATOM 7612 C CA . VAL B 1 310 ? -2.391 19.062 -3.742 1 90.12 310 VAL B CA 1
ATOM 7613 C C . VAL B 1 310 ? -3.197 18.547 -2.551 1 90.12 310 VAL B C 1
ATOM 7615 O O . VAL B 1 310 ? -2.627 18.141 -1.538 1 90.12 310 VAL B O 1
ATOM 7618 N N . HIS B 1 311 ? -4.473 18.625 -2.588 1 90.69 311 HIS B N 1
ATOM 7619 C CA . HIS B 1 311 ? -5.402 18.141 -1.573 1 90.69 311 HIS B CA 1
ATOM 7620 C C . HIS B 1 311 ? -6.34 17.078 -2.146 1 90.69 311 HIS B C 1
ATOM 7622 O O . HIS B 1 311 ? -6.551 17.016 -3.361 1 90.69 311 HIS B O 1
ATOM 7628 N N . TYR B 1 312 ? -6.836 16.266 -1.271 1 93.19 312 TYR B N 1
ATOM 7629 C CA . TYR B 1 312 ? -7.793 15.234 -1.67 1 93.19 312 TYR B CA 1
ATOM 7630 C C . TYR B 1 312 ? -9.086 15.367 -0.878 1 93.19 312 TYR B C 1
ATOM 7632 O O . TYR B 1 312 ? -9.07 15.719 0.304 1 93.19 312 TYR B O 1
ATOM 7640 N N . SER B 1 313 ? -10.25 15.07 -1.544 1 93.75 313 SER B N 1
ATOM 7641 C CA . SER B 1 313 ? -11.555 15.078 -0.895 1 93.75 313 SER B CA 1
ATOM 7642 C C . SER B 1 313 ? -12.484 14.023 -1.495 1 93.75 313 SER B C 1
ATOM 7644 O O . SER B 1 313 ? -12.219 13.516 -2.584 1 93.75 313 SER B O 1
ATOM 7646 N N . CYS B 1 314 ? -13.531 13.664 -0.695 1 94 314 CYS B N 1
ATOM 7647 C CA . CYS B 1 314 ? -14.531 12.703 -1.147 1 94 314 CYS B CA 1
ATOM 7648 C C . CYS B 1 314 ? -15.938 13.211 -0.863 1 94 314 CYS B C 1
ATOM 7650 O O . CYS B 1 314 ? -16.156 13.961 0.088 1 94 314 CYS B O 1
ATOM 7652 N N . ASN B 1 315 ? -16.938 12.859 -1.688 1 92.31 315 ASN B N 1
ATOM 7653 C CA . ASN B 1 315 ? -18.344 13.18 -1.495 1 92.31 315 ASN B CA 1
ATOM 7654 C C . ASN B 1 315 ? -19.25 11.992 -1.825 1 92.31 315 ASN B C 1
ATOM 7656 O O . ASN B 1 315 ? -20.438 12.156 -2.076 1 92.31 315 ASN B O 1
ATOM 7660 N N . GLY B 1 316 ? -18.672 10.805 -1.788 1 93.25 316 GLY B N 1
ATOM 7661 C CA . GLY B 1 316 ? -19.422 9.609 -2.146 1 93.25 316 GLY B CA 1
ATOM 7662 C C . GLY B 1 316 ? -20.312 9.102 -1.03 1 93.25 316 GLY B C 1
ATOM 7663 O O . GLY B 1 316 ? -20.641 9.852 -0.108 1 93.25 316 GLY B O 1
ATOM 7664 N N . PRO B 1 317 ? -20.734 7.859 -1.134 1 95.94 317 PRO B N 1
ATOM 7665 C CA . PRO B 1 317 ? -21.734 7.297 -0.218 1 95.94 317 PRO B CA 1
ATOM 7666 C C . PRO B 1 317 ? -21.234 7.215 1.222 1 95.94 317 PRO B C 1
ATOM 7668 O O . PRO B 1 317 ? -22.031 7.117 2.154 1 95.94 317 PRO B O 1
ATOM 7671 N N . GLN B 1 318 ? -19.938 7.195 1.438 1 96.81 318 GLN B N 1
ATOM 7672 C CA . GLN B 1 318 ? -19.406 7.09 2.791 1 96.81 318 GLN B CA 1
ATOM 7673 C C . GLN B 1 318 ? -19.266 8.461 3.443 1 96.81 318 GLN B C 1
ATOM 7675 O O . GLN B 1 318 ? -18.938 8.562 4.621 1 96.81 318 GLN B O 1
ATOM 7680 N N . THR B 1 319 ? -19.531 9.539 2.73 1 95.5 319 THR B N 1
ATOM 7681 C CA . THR B 1 319 ? -19.562 10.883 3.291 1 95.5 319 THR B CA 1
ATOM 7682 C C . THR B 1 319 ? -20.906 11.156 3.955 1 95.5 319 THR B C 1
ATOM 7684 O O . THR B 1 319 ? -21.953 11.039 3.314 1 95.5 319 THR B O 1
ATOM 7687 N N . PRO B 1 320 ? -20.875 11.492 5.199 1 94.44 320 PRO B N 1
ATOM 7688 C CA . PRO B 1 320 ? -22.141 11.781 5.871 1 94.44 320 PRO B CA 1
ATOM 7689 C C . PRO B 1 320 ? -22.891 12.953 5.238 1 94.44 320 PRO B C 1
ATOM 7691 O O . PRO B 1 320 ? -22.328 14.039 5.07 1 94.44 320 PRO B O 1
ATOM 7694 N N . LYS B 1 321 ? -24.234 12.703 4.938 1 92.75 321 LYS B N 1
ATOM 7695 C CA . LYS B 1 321 ? -25.125 13.703 4.352 1 92.75 321 LYS B CA 1
ATOM 7696 C C . LYS B 1 321 ? -26.516 13.648 4.98 1 92.75 321 LYS B C 1
ATOM 7698 O O . LYS B 1 321 ? -26.875 12.641 5.586 1 92.75 321 LYS B O 1
ATOM 7703 N N . TYR B 1 322 ? -27.234 14.742 4.848 1 90.94 322 TYR B N 1
ATOM 7704 C CA . TYR B 1 322 ? -28.609 14.758 5.336 1 90.94 322 TYR B CA 1
ATOM 7705 C C . TYR B 1 322 ? -29.5 13.844 4.492 1 90.94 322 TYR B C 1
ATOM 7707 O O . TYR B 1 322 ? -30.5 13.328 4.977 1 90.94 322 TYR B O 1
ATOM 7715 N N . TYR B 1 323 ? -29 13.703 3.248 1 90.62 323 TYR B N 1
ATOM 7716 C CA . TYR B 1 323 ? -29.703 12.914 2.244 1 90.62 323 TYR B CA 1
ATOM 7717 C C . TYR B 1 323 ? -28.719 12.164 1.357 1 90.62 323 TYR B C 1
ATOM 7719 O O . TYR B 1 323 ? -27.906 12.773 0.661 1 90.62 323 TYR B O 1
ATOM 7727 N N . GLN B 1 324 ? -28.844 10.883 1.422 1 92.62 324 GLN B N 1
ATOM 7728 C CA . GLN B 1 324 ? -28.109 10.07 0.462 1 92.62 324 GLN B CA 1
ATOM 7729 C C . GLN B 1 324 ? -28.953 9.727 -0.753 1 92.62 324 GLN B C 1
ATOM 7731 O O . GLN B 1 324 ? -30.016 9.117 -0.618 1 92.62 324 GLN B O 1
ATOM 7736 N N . PRO B 1 325 ? -28.516 10.148 -1.924 1 89.44 325 PRO B N 1
ATOM 7737 C CA . PRO B 1 325 ? -29.266 9.758 -3.117 1 89.44 325 PRO B CA 1
ATOM 7738 C C . PRO B 1 325 ? -29.234 8.25 -3.371 1 89.44 325 PRO B C 1
ATOM 7740 O O . PRO B 1 325 ? -28.469 7.531 -2.725 1 89.44 325 PRO B O 1
ATOM 7743 N N . PRO B 1 326 ? -30.141 7.793 -4.246 1 92.12 326 PRO B N 1
ATOM 7744 C CA . PRO B 1 326 ? -30.094 6.367 -4.574 1 92.12 326 PRO B CA 1
ATOM 7745 C C . PRO B 1 326 ? -28.703 5.895 -4.988 1 92.12 326 PRO B C 1
ATOM 7747 O O . PRO B 1 326 ? -27.984 6.625 -5.676 1 92.12 326 PRO B O 1
ATOM 7750 N N . LEU B 1 327 ? -28.328 4.766 -4.535 1 95.5 327 LEU B N 1
ATOM 7751 C CA . LEU B 1 327 ? -27.016 4.18 -4.797 1 95.5 327 LEU B CA 1
ATOM 7752 C C . LEU B 1 327 ? -27.141 2.961 -5.711 1 95.5 327 LEU B C 1
ATOM 7754 O O . LEU B 1 327 ? -27.734 1.951 -5.328 1 95.5 327 LEU B O 1
ATOM 7758 N N . ALA B 1 328 ? -26.641 3.111 -6.922 1 95.06 328 ALA B N 1
ATOM 7759 C CA . ALA B 1 328 ? -26.609 1.995 -7.863 1 95.06 328 ALA B CA 1
ATOM 7760 C C . ALA B 1 328 ? -25.391 1.11 -7.637 1 95.06 328 ALA B C 1
ATOM 7762 O O . ALA B 1 328 ? -24.266 1.602 -7.598 1 95.06 328 ALA B O 1
ATOM 7763 N N . LEU B 1 329 ? -25.609 -0.146 -7.508 1 97.75 329 LEU B N 1
ATOM 7764 C CA . LEU B 1 329 ? -24.531 -1.104 -7.266 1 97.75 329 LEU B CA 1
ATOM 7765 C C . LEU B 1 329 ? -24.469 -2.137 -8.383 1 97.75 329 LEU B C 1
ATOM 7767 O O . LEU B 1 329 ? -25.5 -2.57 -8.898 1 97.75 329 LEU B O 1
ATOM 7771 N N . TRP B 1 330 ? -23.297 -2.451 -8.836 1 97.75 330 TRP B N 1
ATOM 7772 C CA . TRP B 1 330 ? -22.969 -3.561 -9.719 1 97.75 330 TRP B CA 1
ATOM 7773 C C . TRP B 1 330 ? -22.016 -4.543 -9.039 1 97.75 330 TRP B C 1
ATOM 7775 O O . TRP B 1 330 ? -20.859 -4.219 -8.781 1 97.75 330 TRP B O 1
ATOM 7785 N N . ILE B 1 331 ? -22.516 -5.68 -8.672 1 98.06 331 ILE B N 1
ATOM 7786 C CA . ILE B 1 331 ? -21.734 -6.633 -7.883 1 98.06 331 ILE B CA 1
ATOM 7787 C C . ILE B 1 331 ? -21.453 -7.879 -8.719 1 98.06 331 ILE B C 1
ATOM 7789 O O . ILE B 1 331 ? -22.344 -8.688 -8.969 1 98.06 331 ILE B O 1
ATOM 7793 N N . LYS B 1 332 ? -20.25 -8.047 -9.117 1 97.69 332 LYS B N 1
ATOM 7794 C CA . LYS B 1 332 ? -19.828 -9.219 -9.883 1 97.69 332 LYS B CA 1
ATOM 7795 C C . LYS B 1 332 ? -19.859 -10.477 -9.023 1 97.69 332 LYS B C 1
ATOM 7797 O O . LYS B 1 332 ? -19.438 -10.453 -7.863 1 97.69 332 LYS B O 1
ATOM 7802 N N . LEU B 1 333 ? -20.375 -11.57 -9.531 1 98.06 333 LEU B N 1
ATOM 7803 C CA . LEU B 1 333 ? -20.297 -12.852 -8.836 1 98.06 333 LEU B CA 1
ATOM 7804 C C . LEU B 1 333 ? -18.922 -13.477 -8.977 1 98.06 333 LEU B C 1
ATOM 7806 O O . LEU B 1 333 ? -18.156 -13.125 -9.883 1 98.06 333 LEU B O 1
ATOM 7810 N N . ARG B 1 334 ? -18.594 -14.398 -8.055 1 96.56 334 ARG B N 1
ATOM 7811 C CA . ARG B 1 334 ? -17.203 -14.828 -7.941 1 96.56 334 ARG B CA 1
ATOM 7812 C C . ARG B 1 334 ? -17.094 -16.344 -8.031 1 96.56 334 ARG B C 1
ATOM 7814 O O . ARG B 1 334 ? -16.203 -16.953 -7.414 1 96.56 334 ARG B O 1
ATOM 7821 N N . PHE B 1 335 ? -17.891 -16.984 -8.719 1 96.31 335 PHE B N 1
ATOM 7822 C CA . PHE B 1 335 ? -17.734 -18.406 -8.938 1 96.31 335 PHE B CA 1
ATOM 7823 C C . PHE B 1 335 ? -16.641 -18.703 -9.961 1 96.31 335 PHE B C 1
ATOM 7825 O O . PHE B 1 335 ? -16.172 -17.781 -10.641 1 96.31 335 PHE B O 1
ATOM 7832 N N . TRP B 1 336 ? -16.188 -19.969 -10.07 1 92.38 336 TRP B N 1
ATOM 7833 C CA . TRP B 1 336 ? -15.055 -20.312 -10.922 1 92.38 336 TRP B CA 1
ATOM 7834 C C . TRP B 1 336 ? -15.32 -19.906 -12.367 1 92.38 336 TRP B C 1
ATOM 7836 O O . TRP B 1 336 ? -14.414 -19.453 -13.07 1 92.38 336 TRP B O 1
ATOM 7846 N N . PHE B 1 337 ? -16.562 -20.047 -12.828 1 92.25 337 PHE B N 1
ATOM 7847 C CA . PHE B 1 337 ? -16.875 -19.781 -14.227 1 92.25 337 PHE B CA 1
ATOM 7848 C C . PHE B 1 337 ? -17 -18.281 -14.469 1 92.25 337 PHE B C 1
ATOM 7850 O O . PHE B 1 337 ? -16.984 -17.828 -15.609 1 92.25 337 PHE B O 1
ATOM 7857 N N . ASN B 1 338 ? -17.172 -17.453 -13.383 1 93.88 338 ASN B N 1
ATOM 7858 C CA . ASN B 1 338 ? -17.203 -16.016 -13.539 1 93.88 338 ASN B CA 1
ATOM 7859 C C . ASN B 1 338 ? -15.812 -15.438 -13.742 1 93.88 338 ASN B C 1
ATOM 7861 O O . ASN B 1 338 ? -15.656 -14.336 -14.281 1 93.88 338 ASN B O 1
ATOM 7865 N N . GLU B 1 339 ? -14.805 -16.156 -13.32 1 88.44 339 GLU B N 1
ATOM 7866 C CA . GLU B 1 339 ? -13.438 -15.641 -13.312 1 88.44 339 GLU B CA 1
ATOM 7867 C C . GLU B 1 339 ? -12.672 -16.094 -14.562 1 88.44 339 GLU B C 1
ATOM 7869 O O . GLU B 1 339 ? -11.758 -15.398 -15.016 1 88.44 339 GLU B O 1
ATOM 7874 N N . ASN B 1 340 ? -13.047 -17.219 -15.078 1 83.25 340 ASN B N 1
ATOM 7875 C CA . ASN B 1 340 ? -12.344 -17.797 -16.219 1 83.25 340 ASN B CA 1
ATOM 7876 C C . ASN B 1 340 ? -13.32 -18.25 -17.297 1 83.25 340 ASN B C 1
ATOM 7878 O O . ASN B 1 340 ? -14.031 -19.234 -17.125 1 83.25 340 ASN B O 1
ATOM 7882 N N . VAL B 1 341 ? -13.242 -17.672 -18.406 1 83 341 VAL B N 1
ATOM 7883 C CA . VAL B 1 341 ? -14.188 -17.938 -19.484 1 83 341 VAL B CA 1
ATOM 7884 C C . VAL B 1 341 ? -13.969 -19.344 -20.016 1 83 341 VAL B C 1
ATOM 7886 O O . VAL B 1 341 ? -14.898 -19.969 -20.531 1 83 341 VAL B O 1
ATOM 7889 N N . ASN B 1 342 ? -12.758 -19.859 -19.797 1 74.31 342 ASN B N 1
ATOM 7890 C CA . ASN B 1 342 ? -12.469 -21.219 -20.266 1 74.31 342 ASN B CA 1
ATOM 7891 C C . ASN B 1 342 ? -13.234 -22.266 -19.453 1 74.31 342 ASN B C 1
ATOM 7893 O O . ASN B 1 342 ? -13.344 -23.422 -19.875 1 74.31 342 ASN B O 1
ATOM 7897 N N . LEU B 1 343 ? -13.766 -21.828 -18.359 1 83.62 343 LEU B N 1
ATOM 7898 C CA . LEU B 1 343 ? -14.492 -22.734 -17.484 1 83.62 343 LEU B CA 1
ATOM 7899 C C . LEU B 1 343 ? -15.977 -22.391 -17.453 1 83.62 343 LEU B C 1
ATOM 7901 O O . LEU B 1 343 ? -16.672 -22.719 -16.5 1 83.62 343 LEU B O 1
ATOM 7905 N N . ALA B 1 344 ? -16.359 -21.812 -18.547 1 89.12 344 ALA B N 1
ATOM 7906 C CA . ALA B 1 344 ? -17.781 -21.484 -18.656 1 89.12 344 ALA B CA 1
ATOM 7907 C C . ALA B 1 344 ? -18.641 -22.734 -18.547 1 89.12 344 ALA B C 1
ATOM 7909 O O . ALA B 1 344 ? -18.234 -23.828 -18.969 1 89.12 344 ALA B O 1
ATOM 7910 N N . ILE B 1 345 ? -19.844 -22.594 -18 1 90 345 ILE B N 1
ATOM 7911 C CA . ILE B 1 345 ? -20.734 -23.734 -17.797 1 90 345 ILE B CA 1
ATOM 7912 C C . ILE B 1 345 ? -21.578 -23.953 -19.047 1 90 345 ILE B C 1
ATOM 7914 O O . ILE B 1 345 ? -22.219 -23.031 -19.531 1 90 345 ILE B O 1
ATOM 7918 N N . PRO B 1 346 ? -21.5 -25.141 -19.547 1 88 346 PRO B N 1
ATOM 7919 C CA . PRO B 1 346 ? -22.375 -25.438 -20.672 1 88 346 PRO B CA 1
ATOM 7920 C C . PRO B 1 346 ? -23.844 -25.547 -20.266 1 88 346 PRO B C 1
ATOM 7922 O O . PRO B 1 346 ? -24.266 -26.547 -19.688 1 88 346 PRO B O 1
ATOM 7925 N N . SER B 1 347 ? -24.562 -24.609 -20.594 1 88.12 347 SER B N 1
ATOM 7926 C CA . SER B 1 347 ? -25.969 -24.562 -20.25 1 88.12 347 SER B CA 1
ATOM 7927 C C . SER B 1 347 ? -26.75 -25.656 -20.984 1 88.12 347 SER B C 1
ATOM 7929 O O . SER B 1 347 ? -27.781 -26.109 -20.5 1 88.12 347 SER B O 1
ATOM 7931 N N . VAL B 1 348 ? -26.266 -26.078 -22.078 1 84.88 348 VAL B N 1
ATOM 7932 C CA . VAL B 1 348 ? -26.969 -27.031 -22.938 1 84.88 348 VAL B CA 1
ATOM 7933 C C . VAL B 1 348 ? -26.938 -28.422 -22.281 1 84.88 348 VAL B C 1
ATOM 7935 O O . VAL B 1 348 ? -27.75 -29.281 -22.609 1 84.88 348 VAL B O 1
ATOM 7938 N N . SER B 1 349 ? -25.969 -28.547 -21.453 1 83.5 349 SER B N 1
ATOM 7939 C CA . SER B 1 349 ? -25.812 -29.859 -20.828 1 83.5 349 SER B CA 1
ATOM 7940 C C . SER B 1 349 ? -26.688 -30 -19.594 1 83.5 349 SER B C 1
ATOM 7942 O O . SER B 1 349 ? -26.781 -31.078 -19 1 83.5 349 SER B O 1
ATOM 7944 N N . ILE B 1 350 ? -27.234 -28.922 -19.109 1 85.81 350 ILE B N 1
ATOM 7945 C CA . ILE B 1 350 ? -28.062 -28.906 -17.906 1 85.81 350 ILE B CA 1
ATOM 7946 C C . ILE B 1 350 ? -29.484 -28.547 -18.281 1 85.81 350 ILE B C 1
ATOM 7948 O O . ILE B 1 350 ? -29.734 -27.562 -18.984 1 85.81 350 ILE B O 1
ATOM 7952 N N . PRO B 1 351 ? -30.375 -29.422 -17.781 1 80.25 351 PRO B N 1
ATOM 7953 C CA . PRO B 1 351 ? -31.766 -29.125 -18.141 1 80.25 351 PRO B CA 1
ATOM 7954 C C . PRO B 1 351 ? -32.219 -27.719 -17.703 1 80.25 351 PRO B C 1
ATOM 7956 O O . PRO B 1 351 ? -31.688 -27.188 -16.719 1 80.25 351 PRO B O 1
ATOM 7959 N N . PHE B 1 352 ? -33.219 -27.344 -18.391 1 81.19 352 PHE B N 1
ATOM 7960 C CA . PHE B 1 352 ? -33.781 -26.016 -18.141 1 81.19 352 PHE B CA 1
ATOM 7961 C C . PHE B 1 352 ? -34.469 -25.953 -16.781 1 81.19 352 PHE B C 1
ATOM 7963 O O . PHE B 1 352 ? -35.125 -26.906 -16.359 1 81.19 352 PHE B O 1
ATOM 7970 N N . GLY B 1 353 ? -34.281 -24.891 -16.094 1 79.94 353 GLY B N 1
ATOM 7971 C CA . GLY B 1 353 ? -35 -24.625 -14.859 1 79.94 353 GLY B CA 1
ATOM 7972 C C . GLY B 1 353 ? -34.344 -25.203 -13.625 1 79.94 353 GLY B C 1
ATOM 7973 O O . GLY B 1 353 ? -34.906 -25.156 -12.531 1 79.94 353 GLY B O 1
ATOM 7974 N N . GLU B 1 354 ? -33.25 -25.719 -13.719 1 86.44 354 GLU B N 1
ATOM 7975 C CA . GLU B 1 354 ? -32.625 -26.375 -12.578 1 86.44 354 GLU B CA 1
ATOM 7976 C C . GLU B 1 354 ? -31.391 -25.609 -12.125 1 86.44 354 GLU B C 1
ATOM 7978 O O . GLU B 1 354 ? -30.594 -26.125 -11.328 1 86.44 354 GLU B O 1
ATOM 7983 N N . ARG B 1 355 ? -31.188 -24.484 -12.648 1 91.94 355 ARG B N 1
ATOM 7984 C CA . ARG B 1 355 ? -30.016 -23.688 -12.312 1 91.94 355 ARG B CA 1
ATOM 7985 C C . ARG B 1 355 ? -30.422 -22.406 -11.57 1 91.94 355 ARG B C 1
ATOM 7987 O O . ARG B 1 355 ? -31.188 -21.594 -12.102 1 91.94 355 ARG B O 1
ATOM 7994 N N . PHE B 1 356 ? -29.812 -22.219 -10.352 1 94.12 356 PHE B N 1
ATOM 7995 C CA . PHE B 1 356 ? -30.25 -21.078 -9.547 1 94.12 356 PHE B CA 1
ATOM 7996 C C . PHE B 1 356 ? -29.062 -20.391 -8.898 1 94.12 356 PHE B C 1
ATOM 7998 O O . PHE B 1 356 ? -28.094 -21.047 -8.508 1 94.12 356 PHE B O 1
ATOM 8005 N N . ILE B 1 357 ? -29.094 -19.109 -8.852 1 96.69 357 ILE B N 1
ATOM 8006 C CA . ILE B 1 357 ? -28.25 -18.297 -7.984 1 96.69 357 ILE B CA 1
ATOM 8007 C C . ILE B 1 357 ? -29.078 -17.734 -6.832 1 96.69 357 ILE B C 1
ATOM 8009 O O . ILE B 1 357 ? -30.094 -17.062 -7.055 1 96.69 357 ILE B O 1
ATOM 8013 N N . THR B 1 358 ? -28.719 -18.031 -5.637 1 96.5 358 THR B N 1
ATOM 8014 C CA . THR B 1 358 ? -29.406 -17.516 -4.457 1 96.5 358 THR B CA 1
ATOM 8015 C C . THR B 1 358 ? -28.5 -16.531 -3.701 1 96.5 358 THR B C 1
ATOM 8017 O O . THR B 1 358 ? -27.359 -16.859 -3.391 1 96.5 358 THR B O 1
ATOM 8020 N N . ILE B 1 359 ? -29.016 -15.367 -3.404 1 97.12 359 ILE B N 1
ATOM 8021 C CA . ILE B 1 359 ? -28.25 -14.328 -2.711 1 97.12 359 ILE B CA 1
ATOM 8022 C C . ILE B 1 359 ? -28.969 -13.945 -1.42 1 97.12 359 ILE B C 1
ATOM 8024 O O . ILE B 1 359 ? -30.141 -13.539 -1.446 1 97.12 359 ILE B O 1
ATOM 8028 N N . LYS B 1 360 ? -28.359 -14.133 -0.347 1 97.12 360 LYS B N 1
ATOM 8029 C CA . LYS B 1 360 ? -28.844 -13.562 0.908 1 97.12 360 LYS B CA 1
ATOM 8030 C C . LYS B 1 360 ? -28.344 -12.125 1.078 1 97.12 360 LYS B C 1
ATOM 8032 O O . LYS B 1 360 ? -27.141 -11.883 1.143 1 97.12 360 LYS B O 1
ATOM 8037 N N . LEU B 1 361 ? -29.266 -11.227 1.208 1 97 361 LEU B N 1
ATOM 8038 C CA . LEU B 1 361 ? -28.922 -9.812 1.314 1 97 361 LEU B CA 1
ATOM 8039 C C . LEU B 1 361 ? -28.703 -9.414 2.771 1 97 361 LEU B C 1
ATOM 8041 O O . LEU B 1 361 ? -29.359 -9.945 3.668 1 97 361 LEU B O 1
ATOM 8045 N N . ALA B 1 362 ? -27.828 -8.445 2.938 1 97.12 362 ALA B N 1
ATOM 8046 C CA . ALA B 1 362 ? -27.562 -7.906 4.27 1 97.12 362 ALA B CA 1
ATOM 8047 C C . ALA B 1 362 ? -28.734 -7.059 4.766 1 97.12 362 ALA B C 1
ATOM 8049 O O . ALA B 1 362 ? -29.547 -6.578 3.969 1 97.12 362 ALA B O 1
ATOM 8050 N N . SER B 1 363 ? -28.75 -6.91 6.086 1 95.81 363 SER B N 1
ATOM 8051 C CA . SER B 1 363 ? -29.75 -6.043 6.691 1 95.81 363 SER B CA 1
ATOM 8052 C C . SER B 1 363 ? -29.375 -4.57 6.539 1 95.81 363 SER B C 1
ATOM 8054 O O . SER B 1 363 ? -28.203 -4.242 6.344 1 95.81 363 SER B O 1
ATOM 8056 N N . GLN B 1 364 ? -30.406 -3.766 6.609 1 96.06 364 GLN B N 1
ATOM 8057 C CA . GLN B 1 364 ? -30.203 -2.328 6.469 1 96.06 364 GLN B CA 1
ATOM 8058 C C . GLN B 1 364 ? -29.219 -1.808 7.523 1 96.06 364 GLN B C 1
ATOM 8060 O O . GLN B 1 364 ? -28.406 -0.936 7.238 1 96.06 364 GLN B O 1
ATOM 8065 N N . LYS B 1 365 ? -29.266 -2.33 8.727 1 93.31 365 LYS B N 1
ATOM 8066 C CA . LYS B 1 365 ? -28.438 -1.859 9.836 1 93.31 365 LYS B CA 1
ATOM 8067 C C . LYS B 1 365 ? -26.969 -2.084 9.555 1 93.31 365 LYS B C 1
ATOM 8069 O O . LYS B 1 365 ? -26.109 -1.413 10.133 1 93.31 365 LYS B O 1
ATOM 8074 N N . ASP B 1 366 ? -26.641 -3.01 8.672 1 95.62 366 ASP B N 1
ATOM 8075 C CA . ASP B 1 366 ? -25.25 -3.324 8.344 1 95.62 366 ASP B CA 1
ATOM 8076 C C . ASP B 1 366 ? -24.719 -2.41 7.238 1 95.62 366 ASP B C 1
ATOM 8078 O O . ASP B 1 366 ? -23.516 -2.299 7.039 1 95.62 366 ASP B O 1
ATOM 8082 N N . LEU B 1 367 ? -25.594 -1.716 6.543 1 97.69 367 LEU B N 1
ATOM 8083 C CA . LEU B 1 367 ? -25.203 -0.989 5.34 1 97.69 367 LEU B CA 1
ATOM 8084 C C . LEU B 1 367 ? -25.125 0.51 5.613 1 97.69 367 LEU B C 1
ATOM 8086 O O . LEU B 1 367 ? -24.297 1.211 5.016 1 97.69 367 LEU B O 1
ATOM 8090 N N . VAL B 1 368 ? -26 0.958 6.426 1 97.06 368 VAL B N 1
ATOM 8091 C CA . VAL B 1 368 ? -26.125 2.402 6.598 1 97.06 368 VAL B CA 1
ATOM 8092 C C . VAL B 1 368 ? -25.984 2.76 8.078 1 97.06 368 VAL B C 1
ATOM 8094 O O . VAL B 1 368 ? -26.469 2.039 8.945 1 97.06 368 VAL B O 1
ATOM 8097 N N . ASN B 1 369 ? -25.344 3.861 8.312 1 95.38 369 ASN B N 1
ATOM 8098 C CA . ASN B 1 369 ? -25.094 4.375 9.656 1 95.38 369 ASN B CA 1
ATOM 8099 C C . ASN B 1 369 ? -25.422 5.863 9.758 1 95.38 369 ASN B C 1
ATOM 8101 O O . ASN B 1 369 ? -25.656 6.523 8.742 1 95.38 369 ASN B O 1
ATOM 8105 N N . GLU B 1 370 ? -25.453 6.324 11.016 1 95.06 370 GLU B N 1
ATOM 8106 C CA . GLU B 1 370 ? -25.703 7.738 11.273 1 95.06 370 GLU B CA 1
ATOM 8107 C C . GLU B 1 370 ? -24.453 8.453 11.75 1 95.06 370 GLU B C 1
ATOM 8109 O O . GLU B 1 370 ? -23.562 7.832 12.359 1 95.06 370 GLU B O 1
ATOM 8114 N N . PHE B 1 371 ? -24.328 9.617 11.398 1 94.88 371 PHE B N 1
ATOM 8115 C CA . PHE B 1 371 ? -23.328 10.555 11.906 1 94.88 371 PHE B CA 1
ATOM 8116 C C . PHE B 1 371 ? -24 11.664 12.703 1 94.88 371 PHE B C 1
ATOM 8118 O O . PHE B 1 371 ? -25.062 12.156 12.32 1 94.88 371 PHE B O 1
ATOM 8125 N N . PRO B 1 372 ? -23.406 12.125 13.797 1 93.94 372 PRO B N 1
ATOM 8126 C CA . PRO B 1 372 ? -24.062 13.141 14.625 1 93.94 372 PRO B CA 1
ATOM 8127 C C . PRO B 1 372 ? -24.438 14.398 13.836 1 93.94 372 PRO B C 1
ATOM 8129 O O . PRO B 1 372 ? -23.594 14.945 13.125 1 93.94 372 PRO B O 1
ATOM 8132 N N . GLY B 1 373 ? -25.703 14.781 14.047 1 93.62 373 GLY B N 1
ATOM 8133 C CA . GLY B 1 373 ? -26.172 16.016 13.438 1 93.62 373 GLY B CA 1
ATOM 8134 C C . GLY B 1 373 ? -26.109 17.203 14.375 1 93.62 373 GLY B C 1
ATOM 8135 O O . GLY B 1 373 ? -26.422 18.328 13.984 1 93.62 373 GLY B O 1
ATOM 8136 N N . LEU B 1 374 ? -25.656 16.922 15.586 1 93.81 374 LEU B N 1
ATOM 8137 C CA . LEU B 1 374 ? -25.609 17.953 16.625 1 93.81 374 LEU B CA 1
ATOM 8138 C C . LEU B 1 374 ? -24.344 17.844 17.453 1 93.81 374 LEU B C 1
ATOM 8140 O O . LEU B 1 374 ? -23.906 16.734 17.781 1 93.81 374 LEU B O 1
ATOM 8144 N N . PHE B 1 375 ? -23.797 19.016 17.75 1 93.88 375 PHE B N 1
ATOM 8145 C CA . PHE B 1 375 ? -22.594 19.094 18.578 1 93.88 375 PHE B CA 1
ATOM 8146 C C . PHE B 1 375 ? -22.781 20.141 19.672 1 93.88 375 PHE B C 1
ATOM 8148 O O . PHE B 1 375 ? -23.5 21.125 19.484 1 93.88 375 PHE B O 1
ATOM 8155 N N . ILE B 1 376 ? -22.125 19.891 20.766 1 93.75 376 ILE B N 1
ATOM 8156 C CA . ILE B 1 376 ? -22.031 20.875 21.844 1 93.75 376 ILE B CA 1
ATOM 8157 C C . ILE B 1 376 ? -20.719 21.641 21.734 1 93.75 376 ILE B C 1
ATOM 8159 O O . ILE B 1 376 ? -19.641 21.031 21.688 1 93.75 376 ILE B O 1
ATOM 8163 N N . ARG B 1 377 ? -20.844 22.859 21.609 1 92.12 377 ARG B N 1
ATOM 8164 C CA . ARG B 1 377 ? -19.688 23.734 21.578 1 92.12 377 ARG B CA 1
ATOM 8165 C C . ARG B 1 377 ? -19.422 24.344 22.953 1 92.12 377 ARG B C 1
ATOM 8167 O O . ARG B 1 377 ? -20.297 25.016 23.516 1 92.12 377 ARG B O 1
ATOM 8174 N N . GLN B 1 378 ? -18.266 24.078 23.484 1 90.12 378 GLN B N 1
ATOM 8175 C CA . GLN B 1 378 ? -17.828 24.75 24.703 1 90.12 378 GLN B CA 1
ATOM 8176 C C . GLN B 1 378 ? -16.891 25.922 24.375 1 90.12 378 GLN B C 1
ATOM 8178 O O . GLN B 1 378 ? -15.898 25.766 23.672 1 90.12 378 GLN B O 1
ATOM 8183 N N . SER B 1 379 ? -17.312 27.047 24.734 1 83.75 379 SER B N 1
ATOM 8184 C CA . SER B 1 379 ? -16.453 28.234 24.703 1 83.75 379 SER B CA 1
ATOM 8185 C C . SER B 1 379 ? -16.047 28.672 26.109 1 83.75 379 SER B C 1
ATOM 8187 O O . SER B 1 379 ? -16.906 29.062 26.906 1 83.75 379 SER B O 1
ATOM 8189 N N . ARG B 1 380 ? -14.805 28.484 26.391 1 81.94 380 ARG B N 1
ATOM 8190 C CA . ARG B 1 380 ? -14.359 28.828 27.734 1 81.94 380 ARG B CA 1
ATOM 8191 C C . ARG B 1 380 ? -13.43 30.047 27.703 1 81.94 380 ARG B C 1
ATOM 8193 O O . ARG B 1 380 ? -12.422 30.031 27 1 81.94 380 ARG B O 1
ATOM 8200 N N . PHE B 1 381 ? -13.852 31.047 28.344 1 71.25 381 PHE B N 1
ATOM 8201 C CA . PHE B 1 381 ? -12.969 32.188 28.562 1 71.25 381 PHE B CA 1
ATOM 8202 C C . PHE B 1 381 ? -12.055 31.953 29.766 1 71.25 381 PHE B C 1
ATOM 8204 O O . PHE B 1 381 ? -12.492 31.406 30.766 1 71.25 381 PHE B O 1
ATOM 8211 N N . ILE B 1 382 ? -10.789 32.062 29.609 1 62.34 382 ILE B N 1
ATOM 8212 C CA . ILE B 1 382 ? -9.875 31.906 30.734 1 62.34 382 ILE B CA 1
ATOM 8213 C C . ILE B 1 382 ? -9.961 33.125 31.656 1 62.34 382 ILE B C 1
ATOM 8215 O O . ILE B 1 382 ? -9.766 34.25 31.203 1 62.34 382 ILE B O 1
ATOM 8219 N N . PRO B 1 383 ? -10.523 32.812 32.969 1 59.47 383 PRO B N 1
ATOM 8220 C CA . PRO B 1 383 ? -10.602 33.938 33.906 1 59.47 383 PRO B CA 1
ATOM 8221 C C . PRO B 1 383 ? -9.297 34.719 34 1 59.47 383 PRO B C 1
ATOM 8223 O O . PRO B 1 383 ? -8.219 34.125 34.094 1 59.47 383 PRO B O 1
ATOM 8226 N N . GLY B 1 384 ? -9.367 35.875 34.062 1 53.59 384 GLY B N 1
ATOM 8227 C CA . GLY B 1 384 ? -8.219 36.75 34.188 1 53.59 384 GLY B CA 1
ATOM 8228 C C . GLY B 1 384 ? -7.531 37.031 32.875 1 53.59 384 GLY B C 1
ATOM 8229 O O . GLY B 1 384 ? -6.691 37.938 32.781 1 53.59 384 GLY B O 1
ATOM 8230 N N . ARG B 1 385 ? -7.887 36.188 32 1 50.53 385 ARG B N 1
ATOM 8231 C CA . ARG B 1 385 ? -7.363 36.406 30.672 1 50.53 385 ARG B CA 1
ATOM 8232 C C . ARG B 1 385 ? -8.484 36.344 29.625 1 50.53 385 ARG B C 1
ATOM 8234 O O . ARG B 1 385 ? -8.594 35.375 28.875 1 50.53 385 ARG B O 1
ATOM 8241 N N . PRO B 1 386 ? -9.391 37.312 29.688 1 48.03 386 PRO B N 1
ATOM 8242 C CA . PRO B 1 386 ? -10.633 37.219 28.922 1 48.03 386 PRO B CA 1
ATOM 8243 C C . PRO B 1 386 ? -10.391 37.062 27.422 1 48.03 386 PRO B C 1
ATOM 8245 O O . PRO B 1 386 ? -11.289 36.625 26.688 1 48.03 386 PRO B O 1
ATOM 8248 N N . SER B 1 387 ? -9.117 37.344 27.078 1 49.56 387 SER B N 1
ATOM 8249 C CA . SER B 1 387 ? -8.844 37.312 25.641 1 49.56 387 SER B CA 1
ATOM 8250 C C . SER B 1 387 ? -8.539 35.906 25.156 1 49.56 387 SER B C 1
ATOM 8252 O O . SER B 1 387 ? -8.461 35.656 23.953 1 49.56 387 SER B O 1
ATOM 8254 N N . ARG B 1 388 ? -8.406 34.938 26.094 1 57.41 388 ARG B N 1
ATOM 8255 C CA . ARG B 1 388 ? -8.141 33.562 25.719 1 57.41 388 ARG B CA 1
ATOM 8256 C C . ARG B 1 388 ? -9.414 32.719 25.766 1 57.41 388 ARG B C 1
ATOM 8258 O O . ARG B 1 388 ? -10.148 32.75 26.75 1 57.41 388 ARG B O 1
ATOM 8265 N N . ARG B 1 389 ? -9.734 32.281 24.516 1 63.59 389 ARG B N 1
ATOM 8266 C CA . ARG B 1 389 ? -10.898 31.406 24.438 1 63.59 389 ARG B CA 1
ATOM 8267 C C . ARG B 1 389 ? -10.5 30.016 23.938 1 63.59 389 ARG B C 1
ATOM 8269 O O . ARG B 1 389 ? -9.727 29.906 22.984 1 63.59 389 ARG B O 1
ATOM 8276 N N . ASN B 1 390 ? -10.797 29.078 24.75 1 75 390 ASN B N 1
ATOM 8277 C CA . ASN B 1 390 ? -10.703 27.703 24.297 1 75 390 ASN B CA 1
ATOM 8278 C C . ASN B 1 390 ? -12.055 27.172 23.828 1 75 390 ASN B C 1
ATOM 8280 O O . ASN B 1 390 ? -13.047 27.219 24.562 1 75 390 ASN B O 1
ATOM 8284 N N . ILE B 1 391 ? -12.031 26.859 22.516 1 80.12 391 ILE B N 1
ATOM 8285 C CA . ILE B 1 391 ? -13.266 26.328 21.953 1 80.12 391 ILE B CA 1
ATOM 8286 C C . ILE B 1 391 ? -13.094 24.828 21.672 1 80.12 391 ILE B C 1
ATOM 8288 O O . ILE B 1 391 ? -12.148 24.422 21 1 80.12 391 ILE B O 1
ATOM 8292 N N . ARG B 1 392 ? -13.961 24.047 22.234 1 85.25 392 ARG B N 1
ATOM 8293 C CA . ARG B 1 392 ? -13.984 22.609 22.031 1 85.25 392 ARG B CA 1
ATOM 8294 C C . ARG B 1 392 ? -15.375 22.125 21.641 1 85.25 392 ARG B C 1
ATOM 8296 O O . ARG B 1 392 ? -16.375 22.797 21.906 1 85.25 392 ARG B O 1
ATOM 8303 N N . PHE B 1 393 ? -15.391 20.984 21.031 1 88.31 393 PHE B N 1
ATOM 8304 C CA . PHE B 1 393 ? -16.656 20.422 20.578 1 88.31 393 PHE B CA 1
ATOM 8305 C C . PHE B 1 393 ? -16.812 18.984 21.062 1 88.31 393 PHE B C 1
ATOM 8307 O O . PHE B 1 393 ? -15.82 18.234 21.125 1 88.31 393 PHE B O 1
ATOM 8314 N N . LYS B 1 394 ? -17.984 18.641 21.406 1 90.31 394 LYS B N 1
ATOM 8315 C CA . LYS B 1 394 ? -18.359 17.25 21.672 1 90.31 394 LYS B CA 1
ATOM 8316 C C . LYS B 1 394 ? -19.641 16.875 20.922 1 90.31 394 LYS B C 1
ATOM 8318 O O . LYS B 1 394 ? -20.578 17.656 20.844 1 90.31 394 LYS B O 1
ATOM 8323 N N . PRO B 1 395 ? -19.641 15.672 20.391 1 91.12 395 PRO B N 1
ATOM 8324 C CA . PRO B 1 395 ? -20.844 15.258 19.672 1 91.12 395 PRO B CA 1
ATOM 8325 C C . PRO B 1 395 ? -22.016 14.961 20.625 1 91.12 395 PRO B C 1
ATOM 8327 O O . PRO B 1 395 ? -21.812 14.414 21.703 1 91.12 395 PRO B O 1
ATOM 8330 N N . TRP B 1 396 ? -23.172 15.469 20.312 1 93.31 396 TRP B N 1
ATOM 8331 C CA . TRP B 1 396 ? -24.469 15.023 20.844 1 93.31 396 TRP B CA 1
ATOM 8332 C C . TRP B 1 396 ? -25.109 14 19.922 1 93.31 396 TRP B C 1
ATOM 8334 O O . TRP B 1 396 ? -25.797 14.367 18.969 1 93.31 396 TRP B O 1
ATOM 8344 N N . PHE B 1 397 ? -24.906 12.742 20.234 1 93.06 397 PHE B N 1
ATOM 8345 C CA . PHE B 1 397 ? -25.281 11.711 19.266 1 93.06 397 PHE B CA 1
ATOM 8346 C C . PHE B 1 397 ? -26.391 10.82 19.828 1 93.06 397 PHE B C 1
ATOM 8348 O O . PHE B 1 397 ? -26.109 9.797 20.453 1 93.06 397 PHE B O 1
ATOM 8355 N N . ILE B 1 398 ? -27.594 11.227 19.531 1 91.56 398 ILE B N 1
ATOM 8356 C CA . ILE B 1 398 ? -28.781 10.43 19.797 1 91.56 398 ILE B CA 1
ATOM 8357 C C . ILE B 1 398 ? -29.266 9.766 18.5 1 91.56 398 ILE B C 1
ATOM 8359 O O . ILE B 1 398 ? -29.422 10.438 17.469 1 91.56 398 ILE B O 1
ATOM 8363 N N . PRO B 1 399 ? -29.422 8.484 18.562 1 90.25 399 PRO B N 1
ATOM 8364 C CA . PRO B 1 399 ? -29.828 7.812 17.328 1 90.25 399 PRO B CA 1
ATOM 8365 C C . PRO B 1 399 ? -31.188 8.266 16.812 1 90.25 399 PRO B C 1
ATOM 8367 O O . PRO B 1 399 ? -32.125 8.422 17.609 1 90.25 399 PRO B O 1
ATOM 8370 N N . GLY B 1 400 ? -31.266 8.547 15.531 1 92.25 400 GLY B N 1
ATOM 8371 C CA . GLY B 1 400 ? -32.531 8.734 14.836 1 92.25 400 GLY B CA 1
ATOM 8372 C C . GLY B 1 400 ? -33.062 7.465 14.195 1 92.25 400 GLY B C 1
ATOM 8373 O O . GLY B 1 400 ? -32.688 6.359 14.594 1 92.25 400 GLY B O 1
ATOM 8374 N N . VAL B 1 401 ? -34.062 7.656 13.391 1 94 401 VAL B N 1
ATOM 8375 C CA . VAL B 1 401 ? -34.625 6.551 12.609 1 94 401 VAL B CA 1
ATOM 8376 C C . VAL B 1 401 ? -34.344 6.777 11.125 1 94 401 VAL B C 1
ATOM 8378 O O . VAL B 1 401 ? -34.75 7.781 10.547 1 94 401 VAL B O 1
ATOM 8381 N N . ILE B 1 402 ? -33.594 5.895 10.586 1 95.62 402 ILE B N 1
ATOM 8382 C CA . ILE B 1 402 ? -33.375 5.945 9.141 1 95.62 402 ILE B CA 1
ATOM 8383 C C . ILE B 1 402 ? -34.562 5.32 8.414 1 95.62 402 ILE B C 1
ATOM 8385 O O . ILE B 1 402 ? -35.031 4.25 8.797 1 95.62 402 ILE B O 1
ATOM 8389 N N . ASN B 1 403 ? -35.031 5.945 7.391 1 94.25 403 ASN B N 1
ATOM 8390 C CA . ASN B 1 403 ? -36.125 5.395 6.625 1 94.25 403 ASN B CA 1
ATOM 8391 C C . ASN B 1 403 ? -35.781 4.035 6.023 1 94.25 403 ASN B C 1
ATOM 8393 O O . ASN B 1 403 ? -34.594 3.729 5.824 1 94.25 403 ASN B O 1
ATOM 8397 N N . GLU B 1 404 ? -36.812 3.254 5.727 1 94.12 404 GLU B N 1
ATOM 8398 C CA . GLU B 1 404 ? -36.594 1.969 5.066 1 94.12 404 GLU B CA 1
ATOM 8399 C C . GLU B 1 404 ? -36.062 2.158 3.646 1 94.12 404 GLU B C 1
ATOM 8401 O O . GLU B 1 404 ? -36.688 2.828 2.828 1 94.12 404 GLU B O 1
ATOM 8406 N N . ILE B 1 405 ? -34.969 1.606 3.424 1 95 405 ILE B N 1
ATOM 8407 C CA . ILE B 1 405 ? -34.344 1.716 2.109 1 95 405 ILE B CA 1
ATOM 8408 C C . ILE B 1 405 ? -35 0.753 1.136 1 95 405 ILE B C 1
ATOM 8410 O O . ILE B 1 405 ? -35.062 -0.453 1.388 1 95 405 ILE B O 1
ATOM 8414 N N . SER B 1 406 ? -35.469 1.286 0.075 1 92.75 406 SER B N 1
ATOM 8415 C CA . SER B 1 406 ? -36.094 0.463 -0.959 1 92.75 406 SER B CA 1
ATOM 8416 C C . SER B 1 406 ? -35.031 -0.201 -1.84 1 92.75 406 SER B C 1
ATOM 8418 O O . SER B 1 406 ? -34.031 0.409 -2.16 1 92.75 406 SER B O 1
ATOM 8420 N N . LEU B 1 407 ? -35.25 -1.418 -2.082 1 94.31 407 LEU B N 1
ATOM 8421 C CA . LEU B 1 407 ? -34.406 -2.15 -3.02 1 94.31 407 LEU B CA 1
ATOM 8422 C C . LEU B 1 407 ? -35.125 -2.314 -4.367 1 94.31 407 LEU B C 1
ATOM 8424 O O . LEU B 1 407 ? -36.094 -3.033 -4.473 1 94.31 407 LEU B O 1
ATOM 8428 N N . THR B 1 408 ? -34.5 -1.568 -5.367 1 91.5 408 THR B N 1
ATOM 8429 C CA . THR B 1 408 ? -35.125 -1.631 -6.691 1 91.5 408 THR B CA 1
ATOM 8430 C C . THR B 1 408 ? -34.094 -2.102 -7.73 1 91.5 408 THR B C 1
ATOM 8432 O O . THR B 1 408 ? -32.906 -2.221 -7.438 1 91.5 408 THR B O 1
ATOM 8435 N N . ASN B 1 409 ? -34.625 -2.457 -8.93 1 88.94 409 ASN B N 1
ATOM 8436 C CA . ASN B 1 409 ? -33.781 -2.898 -10.047 1 88.94 409 ASN B CA 1
ATOM 8437 C C . ASN B 1 409 ? -32.938 -4.117 -9.68 1 88.94 409 ASN B C 1
ATOM 8439 O O . ASN B 1 409 ? -31.734 -4.137 -9.898 1 88.94 409 ASN B O 1
ATOM 8443 N N . ASN B 1 410 ? -33.562 -5.031 -9.086 1 94.12 410 ASN B N 1
ATOM 8444 C CA . ASN B 1 410 ? -32.906 -6.289 -8.773 1 94.12 410 ASN B CA 1
ATOM 8445 C C . ASN B 1 410 ? -32.781 -7.184 -10 1 94.12 410 ASN B C 1
ATOM 8447 O O . ASN B 1 410 ? -33.688 -7.977 -10.289 1 94.12 410 ASN B O 1
ATOM 8451 N N . GLU B 1 411 ? -31.688 -7.031 -10.703 1 94.44 411 GLU B N 1
ATOM 8452 C CA . GLU B 1 411 ? -31.453 -7.777 -11.93 1 94.44 411 GLU B CA 1
ATOM 8453 C C . GLU B 1 411 ? -30.094 -8.484 -11.898 1 94.44 411 GLU B C 1
ATOM 8455 O O . GLU B 1 411 ? -29.172 -8.031 -11.219 1 94.44 411 GLU B O 1
ATOM 8460 N N . LEU B 1 412 ? -30.047 -9.594 -12.516 1 96.5 412 LEU B N 1
ATOM 8461 C CA . LEU B 1 412 ? -28.812 -10.32 -12.758 1 96.5 412 LEU B CA 1
ATOM 8462 C C . LEU B 1 412 ? -28.469 -10.32 -14.242 1 96.5 412 LEU B C 1
ATOM 8464 O O . LEU B 1 412 ? -29.25 -10.781 -15.07 1 96.5 412 LEU B O 1
ATOM 8468 N N . TYR B 1 413 ? -27.344 -9.719 -14.547 1 95.62 413 TYR B N 1
ATOM 8469 C CA . TYR B 1 413 ? -26.812 -9.742 -15.906 1 95.62 413 TYR B CA 1
ATOM 8470 C C . TYR B 1 413 ? -25.969 -10.984 -16.156 1 95.62 413 TYR B C 1
ATOM 8472 O O . TYR B 1 413 ? -25.047 -11.273 -15.391 1 95.62 413 TYR B O 1
ATOM 8480 N N . ILE B 1 414 ? -26.312 -11.703 -17.188 1 95.25 414 ILE B N 1
ATOM 8481 C CA . ILE B 1 414 ? -25.625 -12.961 -17.484 1 95.25 414 ILE B CA 1
ATOM 8482 C C . ILE B 1 414 ? -25.031 -12.906 -18.906 1 95.25 414 ILE B C 1
ATOM 8484 O O . ILE B 1 414 ? -25.734 -12.57 -19.859 1 95.25 414 ILE B O 1
ATOM 8488 N N . ASN B 1 415 ? -23.75 -13.148 -19.016 1 92.56 415 ASN B N 1
ATOM 8489 C CA . ASN B 1 415 ? -23.094 -13.281 -20.312 1 92.56 415 ASN B CA 1
ATOM 8490 C C . ASN B 1 415 ? -23.281 -14.68 -20.891 1 92.56 415 ASN B C 1
ATOM 8492 O O . ASN B 1 415 ? -22.734 -15.656 -20.375 1 92.56 415 ASN B O 1
ATOM 8496 N N . ASN B 1 416 ? -24.016 -14.75 -21.969 1 90.12 416 ASN B N 1
ATOM 8497 C CA . ASN B 1 416 ? -24.266 -16.016 -22.656 1 90.12 416 ASN B CA 1
ATOM 8498 C C . ASN B 1 416 ? -23.359 -16.188 -23.875 1 90.12 416 ASN B C 1
ATOM 8500 O O . ASN B 1 416 ? -23.156 -15.242 -24.641 1 90.12 416 ASN B O 1
ATOM 8504 N N . LEU B 1 417 ? -22.844 -17.391 -23.953 1 86.38 417 LEU B N 1
ATOM 8505 C CA . LEU B 1 417 ? -21.922 -17.703 -25.047 1 86.38 417 LEU B CA 1
ATOM 8506 C C . LEU B 1 417 ? -22.594 -18.609 -26.078 1 86.38 417 LEU B C 1
ATOM 8508 O O . LEU B 1 417 ? -23.344 -19.516 -25.719 1 86.38 417 LEU B O 1
ATOM 8512 N N . PHE B 1 418 ? -22.281 -18.312 -27.344 1 82.44 418 PHE B N 1
ATOM 8513 C CA . PHE B 1 418 ? -22.797 -19.094 -28.469 1 82.44 418 PHE B CA 1
ATOM 8514 C C . PHE B 1 418 ? -21.656 -19.719 -29.25 1 82.44 418 PHE B C 1
ATOM 8516 O O . PHE B 1 418 ? -20.641 -19.062 -29.531 1 82.44 418 PHE B O 1
ATOM 8523 N N . VAL B 1 419 ? -21.844 -21.016 -29.484 1 79.75 419 VAL B N 1
ATOM 8524 C CA . VAL B 1 419 ? -20.828 -21.719 -30.234 1 79.75 419 VAL B CA 1
ATOM 8525 C C . VAL B 1 419 ? -21.422 -22.297 -31.516 1 79.75 419 VAL B C 1
ATOM 8527 O O . VAL B 1 419 ? -22.625 -22.141 -31.781 1 79.75 419 VAL B O 1
ATOM 8530 N N . THR B 1 420 ? -20.641 -22.859 -32.312 1 73.5 420 THR B N 1
ATOM 8531 C CA . THR B 1 420 ? -21.094 -23.484 -33.531 1 73.5 420 THR B CA 1
ATOM 8532 C C . THR B 1 420 ? -21.891 -24.75 -33.25 1 73.5 420 THR B C 1
ATOM 8534 O O . THR B 1 420 ? -21.688 -25.375 -32.188 1 73.5 420 THR B O 1
ATOM 8537 N N . PRO B 1 421 ? -22.734 -25.172 -34.125 1 75.19 421 PRO B N 1
ATOM 8538 C CA . PRO B 1 421 ? -23.578 -26.344 -33.906 1 75.19 421 PRO B CA 1
ATOM 8539 C C . PRO B 1 421 ? -22.75 -27.609 -33.625 1 75.19 421 PRO B C 1
ATOM 8541 O O . PRO B 1 421 ? -23.188 -28.484 -32.875 1 75.19 421 PRO B O 1
ATOM 8544 N N . GLU B 1 422 ? -21.641 -27.688 -34.281 1 67.62 422 GLU B N 1
ATOM 8545 C CA . GLU B 1 422 ? -20.797 -28.859 -34.062 1 67.62 422 GLU B CA 1
ATOM 8546 C C . GLU B 1 422 ? -20.344 -28.953 -32.594 1 67.62 422 GLU B C 1
ATOM 8548 O O . GLU B 1 422 ? -20.375 -30.031 -32 1 67.62 422 GLU B O 1
ATOM 8553 N N . ILE B 1 423 ? -19.984 -27.812 -32.094 1 72.56 423 ILE B N 1
ATOM 8554 C CA . ILE B 1 423 ? -19.531 -27.766 -30.719 1 72.56 423 ILE B CA 1
ATOM 8555 C C . ILE B 1 423 ? -20.719 -27.969 -29.781 1 72.56 423 ILE B C 1
ATOM 8557 O O . ILE B 1 423 ? -20.609 -28.688 -28.781 1 72.56 423 ILE B O 1
ATOM 8561 N N . HIS B 1 424 ? -21.75 -27.406 -30.141 1 77.94 424 HIS B N 1
ATOM 8562 C CA . HIS B 1 424 ? -22.984 -27.578 -29.391 1 77.94 424 HIS B CA 1
ATOM 8563 C C . HIS B 1 424 ? -23.328 -29.047 -29.219 1 77.94 424 HIS B C 1
ATOM 8565 O O . HIS B 1 424 ? -23.594 -29.516 -28.109 1 77.94 424 HIS B O 1
ATOM 8571 N N . ASN B 1 425 ? -23.25 -29.734 -30.281 1 74.19 425 ASN B N 1
ATOM 8572 C CA . ASN B 1 425 ? -23.641 -31.141 -30.281 1 74.19 425 ASN B CA 1
ATOM 8573 C C . ASN B 1 425 ? -22.656 -31.984 -29.469 1 74.19 425 ASN B C 1
ATOM 8575 O O . ASN B 1 425 ? -23.062 -32.969 -28.844 1 74.19 425 ASN B O 1
ATOM 8579 N N . LEU B 1 426 ? -21.516 -31.578 -29.484 1 71.94 426 LEU B N 1
ATOM 8580 C CA . LEU B 1 426 ? -20.516 -32.281 -28.703 1 71.94 426 LEU B CA 1
ATOM 8581 C C . LEU B 1 426 ? -20.812 -32.156 -27.219 1 71.94 426 LEU B C 1
ATOM 8583 O O . LEU B 1 426 ? -20.641 -33.125 -26.453 1 71.94 426 LEU B O 1
ATOM 8587 N N . PHE B 1 427 ? -21.25 -31.016 -26.797 1 78 427 PHE B N 1
ATOM 8588 C CA . PHE B 1 427 ? -21.469 -30.781 -25.375 1 78 427 PHE B CA 1
ATOM 8589 C C . PHE B 1 427 ? -22.797 -31.375 -24.938 1 78 427 PHE B C 1
ATOM 8591 O O . PHE B 1 427 ? -23 -31.656 -23.75 1 78 427 PHE B O 1
ATOM 8598 N N . VAL B 1 428 ? -23.594 -31.531 -25.828 1 76.19 428 VAL B N 1
ATOM 8599 C CA . VAL B 1 428 ? -24.859 -32.156 -25.484 1 76.19 428 VAL B CA 1
ATOM 8600 C C . VAL B 1 428 ? -24.688 -33.656 -25.328 1 76.19 428 VAL B C 1
ATOM 8602 O O . VAL B 1 428 ? -25.266 -34.281 -24.438 1 76.19 428 VAL B O 1
ATOM 8605 N N . LYS B 1 429 ? -23.875 -34.25 -26.125 1 70.62 429 LYS B N 1
ATOM 8606 C CA . LYS B 1 429 ? -23.844 -35.688 -26.234 1 70.62 429 LYS B CA 1
ATOM 8607 C C . LYS B 1 429 ? -22.797 -36.281 -25.297 1 70.62 429 LYS B C 1
ATOM 8609 O O . LYS B 1 429 ? -22.906 -37.438 -24.859 1 70.62 429 LYS B O 1
ATOM 8614 N N . ARG B 1 430 ? -21.906 -35.531 -24.922 1 67.06 430 ARG B N 1
ATOM 8615 C CA . ARG B 1 430 ? -20.766 -36.156 -24.25 1 67.06 430 ARG B CA 1
ATOM 8616 C C . ARG B 1 430 ? -20.734 -35.781 -22.781 1 67.06 430 ARG B C 1
ATOM 8618 O O . ARG B 1 430 ? -21.156 -34.688 -22.391 1 67.06 430 ARG B O 1
ATOM 8625 N N . VAL B 1 431 ? -20.25 -36.844 -22.109 1 67.81 431 VAL B N 1
ATOM 8626 C CA . VAL B 1 431 ? -19.953 -36.594 -20.688 1 67.81 431 VAL B CA 1
ATOM 8627 C C . VAL B 1 431 ? -18.719 -35.719 -20.562 1 67.81 431 VAL B C 1
ATOM 8629 O O . VAL B 1 431 ? -17.734 -35.906 -21.281 1 67.81 431 VAL B O 1
ATOM 8632 N N . ARG B 1 432 ? -18.875 -34.719 -19.625 1 69.12 432 ARG B N 1
ATOM 8633 C CA . ARG B 1 432 ? -17.766 -33.781 -19.438 1 69.12 432 ARG B CA 1
ATOM 8634 C C . ARG B 1 432 ? -17.266 -33.844 -18 1 69.12 432 ARG B C 1
ATOM 8636 O O . ARG B 1 432 ? -18.047 -33.906 -17.047 1 69.12 432 ARG B O 1
ATOM 8643 N N . PHE B 1 433 ? -15.938 -33.875 -18.047 1 69.31 433 PHE B N 1
ATOM 8644 C CA . PHE B 1 433 ? -15.203 -33.812 -16.781 1 69.31 433 PHE B CA 1
ATOM 8645 C C . PHE B 1 433 ? -14.242 -32.656 -16.766 1 69.31 433 PHE B C 1
ATOM 8647 O O . PHE B 1 433 ? -13.305 -32.594 -17.578 1 69.31 433 PHE B O 1
ATOM 8654 N N . SER B 1 434 ? -14.578 -31.609 -15.891 1 71.81 434 SER B N 1
ATOM 8655 C CA . SER B 1 434 ? -13.758 -30.391 -15.852 1 71.81 434 SER B CA 1
ATOM 8656 C C . SER B 1 434 ? -13.203 -30.156 -14.453 1 71.81 434 SER B C 1
ATOM 8658 O O . SER B 1 434 ? -13.922 -30.297 -13.461 1 71.81 434 SER B O 1
ATOM 8660 N N . LEU B 1 435 ? -11.898 -29.781 -14.469 1 76.62 435 LEU B N 1
ATOM 8661 C CA . LEU B 1 435 ? -11.289 -29.359 -13.219 1 76.62 435 LEU B CA 1
ATOM 8662 C C . LEU B 1 435 ? -11.68 -27.922 -12.883 1 76.62 435 LEU B C 1
ATOM 8664 O O . LEU B 1 435 ? -11.516 -27.016 -13.711 1 76.62 435 LEU B O 1
ATOM 8668 N N . ILE B 1 436 ? -12.273 -27.766 -11.766 1 84 436 ILE B N 1
ATOM 8669 C CA . ILE B 1 436 ? -12.727 -26.438 -11.383 1 84 436 ILE B CA 1
ATOM 8670 C C . ILE B 1 436 ? -12.219 -26.094 -9.984 1 84 436 ILE B C 1
ATOM 8672 O O . ILE B 1 436 ? -11.672 -26.953 -9.289 1 84 436 ILE B O 1
ATOM 8676 N N . ARG B 1 437 ? -12.328 -24.844 -9.664 1 90.75 437 ARG B N 1
ATOM 8677 C CA . ARG B 1 437 ? -12.031 -24.375 -8.312 1 90.75 437 ARG B CA 1
ATOM 8678 C C . ARG B 1 437 ? -13.305 -23.891 -7.617 1 90.75 437 ARG B C 1
ATOM 8680 O O . ARG B 1 437 ? -14.078 -23.125 -8.188 1 90.75 437 ARG B O 1
ATOM 8687 N N . VAL B 1 438 ? -13.492 -24.391 -6.434 1 92.44 438 VAL B N 1
ATOM 8688 C CA . VAL B 1 438 ? -14.664 -23.969 -5.668 1 92.44 438 VAL B CA 1
ATOM 8689 C C . VAL B 1 438 ? -14.219 -23.312 -4.367 1 92.44 438 VAL B C 1
ATOM 8691 O O . VAL B 1 438 ? -13.125 -23.562 -3.871 1 92.44 438 VAL B O 1
ATOM 8694 N N . HIS B 1 439 ? -15.078 -22.453 -3.826 1 95.44 439 HIS B N 1
ATOM 8695 C CA . HIS B 1 439 ? -14.812 -21.797 -2.551 1 95.44 439 HIS B CA 1
ATOM 8696 C C . HIS B 1 439 ? -15.164 -22.703 -1.38 1 95.44 439 HIS B C 1
ATOM 8698 O O . HIS B 1 439 ? -16.25 -23.281 -1.333 1 95.44 439 HIS B O 1
ATOM 8704 N N . LYS B 1 440 ? -14.25 -22.875 -0.558 1 94.69 440 LYS B N 1
ATOM 8705 C CA . LYS B 1 440 ? -14.508 -23.531 0.726 1 94.69 440 LYS B CA 1
ATOM 8706 C C . LYS B 1 440 ? -14.109 -22.625 1.888 1 94.69 440 LYS B C 1
ATOM 8708 O O . LYS B 1 440 ? -12.969 -22.172 1.968 1 94.69 440 LYS B O 1
ATOM 8713 N N . THR B 1 441 ? -15.133 -22.344 2.695 1 95.75 441 THR B N 1
ATOM 8714 C CA . THR B 1 441 ? -14.898 -21.391 3.775 1 95.75 441 THR B CA 1
ATOM 8715 C C . THR B 1 441 ? -15.273 -22 5.125 1 95.75 441 THR B C 1
ATOM 8717 O O . THR B 1 441 ? -16.25 -22.75 5.223 1 95.75 441 THR B O 1
ATOM 8720 N N . GLN B 1 442 ? -14.484 -21.719 6.098 1 95.75 442 GLN B N 1
ATOM 8721 C CA . GLN B 1 442 ? -14.789 -22.078 7.48 1 95.75 442 GLN B CA 1
ATOM 8722 C C . GLN B 1 442 ? -14.602 -20.875 8.406 1 95.75 442 GLN B C 1
ATOM 8724 O O . GLN B 1 442 ? -13.555 -20.219 8.367 1 95.75 442 GLN B O 1
ATOM 8729 N N . VAL B 1 443 ? -15.625 -20.547 9.109 1 95.69 443 VAL B N 1
ATOM 8730 C CA . VAL B 1 443 ? -15.578 -19.5 10.125 1 95.69 443 VAL B CA 1
ATOM 8731 C C . VAL B 1 443 ? -15.742 -20.109 11.516 1 95.69 443 VAL B C 1
ATOM 8733 O O . VAL B 1 443 ? -16.719 -20.828 11.773 1 95.69 443 VAL B O 1
ATOM 8736 N N . THR B 1 444 ? -14.781 -19.859 12.352 1 95.81 444 THR B N 1
ATOM 8737 C CA . THR B 1 444 ? -14.812 -20.422 13.703 1 95.81 444 THR B CA 1
ATOM 8738 C C . THR B 1 444 ? -14.562 -19.344 14.742 1 95.81 444 THR B C 1
ATOM 8740 O O . THR B 1 444 ? -13.617 -18.562 14.625 1 95.81 444 THR B O 1
ATOM 8743 N N . HIS B 1 445 ? -15.359 -19.422 15.758 1 95.62 445 HIS B N 1
ATOM 8744 C CA . HIS B 1 445 ? -15.258 -18.453 16.844 1 95.62 445 HIS B CA 1
ATOM 8745 C C . HIS B 1 445 ? -14.18 -18.844 17.844 1 95.62 445 HIS B C 1
ATOM 8747 O O . HIS B 1 445 ? -13.961 -20.031 18.094 1 95.62 445 HIS B O 1
ATOM 8753 N N . THR B 1 446 ? -13.43 -17.859 18.281 1 95.44 446 THR B N 1
ATOM 8754 C CA . THR B 1 446 ? -12.422 -18.109 19.312 1 95.44 446 THR B CA 1
ATOM 8755 C C . THR B 1 446 ? -12.508 -17.078 20.422 1 95.44 446 THR B C 1
ATOM 8757 O O . THR B 1 446 ? -12.75 -15.891 20.156 1 95.44 446 THR B O 1
ATOM 8760 N N . ASN B 1 447 ? -12.391 -17.5 21.641 1 91.94 447 ASN B N 1
ATOM 8761 C CA . ASN B 1 447 ? -12.312 -16.656 22.828 1 91.94 447 ASN B CA 1
ATOM 8762 C C . ASN B 1 447 ? -11.156 -17.062 23.734 1 91.94 447 ASN B C 1
ATOM 8764 O O . ASN B 1 447 ? -11.125 -16.688 24.906 1 91.94 447 ASN B O 1
ATOM 8768 N N . ASN B 1 448 ? -10.297 -17.859 23.125 1 89.69 448 ASN B N 1
ATOM 8769 C CA . ASN B 1 448 ? -9.188 -18.375 23.938 1 89.69 448 ASN B CA 1
ATOM 8770 C C . ASN B 1 448 ? -8.039 -17.375 23.984 1 89.69 448 ASN B C 1
ATOM 8772 O O . ASN B 1 448 ? -7.684 -16.766 22.969 1 89.69 448 ASN B O 1
ATOM 8776 N N . ASN B 1 449 ? -7.441 -17.391 25.109 1 88.81 449 ASN B N 1
ATOM 8777 C CA . ASN B 1 449 ? -6.332 -16.453 25.328 1 88.81 449 ASN B CA 1
ATOM 8778 C C . ASN B 1 449 ? -5.02 -17.031 24.781 1 88.81 449 ASN B C 1
ATOM 8780 O O . ASN B 1 449 ? -4.734 -18.219 24.969 1 88.81 449 ASN B O 1
ATOM 8784 N N . HIS B 1 450 ? -4.23 -16.203 24.203 1 89.56 450 HIS B N 1
ATOM 8785 C CA . HIS B 1 450 ? -2.83 -16.391 23.844 1 89.56 450 HIS B CA 1
ATOM 8786 C C . HIS B 1 450 ? -2.691 -17.391 22.688 1 89.56 450 HIS B C 1
ATOM 8788 O O . HIS B 1 450 ? -1.949 -17.141 21.734 1 89.56 450 HIS B O 1
ATOM 8794 N N . HIS B 1 451 ? -3.355 -18.594 22.922 1 94.94 451 HIS B N 1
ATOM 8795 C CA . HIS B 1 451 ? -3.182 -19.625 21.922 1 94.94 451 HIS B CA 1
ATOM 8796 C C . HIS B 1 451 ? -4.484 -20.375 21.672 1 94.94 451 HIS B C 1
ATOM 8798 O O . HIS B 1 451 ? -5.258 -20.609 22.594 1 94.94 451 HIS B O 1
ATOM 8804 N N . ASP B 1 452 ? -4.766 -20.641 20.406 1 95.38 452 ASP B N 1
ATOM 8805 C CA . ASP B 1 452 ? -5.906 -21.469 20.047 1 95.38 452 ASP B CA 1
ATOM 8806 C C . ASP B 1 452 ? -5.605 -22.312 18.812 1 95.38 452 ASP B C 1
ATOM 8808 O O . ASP B 1 452 ? -4.652 -22.031 18.078 1 95.38 452 ASP B O 1
ATOM 8812 N N . GLU B 1 453 ? -6.195 -23.406 18.734 1 95.44 453 GLU B N 1
ATOM 8813 C CA . GLU B 1 453 ? -6.109 -24.344 17.625 1 95.44 453 GLU B CA 1
ATOM 8814 C C . GLU B 1 453 ? -7.492 -24.812 17.188 1 95.44 453 GLU B C 1
ATOM 8816 O O . GLU B 1 453 ? -8.336 -25.141 18.016 1 95.44 453 GLU B O 1
ATOM 8821 N N . LYS B 1 454 ? -7.691 -24.734 15.922 1 95.69 454 LYS B N 1
ATOM 8822 C CA . LYS B 1 454 ? -8.992 -25.141 15.398 1 95.69 454 LYS B CA 1
ATOM 8823 C C . LYS B 1 454 ? -8.844 -26.203 14.305 1 95.69 454 LYS B C 1
ATOM 8825 O O . LYS B 1 454 ? -7.93 -26.125 13.484 1 95.69 454 LYS B O 1
ATOM 8830 N N . LEU B 1 455 ? -9.766 -27.109 14.422 1 94.88 455 LEU B N 1
ATOM 8831 C CA . LEU B 1 455 ? -9.852 -28.141 13.383 1 94.88 455 LEU B CA 1
ATOM 8832 C C . LEU B 1 455 ? -10.578 -27.609 12.148 1 94.88 455 LEU B C 1
ATOM 8834 O O . LEU B 1 455 ? -11.68 -27.062 12.258 1 94.88 455 LEU B O 1
ATOM 8838 N N . MET B 1 456 ? -9.906 -27.75 11.047 1 93.25 456 MET B N 1
ATOM 8839 C CA . MET B 1 456 ? -10.484 -27.297 9.789 1 93.25 456 MET B CA 1
ATOM 8840 C C . MET B 1 456 ? -11.242 -28.422 9.086 1 93.25 456 MET B C 1
ATOM 8842 O O . MET B 1 456 ? -10.82 -28.891 8.023 1 93.25 456 MET B O 1
ATOM 8846 N N . SER B 1 457 ? -12.422 -28.688 9.531 1 90.25 457 SER B N 1
ATOM 8847 C CA . SER B 1 457 ? -13.203 -29.812 9.016 1 90.25 457 SER B CA 1
ATOM 8848 C C . SER B 1 457 ? -13.797 -29.484 7.652 1 90.25 457 SER B C 1
ATOM 8850 O O . SER B 1 457 ? -13.953 -30.375 6.809 1 90.25 457 SER B O 1
ATOM 8852 N N . ALA B 1 458 ? -14.094 -28.234 7.434 1 89.62 458 ALA B N 1
ATOM 8853 C CA . ALA B 1 458 ? -14.727 -27.844 6.176 1 89.62 458 ALA B CA 1
ATOM 8854 C C . ALA B 1 458 ? -13.695 -27.734 5.055 1 89.62 458 ALA B C 1
ATOM 8856 O O . ALA B 1 458 ? -14.055 -27.625 3.881 1 89.62 458 ALA B O 1
ATOM 8857 N N . LEU B 1 459 ? -12.453 -27.875 5.41 1 91.5 459 LEU B N 1
ATOM 8858 C CA . LEU B 1 459 ? -11.398 -27.672 4.426 1 91.5 459 LEU B CA 1
ATOM 8859 C C . LEU B 1 459 ? -10.688 -28.969 4.098 1 91.5 459 LEU B C 1
ATOM 8861 O O . LEU B 1 459 ? -9.547 -28.953 3.623 1 91.5 459 LEU B O 1
ATOM 8865 N N . LYS B 1 460 ? -11.336 -29.984 4.34 1 86.88 460 LYS B N 1
ATOM 8866 C CA . LYS B 1 460 ? -10.758 -31.281 3.98 1 86.88 460 LYS B CA 1
ATOM 8867 C C . LYS B 1 460 ? -10.93 -31.562 2.49 1 86.88 460 LYS B C 1
ATOM 8869 O O . LYS B 1 460 ? -11.664 -32.469 2.107 1 86.88 460 LYS B O 1
ATOM 8874 N N . TRP B 1 461 ? -10.227 -30.812 1.705 1 86.06 461 TRP B N 1
ATOM 8875 C CA . TRP B 1 461 ? -10.219 -30.781 0.246 1 86.06 461 TRP B CA 1
ATOM 8876 C C . TRP B 1 461 ? -8.805 -30.625 -0.292 1 86.06 461 TRP B C 1
ATOM 8878 O O . TRP B 1 461 ? -7.875 -30.312 0.46 1 86.06 461 TRP B O 1
ATOM 8888 N N . PRO B 1 462 ? -8.664 -31.031 -1.554 1 83.38 462 PRO B N 1
ATOM 8889 C CA . PRO B 1 462 ? -7.441 -30.516 -2.174 1 83.38 462 PRO B CA 1
ATOM 8890 C C . PRO B 1 462 ? -7.434 -28.984 -2.293 1 83.38 462 PRO B C 1
ATOM 8892 O O . PRO B 1 462 ? -8.305 -28.422 -2.947 1 83.38 462 PRO B O 1
ATOM 8895 N N . ILE B 1 463 ? -6.52 -28.406 -1.649 1 89.56 463 ILE B N 1
ATOM 8896 C CA . ILE B 1 463 ? -6.5 -26.953 -1.533 1 89.56 463 ILE B CA 1
ATOM 8897 C C . ILE B 1 463 ? -5.289 -26.391 -2.281 1 89.56 463 ILE B C 1
ATOM 8899 O O . ILE B 1 463 ? -4.164 -26.859 -2.086 1 89.56 463 ILE B O 1
ATOM 8903 N N . GLU B 1 464 ? -5.539 -25.438 -3.148 1 88.19 464 GLU B N 1
ATOM 8904 C CA . GLU B 1 464 ? -4.461 -24.75 -3.852 1 88.19 464 GLU B CA 1
ATOM 8905 C C . GLU B 1 464 ? -3.85 -23.656 -2.99 1 88.19 464 GLU B C 1
ATOM 8907 O O . GLU B 1 464 ? -2.627 -23.562 -2.863 1 88.19 464 GLU B O 1
ATOM 8912 N N . TYR B 1 465 ? -4.629 -22.797 -2.506 1 93.25 465 TYR B N 1
ATOM 8913 C CA . TYR B 1 465 ? -4.23 -21.734 -1.591 1 93.25 465 TYR B CA 1
ATOM 8914 C C . TYR B 1 465 ? -5.383 -21.359 -0.67 1 93.25 465 TYR B C 1
ATOM 8916 O O . TYR B 1 465 ? -6.527 -21.75 -0.902 1 93.25 465 TYR B O 1
ATOM 8924 N N . MET B 1 466 ? -5.09 -20.672 0.366 1 96.25 466 MET B N 1
ATOM 8925 C CA . MET B 1 466 ? -6.129 -20.203 1.277 1 96.25 466 MET B CA 1
ATOM 8926 C C . MET B 1 466 ? -5.797 -18.812 1.809 1 96.25 466 MET B C 1
ATOM 8928 O O . MET B 1 466 ? -4.625 -18.469 1.978 1 96.25 466 MET B O 1
ATOM 8932 N N . PHE B 1 467 ? -6.828 -18.031 1.981 1 97.81 467 PHE B N 1
ATOM 8933 C CA . PHE B 1 467 ? -6.762 -16.781 2.709 1 97.81 467 PHE B CA 1
ATOM 8934 C C . PHE B 1 467 ? -7.242 -16.953 4.145 1 97.81 467 PHE B C 1
ATOM 8936 O O . PHE B 1 467 ? -8.203 -17.672 4.398 1 97.81 467 PHE B O 1
ATOM 8943 N N . ILE B 1 468 ? -6.551 -16.297 5.016 1 97.38 468 ILE B N 1
ATOM 8944 C CA . ILE B 1 468 ? -6.848 -16.453 6.438 1 97.38 468 ILE B CA 1
ATOM 8945 C C . ILE B 1 468 ? -6.918 -15.086 7.105 1 97.38 468 ILE B C 1
ATOM 8947 O O . ILE B 1 468 ? -6.152 -14.18 6.758 1 97.38 468 ILE B O 1
ATOM 8951 N N . GLY B 1 469 ? -7.793 -14.922 8.023 1 95.69 469 GLY B N 1
ATOM 8952 C CA . GLY B 1 469 ? -7.863 -13.742 8.875 1 95.69 469 GLY B CA 1
ATOM 8953 C C . GLY B 1 469 ? -8.562 -14 10.195 1 95.69 469 GLY B C 1
ATOM 8954 O O . GLY B 1 469 ? -9.531 -14.766 10.258 1 95.69 469 GLY B O 1
ATOM 8955 N N . LEU B 1 470 ? -8.039 -13.531 11.188 1 95.94 470 LEU B N 1
ATOM 8956 C CA . LEU B 1 470 ? -8.711 -13.523 12.484 1 95.94 470 LEU B CA 1
ATOM 8957 C C . LEU B 1 470 ? -9.453 -12.211 12.703 1 95.94 470 LEU B C 1
ATOM 8959 O O . LEU B 1 470 ? -8.859 -11.227 13.148 1 95.94 470 LEU B O 1
ATOM 8963 N N . LYS B 1 471 ? -10.75 -12.227 12.477 1 96.31 471 LYS B N 1
ATOM 8964 C CA . LYS B 1 471 ? -11.57 -11.016 12.492 1 96.31 471 LYS B CA 1
ATOM 8965 C C . LYS B 1 471 ? -12.141 -10.766 13.883 1 96.31 471 LYS B C 1
ATOM 8967 O O . LYS B 1 471 ? -12.93 -11.562 14.391 1 96.31 471 LYS B O 1
ATOM 8972 N N . PRO B 1 472 ? -11.766 -9.578 14.492 1 96.19 472 PRO B N 1
ATOM 8973 C CA . PRO B 1 472 ? -12.398 -9.25 15.781 1 96.19 472 PRO B CA 1
ATOM 8974 C C . PRO B 1 472 ? -13.914 -9.141 15.68 1 96.19 472 PRO B C 1
ATOM 8976 O O . PRO B 1 472 ? -14.43 -8.508 14.758 1 96.19 472 PRO B O 1
ATOM 8979 N N . THR B 1 473 ? -14.586 -9.688 16.609 1 95.5 473 THR B N 1
ATOM 8980 C CA . THR B 1 473 ? -16.047 -9.594 16.594 1 95.5 473 THR B CA 1
ATOM 8981 C C . THR B 1 473 ? -16.5 -8.156 16.797 1 95.5 473 THR B C 1
ATOM 8983 O O . THR B 1 473 ? -17.562 -7.762 16.312 1 95.5 473 THR B O 1
ATOM 8986 N N . TRP B 1 474 ? -15.656 -7.453 17.406 1 92.69 474 TRP B N 1
ATOM 8987 C CA . TRP B 1 474 ? -15.922 -6.035 17.641 1 92.69 474 TRP B CA 1
ATOM 8988 C C . TRP B 1 474 ? -16.109 -5.301 16.312 1 92.69 474 TRP B C 1
ATOM 8990 O O . TRP B 1 474 ? -16.906 -4.367 16.219 1 92.69 474 TRP B O 1
ATOM 9000 N N . ASN B 1 475 ? -15.422 -5.719 15.281 1 94.62 475 ASN B N 1
ATOM 9001 C CA . ASN B 1 475 ? -15.438 -5.027 13.992 1 94.62 475 ASN B CA 1
ATOM 9002 C C . ASN B 1 475 ? -16.828 -5.051 13.359 1 94.62 475 ASN B C 1
ATOM 9004 O O . ASN B 1 475 ? -17.156 -4.195 12.539 1 94.62 475 ASN B O 1
ATOM 9008 N N . ILE B 1 476 ? -17.641 -6.023 13.789 1 93.94 476 ILE B N 1
ATOM 9009 C CA . ILE B 1 476 ? -18.953 -6.152 13.164 1 93.94 476 ILE B CA 1
ATOM 9010 C C . ILE B 1 476 ? -20.047 -5.934 14.211 1 93.94 476 ILE B C 1
ATOM 9012 O O . ILE B 1 476 ? -21.234 -6.117 13.93 1 93.94 476 ILE B O 1
ATOM 9016 N N . SER B 1 477 ? -19.641 -5.547 15.383 1 91 477 SER B N 1
ATOM 9017 C CA . SER B 1 477 ? -20.594 -5.355 16.469 1 91 477 SER B CA 1
ATOM 9018 C C . SER B 1 477 ? -21.391 -4.074 16.281 1 91 477 SER B C 1
ATOM 9020 O O . SER B 1 477 ? -20.859 -3.055 15.844 1 91 477 SER B O 1
ATOM 9022 N N . ASP B 1 478 ? -22.625 -4.121 16.688 1 86.38 478 ASP B N 1
ATOM 9023 C CA . ASP B 1 478 ? -23.5 -2.945 16.656 1 86.38 478 ASP B CA 1
ATOM 9024 C C . ASP B 1 478 ? -23.031 -1.897 17.672 1 86.38 478 ASP B C 1
ATOM 9026 O O . ASP B 1 478 ? -23.391 -0.722 17.562 1 86.38 478 ASP B O 1
ATOM 9030 N N . GLN B 1 479 ? -22.266 -2.367 18.562 1 83.62 479 GLN B N 1
ATOM 9031 C CA . GLN B 1 479 ? -21.781 -1.46 19.609 1 83.62 479 GLN B CA 1
ATOM 9032 C C . GLN B 1 479 ? -20.562 -0.678 19.125 1 83.62 479 GLN B C 1
ATOM 9034 O O . GLN B 1 479 ? -20.172 0.313 19.734 1 83.62 479 GLN B O 1
ATOM 9039 N N . ASN B 1 480 ? -19.969 -1.133 18.062 1 90.06 480 ASN B N 1
ATOM 9040 C CA . ASN B 1 480 ? -18.844 -0.423 17.469 1 90.06 480 ASN B CA 1
ATOM 9041 C C . ASN B 1 480 ? -19.297 0.789 16.656 1 90.06 480 ASN B C 1
ATOM 9043 O O . ASN B 1 480 ? -19.922 0.64 15.602 1 90.06 480 ASN B O 1
ATOM 9047 N N . PRO B 1 481 ? -18.953 1.98 17.109 1 87.25 481 PRO B N 1
ATOM 9048 C CA . PRO B 1 481 ? -19.375 3.172 16.375 1 87.25 481 PRO B CA 1
ATOM 9049 C C . PRO B 1 481 ? -18.75 3.264 14.984 1 87.25 481 PRO B C 1
ATOM 9051 O O . PRO B 1 481 ? -19.203 4.047 14.148 1 87.25 481 PRO B O 1
ATOM 9054 N N . HIS B 1 482 ? -17.734 2.486 14.766 1 92.56 482 HIS B N 1
ATOM 9055 C CA . HIS B 1 482 ? -17.047 2.541 13.477 1 92.56 482 HIS B CA 1
ATOM 9056 C C . HIS B 1 482 ? -17.25 1.252 12.688 1 92.56 482 HIS B C 1
ATOM 9058 O O . HIS B 1 482 ? -16.422 0.905 11.844 1 92.56 482 HIS B O 1
ATOM 9064 N N . GLN B 1 483 ? -18.281 0.575 12.945 1 93.5 483 GLN B N 1
ATOM 9065 C CA . GLN B 1 483 ? -18.578 -0.685 12.266 1 93.5 483 GLN B CA 1
ATOM 9066 C C . GLN B 1 483 ? -18.641 -0.49 10.758 1 93.5 483 GLN B C 1
ATOM 9068 O O . GLN B 1 483 ? -18.25 -1.38 9.992 1 93.5 483 GLN B O 1
ATOM 9073 N N . HIS B 1 484 ? -19.062 0.69 10.352 1 94.75 484 HIS B N 1
ATOM 9074 C CA . HIS B 1 484 ? -19.219 0.997 8.93 1 94.75 484 HIS B CA 1
ATOM 9075 C C . HIS B 1 484 ? -17.875 0.866 8.203 1 94.75 484 HIS B C 1
ATOM 9077 O O . HIS B 1 484 ? -17.859 0.613 6.996 1 94.75 484 HIS B O 1
ATOM 9083 N N . ARG B 1 485 ? -16.828 1.045 8.859 1 95.69 485 ARG B N 1
ATOM 9084 C CA . ARG B 1 485 ? -15.492 1.036 8.289 1 95.69 485 ARG B CA 1
ATOM 9085 C C . ARG B 1 485 ? -14.742 -0.234 8.672 1 95.69 485 ARG B C 1
ATOM 9087 O O . ARG B 1 485 ? -13.969 -0.766 7.875 1 95.69 485 ARG B O 1
ATOM 9094 N N . ASP B 1 486 ? -14.977 -0.743 9.875 1 96.31 486 ASP B N 1
ATOM 9095 C CA . ASP B 1 486 ? -14.141 -1.788 10.453 1 96.31 486 ASP B CA 1
ATOM 9096 C C . ASP B 1 486 ? -14.617 -3.174 10.023 1 96.31 486 ASP B C 1
ATOM 9098 O O . ASP B 1 486 ? -13.875 -4.152 10.133 1 96.31 486 ASP B O 1
ATOM 9102 N N . TRP B 1 487 ? -15.734 -3.303 9.445 1 97.38 487 TRP B N 1
ATOM 9103 C CA . TRP B 1 487 ? -16.391 -4.594 9.258 1 97.38 487 TRP B CA 1
ATOM 9104 C C . TRP B 1 487 ? -15.555 -5.496 8.352 1 97.38 487 TRP B C 1
ATOM 9106 O O . TRP B 1 487 ? -15.609 -6.723 8.469 1 97.38 487 TRP B O 1
ATOM 9116 N N . HIS B 1 488 ? -14.836 -4.895 7.43 1 97.81 488 HIS B N 1
ATOM 9117 C CA . HIS B 1 488 ? -14.125 -5.711 6.453 1 97.81 488 HIS B CA 1
ATOM 9118 C C . HIS B 1 488 ? -12.648 -5.848 6.82 1 97.81 488 HIS B C 1
ATOM 9120 O O . HIS B 1 488 ? -11.852 -6.348 6.023 1 97.81 488 HIS B O 1
ATOM 9126 N N . LYS B 1 489 ? -12.227 -5.398 8.016 1 97.25 489 LYS B N 1
ATOM 9127 C CA . LYS B 1 489 ? -10.844 -5.484 8.469 1 97.25 489 LYS B CA 1
ATOM 9128 C C . LYS B 1 489 ? -10.602 -6.766 9.258 1 97.25 489 LYS B C 1
ATOM 9130 O O . LYS B 1 489 ? -11.445 -7.18 10.055 1 97.25 489 LYS B O 1
ATOM 9135 N N . PHE B 1 490 ? -9.477 -7.379 9.016 1 97.44 490 PHE B N 1
ATOM 9136 C CA . PHE B 1 490 ? -9.141 -8.633 9.68 1 97.44 490 PHE B CA 1
ATOM 9137 C C . PHE B 1 490 ? -8.125 -8.391 10.789 1 97.44 490 PHE B C 1
ATOM 9139 O O . PHE B 1 490 ? -7.348 -9.289 11.133 1 97.44 490 PHE B O 1
ATOM 9146 N N . GLY B 1 491 ? -8.008 -7.277 11.336 1 94.06 491 GLY B N 1
ATOM 9147 C CA . GLY B 1 491 ? -7.258 -6.855 12.508 1 94.06 491 GLY B CA 1
ATOM 9148 C C . GLY B 1 491 ? -8.039 -5.93 13.414 1 94.06 491 GLY B C 1
ATOM 9149 O O . GLY B 1 491 ? -9.188 -5.582 13.125 1 94.06 491 GLY B O 1
ATOM 9150 N N . HIS B 1 492 ? -7.441 -5.68 14.508 1 93.81 492 HIS B N 1
ATOM 9151 C CA . HIS B 1 492 ? -8.062 -4.711 15.398 1 93.81 492 HIS B CA 1
ATOM 9152 C C . HIS B 1 492 ? -7.824 -3.283 14.922 1 93.81 492 HIS B C 1
ATOM 9154 O O . HIS B 1 492 ? -6.688 -2.908 14.617 1 93.81 492 HIS B O 1
ATOM 9160 N N . VAL B 1 493 ? -8.938 -2.539 14.82 1 93.88 493 VAL B N 1
ATOM 9161 C CA . VAL B 1 493 ? -8.812 -1.184 14.289 1 93.88 493 VAL B CA 1
ATOM 9162 C C . VAL B 1 493 ? -8.859 -0.179 15.445 1 93.88 493 VAL B C 1
ATOM 9164 O O . VAL B 1 493 ? -9.773 -0.216 16.266 1 93.88 493 VAL B O 1
ATOM 9167 N N . VAL B 1 494 ? -7.859 0.634 15.469 1 90.75 494 VAL B N 1
ATOM 9168 C CA . VAL B 1 494 ? -7.844 1.753 16.406 1 90.75 494 VAL B CA 1
ATOM 9169 C C . VAL B 1 494 ? -7.875 3.072 15.641 1 90.75 494 VAL B C 1
ATOM 9171 O O . VAL B 1 494 ? -7.527 3.117 14.461 1 90.75 494 VAL B O 1
ATOM 9174 N N . ASN B 1 495 ? -8.336 4.125 16.328 1 89.25 495 ASN B N 1
ATOM 9175 C CA . ASN B 1 495 ? -8.453 5.426 15.672 1 89.25 495 ASN B CA 1
ATOM 9176 C C . ASN B 1 495 ? -7.453 6.43 16.234 1 89.25 495 ASN B C 1
ATOM 9178 O O . ASN B 1 495 ? -7.434 6.672 17.453 1 89.25 495 ASN B O 1
ATOM 9182 N N . ALA B 1 496 ? -6.543 6.883 15.352 1 86.69 496 ALA B N 1
ATOM 9183 C CA . ALA B 1 496 ? -5.68 8.008 15.703 1 86.69 496 ALA B CA 1
ATOM 9184 C C . ALA B 1 496 ? -6.344 9.336 15.359 1 86.69 496 ALA B C 1
ATOM 9186 O O . ALA B 1 496 ? -6.719 9.57 14.203 1 86.69 496 ALA B O 1
ATOM 9187 N N . ILE B 1 497 ? -6.492 10.164 16.406 1 84.5 497 ILE B N 1
ATOM 9188 C CA . ILE B 1 497 ? -7.148 11.453 16.219 1 84.5 497 ILE B CA 1
ATOM 9189 C C . ILE B 1 497 ? -6.113 12.578 16.266 1 84.5 497 ILE B C 1
ATOM 9191 O O . ILE B 1 497 ? -5.355 12.68 17.234 1 84.5 497 ILE B O 1
ATOM 9195 N N . MET B 1 498 ? -5.902 13.219 15.156 1 76.12 498 MET B N 1
ATOM 9196 C CA . MET B 1 498 ? -5.004 14.367 15.133 1 76.12 498 MET B CA 1
ATOM 9197 C C . MET B 1 498 ? -5.781 15.672 15.32 1 76.12 498 MET B C 1
ATOM 9199 O O . MET B 1 498 ? -6.727 15.938 14.578 1 76.12 498 MET B O 1
ATOM 9203 N N . GLN B 1 499 ? -5.547 16.312 16.422 1 62.47 499 GLN B N 1
ATOM 9204 C CA . GLN B 1 499 ? -6.195 17.578 16.703 1 62.47 499 GLN B CA 1
ATOM 9205 C C . GLN B 1 499 ? -5.215 18.734 16.578 1 62.47 499 GLN B C 1
ATOM 9207 O O . GLN B 1 499 ? -4.535 19.094 17.531 1 62.47 499 GLN B O 1
ATOM 9212 N N . PRO B 1 500 ? -5.09 19.141 15.258 1 55.56 500 PRO B N 1
ATOM 9213 C CA . PRO B 1 500 ? -4.191 20.297 15.211 1 55.56 500 PRO B CA 1
ATOM 9214 C C . PRO B 1 500 ? -4.711 21.484 16.016 1 55.56 500 PRO B C 1
ATOM 9216 O O . PRO B 1 500 ? -5.926 21.703 16.094 1 55.56 500 PRO B O 1
ATOM 9219 N N . THR B 1 501 ? -4.059 21.828 17.141 1 53.38 501 THR B N 1
ATOM 9220 C CA . THR B 1 501 ? -4.449 23.031 17.875 1 53.38 501 THR B CA 1
ATOM 9221 C C . THR B 1 501 ? -4.207 24.281 17.031 1 53.38 501 THR B C 1
ATOM 9223 O O . THR B 1 501 ? -3.09 24.516 16.578 1 53.38 501 THR B O 1
ATOM 9226 N N . HIS B 1 502 ? -5.371 24.625 16.328 1 53.88 502 HIS B N 1
ATOM 9227 C CA . HIS B 1 502 ? -5.215 25.922 15.672 1 53.88 502 HIS B CA 1
ATOM 9228 C C . HIS B 1 502 ? -5.117 27.047 16.703 1 53.88 502 HIS B C 1
ATOM 9230 O O . HIS B 1 502 ? -5.965 27.172 17.578 1 53.88 502 HIS B O 1
ATOM 9236 N N . HIS B 1 503 ? -3.771 27.422 17.094 1 49.47 503 HIS B N 1
ATOM 9237 C CA . HIS B 1 503 ? -3.561 28.5 18.047 1 49.47 503 HIS B CA 1
ATOM 9238 C C . HIS B 1 503 ? -3.773 29.859 17.406 1 49.47 503 HIS B C 1
ATOM 9240 O O . HIS B 1 503 ? -3.357 30.078 16.266 1 49.47 503 HIS B O 1
ATOM 9246 N N . ALA B 1 504 ? -4.91 30.438 17.828 1 47.47 504 ALA B N 1
ATOM 9247 C CA . ALA B 1 504 ? -5.016 31.844 17.453 1 47.47 504 ALA B CA 1
ATOM 9248 C C . ALA B 1 504 ? -4.602 32.75 18.609 1 47.47 504 ALA B C 1
ATOM 9250 O O . ALA B 1 504 ? -5.008 32.531 19.75 1 47.47 504 ALA B O 1
ATOM 9251 N N . GLU B 1 505 ? -3.174 33.031 18.75 1 45.12 505 GLU B N 1
ATOM 9252 C CA . GLU B 1 505 ? -2.699 33.844 19.859 1 45.12 505 GLU B CA 1
ATOM 9253 C C . GLU B 1 505 ? -3.166 35.281 19.703 1 45.12 505 GLU B C 1
ATOM 9255 O O . GLU B 1 505 ? -3.186 35.844 18.594 1 45.12 505 GLU B O 1
ATOM 9260 N N . ILE B 1 506 ? -3.99 35.656 20.844 1 39.84 506 ILE B N 1
ATOM 9261 C CA . ILE B 1 506 ? -4.422 37.062 20.969 1 39.84 506 ILE B CA 1
ATOM 9262 C C . ILE B 1 506 ? -3.48 37.812 21.906 1 39.84 506 ILE B C 1
ATOM 9264 O O . ILE B 1 506 ? -3.188 37.344 23.016 1 39.84 506 ILE B O 1
ATOM 9268 N N . SER B 1 507 ? -2.393 38.5 21.438 1 36.16 507 SER B N 1
ATOM 9269 C CA . SER B 1 507 ? -1.657 39.312 22.406 1 36.16 507 SER B CA 1
ATOM 9270 C C . SER B 1 507 ? -2.482 40.531 22.859 1 36.16 507 SER B C 1
ATOM 9272 O O . SER B 1 507 ? -3.068 41.219 22.031 1 36.16 507 SER B O 1
ATOM 9274 N N . PHE B 1 508 ? -3.127 40.5 24.047 1 34.53 508 PHE B N 1
ATOM 9275 C CA . PHE B 1 508 ? -3.727 41.688 24.641 1 34.53 508 PHE B CA 1
ATOM 9276 C C . PHE B 1 508 ? -2.652 42.656 25.141 1 34.53 508 PHE B C 1
ATOM 9278 O O . PHE B 1 508 ? -1.71 42.25 25.812 1 34.53 508 PHE B O 1
ATOM 9285 N N . GLN B 1 509 ? -2.275 43.656 24.344 1 31.83 509 GLN B N 1
ATOM 9286 C CA . GLN B 1 509 ? -1.483 44.719 24.953 1 31.83 509 GLN B CA 1
ATOM 9287 C C . GLN B 1 509 ? -2.227 45.344 26.141 1 31.83 509 GLN B C 1
ATOM 9289 O O . GLN B 1 509 ? -3.035 46.25 25.953 1 31.83 509 GLN B O 1
ATOM 9294 N N . ASP B 1 510 ? -3.086 44.969 27.094 1 30.98 510 ASP B N 1
ATOM 9295 C CA . ASP B 1 510 ? -3.166 46.031 28.094 1 30.98 510 ASP B CA 1
ATOM 9296 C C . ASP B 1 510 ? -1.774 46.531 28.5 1 30.98 510 ASP B C 1
ATOM 9298 O O . ASP B 1 510 ? -0.805 45.75 28.438 1 30.98 510 ASP B O 1
ATOM 9302 N N . ARG B 1 511 ? -1.584 48.094 28.734 1 34.06 511 ARG B N 1
ATOM 9303 C CA . ARG B 1 511 ? -0.399 48.844 29.172 1 34.06 511 ARG B CA 1
ATOM 9304 C C . ARG B 1 511 ? 0.555 47.938 29.938 1 34.06 511 ARG B C 1
ATOM 9306 O O . ARG B 1 511 ? 1.732 47.812 29.594 1 34.06 511 ARG B O 1
ATOM 9313 N N . ASP B 1 512 ? 0.558 48.219 31.266 1 29.7 512 ASP B N 1
ATOM 9314 C CA . ASP B 1 512 ? 1.588 47.938 32.25 1 29.7 512 ASP B CA 1
ATOM 9315 C C . ASP B 1 512 ? 1.923 46.438 32.281 1 29.7 512 ASP B C 1
ATOM 9317 O O . ASP B 1 512 ? 3.021 46.062 32.688 1 29.7 512 ASP B O 1
ATOM 9321 N N . THR B 1 513 ? 0.941 45.719 32.844 1 29.36 513 THR B N 1
ATOM 9322 C CA . THR B 1 513 ? 1.254 44.375 33.281 1 29.36 513 THR B CA 1
ATOM 9323 C C . THR B 1 513 ? 1.293 43.406 32.094 1 29.36 513 THR B C 1
ATOM 9325 O O . THR B 1 513 ? 0.488 43.531 31.156 1 29.36 513 THR B O 1
ATOM 9328 N N . ALA B 1 514 ? 2.496 42.938 31.594 1 31.69 514 ALA B N 1
ATOM 9329 C CA . ALA B 1 514 ? 2.932 41.812 30.75 1 31.69 514 ALA B CA 1
ATOM 9330 C C . ALA B 1 514 ? 1.864 40.719 30.672 1 31.69 514 ALA B C 1
ATOM 9332 O O . ALA B 1 514 ? 1.876 39.781 31.469 1 31.69 514 ALA B O 1
ATOM 9333 N N . LEU B 1 515 ? 0.557 41.125 30.938 1 33.06 515 LEU B N 1
ATOM 9334 C CA . LEU B 1 515 ? -0.276 39.906 31.016 1 33.06 515 LEU B CA 1
ATOM 9335 C C . LEU B 1 515 ? -0.136 39.062 29.766 1 33.06 515 LEU B C 1
ATOM 9337 O O . LEU B 1 515 ? -0.033 39.594 28.656 1 33.06 515 LEU B O 1
ATOM 9341 N N . PRO B 1 516 ? 0.052 37.844 29.891 1 35.06 516 PRO B N 1
ATOM 9342 C CA . PRO B 1 516 ? 0.25 36.75 28.953 1 35.06 516 PRO B CA 1
ATOM 9343 C C . PRO B 1 516 ? -0.777 36.75 27.828 1 35.06 516 PRO B C 1
ATOM 9345 O O . PRO B 1 516 ? -1.865 37.312 27.969 1 35.06 516 PRO B O 1
ATOM 9348 N N . ASP B 1 517 ? -0.389 36.281 26.531 1 39 517 ASP B N 1
ATOM 9349 C CA . ASP B 1 517 ? -0.671 35.875 25.141 1 39 517 ASP B CA 1
ATOM 9350 C C . ASP B 1 517 ? -1.98 35.094 25.062 1 39 517 ASP B C 1
ATOM 9352 O O . ASP B 1 517 ? -2.205 34.156 25.828 1 39 517 ASP B O 1
ATOM 9356 N N . ALA B 1 518 ? -3.158 35.844 24.875 1 41.88 518 ALA B N 1
ATOM 9357 C CA . ALA B 1 518 ? -4.461 35.188 24.719 1 41.88 518 ALA B CA 1
ATOM 9358 C C . ALA B 1 518 ? -4.445 34.156 23.594 1 41.88 518 ALA B C 1
ATOM 9360 O O . ALA B 1 518 ? -4.105 34.5 22.453 1 41.88 518 ALA B O 1
ATOM 9361 N N . CYS B 1 519 ? -3.875 33.094 23.609 1 47.94 519 CYS B N 1
ATOM 9362 C CA . CYS B 1 519 ? -3.855 31.984 22.641 1 47.94 519 CYS B CA 1
ATOM 9363 C C . CYS B 1 519 ? -5.184 31.234 22.625 1 47.94 519 CYS B C 1
ATOM 9365 O O . CYS B 1 519 ? -5.676 30.828 23.688 1 47.94 519 CYS B O 1
ATOM 9367 N N . SER B 1 520 ? -6.215 31.688 21.562 1 56.09 520 SER B N 1
ATOM 9368 C CA . SER B 1 520 ? -7.414 30.859 21.453 1 56.09 520 SER B CA 1
ATOM 9369 C C . SER B 1 520 ? -7.113 29.531 20.75 1 56.09 520 SER B C 1
ATOM 9371 O O . SER B 1 520 ? -6.273 29.484 19.859 1 56.09 520 SER B O 1
ATOM 9373 N N . SER B 1 521 ? -7.355 28.5 21.469 1 63.44 521 SER B N 1
ATOM 9374 C CA . SER B 1 521 ? -7.309 27.156 20.875 1 63.44 521 SER B CA 1
ATOM 9375 C C . SER B 1 521 ? -8.688 26.719 20.391 1 63.44 521 SER B C 1
ATOM 9377 O O . SER B 1 521 ? -9.656 26.766 21.141 1 63.44 521 SER B O 1
ATOM 9379 N N . ILE B 1 522 ? -8.844 26.672 19.031 1 67.06 522 ILE B N 1
ATOM 9380 C CA . ILE B 1 522 ? -10.102 26.219 18.453 1 67.06 522 ILE B CA 1
ATOM 9381 C C . ILE B 1 522 ? -9.922 24.812 17.875 1 67.06 522 ILE B C 1
ATOM 9383 O O . ILE B 1 522 ? -9.047 24.578 17.031 1 67.06 522 ILE B O 1
ATOM 9387 N N . SER B 1 523 ? -10.703 23.922 18.359 1 74.19 523 SER B N 1
ATOM 9388 C CA . SER B 1 523 ? -10.672 22.562 17.828 1 74.19 523 SER B CA 1
ATOM 9389 C C . SER B 1 523 ? -11.609 22.422 16.625 1 74.19 523 SER B C 1
ATOM 9391 O O . SER B 1 523 ? -12.508 23.25 16.438 1 74.19 523 SER B O 1
ATOM 9393 N N . ASP B 1 524 ? -11.352 21.5 15.859 1 77.31 524 ASP B N 1
ATOM 9394 C CA . ASP B 1 524 ? -12.289 21.156 14.797 1 77.31 524 ASP B CA 1
ATOM 9395 C C . ASP B 1 524 ? -13.562 20.531 15.367 1 77.31 524 ASP B C 1
ATOM 9397 O O . ASP B 1 524 ? -13.531 19.875 16.406 1 77.31 524 ASP B O 1
ATOM 9401 N N . ILE B 1 525 ? -14.617 20.812 14.688 1 83.81 525 ILE B N 1
ATOM 9402 C CA . ILE B 1 525 ? -15.875 20.234 15.117 1 83.81 525 ILE B CA 1
ATOM 9403 C C . ILE B 1 525 ? -15.781 18.703 15.078 1 83.81 525 ILE B C 1
ATOM 9405 O O . ILE B 1 525 ? -16.172 18.031 16.031 1 83.81 525 ILE B O 1
ATOM 9409 N N . SER B 1 526 ? -15.281 18.266 13.953 1 85.5 526 SER B N 1
ATOM 9410 C CA . SER B 1 526 ? -14.977 16.859 13.781 1 85.5 526 SER B CA 1
ATOM 9411 C C . SER B 1 526 ? -13.523 16.656 13.367 1 85.5 526 SER B C 1
ATOM 9413 O O . SER B 1 526 ? -13.156 16.922 12.219 1 85.5 526 SER B O 1
ATOM 9415 N N . PRO B 1 527 ? -12.766 16.203 14.273 1 83.94 527 PRO B N 1
ATOM 9416 C CA . PRO B 1 527 ? -11.336 16.047 13.977 1 83.94 527 PRO B CA 1
ATOM 9417 C C . PRO B 1 527 ? -11.062 14.953 12.938 1 83.94 527 PRO B C 1
ATOM 9419 O O . PRO B 1 527 ? -11.898 14.07 12.742 1 83.94 527 PRO B O 1
ATOM 9422 N N . VAL B 1 528 ? -9.914 15.117 12.312 1 86.19 528 VAL B N 1
ATOM 9423 C CA . VAL B 1 528 ? -9.469 14.094 11.367 1 86.19 528 VAL B CA 1
ATOM 9424 C C . VAL B 1 528 ? -9.18 12.797 12.109 1 86.19 528 VAL B C 1
ATOM 9426 O O . VAL B 1 528 ? -8.523 12.805 13.156 1 86.19 528 VAL B O 1
ATOM 9429 N N . THR B 1 529 ? -9.695 11.773 11.578 1 88.19 529 THR B N 1
ATOM 9430 C CA . THR B 1 529 ? -9.523 10.453 12.18 1 88.19 529 THR B CA 1
ATOM 9431 C C . THR B 1 529 ? -8.781 9.523 11.227 1 88.19 529 THR B C 1
ATOM 9433 O O . THR B 1 529 ? -9.133 9.422 10.047 1 88.19 529 THR B O 1
ATOM 9436 N N . TYR B 1 530 ? -7.703 8.836 11.742 1 91.06 530 TYR B N 1
ATOM 9437 C CA . TYR B 1 530 ? -6.93 7.859 10.977 1 91.06 530 TYR B CA 1
ATOM 9438 C C . TYR B 1 530 ? -7.152 6.449 11.516 1 91.06 530 TYR B C 1
ATOM 9440 O O . TYR B 1 530 ? -6.703 6.121 12.617 1 91.06 530 TYR B O 1
ATOM 9448 N N . PRO B 1 531 ? -7.859 5.652 10.758 1 92.88 531 PRO B N 1
ATOM 9449 C CA . PRO B 1 531 ? -8.008 4.262 11.195 1 92.88 531 PRO B CA 1
ATOM 9450 C C . PRO B 1 531 ? -6.734 3.441 11 1 92.88 531 PRO B C 1
ATOM 9452 O O . PRO B 1 531 ? -6.234 3.324 9.875 1 92.88 531 PRO B O 1
ATOM 9455 N N . ILE B 1 532 ? -6.195 2.904 12.086 1 90.25 532 ILE B N 1
ATOM 9456 C CA . ILE B 1 532 ? -5 2.068 12.055 1 90.25 532 ILE B CA 1
ATOM 9457 C C . ILE B 1 532 ? -5.375 0.616 12.336 1 90.25 532 ILE B C 1
ATOM 9459 O O . ILE B 1 532 ? -5.934 0.306 13.391 1 90.25 532 ILE B O 1
ATOM 9463 N N . THR B 1 533 ? -5.121 -0.229 11.406 1 93.19 533 THR B N 1
ATOM 9464 C CA . THR B 1 533 ? -5.387 -1.653 11.578 1 93.19 533 THR B CA 1
ATOM 9465 C C . THR B 1 533 ? -4.168 -2.363 12.164 1 93.19 533 THR B C 1
ATOM 9467 O O . THR B 1 533 ? -3.072 -2.297 11.602 1 93.19 533 THR B O 1
ATOM 9470 N N . LEU B 1 534 ? -4.379 -3.072 13.25 1 90.69 534 LEU B N 1
ATOM 9471 C CA . LEU B 1 534 ? -3.32 -3.809 13.93 1 90.69 534 LEU B CA 1
ATOM 9472 C C . LEU B 1 534 ? -3.494 -5.312 13.734 1 90.69 534 LEU B C 1
ATOM 9474 O O . LEU B 1 534 ? -4.59 -5.844 13.922 1 90.69 534 LEU B O 1
ATOM 9478 N N . PRO B 1 535 ? -2.418 -5.965 13.312 1 92.19 535 PRO B N 1
ATOM 9479 C CA . PRO B 1 535 ? -2.518 -7.426 13.258 1 92.19 535 PRO B CA 1
ATOM 9480 C C . PRO B 1 535 ? -2.684 -8.062 14.633 1 92.19 535 PRO B C 1
ATOM 9482 O O . PRO B 1 535 ? -2.088 -7.594 15.609 1 92.19 535 PRO B O 1
ATOM 9485 N N . ILE B 1 536 ? -3.492 -9.109 14.711 1 93.12 536 ILE B N 1
ATOM 9486 C CA . ILE B 1 536 ? -3.738 -9.672 16.031 1 93.12 536 ILE B CA 1
ATOM 9487 C C . ILE B 1 536 ? -3.115 -11.062 16.141 1 93.12 536 ILE B C 1
ATOM 9489 O O . ILE B 1 536 ? -2.967 -11.602 17.234 1 93.12 536 ILE B O 1
ATOM 9493 N N . ILE B 1 537 ? -2.762 -11.648 14.992 1 95.88 537 ILE B N 1
ATOM 9494 C CA . ILE B 1 537 ? -2.029 -12.914 15.016 1 95.88 537 ILE B CA 1
ATOM 9495 C C . ILE B 1 537 ? -0.529 -12.641 15.07 1 95.88 537 ILE B C 1
ATOM 9497 O O . ILE B 1 537 ? -0.004 -11.859 14.273 1 95.88 537 ILE B O 1
ATOM 9501 N N . LYS B 1 538 ? 0.12 -13.242 16.016 1 93.75 538 LYS B N 1
ATOM 9502 C CA . LYS B 1 538 ? 1.571 -13.117 16.125 1 93.75 538 LYS B CA 1
ATOM 9503 C C . LYS B 1 538 ? 2.281 -14.156 15.258 1 93.75 538 LYS B C 1
ATOM 9505 O O . LYS B 1 538 ? 3.109 -13.812 14.414 1 93.75 538 LYS B O 1
ATOM 9510 N N . ASN B 1 539 ? 1.935 -15.383 15.523 1 94.88 539 ASN B N 1
ATOM 9511 C CA . ASN B 1 539 ? 2.453 -16.531 14.781 1 94.88 539 ASN B CA 1
ATOM 9512 C C . ASN B 1 539 ? 1.337 -17.484 14.359 1 94.88 539 ASN B C 1
ATOM 9514 O O . ASN B 1 539 ? 0.302 -17.562 15.023 1 94.88 539 ASN B O 1
ATOM 9518 N N . ILE B 1 540 ? 1.553 -18.156 13.297 1 95.69 540 ILE B N 1
ATOM 9519 C CA . ILE B 1 540 ? 0.549 -19.078 12.789 1 95.69 540 ILE B CA 1
ATOM 9520 C C . ILE B 1 540 ? 1.209 -20.406 12.43 1 95.69 540 ILE B C 1
ATOM 9522 O O . ILE B 1 540 ? 2.361 -20.438 11.992 1 95.69 540 ILE B O 1
ATOM 9526 N N . SER B 1 541 ? 0.496 -21.484 12.672 1 94.31 541 SER B N 1
ATOM 9527 C CA . SER B 1 541 ? 0.929 -22.844 12.32 1 94.31 541 SER B CA 1
ATOM 9528 C C . SER B 1 541 ? -0.172 -23.594 11.586 1 94.31 541 SER B C 1
ATOM 9530 O O . SER B 1 541 ? -1.357 -23.406 11.859 1 94.31 541 SER B O 1
ATOM 9532 N N . VAL B 1 542 ? 0.202 -24.312 10.656 1 93.62 542 VAL B N 1
ATOM 9533 C CA . VAL B 1 542 ? -0.695 -25.219 9.938 1 93.62 542 VAL B CA 1
ATOM 9534 C C . VAL B 1 542 ? -0.179 -26.656 10.039 1 93.62 542 VAL B C 1
ATOM 9536 O O . VAL B 1 542 ? 0.974 -26.922 9.703 1 93.62 542 VAL B O 1
ATOM 9539 N N . THR B 1 543 ? -1.042 -27.531 10.555 1 90.38 543 THR B N 1
ATOM 9540 C CA . THR B 1 543 ? -0.661 -28.938 10.742 1 90.38 543 THR B CA 1
ATOM 9541 C C . THR B 1 543 ? -1.661 -29.859 10.07 1 90.38 543 THR B C 1
ATOM 9543 O O . THR B 1 543 ? -2.871 -29.641 10.125 1 90.38 543 THR B O 1
ATOM 9546 N N . ALA B 1 544 ? -1.144 -30.75 9.367 1 86.38 544 ALA B N 1
ATOM 9547 C CA . ALA B 1 544 ? -1.967 -31.781 8.758 1 86.38 544 ALA B CA 1
ATOM 9548 C C . ALA B 1 544 ? -1.42 -33.188 9.078 1 86.38 544 ALA B C 1
ATOM 9550 O O . ALA B 1 544 ? -0.229 -33.438 8.891 1 86.38 544 ALA B O 1
ATOM 9551 N N . HIS B 1 545 ? -2.279 -34.094 9.578 1 83.69 545 HIS B N 1
ATOM 9552 C CA . HIS B 1 545 ? -1.913 -35.469 9.898 1 83.69 545 HIS B CA 1
ATOM 9553 C C . HIS B 1 545 ? -0.68 -35.531 10.797 1 83.69 545 HIS B C 1
ATOM 9555 O O . HIS B 1 545 ? 0.25 -36.281 10.547 1 83.69 545 HIS B O 1
ATOM 9561 N N . GLY B 1 546 ? -0.561 -34.594 11.664 1 79.12 546 GLY B N 1
ATOM 9562 C CA . GLY B 1 546 ? 0.513 -34.531 12.648 1 79.12 546 GLY B CA 1
ATOM 9563 C C . GLY B 1 546 ? 1.786 -33.906 12.117 1 79.12 546 GLY B C 1
ATOM 9564 O O . GLY B 1 546 ? 2.777 -33.812 12.836 1 79.12 546 GLY B O 1
ATOM 9565 N N . ILE B 1 547 ? 1.766 -33.531 10.836 1 82.25 547 ILE B N 1
ATOM 9566 C CA . ILE B 1 547 ? 2.938 -32.906 10.227 1 82.25 547 ILE B CA 1
ATOM 9567 C C . ILE B 1 547 ? 2.756 -31.391 10.172 1 82.25 547 ILE B C 1
ATOM 9569 O O . ILE B 1 547 ? 1.705 -30.906 9.75 1 82.25 547 ILE B O 1
ATOM 9573 N N . ASN B 1 548 ? 3.822 -30.75 10.562 1 84.12 548 ASN B N 1
ATOM 9574 C CA . ASN B 1 548 ? 3.795 -29.297 10.477 1 84.12 548 ASN B CA 1
ATOM 9575 C C . ASN B 1 548 ? 4.152 -28.797 9.078 1 84.12 548 ASN B C 1
ATOM 9577 O O . ASN B 1 548 ? 5.281 -28.984 8.625 1 84.12 548 ASN B O 1
ATOM 9581 N N . LEU B 1 549 ? 3.178 -28.219 8.461 1 84.19 549 LEU B N 1
ATOM 9582 C CA . LEU B 1 549 ? 3.424 -27.594 7.172 1 84.19 549 LEU B CA 1
ATOM 9583 C C . LEU B 1 549 ? 4.016 -26.203 7.344 1 84.19 549 LEU B C 1
ATOM 9585 O O . LEU B 1 549 ? 4.895 -25.781 6.582 1 84.19 549 LEU B O 1
ATOM 9589 N N . ILE B 1 550 ? 3.467 -25.5 8.227 1 87.81 550 ILE B N 1
ATOM 9590 C CA . ILE B 1 550 ? 3.945 -24.203 8.711 1 87.81 550 ILE B CA 1
ATOM 9591 C C . ILE B 1 550 ? 4.066 -24.234 10.234 1 87.81 550 ILE B C 1
ATOM 9593 O O . ILE B 1 550 ? 3.094 -24.516 10.93 1 87.81 550 ILE B O 1
ATOM 9597 N N . ASP B 1 551 ? 5.266 -24.016 10.633 1 89.75 551 ASP B N 1
ATOM 9598 C CA . ASP B 1 551 ? 5.508 -24.172 12.07 1 89.75 551 ASP B CA 1
ATOM 9599 C C . ASP B 1 551 ? 5.832 -22.828 12.719 1 89.75 551 ASP B C 1
ATOM 9601 O O . ASP B 1 551 ? 7 -22.438 12.797 1 89.75 551 ASP B O 1
ATOM 9605 N N . LYS B 1 552 ? 4.859 -22.188 13.195 1 91.62 552 LYS B N 1
ATOM 9606 C CA . LYS B 1 552 ? 4.969 -20.984 14.016 1 91.62 552 LYS B CA 1
ATOM 9607 C C . LYS B 1 552 ? 5.688 -19.859 13.258 1 91.62 552 LYS B C 1
ATOM 9609 O O . LYS B 1 552 ? 6.648 -19.281 13.773 1 91.62 552 LYS B O 1
ATOM 9614 N N . PHE B 1 553 ? 5.242 -19.656 12.086 1 93.62 553 PHE B N 1
ATOM 9615 C CA . PHE B 1 553 ? 5.766 -18.531 11.312 1 93.62 553 PHE B CA 1
ATOM 9616 C C . PHE B 1 553 ? 5.137 -17.219 11.758 1 93.62 553 PHE B C 1
ATOM 9618 O O . PHE B 1 553 ? 3.941 -17.172 12.062 1 93.62 553 PHE B O 1
ATOM 9625 N N . PRO B 1 554 ? 5.941 -16.203 11.805 1 93.75 554 PRO B N 1
ATOM 9626 C CA . PRO B 1 554 ? 5.344 -14.898 12.117 1 93.75 554 PRO B CA 1
ATOM 9627 C C . PRO B 1 554 ? 4.281 -14.477 11.094 1 93.75 554 PRO B C 1
ATOM 9629 O O . PRO B 1 554 ? 4.414 -14.773 9.906 1 93.75 554 PRO B O 1
ATOM 9632 N N . SER B 1 555 ? 3.266 -13.805 11.57 1 94.19 555 SER B N 1
ATOM 9633 C CA . SER B 1 555 ? 2.131 -13.438 10.734 1 94.19 555 SER B CA 1
ATOM 9634 C C . SER B 1 555 ? 2.58 -12.633 9.516 1 94.19 555 SER B C 1
ATOM 9636 O O . SER B 1 555 ? 1.98 -12.734 8.445 1 94.19 555 SER B O 1
ATOM 9638 N N . LYS B 1 556 ? 3.629 -11.867 9.656 1 93.88 556 LYS B N 1
ATOM 9639 C CA . LYS B 1 556 ? 4.113 -11.023 8.57 1 93.88 556 LYS B CA 1
ATOM 9640 C C . LYS B 1 556 ? 4.578 -11.859 7.383 1 93.88 556 LYS B C 1
ATOM 9642 O O . LYS B 1 556 ? 4.461 -11.445 6.23 1 93.88 556 LYS B O 1
ATOM 9647 N N . PHE B 1 557 ? 5.062 -13.008 7.633 1 95.56 557 PHE B N 1
ATOM 9648 C CA . PHE B 1 557 ? 5.461 -13.914 6.562 1 95.56 557 PHE B CA 1
ATOM 9649 C C . PHE B 1 557 ? 4.27 -14.266 5.684 1 95.56 557 PHE B C 1
ATOM 9651 O O . PHE B 1 557 ? 4.387 -14.305 4.457 1 95.56 557 PHE B O 1
ATOM 9658 N N . CYS B 1 558 ? 3.16 -14.414 6.293 1 95.88 558 CYS B N 1
ATOM 9659 C CA . CYS B 1 558 ? 1.974 -14.852 5.566 1 95.88 558 CYS B CA 1
ATOM 9660 C C . CYS B 1 558 ? 1.179 -13.656 5.047 1 95.88 558 CYS B C 1
ATOM 9662 O O . CYS B 1 558 ? 0.462 -13.773 4.051 1 95.88 558 CYS B O 1
ATOM 9664 N N . SER B 1 559 ? 1.262 -12.523 5.688 1 95.94 559 SER B N 1
ATOM 9665 C CA . SER B 1 559 ? 0.465 -11.367 5.285 1 95.94 559 SER B CA 1
ATOM 9666 C C . SER B 1 559 ? 1.178 -10.555 4.211 1 95.94 559 SER B C 1
ATOM 9668 O O . SER B 1 559 ? 0.532 -9.883 3.404 1 95.94 559 SER B O 1
ATOM 9670 N N . SER B 1 560 ? 2.492 -10.633 4.184 1 95.25 560 SER B N 1
ATOM 9671 C CA . SER B 1 560 ? 3.225 -9.75 3.279 1 95.25 560 SER B CA 1
ATOM 9672 C C . SER B 1 560 ? 4.16 -10.547 2.371 1 95.25 560 SER B C 1
ATOM 9674 O O . SER B 1 560 ? 4.141 -10.367 1.15 1 95.25 560 SER B O 1
ATOM 9676 N N . TYR B 1 561 ? 4.902 -11.438 2.859 1 96.25 561 TYR B N 1
ATOM 9677 C CA . TYR B 1 561 ? 5.941 -12.062 2.045 1 96.25 561 TYR B CA 1
ATOM 9678 C C . TYR B 1 561 ? 5.332 -13.039 1.043 1 96.25 561 TYR B C 1
ATOM 9680 O O . TYR B 1 561 ? 5.688 -13.023 -0.138 1 96.25 561 TYR B O 1
ATOM 9688 N N . ILE B 1 562 ? 4.473 -13.898 1.531 1 95.31 562 ILE B N 1
ATOM 9689 C CA . ILE B 1 562 ? 3.906 -14.914 0.654 1 95.31 562 ILE B CA 1
ATOM 9690 C C . ILE B 1 562 ? 3.189 -14.242 -0.518 1 95.31 562 ILE B C 1
ATOM 9692 O O . ILE B 1 562 ? 3.477 -14.547 -1.68 1 95.31 562 ILE B O 1
ATOM 9696 N N . PRO B 1 563 ? 2.299 -13.32 -0.228 1 95.69 563 PRO B N 1
ATOM 9697 C CA . PRO B 1 563 ? 1.644 -12.688 -1.379 1 95.69 563 PRO B CA 1
ATOM 9698 C C . PRO B 1 563 ? 2.605 -11.859 -2.223 1 95.69 563 PRO B C 1
ATOM 9700 O O . PRO B 1 563 ? 2.35 -11.625 -3.406 1 95.69 563 PRO B O 1
ATOM 9703 N N . PHE B 1 564 ? 3.641 -11.391 -1.669 1 94.44 564 PHE B N 1
ATOM 9704 C CA . PHE B 1 564 ? 4.652 -10.656 -2.416 1 94.44 564 PHE B CA 1
ATOM 9705 C C . PHE B 1 564 ? 5.387 -11.578 -3.387 1 94.44 564 PHE B C 1
ATOM 9707 O O . PHE B 1 564 ? 5.578 -11.227 -4.555 1 94.44 564 PHE B O 1
ATOM 9714 N N . HIS B 1 565 ? 5.723 -12.734 -2.92 1 92.88 565 HIS B N 1
ATOM 9715 C CA . HIS B 1 565 ? 6.574 -13.633 -3.691 1 92.88 565 HIS B CA 1
ATOM 9716 C C . HIS B 1 565 ? 5.758 -14.438 -4.699 1 92.88 565 HIS B C 1
ATOM 9718 O O . HIS B 1 565 ? 6.207 -14.664 -5.824 1 92.88 565 HIS B O 1
ATOM 9724 N N . TYR B 1 566 ? 4.559 -14.828 -4.301 1 90.06 566 TYR B N 1
ATOM 9725 C CA . TYR B 1 566 ? 3.799 -15.75 -5.137 1 90.06 566 TYR B CA 1
ATOM 9726 C C . TYR B 1 566 ? 2.688 -15.023 -5.883 1 90.06 566 TYR B C 1
ATOM 9728 O O . TYR B 1 566 ? 2.221 -13.977 -5.445 1 90.06 566 TYR B O 1
ATOM 9736 N N . GLY B 1 567 ? 2.256 -15.555 -7.059 1 86.69 567 GLY B N 1
ATOM 9737 C CA . GLY B 1 567 ? 1.059 -15.164 -7.789 1 86.69 567 GLY B CA 1
ATOM 9738 C C . GLY B 1 567 ? 1.303 -14.047 -8.781 1 86.69 567 GLY B C 1
ATOM 9739 O O . GLY B 1 567 ? 0.38 -13.617 -9.477 1 86.69 567 GLY B O 1
ATOM 9740 N N . GLY B 1 568 ? 2.496 -13.539 -8.836 1 84.69 568 GLY B N 1
ATOM 9741 C CA . GLY B 1 568 ? 2.793 -12.5 -9.805 1 84.69 568 GLY B CA 1
ATOM 9742 C C . GLY B 1 568 ? 1.788 -11.359 -9.789 1 84.69 568 GLY B C 1
ATOM 9743 O O . GLY B 1 568 ? 1.502 -10.797 -8.734 1 84.69 568 GLY B O 1
ATOM 9744 N N . ASN B 1 569 ? 1.123 -11.164 -10.945 1 85 569 ASN B N 1
ATOM 9745 C CA . ASN B 1 569 ? 0.169 -10.07 -11.062 1 85 569 ASN B CA 1
ATOM 9746 C C . ASN B 1 569 ? -1.229 -10.492 -10.625 1 85 569 ASN B C 1
ATOM 9748 O O . ASN B 1 569 ? -2.107 -9.648 -10.43 1 85 569 ASN B O 1
ATOM 9752 N N . ALA B 1 570 ? -1.375 -11.781 -10.453 1 88.69 570 ALA B N 1
ATOM 9753 C CA . ALA B 1 570 ? -2.701 -12.281 -10.094 1 88.69 570 ALA B CA 1
ATOM 9754 C C . ALA B 1 570 ? -2.99 -12.07 -8.617 1 88.69 570 ALA B C 1
ATOM 9756 O O . ALA B 1 570 ? -4.145 -12.117 -8.188 1 88.69 570 ALA B O 1
ATOM 9757 N N . ILE B 1 571 ? -1.887 -11.914 -7.824 1 93.94 571 ILE B N 1
ATOM 9758 C CA . ILE B 1 571 ? -2.02 -11.711 -6.387 1 93.94 571 ILE B CA 1
ATOM 9759 C C . ILE B 1 571 ? -1.341 -10.398 -5.988 1 93.94 571 ILE B C 1
ATOM 9761 O O . ILE B 1 571 ? -0.209 -10.133 -6.398 1 93.94 571 ILE B O 1
ATOM 9765 N N . LYS B 1 572 ? -2.037 -9.594 -5.281 1 95.19 572 LYS B N 1
ATOM 9766 C CA . LYS B 1 572 ? -1.44 -8.383 -4.727 1 95.19 572 LYS B CA 1
ATOM 9767 C C . LYS B 1 572 ? -1.256 -8.5 -3.217 1 95.19 572 LYS B C 1
ATOM 9769 O O . LYS B 1 572 ? -1.871 -9.352 -2.576 1 95.19 572 LYS B O 1
ATOM 9774 N N . THR B 1 573 ? -0.378 -7.695 -2.662 1 95.44 573 THR B N 1
ATOM 9775 C CA . THR B 1 573 ? -0.218 -7.648 -1.212 1 95.44 573 THR B CA 1
ATOM 9776 C C . THR B 1 573 ? -1.308 -6.789 -0.576 1 95.44 573 THR B C 1
ATOM 9778 O O . THR B 1 573 ? -1.553 -5.664 -1.016 1 95.44 573 THR B O 1
ATOM 9781 N N . PRO B 1 574 ? -1.93 -7.352 0.409 1 94.94 574 PRO B N 1
ATOM 9782 C CA . PRO B 1 574 ? -3.02 -6.59 1.023 1 94.94 574 PRO B CA 1
ATOM 9783 C C . PRO B 1 574 ? -2.518 -5.414 1.857 1 94.94 574 PRO B C 1
ATOM 9785 O O . PRO B 1 574 ? -1.406 -5.457 2.391 1 94.94 574 PRO B O 1
ATOM 9788 N N . ASP B 1 575 ? -3.301 -4.395 1.962 1 91.25 575 ASP B N 1
ATOM 9789 C CA . ASP B 1 575 ? -3.02 -3.275 2.854 1 91.25 575 ASP B CA 1
ATOM 9790 C C . ASP B 1 575 ? -3.396 -3.611 4.293 1 91.25 575 ASP B C 1
ATOM 9792 O O . ASP B 1 575 ? -2.908 -2.98 5.234 1 91.25 575 ASP B O 1
ATOM 9796 N N . ASP B 1 576 ? -4.285 -4.559 4.465 1 94.62 576 ASP B N 1
ATOM 9797 C CA . ASP B 1 576 ? -4.719 -5.051 5.773 1 94.62 576 ASP B CA 1
ATOM 9798 C C . ASP B 1 576 ? -3.701 -6.027 6.355 1 94.62 576 ASP B C 1
ATOM 9800 O O . ASP B 1 576 ? -3.568 -7.156 5.871 1 94.62 576 ASP B O 1
ATOM 9804 N N . PRO B 1 577 ? -3.02 -5.672 7.422 1 93.5 577 PRO B N 1
ATOM 9805 C CA . PRO B 1 577 ? -1.995 -6.559 7.977 1 93.5 577 PRO B CA 1
ATOM 9806 C C . PRO B 1 577 ? -2.586 -7.805 8.633 1 93.5 577 PRO B C 1
ATOM 9808 O O . PRO B 1 577 ? -1.855 -8.75 8.945 1 93.5 577 PRO B O 1
ATOM 9811 N N . GLY B 1 578 ? -3.855 -7.812 8.844 1 95.94 578 GLY B N 1
ATOM 9812 C CA . GLY B 1 578 ? -4.488 -8.984 9.438 1 95.94 578 GLY B CA 1
ATOM 9813 C C . GLY B 1 578 ? -4.875 -10.031 8.414 1 95.94 578 GLY B C 1
ATOM 9814 O O . GLY B 1 578 ? -5.199 -11.164 8.773 1 95.94 578 GLY B O 1
ATOM 9815 N N . ALA B 1 579 ? -4.879 -9.664 7.16 1 97.56 579 ALA B N 1
ATOM 9816 C CA . ALA B 1 579 ? -5.184 -10.609 6.086 1 97.56 579 ALA B CA 1
ATOM 9817 C C . ALA B 1 579 ? -3.939 -11.391 5.672 1 97.56 579 ALA B C 1
ATOM 9819 O O . ALA B 1 579 ? -2.908 -10.805 5.344 1 97.56 579 ALA B O 1
ATOM 9820 N N . MET B 1 580 ? -4.035 -12.688 5.68 1 97.69 580 MET B N 1
ATOM 9821 C CA . MET B 1 580 ? -2.889 -13.539 5.387 1 97.69 580 MET B CA 1
ATOM 9822 C C . MET B 1 580 ? -3.201 -14.5 4.238 1 97.69 580 MET B C 1
ATOM 9824 O O . MET B 1 580 ? -4.367 -14.734 3.92 1 97.69 580 MET B O 1
ATOM 9828 N N . MET B 1 581 ? -2.189 -15.008 3.648 1 97.44 581 MET B N 1
ATOM 9829 C CA . MET B 1 581 ? -2.291 -15.992 2.572 1 97.44 581 MET B CA 1
ATOM 9830 C C . MET B 1 581 ? -1.306 -17.141 2.785 1 97.44 581 MET B C 1
ATOM 9832 O O . MET B 1 581 ? -0.174 -16.906 3.219 1 97.44 581 MET B O 1
ATOM 9836 N N . ILE B 1 582 ? -1.755 -18.281 2.637 1 94.56 582 ILE B N 1
ATOM 9837 C CA . ILE B 1 582 ? -0.917 -19.469 2.531 1 94.56 582 ILE B CA 1
ATOM 9838 C C . ILE B 1 582 ? -1.166 -20.156 1.192 1 94.56 582 ILE B C 1
ATOM 9840 O O . ILE B 1 582 ? -2.314 -20.312 0.773 1 94.56 582 ILE B O 1
ATOM 9844 N N . THR B 1 583 ? -0.138 -20.453 0.528 1 91.75 583 THR B N 1
ATOM 9845 C CA . THR B 1 583 ? -0.306 -21.094 -0.776 1 91.75 583 THR B CA 1
ATOM 9846 C C . THR B 1 583 ? 0.492 -22.391 -0.854 1 91.75 583 THR B C 1
ATOM 9848 O O . THR B 1 583 ? 1.555 -22.5 -0.24 1 91.75 583 THR B O 1
ATOM 9851 N N . PHE B 1 584 ? -0.112 -23.281 -1.548 1 86.19 584 PHE B N 1
ATOM 9852 C CA . PHE B 1 584 ? 0.529 -24.562 -1.843 1 86.19 584 PHE B CA 1
ATOM 9853 C C . PHE B 1 584 ? 0.81 -24.688 -3.334 1 86.19 584 PHE B C 1
ATOM 9855 O O . PHE B 1 584 ? 1.194 -25.766 -3.807 1 86.19 584 PHE B O 1
ATOM 9862 N N . ALA B 1 585 ? 0.505 -23.562 -4.012 1 82.06 585 ALA B N 1
ATOM 9863 C CA . ALA B 1 585 ? 0.774 -23.484 -5.445 1 82.06 585 ALA B CA 1
ATOM 9864 C C . ALA B 1 585 ? 1.906 -22.5 -5.738 1 82.06 585 ALA B C 1
ATOM 9866 O O . ALA B 1 585 ? 2.01 -21.453 -5.094 1 82.06 585 ALA B O 1
ATOM 9867 N N . LEU B 1 586 ? 2.701 -22.797 -6.746 1 76.69 586 LEU B N 1
ATOM 9868 C CA . LEU B 1 586 ? 3.793 -21.922 -7.133 1 76.69 586 LEU B CA 1
ATOM 9869 C C . LEU B 1 586 ? 3.266 -20.703 -7.887 1 76.69 586 LEU B C 1
ATOM 9871 O O . LEU B 1 586 ? 3.865 -19.625 -7.832 1 76.69 586 LEU B O 1
ATOM 9875 N N . LYS B 1 587 ? 2.139 -20.922 -8.602 1 80.5 587 LYS B N 1
ATOM 9876 C CA . LYS B 1 587 ? 1.502 -19.859 -9.375 1 80.5 587 LYS B CA 1
ATOM 9877 C C . LYS B 1 587 ? -0.001 -19.812 -9.109 1 80.5 587 LYS B C 1
ATOM 9879 O O . LYS B 1 587 ? -0.802 -20.031 -10.023 1 80.5 587 LYS B O 1
ATOM 9884 N N . PRO B 1 588 ? -0.256 -19.344 -7.961 1 86.62 588 PRO B N 1
ATOM 9885 C CA . PRO B 1 588 ? -1.686 -19.312 -7.641 1 86.62 588 PRO B CA 1
ATOM 9886 C C . PRO B 1 588 ? -2.467 -18.359 -8.547 1 86.62 588 PRO B C 1
ATOM 9888 O O . PRO B 1 588 ? -2.002 -17.25 -8.828 1 86.62 588 PRO B O 1
ATOM 9891 N N . ARG B 1 589 ? -3.637 -18.812 -9.109 1 82.56 589 ARG B N 1
ATOM 9892 C CA . ARG B 1 589 ? -4.652 -18.062 -9.828 1 82.56 589 ARG B CA 1
ATOM 9893 C C . ARG B 1 589 ? -4.168 -17.688 -11.234 1 82.56 589 ARG B C 1
ATOM 9895 O O . ARG B 1 589 ? -4.938 -17.188 -12.047 1 82.56 589 ARG B O 1
ATOM 9902 N N . GLU B 1 590 ? -2.916 -17.891 -11.547 1 69.38 590 GLU B N 1
ATOM 9903 C CA . GLU B 1 590 ? -2.371 -17.422 -12.812 1 69.38 590 GLU B CA 1
ATOM 9904 C C . GLU B 1 590 ? -2.77 -18.359 -13.961 1 69.38 590 GLU B C 1
ATOM 9906 O O . GLU B 1 590 ? -2.984 -17.906 -15.086 1 69.38 590 GLU B O 1
ATOM 9911 N N . GLU B 1 591 ? -2.896 -19.578 -13.492 1 63.53 591 GLU B N 1
ATOM 9912 C CA . GLU B 1 591 ? -3.092 -20.562 -14.555 1 63.53 591 GLU B CA 1
ATOM 9913 C C . GLU B 1 591 ? -4.395 -21.328 -14.359 1 63.53 591 GLU B C 1
ATOM 9915 O O . GLU B 1 591 ? -4.902 -21.422 -13.242 1 63.53 591 GLU B O 1
ATOM 9920 N N . TYR B 1 592 ? -4.922 -21.656 -15.516 1 64 592 TYR B N 1
ATOM 9921 C CA . TYR B 1 592 ? -6.121 -22.484 -15.5 1 64 592 TYR B CA 1
ATOM 9922 C C . TYR B 1 592 ? -5.863 -23.781 -14.758 1 64 592 TYR B C 1
ATOM 9924 O O . TYR B 1 592 ? -6.699 -24.234 -13.969 1 64 592 TYR B O 1
ATOM 9932 N N . GLN B 1 593 ? -4.715 -24.219 -14.969 1 64.19 593 GLN B N 1
ATOM 9933 C CA . GLN B 1 593 ? -4.328 -25.438 -14.258 1 64.19 593 GLN B CA 1
ATOM 9934 C C . GLN B 1 593 ? -3.57 -25.109 -12.977 1 64.19 593 GLN B C 1
ATOM 9936 O O . GLN B 1 593 ? -2.672 -24.266 -12.984 1 64.19 593 GLN B O 1
ATOM 9941 N N . PRO B 1 594 ? -3.977 -25.844 -11.953 1 69.31 594 PRO B N 1
ATOM 9942 C CA . PRO B 1 594 ? -3.277 -25.562 -10.695 1 69.31 594 PRO B CA 1
ATOM 9943 C C . PRO B 1 594 ? -1.785 -25.891 -10.773 1 69.31 594 PRO B C 1
ATOM 9945 O O . PRO B 1 594 ? -1.396 -26.906 -11.344 1 69.31 594 PRO B O 1
ATOM 9948 N N . SER B 1 595 ? -0.952 -25.047 -10.227 1 71.88 595 SER B N 1
ATOM 9949 C CA . SER B 1 595 ? 0.496 -25.219 -10.195 1 71.88 595 SER B CA 1
ATOM 9950 C C . SER B 1 595 ? 0.928 -25.984 -8.945 1 71.88 595 SER B C 1
ATOM 9952 O O . SER B 1 595 ? 2.113 -26.266 -8.766 1 71.88 595 SER B O 1
ATOM 9954 N N . GLY B 1 596 ? -0.03 -26.312 -8.102 1 72.56 596 GLY B N 1
ATOM 9955 C CA . GLY B 1 596 ? 0.203 -27.062 -6.883 1 72.56 596 GLY B CA 1
ATOM 9956 C C . GLY B 1 596 ? -0.993 -27.078 -5.949 1 72.56 596 GLY B C 1
ATOM 9957 O O . GLY B 1 596 ? -1.888 -26.234 -6.07 1 72.56 596 GLY B O 1
ATOM 9958 N N . HIS B 1 597 ? -1.011 -28.156 -5.086 1 80.38 597 HIS B N 1
ATOM 9959 C CA . HIS B 1 597 ? -2.072 -28.234 -4.09 1 80.38 597 HIS B CA 1
ATOM 9960 C C . HIS B 1 597 ? -1.678 -29.172 -2.941 1 80.38 597 HIS B C 1
ATOM 9962 O O . HIS B 1 597 ? -0.688 -29.891 -3.037 1 80.38 597 HIS B O 1
ATOM 9968 N N . ILE B 1 598 ? -2.391 -29 -1.897 1 80.06 598 ILE B N 1
ATOM 9969 C CA . ILE B 1 598 ? -2.322 -29.969 -0.813 1 80.06 598 ILE B CA 1
ATOM 9970 C C . ILE B 1 598 ? -3.643 -30.734 -0.719 1 80.06 598 ILE B C 1
ATOM 9972 O O . ILE B 1 598 ? -4.715 -30.141 -0.883 1 80.06 598 ILE B O 1
ATOM 9976 N N . ASN B 1 599 ? -3.531 -32 -0.63 1 79.19 599 ASN B N 1
ATOM 9977 C CA . ASN B 1 599 ? -4.734 -32.812 -0.442 1 79.19 599 ASN B CA 1
ATOM 9978 C C . ASN B 1 599 ? -4.875 -33.281 1.002 1 79.19 599 ASN B C 1
ATOM 9980 O O . ASN B 1 599 ? -4.172 -34.188 1.43 1 79.19 599 ASN B O 1
ATOM 9984 N N . VAL B 1 600 ? -5.77 -32.688 1.665 1 80.25 600 VAL B N 1
ATOM 9985 C CA . VAL B 1 600 ? -5.965 -33.031 3.066 1 80.25 600 VAL B CA 1
ATOM 9986 C C . VAL B 1 600 ? -7.32 -33.719 3.246 1 80.25 600 VAL B C 1
ATOM 9988 O O . VAL B 1 600 ? -7.855 -33.75 4.355 1 80.25 600 VAL B O 1
ATOM 9991 N N . SER B 1 601 ? -7.848 -34.156 2.217 1 76.88 601 SER B N 1
ATOM 9992 C CA . SER B 1 601 ? -9.18 -34.75 2.27 1 76.88 601 SER B CA 1
ATOM 9993 C C . SER B 1 601 ? -9.211 -36 3.172 1 76.88 601 SER B C 1
ATOM 9995 O O . SER B 1 601 ? -10.203 -36.25 3.857 1 76.88 601 SER B O 1
ATOM 9997 N N . ARG B 1 602 ? -8.156 -36.719 3.16 1 74.25 602 ARG B N 1
ATOM 9998 C CA . ARG B 1 602 ? -8.133 -37.969 3.926 1 74.25 602 ARG B CA 1
ATOM 9999 C C . ARG B 1 602 ? -7.285 -37.812 5.188 1 74.25 602 ARG B C 1
ATOM 10001 O O . ARG B 1 602 ? -7.027 -38.781 5.891 1 74.25 602 ARG B O 1
ATOM 10008 N N . ALA B 1 603 ? -6.855 -36.594 5.285 1 77.88 603 ALA B N 1
ATOM 10009 C CA . ALA B 1 603 ? -6.09 -36.375 6.508 1 77.88 603 ALA B CA 1
ATOM 10010 C C . ALA B 1 603 ? -6.973 -36.5 7.746 1 77.88 603 ALA B C 1
ATOM 10012 O O . ALA B 1 603 ? -8.133 -36.094 7.734 1 77.88 603 ALA B O 1
ATOM 10013 N N . ARG B 1 604 ? -6.477 -37.188 8.703 1 77.75 604 ARG B N 1
ATOM 10014 C CA . ARG B 1 604 ? -7.238 -37.344 9.938 1 77.75 604 ARG B CA 1
ATOM 10015 C C . ARG B 1 604 ? -7.5 -36 10.609 1 77.75 604 ARG B C 1
ATOM 10017 O O . ARG B 1 604 ? -8.602 -35.75 11.094 1 77.75 604 ARG B O 1
ATOM 10024 N N . GLU B 1 605 ? -6.398 -35.25 10.555 1 87 605 GLU B N 1
ATOM 10025 C CA . GLU B 1 605 ? -6.535 -33.969 11.211 1 87 605 GLU B CA 1
ATOM 10026 C C . GLU B 1 605 ? -5.883 -32.844 10.383 1 87 605 GLU B C 1
ATOM 10028 O O . GLU B 1 605 ? -4.844 -33.062 9.758 1 87 605 GLU B O 1
ATOM 10033 N N . PHE B 1 606 ? -6.543 -31.797 10.203 1 91.5 606 PHE B N 1
ATOM 10034 C CA . PHE B 1 606 ? -6.07 -30.547 9.602 1 91.5 606 PHE B CA 1
ATOM 10035 C C . PHE B 1 606 ? -6.34 -29.359 10.523 1 91.5 606 PHE B C 1
ATOM 10037 O O . PHE B 1 606 ? -7.496 -28.984 10.734 1 91.5 606 PHE B O 1
ATOM 10044 N N . TYR B 1 607 ? -5.199 -28.859 11.102 1 94.5 607 TYR B N 1
ATOM 10045 C CA . TYR B 1 607 ? -5.359 -27.828 12.125 1 94.5 607 TYR B CA 1
ATOM 10046 C C . TYR B 1 607 ? -4.68 -26.531 11.711 1 94.5 607 TYR B C 1
ATOM 10048 O O . TYR B 1 607 ? -3.635 -26.547 11.055 1 94.5 607 TYR B O 1
ATOM 10056 N N . ILE B 1 608 ? -5.277 -25.469 12.062 1 96.25 608 ILE B N 1
ATOM 10057 C CA . ILE B 1 608 ? -4.625 -24.156 12.086 1 96.25 608 ILE B CA 1
ATOM 10058 C C . ILE B 1 608 ? -4.516 -23.672 13.531 1 96.25 608 ILE B C 1
ATOM 10060 O O . ILE B 1 608 ? -5.496 -23.703 14.281 1 96.25 608 ILE B O 1
ATOM 10064 N N . SER B 1 609 ? -3.369 -23.359 13.914 1 96.62 609 SER B N 1
ATOM 10065 C CA . SER B 1 609 ? -3.141 -22.828 15.25 1 96.62 609 SER B CA 1
ATOM 10066 C C . SER B 1 609 ? -2.418 -21.484 15.203 1 96.62 609 SER B C 1
ATOM 10068 O O . SER B 1 609 ? -1.707 -21.188 14.234 1 96.62 609 SER B O 1
ATOM 10070 N N . TRP B 1 610 ? -2.684 -20.656 16.172 1 96.75 610 TRP B N 1
ATOM 10071 C CA . TRP B 1 610 ? -2.074 -19.328 16.172 1 96.75 610 TRP B CA 1
ATOM 10072 C C . TRP B 1 610 ? -1.853 -18.828 17.594 1 96.75 610 TRP B C 1
ATOM 10074 O O . TRP B 1 610 ? -2.471 -19.328 18.531 1 96.75 610 TRP B O 1
ATOM 10084 N N . ASP B 1 611 ? -0.955 -17.922 17.719 1 96.44 611 ASP B N 1
ATOM 10085 C CA . ASP B 1 611 ? -0.742 -17.156 18.953 1 96.44 611 ASP B CA 1
ATOM 10086 C C . ASP B 1 611 ? -1.253 -15.727 18.812 1 96.44 611 ASP B C 1
ATOM 10088 O O . ASP B 1 611 ? -1.161 -15.141 17.734 1 96.44 611 ASP B O 1
ATOM 10092 N N . THR B 1 612 ? -1.896 -15.258 19.812 1 95 612 THR B N 1
ATOM 10093 C CA . THR B 1 612 ? -2.438 -13.906 19.781 1 95 612 THR B CA 1
ATOM 10094 C C . THR B 1 612 ? -2.387 -13.273 21.172 1 95 612 THR B C 1
ATOM 10096 O O . THR B 1 612 ? -2.441 -13.977 22.188 1 95 612 THR B O 1
ATOM 10099 N N . ASP B 1 613 ? -2.209 -11.953 21.25 1 91.38 613 ASP B N 1
ATOM 10100 C CA . ASP B 1 613 ? -2.281 -11.203 22.5 1 91.38 613 ASP B CA 1
ATOM 10101 C C . ASP B 1 613 ? -3.588 -10.414 22.594 1 91.38 613 ASP B C 1
ATOM 10103 O O . ASP B 1 613 ? -3.828 -9.719 23.578 1 91.38 613 ASP B O 1
ATOM 10107 N N . TYR B 1 614 ? -4.391 -10.516 21.609 1 92.44 614 TYR B N 1
ATOM 10108 C CA . TYR B 1 614 ? -5.613 -9.711 21.547 1 92.44 614 TYR B CA 1
ATOM 10109 C C . TYR B 1 614 ? -6.809 -10.508 22.062 1 92.44 614 TYR B C 1
ATOM 10111 O O . TYR B 1 614 ? -7.598 -10 22.859 1 92.44 614 TYR B O 1
ATOM 10119 N N . VAL B 1 615 ? -6.906 -11.727 21.688 1 93.31 615 VAL B N 1
ATOM 10120 C CA . VAL B 1 615 ? -8.125 -12.5 21.922 1 93.31 615 VAL B CA 1
ATOM 10121 C C . VAL B 1 615 ? -8.18 -12.953 23.375 1 93.31 615 VAL B C 1
ATOM 10123 O O . VAL B 1 615 ? -7.176 -13.391 23.938 1 93.31 615 VAL B O 1
ATOM 10126 N N . GLY B 1 616 ? -9.289 -12.797 23.953 1 89.31 616 GLY B N 1
ATOM 10127 C CA . GLY B 1 616 ? -9.625 -13.242 25.297 1 89.31 616 GLY B CA 1
ATOM 10128 C C . GLY B 1 616 ? -11.117 -13.398 25.516 1 89.31 616 GLY B C 1
ATOM 10129 O O . GLY B 1 616 ? -11.883 -13.562 24.562 1 89.31 616 GLY B O 1
ATOM 10130 N N . SER B 1 617 ? -11.516 -13.375 26.75 1 87.62 617 SER B N 1
ATOM 10131 C CA . SER B 1 617 ? -12.922 -13.57 27.094 1 87.62 617 SER B CA 1
ATOM 10132 C C . SER B 1 617 ? -13.773 -12.391 26.641 1 87.62 617 SER B C 1
ATOM 10134 O O . SER B 1 617 ? -14.938 -12.57 26.266 1 87.62 617 SER B O 1
ATOM 10136 N N . ILE B 1 618 ? -13.234 -11.273 26.625 1 85.31 618 ILE B N 1
ATOM 10137 C CA . ILE B 1 618 ? -13.969 -10.062 26.281 1 85.31 618 ILE B CA 1
ATOM 10138 C C . ILE B 1 618 ? -13.703 -9.695 24.812 1 85.31 618 ILE B C 1
ATOM 10140 O O . ILE B 1 618 ? -14.633 -9.336 24.094 1 85.31 618 ILE B O 1
ATOM 10144 N N . THR B 1 619 ? -12.484 -9.789 24.391 1 92.75 619 THR B N 1
ATOM 10145 C CA . THR B 1 619 ? -12.086 -9.484 23.031 1 92.75 619 THR B CA 1
ATOM 10146 C C . THR B 1 619 ? -12.062 -10.75 22.172 1 92.75 619 THR B C 1
ATOM 10148 O O . THR B 1 619 ? -11 -11.336 21.953 1 92.75 619 THR B O 1
ATOM 10151 N N . THR B 1 620 ? -13.195 -11.062 21.656 1 95 620 THR B N 1
ATOM 10152 C CA . THR B 1 620 ? -13.312 -12.297 20.875 1 95 620 THR B CA 1
ATOM 10153 C C . THR B 1 620 ? -13.078 -12.023 19.391 1 95 620 THR B C 1
ATOM 10155 O O . THR B 1 620 ? -13.031 -10.867 18.969 1 95 620 THR B O 1
ATOM 10158 N N . ALA B 1 621 ? -12.844 -13.078 18.641 1 96.5 621 ALA B N 1
ATOM 10159 C CA . ALA B 1 621 ? -12.602 -12.977 17.203 1 96.5 621 ALA B CA 1
ATOM 10160 C C . ALA B 1 621 ? -13.094 -14.219 16.469 1 96.5 621 ALA B C 1
ATOM 10162 O O . ALA B 1 621 ? -13.383 -15.242 17.094 1 96.5 621 ALA B O 1
ATOM 10163 N N . ASP B 1 622 ? -13.281 -14.086 15.219 1 96.56 622 ASP B N 1
ATOM 10164 C CA . ASP B 1 622 ? -13.625 -15.203 14.344 1 96.56 622 ASP B CA 1
ATOM 10165 C C . ASP B 1 622 ? -12.484 -15.508 13.375 1 96.56 622 ASP B C 1
ATOM 10167 O O . ASP B 1 622 ? -12.023 -14.617 12.648 1 96.56 622 ASP B O 1
ATOM 10171 N N . LEU B 1 623 ? -12.055 -16.766 13.406 1 97.19 623 LEU B N 1
ATOM 10172 C CA . LEU B 1 623 ? -11.125 -17.203 12.375 1 97.19 623 LEU B CA 1
ATOM 10173 C C . LEU B 1 623 ? -11.852 -17.453 11.062 1 97.19 623 LEU B C 1
ATOM 10175 O O . LEU B 1 623 ? -12.75 -18.297 10.992 1 97.19 623 LEU B O 1
ATOM 10179 N N . VAL B 1 624 ? -11.508 -16.688 10.094 1 97.19 624 VAL B N 1
ATOM 10180 C CA . VAL B 1 624 ? -12.078 -16.844 8.766 1 97.19 624 VAL B CA 1
ATOM 10181 C C . VAL B 1 624 ? -11.039 -17.438 7.816 1 97.19 624 VAL B C 1
ATOM 10183 O O . VAL B 1 624 ? -9.969 -16.859 7.605 1 97.19 624 VAL B O 1
ATOM 10186 N N . VAL B 1 625 ? -11.32 -18.594 7.301 1 97.81 625 VAL B N 1
ATOM 10187 C CA . VAL B 1 625 ? -10.445 -19.234 6.32 1 97.81 625 VAL B CA 1
ATOM 10188 C C . VAL B 1 625 ? -11.219 -19.484 5.027 1 97.81 625 VAL B C 1
ATOM 10190 O O . VAL B 1 625 ? -12.281 -20.125 5.047 1 97.81 625 VAL B O 1
ATOM 10193 N N . SER B 1 626 ? -10.734 -18.922 4 1 97.31 626 SER B N 1
ATOM 10194 C CA . SER B 1 626 ? -11.297 -19.141 2.67 1 97.31 626 SER B CA 1
ATOM 10195 C C . SER B 1 626 ? -10.289 -19.828 1.754 1 97.31 626 SER B C 1
ATOM 10197 O O . SER B 1 626 ? -9.227 -19.266 1.464 1 97.31 626 SER B O 1
ATOM 10199 N N . ALA B 1 627 ? -10.664 -20.969 1.285 1 96.44 627 ALA B N 1
ATOM 10200 C CA . ALA B 1 627 ? -9.734 -21.766 0.479 1 96.44 627 ALA B CA 1
ATOM 10201 C C . ALA B 1 627 ? -10.258 -21.938 -0.945 1 96.44 627 ALA B C 1
ATOM 10203 O O . ALA B 1 627 ? -11.469 -22.016 -1.166 1 96.44 627 ALA B O 1
ATOM 10204 N N . SER B 1 628 ? -9.359 -21.906 -1.843 1 93.56 628 SER B N 1
ATOM 10205 C CA . SER B 1 628 ? -9.633 -22.359 -3.203 1 93.56 628 SER B CA 1
ATOM 10206 C C . SER B 1 628 ? -9.406 -23.859 -3.342 1 93.56 628 SER B C 1
ATOM 10208 O O . SER B 1 628 ? -8.266 -24.312 -3.436 1 93.56 628 SER B O 1
ATOM 10210 N N . ALA B 1 629 ? -10.492 -24.547 -3.404 1 91.19 629 ALA B N 1
ATOM 10211 C CA . ALA B 1 629 ? -10.445 -26 -3.438 1 91.19 629 ALA B CA 1
ATOM 10212 C C . ALA B 1 629 ? -10.633 -26.531 -4.859 1 91.19 629 ALA B C 1
ATOM 10214 O O . ALA B 1 629 ? -11.461 -26 -5.613 1 91.19 629 ALA B O 1
ATOM 10215 N N . ILE B 1 630 ? -9.875 -27.516 -5.102 1 83 630 ILE B N 1
ATOM 10216 C CA . ILE B 1 630 ? -9.961 -28.156 -6.406 1 83 630 ILE B CA 1
ATOM 10217 C C . ILE B 1 630 ? -11.039 -29.234 -6.383 1 83 630 ILE B C 1
ATOM 10219 O O . ILE B 1 630 ? -11.156 -29.984 -5.41 1 83 630 ILE B O 1
ATOM 10223 N N . ASN B 1 631 ? -11.852 -29.188 -7.43 1 83.69 631 ASN B N 1
ATOM 10224 C CA . ASN B 1 631 ? -12.867 -30.203 -7.629 1 83.69 631 ASN B CA 1
ATOM 10225 C C . ASN B 1 631 ? -13.078 -30.5 -9.109 1 83.69 631 ASN B C 1
ATOM 10227 O O . ASN B 1 631 ? -12.469 -29.875 -9.969 1 83.69 631 ASN B O 1
ATOM 10231 N N . PHE B 1 632 ? -13.828 -31.609 -9.297 1 78.62 632 PHE B N 1
ATOM 10232 C CA . PHE B 1 632 ? -14.195 -31.969 -10.664 1 78.62 632 PHE B CA 1
ATOM 10233 C C . PHE B 1 632 ? -15.695 -31.844 -10.875 1 78.62 632 PHE B C 1
ATOM 10235 O O . PHE B 1 632 ? -16.484 -32.344 -10.07 1 78.62 632 PHE B O 1
ATOM 10242 N N . LEU B 1 633 ? -15.977 -31.109 -11.883 1 82.5 633 LEU B N 1
ATOM 10243 C CA . LEU B 1 633 ? -17.375 -31.016 -12.305 1 82.5 633 LEU B CA 1
ATOM 10244 C C . LEU B 1 633 ? -17.703 -32.062 -13.352 1 82.5 633 LEU B C 1
ATOM 10246 O O . LEU B 1 633 ? -17.031 -32.156 -14.383 1 82.5 633 LEU B O 1
ATOM 10250 N N . LEU B 1 634 ? -18.672 -32.875 -12.969 1 80.19 634 LEU B N 1
ATOM 10251 C CA . LEU B 1 634 ? -19.156 -33.906 -13.883 1 80.19 634 LEU B CA 1
ATOM 10252 C C . LEU B 1 634 ? -20.516 -33.531 -14.453 1 80.19 634 LEU B C 1
ATOM 10254 O O . LEU B 1 634 ? -21.453 -33.25 -13.703 1 80.19 634 LEU B O 1
ATOM 10258 N N . LEU B 1 635 ? -20.5 -33.344 -15.719 1 82.06 635 LEU B N 1
ATOM 10259 C CA . LEU B 1 635 ? -21.75 -33.094 -16.422 1 82.06 635 LEU B CA 1
ATOM 10260 C C . LEU B 1 635 ? -22.188 -34.344 -17.203 1 82.06 635 LEU B C 1
ATOM 10262 O O . LEU B 1 635 ? -21.5 -34.781 -18.141 1 82.06 635 LEU B O 1
ATOM 10266 N N . GLN B 1 636 ? -23.266 -35 -16.609 1 76.94 636 GLN B N 1
ATOM 10267 C CA . GLN B 1 636 ? -23.75 -36.219 -17.25 1 76.94 636 GLN B CA 1
ATOM 10268 C C . GLN B 1 636 ? -25.281 -36.281 -17.266 1 76.94 636 GLN B C 1
ATOM 10270 O O . GLN B 1 636 ? -25.922 -36.094 -16.219 1 76.94 636 GLN B O 1
ATOM 10275 N N . ASN B 1 637 ? -25.828 -36.656 -18.406 1 75.56 637 ASN B N 1
ATOM 10276 C CA . ASN B 1 637 ? -27.25 -36.875 -18.562 1 75.56 637 ASN B CA 1
ATOM 10277 C C . ASN B 1 637 ? -28.062 -35.719 -17.953 1 75.56 637 ASN B C 1
ATOM 10279 O O . ASN B 1 637 ? -29.016 -35.969 -17.203 1 75.56 637 ASN B O 1
ATOM 10283 N N . GLY B 1 638 ? -27.547 -34.5 -18.156 1 75.94 638 GLY B N 1
ATOM 10284 C CA . GLY B 1 638 ? -28.312 -33.344 -17.734 1 75.94 638 GLY B CA 1
ATOM 10285 C C . GLY B 1 638 ? -28.047 -32.969 -16.281 1 75.94 638 GLY B C 1
ATOM 10286 O O . GLY B 1 638 ? -28.641 -32.031 -15.766 1 75.94 638 GLY B O 1
ATOM 10287 N N . SER B 1 639 ? -27.219 -33.75 -15.711 1 80.88 639 SER B N 1
ATOM 10288 C CA . SER B 1 639 ? -26.922 -33.469 -14.312 1 80.88 639 SER B CA 1
ATOM 10289 C C . SER B 1 639 ? -25.5 -32.938 -14.148 1 80.88 639 SER B C 1
ATOM 10291 O O . SER B 1 639 ? -24.609 -33.281 -14.93 1 80.88 639 SER B O 1
ATOM 10293 N N . ALA B 1 640 ? -25.453 -31.953 -13.227 1 86.25 640 ALA B N 1
ATOM 10294 C CA . ALA B 1 640 ? -24.141 -31.438 -12.844 1 86.25 640 ALA B CA 1
ATOM 10295 C C . ALA B 1 640 ? -23.812 -31.812 -11.398 1 86.25 640 ALA B C 1
ATOM 10297 O O . ALA B 1 640 ? -24.547 -31.453 -10.477 1 86.25 640 ALA B O 1
ATOM 10298 N N . VAL B 1 641 ? -22.734 -32.594 -11.281 1 82.88 641 VAL B N 1
ATOM 10299 C CA . VAL B 1 641 ? -22.359 -33.031 -9.938 1 82.88 641 VAL B CA 1
ATOM 10300 C C . VAL B 1 641 ? -20.859 -32.844 -9.734 1 82.88 641 VAL B C 1
ATOM 10302 O O . VAL B 1 641 ? -20.078 -32.906 -10.688 1 82.88 641 VAL B O 1
ATOM 10305 N N . LEU B 1 642 ? -20.562 -32.531 -8.469 1 85.56 642 LEU B N 1
ATOM 10306 C CA . LEU B 1 642 ? -19.156 -32.5 -8.094 1 85.56 642 LEU B CA 1
ATOM 10307 C C . LEU B 1 642 ? -18.656 -33.906 -7.707 1 85.56 642 LEU B C 1
ATOM 10309 O O . LEU B 1 642 ? -19.391 -34.656 -7.09 1 85.56 642 LEU B O 1
ATOM 10313 N N . ARG B 1 643 ? -17.469 -34.094 -8.156 1 75.19 643 ARG B N 1
ATOM 10314 C CA . ARG B 1 643 ? -16.906 -35.406 -7.84 1 75.19 643 ARG B CA 1
ATOM 10315 C C . ARG B 1 643 ? -16.719 -35.562 -6.336 1 75.19 643 ARG B C 1
ATOM 10317 O O . ARG B 1 643 ? -16.984 -36.625 -5.777 1 75.19 643 ARG B O 1
ATOM 10324 N N . TYR B 1 644 ? -16.094 -34.531 -5.805 1 70.75 644 TYR B N 1
ATOM 10325 C CA . TYR B 1 644 ? -15.859 -34.562 -4.363 1 70.75 644 TYR B CA 1
ATOM 10326 C C . TYR B 1 644 ? -16.875 -33.719 -3.619 1 70.75 644 TYR B C 1
ATOM 10328 O O . TYR B 1 644 ? -17.016 -32.531 -3.906 1 70.75 644 TYR B O 1
ATOM 10336 N N . SER B 1 645 ? -17.953 -34.344 -3.236 1 60.69 645 SER B N 1
ATOM 10337 C CA . SER B 1 645 ? -18.984 -33.594 -2.525 1 60.69 645 SER B CA 1
ATOM 10338 C C . SER B 1 645 ? -18.875 -33.781 -1.018 1 60.69 645 SER B C 1
ATOM 10340 O O . SER B 1 645 ? -18.391 -34.812 -0.552 1 60.69 645 SER B O 1
ATOM 10342 N N . THR B 1 646 ? -18.438 -32.75 -0.187 1 50.94 646 THR B N 1
ATOM 10343 C CA . THR B 1 646 ? -18.516 -32.938 1.257 1 50.94 646 THR B CA 1
ATOM 10344 C C . THR B 1 646 ? -19.906 -33.406 1.663 1 50.94 646 THR B C 1
ATOM 10346 O O . THR B 1 646 ? -20.906 -33.031 1.034 1 50.94 646 THR B O 1
#

Nearest PDB structures (foldseek):
  6ku9-assembly1_A  TM=9.764E-01  e=2.626E-87  African swine fever virus
  6l2t-assembly1_C  TM=8.509E-01  e=8.304E-92  African swine fever virus
  8y3q-assembly1_A  TM=9.600E-01  e=4.671E-73  African swine fever virus
  8y3r-assembly1_A  TM=9.505E-01  e=1.737E-68  African swine fever virus
  5j7o-assembly1_A  TM=7.560E-01  e=1.256E-59  Faustovirus

Radius of gyration: 35.08 Å; Cα contacts (8 Å, |Δi|>4): 3149; chains: 2; bounding box: 79×102×88 Å

Secondary structure (DSSP, 8-state):
-----S--EEB--S--HHHHTHHHHHHHHHHHHHHHHHHTT-S--SPPHHHHHHTTTSS-SS-------BEEEEEEE--SBS---TTSEEEEE----SSEEEEEEEEEEEPPB-BPEEPPPPTT-EEE-TTS-EEE-PPTTB-TTSSSB-TTEEEEEE-TTS-EE-TT-TT-EE-EEEEPSSHHHHHEEEEEEEETTEEEEEEEHHHHHHHHHHHS-GGGHHHHHHHHT----EEEE---EEEEE----S--SSS-SS--TTS-----TTS-HHHHHHH-GGGT-STTTTT-S-----SSS-EEEEEEEEEEE--STTS-BS-BPPEEEEEE--SHHHH-GGG-EEGGGS-TT-EEEEEEEPPHHHHEEEE-S-EEEEEEEETTEEEEEEEEEEE------BPPPPEEEEEEEEEEEE--HHHHHHHHHS-EEEEEEEEEEEEEEE--SSEEEEE-GGG-SEEEEEEEEEEEGGGG-TT-TTHHHHTT-SSEEEEEEE---EEEEE----SS-----EEEEE--SS-EEEEEEE--EEEEEEEETTEEEEEEEEHHIIIIIHHHHSSGGG----S-TTEEEEES-SSTTT-SS-S--EE-TT-S-EEEEEEESS-SSSS-EEEEEEEEEEEEEEEETTEEEESS--/------------SS-HHHHHHHHHHHHHHHHHHHHHHHHTT-S--SPPHHHHHHHTTS--SS--------EEEEEEE-EEES-SSTTSEEEEE----SSEEEEEEEEEEEPPB-BPEEPPPPTT-EEE-TTS-EEE-PPTTB-TTSSSB-TTEEEEEE-TTS-EE-TT-TT-EE-EEEEPSSHHHHHEEEEEEEETTEEEEEEEHHHHHHHHHHHS-GGGHHHHHHHHT----EEEE---EEEEEE---S--SSS-SS--TTS-----TT--HHHHHHH-GGGT--TTTTT-S-----SS--EEEEE--EEEEE-STTS-BS-BPPEEEEEE--SHHHH-GGG-EEGGGS-TT-EEEEEEEPPHHHHEEEE-SEEEEEEEEETTEEEEEEEEEEEE-----BPPPPEEEEEEEEEEEE--HHHHHHHHHS-EEEEEEEEEEEEEEE--SSEEEEE-GGG-SEEEEEEEEEEEGGGG-TT-TTHHHHTT-SSEEEEEEE---EEEEE----SSS----EEEEE--SS-EEEEEEE--EEEEEEEETTEEEEEEEEHHIIIIIHHHHSSGGG----S-TTEEEEES-SSTTTSSS-S-EEE-TT-S-EEEEEEESS-SSSS-EEEEEEEEEEEEEEEETTEEEESS--

Solvent-accessible surface area (backbone atoms only — not comparable to full-atom values): 66761 Å² total; per-residue (Å²): 135,86,78,84,70,93,70,64,42,36,10,32,63,16,71,57,79,53,47,78,46,24,60,56,46,48,49,46,46,47,47,46,43,22,48,50,27,46,71,71,61,40,91,64,30,65,58,44,70,60,46,53,47,36,73,32,32,71,67,58,75,61,81,54,58,75,60,59,52,30,22,73,45,71,45,77,39,58,56,79,48,62,74,72,42,65,53,36,57,40,34,32,64,54,77,78,82,34,45,24,39,30,41,40,32,35,33,38,29,39,39,51,39,34,41,36,72,36,61,34,62,44,74,61,41,72,46,68,26,63,46,59,17,41,42,58,40,36,39,68,36,24,31,76,82,51,71,50,79,29,77,52,26,38,62,47,38,19,34,80,84,68,48,77,47,65,66,55,33,71,67,59,43,44,35,18,27,23,37,16,64,38,34,37,48,53,36,43,40,30,40,36,36,31,36,77,89,38,76,73,38,45,49,40,27,67,50,52,50,49,41,51,46,29,48,55,44,78,48,30,42,59,13,48,28,56,26,20,43,28,60,65,73,37,64,21,38,40,39,58,37,85,39,80,54,80,86,78,78,64,84,61,81,80,71,73,90,68,83,70,81,79,57,83,55,72,45,60,82,80,58,58,38,69,61,48,33,72,77,30,44,47,46,39,24,32,82,87,31,37,84,54,83,89,51,72,54,51,65,49,51,70,35,34,37,58,29,23,44,48,43,77,46,71,76,36,50,57,41,68,27,66,61,37,70,63,44,63,28,45,39,69,55,84,51,53,26,42,76,30,71,92,53,36,44,55,40,65,35,37,57,83,81,35,35,36,42,37,35,34,32,33,42,61,78,73,38,46,48,75,38,60,28,33,27,38,36,38,42,27,33,40,84,95,40,63,36,24,35,42,35,42,50,41,71,49,42,59,70,69,51,66,55,84,59,45,57,39,68,61,32,39,37,35,34,24,28,35,61,49,69,71,56,49,50,49,48,57,72,42,75,42,80,41,81,44,52,34,55,35,65,45,77,44,82,44,48,50,54,44,50,52,71,42,76,45,74,71,58,46,35,35,30,28,34,35,38,38,26,54,24,36,50,57,27,67,28,87,48,26,91,54,26,46,67,34,52,83,42,25,21,50,70,32,31,35,38,46,71,71,72,44,66,25,66,46,76,69,78,63,90,83,74,80,66,77,60,33,58,22,39,42,54,54,76,71,61,54,71,44,80,43,69,37,56,44,57,50,24,35,28,34,33,45,62,89,39,71,79,36,76,62,39,50,36,62,51,29,19,42,48,41,30,64,71,34,21,63,81,48,25,40,57,42,90,50,63,19,39,29,40,50,69,50,26,70,38,46,83,68,44,92,60,78,63,30,58,43,76,39,54,81,41,85,42,42,36,44,32,39,31,27,68,52,35,19,87,75,34,32,28,30,40,40,37,40,28,42,24,59,42,36,42,35,39,48,97,44,36,68,43,57,70,73,68,132,139,87,86,77,75,79,87,65,55,56,72,54,90,76,62,53,78,55,22,66,58,19,51,56,46,45,50,50,45,46,49,46,42,23,50,52,26,47,71,70,61,40,92,64,31,67,60,47,70,64,54,54,56,55,65,32,55,70,53,50,86,68,79,51,50,65,41,71,61,46,37,53,48,76,46,75,40,57,56,76,45,62,59,69,42,65,51,33,47,39,30,31,63,55,76,78,83,35,44,23,39,32,43,43,32,36,34,37,29,39,38,51,40,28,40,36,74,34,61,35,62,46,74,62,41,70,47,67,27,66,72,74,43,81,42,56,40,35,39,68,36,26,31,77,82,51,72,49,79,28,75,54,27,39,62,48,38,21,34,67,81,69,48,78,47,67,66,55,34,71,69,59,41,42,34,18,25,24,37,15,65,39,34,36,47,52,36,42,40,30,41,33,38,30,36,78,89,38,76,74,37,46,50,39,26,66,50,52,49,50,41,49,46,28,49,56,49,68,91,49,42,66,61,50,28,56,25,20,43,28,60,67,72,44,82,47,72,54,67,84,36,78,23,43,48,45,72,67,61,60,48,48,44,51,71,73,85,65,84,69,80,80,54,81,40,72,57,56,77,60,52,45,46,73,41,49,44,71,77,30,49,53,47,36,38,41,92,85,36,50,89,52,84,86,55,71,65,55,65,52,55,69,37,32,40,80,41,63,54,79,46,38,30,34,58,36,51,58,38,54,26,38,43,37,69,62,44,62,30,46,40,69,55,83,50,51,24,40,76,32,71,90,52,37,43,54,38,64,34,36,56,82,80,35,34,36,42,36,35,34,33,32,42,61,77,72,37,46,47,77,40,60,28,33,27,38,36,38,42,28,34,40,82,96,36,75,66,15,36,42,35,43,53,44,79,48,42,59,72,69,49,64,55,83,57,45,52,39,68,62,33,39,38,36,34,23,30,36,63,50,69,71,58,49,50,49,49,55,72,42,74,41,82,42,83,42,50,34,56,35,66,45,76,44,80,45,46,50,56,45,50,51,72,44,75,44,74,70,58,44,35,34,29,28,34,34,39,39,25,52,25,37,46,58,27,68,28,90,73,34,90,53,25,46,68,33,52,83,43,25,21,50,72,44,77,47,71,55,70,69,69,46,66,33,53,29,46,57,63,61,91,81,63,85,55,76,66,11,47,22,36,44,53,55,77,46,54,36,39,29,64,44,69,36,55,43,57,51,24,37,28,34,33,46,62,89,38,70,68,36,75,62,40,49,37,60,51,27,21,18,46,41,30,49,73,32,19,64,84,45,25,27,18,34,87,50,61,20,39,28,41,50,69,44,25,71,37,45,82,68,42,95,25,51,16,9,22,33,62,38,52,81,42,87,41,40,34,44,32,39,32,26,86,59,35,20,86,83,44,33,29,29,40,40,37,42,28,43,21,58,40,35,42,35,38,49,96,44,37,67,43,57,71,73,67,133

Foldseek 3Di:
DDDDDDDQQFDFPPPPPCVVCVVVVLVVQQVVQLVVCVVVVPPRSGDAPVSSVCVVPPVPPPPPRSRFGKDKDKDKWFFDDDDPAFQAKTKTFDFPPAQFWFWKKWKKKWAKKFFFFAAAADEQDWDQFQLGDIAHREDAQADRVNPHGDPQKDKFKAFQVRHTWDHGGGSTWTWFKFWFALLQLQFQQKKFKFFQNDTPFMDGSLVVLLCVQWFDFPVCVVVVCLQRFHWDKDKDKDDKDKDFDDPPPDPPPDDDPDDDPPDQQAQDVPPPLVVVCVVQVCQQDPPVCPVPPDGDRPRRDRRMHIDMDMDIDTDTRRDTDSMDHMRIHMGIDDFQSNLDVVPTGRPLLADGPRIMMMTRTHHPLLTMDTHARMKMWIWGADPPRNLAIEIDIDGPHHDGDMDRIDMDDGMMMIMHMYGDVSVSVNSNPDKDKDKTWHKFKDKDKDQDAFKDKDFDPRPQFWFFKKKKAWAWPLCCDSSNNNVSHSVNARADKDKDFDWPFDWDFDQPPDPDDRPDGRTYTHTNNDTDIDIDGDAFFQFKWKDWLRDTPRDGHGLCCFQPVVQVQEQVSSTDRGPRSRMGMDGQFRHPPPDSDTRGTDRRNVTPTIMMMTGGRQHHNVGMTMMMMMTTGIWMWIRDPNDTDIPDDD/DDCPPDDQPQPPVPLPVLQVVLVVVLVVQQVVQLVVCVVVVPPHSGDAPVSSQVVQPPPPPPNCRSPFRKTKDKDKWFFPDWDLAFQIKTKTFDFPPAQFWFWKKWKKKKAKKFFFFAAAAAEQDWDQFQLGDIAHREDAQAPRVNPHGDPQKDKFKAFQVRHTWDHGGGSTWTWFKFWFAQLQLQFQQKKFKFFQNDTPFIDGSLVVLLCCQWFDFPVCVVVVCLQRFHWDKDKDKDPKDKDFDQDCPDVPPDDDSDDDQPDQQAQDPVDPLVVVCVVQVCQQDDPVCPVPPDGDRDRRDRRMHIDMDMDMDTDTRRDTDSMDHMRIHMGIDDFQSNLDVVPTGRPLLADGPRIMMMTRTHHPLLTMDTHARMKMWIWGQDVVRNLATEIDIDGPHHDGDMDRIGMDDGMMMIMHMYGDVSVSVSSNPDKDKDKTWHKFKDKDKDQDAFKDKDFDPSPQFWFFKKKKAWAWPLCCDSSNNNVSHSVNARADKDKDFDWPFPWPWDPPPPDDDSPDTNTYGHTNNDTDIDIDGDAFFQFKWKDWLNDTPGDGHGLCCFQAVVQVQEQVSSTDRGPRSRMGMDGQARHPPPDPDTRGTDRRNPTPTIMMMTGGRQRHNVTMTMMMMMTTGIWMWIRDPNDTDIPDDD

Organism: African swine fever virus (strain Badajoz 1971 Vero-adapted) (NCBI:txid10498)

pLDDT: mean 80.07, std 19.98, range [17.11, 98.44]